Protein AF-A0A1Q6K0R3-F1 (afdb_monomer_lite)

Structure (mmCIF, N/CA/C/O backbone):
data_AF-A0A1Q6K0R3-F1
#
_entry.id   AF-A0A1Q6K0R3-F1
#
loop_
_atom_site.group_PDB
_atom_site.id
_atom_site.type_symbol
_atom_site.label_atom_id
_atom_site.label_alt_id
_atom_site.label_comp_id
_atom_site.label_asym_id
_atom_site.label_entity_id
_atom_site.label_seq_id
_atom_site.pdbx_PDB_ins_code
_atom_site.Cartn_x
_atom_site.Cartn_y
_atom_site.Cartn_z
_atom_site.occupancy
_atom_site.B_iso_or_equiv
_atom_site.auth_seq_id
_atom_site.auth_comp_id
_atom_site.auth_asym_id
_atom_site.auth_atom_id
_atom_site.pdbx_PDB_model_num
ATOM 1 N N . MET A 1 1 ? 1.990 11.234 32.866 1.00 41.97 1 MET A N 1
ATOM 2 C CA . MET A 1 1 ? 3.158 11.879 32.205 1.00 41.97 1 MET A CA 1
ATOM 3 C C . MET A 1 1 ? 3.909 11.003 31.186 1.00 41.97 1 MET A C 1
ATOM 5 O O . MET A 1 1 ? 4.374 11.566 30.202 1.00 41.97 1 MET A O 1
ATOM 9 N N . LYS A 1 2 ? 4.035 9.670 31.342 1.00 43.56 2 LYS A N 1
ATOM 10 C CA . LYS A 1 2 ? 4.745 8.811 30.357 1.00 43.56 2 LYS A CA 1
ATOM 11 C C . LYS A 1 2 ? 4.083 8.760 28.965 1.00 43.56 2 LYS A C 1
ATOM 13 O O . LYS A 1 2 ? 4.790 8.842 27.966 1.00 43.56 2 LYS A O 1
ATOM 18 N N . ILE A 1 3 ? 2.747 8.722 28.898 1.00 48.16 3 ILE A N 1
ATOM 19 C CA . ILE A 1 3 ? 1.986 8.654 27.632 1.00 48.16 3 ILE A CA 1
ATOM 20 C C . ILE A 1 3 ? 2.198 9.923 26.784 1.00 48.16 3 ILE A C 1
ATOM 22 O O . ILE A 1 3 ? 2.601 9.838 25.626 1.00 48.16 3 ILE A O 1
ATOM 26 N N . SER A 1 4 ? 2.067 11.115 27.380 1.00 49.16 4 SER A N 1
ATOM 27 C CA . SER A 1 4 ? 2.320 12.393 26.690 1.00 49.16 4 SER A CA 1
ATOM 28 C C . SER A 1 4 ? 3.784 12.579 26.256 1.00 49.16 4 SER A C 1
ATOM 30 O O . SER A 1 4 ? 4.051 13.291 25.291 1.00 49.16 4 SER A O 1
ATOM 32 N N . ALA A 1 5 ? 4.746 11.945 26.940 1.00 49.38 5 ALA A N 1
ATOM 33 C CA . ALA A 1 5 ? 6.156 11.968 26.546 1.00 49.38 5 ALA A CA 1
ATOM 34 C C . ALA A 1 5 ? 6.450 11.016 25.368 1.00 49.38 5 ALA A C 1
ATOM 36 O O . ALA A 1 5 ? 7.167 11.403 24.445 1.00 49.38 5 ALA A O 1
ATOM 37 N N . GLY A 1 6 ? 5.855 9.816 25.348 1.00 50.59 6 GLY A N 1
ATOM 38 C CA . GLY A 1 6 ? 5.935 8.884 24.212 1.00 50.59 6 GLY A CA 1
ATOM 39 C C . GLY A 1 6 ? 5.241 9.414 22.948 1.00 50.59 6 GLY A C 1
ATOM 40 O O . GLY A 1 6 ? 5.729 9.230 21.827 1.00 50.59 6 GLY A O 1
ATOM 41 N N . ALA A 1 7 ? 4.164 10.187 23.117 1.00 50.28 7 ALA A N 1
ATOM 42 C CA . ALA A 1 7 ? 3.449 10.850 22.027 1.00 50.28 7 ALA A CA 1
ATOM 43 C C . ALA A 1 7 ? 4.293 11.904 21.274 1.00 50.28 7 ALA A C 1
ATOM 45 O O . ALA A 1 7 ? 4.069 12.107 20.084 1.00 50.28 7 ALA A O 1
ATOM 46 N N . LYS A 1 8 ? 5.334 12.495 21.884 1.00 51.75 8 LYS A N 1
ATOM 47 C CA . LYS A 1 8 ? 6.187 13.525 21.243 1.00 51.75 8 LYS A CA 1
ATOM 48 C C . LYS A 1 8 ? 7.246 13.001 20.259 1.00 51.75 8 LYS A C 1
ATOM 50 O O . LYS A 1 8 ? 7.861 13.792 19.552 1.00 51.75 8 LYS A O 1
ATOM 55 N N . TYR A 1 9 ? 7.503 11.695 20.206 1.00 56.56 9 TYR A N 1
ATOM 56 C CA . TYR A 1 9 ? 8.487 11.119 19.276 1.00 56.56 9 TYR A CA 1
ATOM 57 C C . TYR A 1 9 ? 7.992 11.178 17.816 1.00 56.56 9 TYR A C 1
ATOM 59 O O . TYR A 1 9 ? 6.925 10.665 17.527 1.00 56.56 9 TYR A O 1
ATOM 67 N N . PHE A 1 10 ? 8.714 11.763 16.863 1.00 54.78 10 PHE A N 1
ATOM 68 C CA . PHE A 1 10 ? 8.286 11.729 15.454 1.00 54.78 10 PHE A CA 1
ATOM 69 C C . PHE A 1 10 ? 8.821 10.453 14.784 1.00 54.78 10 PHE A C 1
ATOM 71 O O . PHE A 1 10 ? 10.030 10.338 14.565 1.00 54.78 10 PHE A O 1
ATOM 78 N N . LYS A 1 11 ? 7.952 9.475 14.486 1.00 62.53 11 LYS A N 1
ATOM 79 C CA . LYS A 1 11 ? 8.348 8.259 13.753 1.00 62.53 11 LYS A CA 1
ATOM 80 C C . LYS A 1 11 ? 8.445 8.600 12.269 1.00 62.53 11 LYS A C 1
ATOM 82 O O . LYS A 1 11 ? 7.537 9.198 11.704 1.00 62.53 11 LYS A O 1
ATOM 87 N N . LYS A 1 12 ? 9.566 8.248 11.637 1.00 60.62 12 LYS A N 1
ATOM 88 C CA . LYS A 1 12 ? 9.705 8.419 10.188 1.00 60.62 12 LYS A CA 1
ATOM 89 C C . LYS A 1 12 ? 8.846 7.376 9.465 1.00 60.62 12 LYS A C 1
ATOM 91 O O . LYS A 1 12 ? 8.892 6.216 9.872 1.00 60.62 12 LYS A O 1
ATOM 96 N N . PRO A 1 13 ? 8.160 7.759 8.378 1.00 60.19 13 PRO A N 1
ATOM 97 C CA . PRO A 1 13 ? 7.490 6.817 7.491 1.00 60.19 13 PRO A CA 1
ATOM 98 C C . PRO A 1 13 ? 8.431 5.705 7.040 1.00 60.19 13 PRO A C 1
ATOM 100 O O . PRO A 1 13 ? 9.534 5.991 6.553 1.00 60.19 13 PRO A O 1
ATOM 103 N N . VAL A 1 14 ? 8.004 4.454 7.187 1.00 66.75 14 VAL A N 1
ATOM 104 C CA . VAL A 1 14 ? 8.717 3.295 6.647 1.00 66.75 14 VAL A CA 1
ATOM 105 C C . VAL A 1 14 ? 8.071 2.961 5.307 1.00 66.75 14 VAL A C 1
ATOM 107 O O . VAL A 1 14 ? 6.952 2.475 5.266 1.00 66.75 14 VAL A O 1
ATOM 110 N N . SER A 1 15 ? 8.763 3.275 4.211 1.00 81.81 15 SER A N 1
ATOM 111 C CA . SER A 1 15 ? 8.317 2.983 2.844 1.00 81.81 15 SER A CA 1
ATOM 112 C C . SER A 1 15 ? 9.410 2.229 2.105 1.00 81.81 15 SER A C 1
ATOM 114 O O . SER A 1 15 ? 10.545 2.713 1.992 1.00 81.81 15 SER A O 1
ATOM 116 N N . VAL A 1 16 ? 9.076 1.042 1.600 1.00 82.31 16 VAL A N 1
ATOM 117 C CA . VAL A 1 16 ? 10.013 0.198 0.851 1.00 82.31 16 VAL A CA 1
ATOM 118 C C . VAL A 1 16 ? 10.289 0.835 -0.506 1.00 82.31 16 VAL A C 1
ATOM 120 O O . VAL A 1 16 ? 11.451 0.910 -0.919 1.00 82.31 16 VAL A O 1
ATOM 123 N N . ILE A 1 17 ? 9.261 1.378 -1.163 1.00 86.44 17 ILE A N 1
ATOM 124 C CA . ILE A 1 17 ? 9.377 2.084 -2.445 1.00 86.44 17 ILE A CA 1
ATOM 125 C C . ILE A 1 17 ? 10.292 3.300 -2.300 1.00 86.44 17 ILE A C 1
ATOM 127 O O . ILE A 1 17 ? 11.295 3.398 -3.008 1.00 86.44 17 ILE A O 1
ATOM 131 N N . LYS A 1 18 ? 10.032 4.197 -1.343 1.00 85.62 18 LYS A N 1
ATOM 132 C CA . LYS A 1 18 ? 10.858 5.395 -1.120 1.00 85.62 18 LYS A CA 1
ATOM 133 C C . LYS A 1 18 ? 12.319 5.042 -0.857 1.00 85.62 18 LYS A C 1
ATOM 135 O O . LYS A 1 18 ? 13.225 5.682 -1.394 1.00 85.62 18 LYS A O 1
ATOM 140 N N . ASN A 1 19 ? 12.563 4.024 -0.034 1.00 86.25 19 ASN A N 1
ATOM 141 C CA . ASN A 1 19 ? 13.916 3.568 0.276 1.00 86.25 19 ASN A CA 1
ATOM 142 C C . ASN A 1 19 ? 14.610 2.973 -0.956 1.00 86.25 19 ASN A C 1
ATOM 144 O O . ASN A 1 19 ? 15.781 3.271 -1.201 1.00 86.25 19 ASN A O 1
ATOM 148 N N . SER A 1 20 ? 13.881 2.203 -1.763 1.00 87.00 20 SER A N 1
ATOM 149 C CA . SER A 1 20 ? 14.371 1.630 -3.019 1.00 87.00 20 SER A CA 1
ATOM 150 C C . SER A 1 20 ? 14.729 2.712 -4.039 1.00 87.00 20 SER A C 1
ATOM 152 O O . SER A 1 20 ? 15.822 2.688 -4.604 1.00 87.00 20 SER A O 1
ATOM 154 N N . LEU A 1 21 ? 13.866 3.715 -4.220 1.00 86.88 21 LEU A N 1
ATOM 155 C CA . LEU A 1 21 ? 14.120 4.850 -5.112 1.00 86.88 21 LEU A CA 1
ATOM 156 C C . LEU A 1 21 ? 15.336 5.661 -4.663 1.00 86.88 21 LEU A C 1
ATOM 158 O O . LEU A 1 21 ? 16.223 5.940 -5.467 1.00 86.88 21 LEU A O 1
ATOM 162 N N . ASN A 1 22 ? 15.442 5.964 -3.368 1.00 87.69 22 ASN A N 1
ATOM 163 C CA . ASN A 1 22 ? 16.612 6.649 -2.816 1.00 87.69 22 ASN A CA 1
ATOM 164 C C . ASN A 1 22 ? 17.902 5.841 -3.012 1.00 87.69 22 ASN A C 1
ATOM 166 O O . ASN A 1 22 ? 18.959 6.425 -3.256 1.00 87.69 22 ASN A O 1
ATOM 170 N N . LYS A 1 23 ? 17.833 4.505 -2.921 1.00 88.50 23 LYS A N 1
ATOM 171 C CA . LYS A 1 23 ? 18.965 3.609 -3.202 1.00 88.50 23 LYS A CA 1
ATOM 172 C C . LYS A 1 23 ? 19.375 3.706 -4.673 1.00 88.50 23 LYS A C 1
ATOM 174 O O . LYS A 1 23 ? 20.560 3.896 -4.929 1.00 88.50 23 LYS A O 1
ATOM 179 N N . ILE A 1 24 ? 18.427 3.660 -5.613 1.00 88.81 24 ILE A N 1
ATOM 180 C CA . ILE A 1 24 ? 18.700 3.833 -7.051 1.00 88.81 24 ILE A CA 1
ATOM 181 C C . ILE A 1 24 ? 19.346 5.196 -7.315 1.00 88.81 24 ILE A C 1
ATOM 183 O O . ILE A 1 24 ? 20.438 5.248 -7.877 1.00 88.81 24 ILE A O 1
ATOM 187 N N . VAL A 1 25 ? 18.711 6.288 -6.874 1.00 88.69 25 VAL A N 1
ATOM 188 C CA . VAL A 1 25 ? 19.194 7.658 -7.107 1.00 88.69 25 VAL A CA 1
ATOM 189 C C . VAL A 1 25 ? 20.604 7.826 -6.553 1.00 88.69 25 VAL A C 1
ATOM 191 O O . VAL A 1 25 ? 21.493 8.263 -7.275 1.00 88.69 25 VAL A O 1
ATOM 194 N N . LYS A 1 26 ? 20.850 7.402 -5.307 1.00 90.31 26 LYS A N 1
ATOM 195 C CA . LYS A 1 26 ? 22.172 7.517 -4.683 1.00 90.31 26 LYS A CA 1
ATOM 196 C C . LYS A 1 26 ? 23.242 6.716 -5.424 1.00 90.31 26 LYS A C 1
ATOM 198 O O . LYS A 1 26 ? 24.346 7.223 -5.606 1.00 90.31 26 LYS A O 1
ATOM 203 N N . THR A 1 27 ? 22.938 5.484 -5.832 1.00 90.06 27 THR A N 1
ATOM 204 C CA . THR A 1 27 ? 23.879 4.658 -6.600 1.00 90.06 27 THR A CA 1
ATOM 205 C C . THR A 1 27 ? 24.181 5.302 -7.951 1.00 90.06 27 THR A C 1
ATOM 207 O O . THR A 1 27 ? 25.349 5.453 -8.297 1.00 90.06 27 THR A O 1
ATOM 210 N N . MET A 1 28 ? 23.158 5.751 -8.683 1.00 90.31 28 MET A N 1
ATOM 211 C CA . MET A 1 28 ? 23.340 6.408 -9.980 1.00 90.31 28 MET A CA 1
ATOM 212 C C . MET A 1 28 ? 24.130 7.712 -9.858 1.00 90.31 28 MET A C 1
ATOM 214 O O . MET A 1 28 ? 25.046 7.925 -10.643 1.00 90.31 28 MET A O 1
ATOM 218 N N . SER A 1 29 ? 23.878 8.545 -8.844 1.00 90.00 29 SER A N 1
ATOM 219 C CA . SER A 1 29 ? 24.657 9.772 -8.624 1.00 90.00 29 SER A CA 1
ATOM 220 C C . SER A 1 29 ? 26.152 9.504 -8.425 1.00 90.00 29 SER A C 1
ATOM 222 O O . SER A 1 29 ? 26.973 10.292 -8.884 1.00 90.00 29 SER A O 1
ATOM 224 N N . VAL A 1 30 ? 26.518 8.394 -7.773 1.00 93.25 30 VAL A N 1
ATOM 225 C CA . VAL A 1 30 ? 27.928 8.004 -7.590 1.00 93.25 30 VAL A CA 1
ATOM 226 C C . VAL A 1 30 ? 28.545 7.478 -8.890 1.00 93.25 30 VAL A C 1
ATOM 228 O O . VAL A 1 30 ? 29.727 7.706 -9.121 1.00 93.25 30 VAL A O 1
ATOM 231 N N . VAL A 1 31 ? 27.770 6.801 -9.743 1.00 93.12 31 VAL A N 1
ATOM 232 C CA . VAL A 1 31 ? 28.251 6.217 -11.010 1.00 93.12 31 VAL A CA 1
ATOM 233 C C . VAL A 1 31 ? 28.355 7.255 -12.134 1.00 93.12 31 VAL A C 1
ATOM 235 O O . VAL A 1 31 ? 29.321 7.235 -12.893 1.00 93.12 31 VAL A O 1
ATOM 238 N N . ILE A 1 32 ? 27.395 8.179 -12.234 1.00 94.06 32 ILE A N 1
ATOM 239 C CA . ILE A 1 32 ? 27.291 9.167 -13.324 1.00 94.06 32 ILE A CA 1
ATOM 240 C C . ILE A 1 32 ? 28.520 10.082 -13.386 1.00 94.06 32 ILE A C 1
ATOM 242 O O . ILE A 1 32 ? 29.015 10.354 -14.473 1.00 94.06 32 ILE A O 1
ATOM 246 N N . VAL A 1 33 ? 29.037 10.540 -12.241 1.00 93.75 33 VAL A N 1
ATOM 247 C CA . VAL A 1 33 ? 30.168 11.487 -12.196 1.00 93.75 33 VAL A CA 1
ATOM 248 C C . VAL A 1 33 ? 31.455 10.908 -12.810 1.00 93.75 33 VAL A C 1
ATOM 250 O O . VAL A 1 33 ? 31.951 11.494 -13.773 1.00 93.75 33 VAL A O 1
ATOM 253 N N . PRO A 1 34 ? 32.012 9.779 -12.323 1.00 95.25 34 PRO A N 1
ATOM 254 C CA . PRO A 1 34 ? 33.226 9.213 -12.908 1.00 95.25 34 PRO A CA 1
ATOM 255 C C . PRO A 1 34 ? 33.005 8.747 -14.348 1.00 95.25 34 PRO A C 1
ATOM 257 O O . PRO A 1 34 ? 33.889 8.932 -15.181 1.00 95.25 34 PRO A O 1
ATOM 260 N N . LEU A 1 35 ? 31.829 8.194 -14.666 1.00 94.94 35 LEU A N 1
ATOM 261 C CA . LEU A 1 35 ? 31.530 7.733 -16.019 1.00 94.94 35 LEU A CA 1
ATOM 262 C C . LEU A 1 35 ? 31.442 8.895 -17.015 1.00 94.94 35 LEU A C 1
ATOM 264 O O . LEU A 1 35 ? 31.953 8.775 -18.122 1.00 94.94 35 LEU A O 1
ATOM 268 N N . GLY A 1 36 ? 30.859 10.027 -16.618 1.00 94.56 36 GLY A N 1
ATOM 269 C CA . GLY A 1 36 ? 30.808 11.237 -17.437 1.00 94.56 36 GLY A CA 1
ATOM 270 C C . GLY A 1 36 ? 32.188 11.827 -17.707 1.00 94.56 36 GLY A C 1
ATOM 271 O O . GLY A 1 36 ? 32.494 12.145 -18.853 1.00 94.56 36 GLY A O 1
ATOM 272 N N . ILE A 1 37 ? 33.047 11.904 -16.682 1.00 95.00 37 ILE A N 1
ATOM 273 C CA . ILE A 1 37 ? 34.440 12.356 -16.841 1.00 95.00 37 ILE A CA 1
ATOM 274 C C . ILE A 1 37 ? 35.194 11.423 -17.791 1.00 95.00 37 ILE A C 1
ATOM 276 O O . ILE A 1 37 ? 35.885 11.897 -18.691 1.00 95.00 37 ILE A O 1
ATOM 280 N N . ALA A 1 38 ? 35.040 10.109 -17.617 1.00 95.19 38 ALA A N 1
ATOM 281 C CA . ALA A 1 38 ? 35.707 9.112 -18.443 1.00 95.19 38 ALA A CA 1
ATOM 282 C C . ALA A 1 38 ? 35.228 9.182 -19.901 1.00 95.19 38 ALA A C 1
ATOM 284 O O . ALA A 1 38 ? 36.054 9.243 -20.808 1.00 95.19 38 ALA A O 1
ATOM 285 N N . LEU A 1 39 ? 33.913 9.251 -20.130 1.00 93.56 39 LEU A N 1
ATOM 286 C CA . LEU A 1 39 ? 33.341 9.373 -21.469 1.00 93.56 39 LEU A CA 1
ATOM 287 C C . LEU A 1 39 ? 33.809 10.632 -22.182 1.00 93.56 39 LEU A C 1
ATOM 289 O O . LEU A 1 39 ? 34.305 10.542 -23.302 1.00 93.56 39 LEU A O 1
ATOM 293 N N . PHE A 1 40 ? 33.693 11.784 -21.526 1.00 94.25 40 PHE A N 1
ATOM 294 C CA . PHE A 1 40 ? 34.140 13.047 -22.094 1.00 94.25 40 PHE A CA 1
ATOM 295 C C . PHE A 1 40 ? 35.633 12.996 -22.438 1.00 94.25 40 PHE A C 1
ATOM 297 O O . PHE A 1 40 ? 36.028 13.354 -23.544 1.00 94.25 40 PHE A O 1
ATOM 304 N N . SER A 1 41 ? 36.453 12.473 -21.521 1.00 93.94 41 SER A N 1
ATOM 305 C CA . SER A 1 41 ? 37.900 12.366 -21.725 1.00 93.94 41 SER A CA 1
ATOM 306 C C . SER A 1 41 ? 38.253 11.482 -22.919 1.00 93.94 41 SER A C 1
ATOM 308 O O . SER A 1 41 ? 39.072 11.870 -23.746 1.00 93.94 41 SER A O 1
ATOM 310 N N . VAL A 1 42 ? 37.617 10.314 -23.040 1.00 93.19 42 VAL A N 1
ATOM 311 C CA . VAL A 1 42 ? 37.849 9.391 -24.160 1.00 93.19 42 VAL A CA 1
ATOM 312 C C . VAL A 1 42 ? 37.386 10.011 -25.480 1.00 93.19 42 VAL A C 1
ATOM 314 O O . VAL A 1 42 ? 38.110 9.962 -26.472 1.00 93.19 42 VAL A O 1
ATOM 317 N N . LYS A 1 43 ? 36.197 10.618 -25.514 1.00 91.06 43 LYS A N 1
ATOM 318 C CA . LYS A 1 43 ? 35.630 11.170 -26.751 1.00 91.06 43 LYS A CA 1
ATOM 319 C C . LYS A 1 43 ? 36.373 12.412 -27.241 1.00 91.06 43 LYS A C 1
ATOM 321 O O . LYS A 1 43 ? 36.624 12.519 -28.436 1.00 91.06 43 LYS A O 1
ATOM 326 N N . TYR A 1 44 ? 36.773 13.300 -26.337 1.00 93.06 44 TYR A N 1
ATOM 327 C CA . TYR A 1 44 ? 37.480 14.523 -26.701 1.00 93.06 44 TYR A CA 1
ATOM 328 C C . TYR A 1 44 ? 38.983 14.287 -26.909 1.00 93.06 44 TYR A C 1
ATOM 330 O O . TYR A 1 44 ? 39.500 14.531 -27.994 1.00 93.06 44 TYR A O 1
ATOM 338 N N . TYR A 1 45 ? 39.694 13.765 -25.901 1.00 92.00 45 TYR A N 1
ATOM 339 C CA . TYR A 1 45 ? 41.161 13.692 -25.948 1.00 92.00 45 TYR A CA 1
ATOM 340 C C . TYR A 1 45 ? 41.705 12.506 -26.749 1.00 92.00 45 TYR A C 1
ATOM 342 O O . TYR A 1 45 ? 42.785 12.624 -27.317 1.00 92.00 45 TYR A O 1
ATOM 350 N N . ILE A 1 46 ? 41.003 11.366 -26.781 1.00 89.12 46 ILE A N 1
ATOM 351 C CA . ILE A 1 46 ? 41.498 10.159 -27.472 1.00 89.12 46 ILE A CA 1
ATOM 352 C C . ILE A 1 46 ? 40.947 10.079 -28.895 1.00 89.12 46 ILE A C 1
ATOM 354 O O . ILE A 1 46 ? 41.692 9.784 -29.823 1.00 89.12 46 ILE A O 1
ATOM 358 N N . GLN A 1 47 ? 39.647 10.327 -29.073 1.00 86.75 47 GLN A N 1
ATOM 359 C CA . GLN A 1 47 ? 38.989 10.207 -30.381 1.00 86.75 47 GLN A CA 1
ATOM 360 C C . GLN A 1 47 ? 39.034 11.507 -31.199 1.00 86.75 47 GLN A C 1
ATOM 362 O O . GLN A 1 47 ? 38.750 11.466 -32.391 1.00 86.75 47 GLN A O 1
ATOM 367 N N . GLY A 1 48 ? 39.423 12.637 -30.594 1.00 84.00 48 GLY A N 1
ATOM 368 C CA . GLY A 1 48 ? 39.587 13.912 -31.298 1.00 84.00 48 GLY A CA 1
ATOM 369 C C . GLY A 1 48 ? 38.276 14.531 -31.787 1.00 84.00 48 GLY A C 1
ATOM 370 O O . GLY A 1 48 ? 38.289 15.303 -32.743 1.00 84.00 48 GLY A O 1
ATOM 371 N N . ASN A 1 49 ? 37.143 14.181 -31.169 1.00 85.62 49 ASN A N 1
ATOM 372 C CA . ASN A 1 49 ? 35.840 14.721 -31.553 1.00 85.62 49 ASN A CA 1
ATOM 373 C C . ASN A 1 49 ? 35.726 16.213 -31.203 1.00 85.62 49 ASN A C 1
ATOM 375 O O . ASN A 1 49 ? 36.319 16.686 -30.232 1.00 85.62 49 ASN A O 1
ATOM 379 N N . ASP A 1 50 ? 34.888 16.940 -31.947 1.00 88.94 50 ASP A N 1
ATOM 380 C CA . ASP A 1 50 ? 34.597 18.346 -31.662 1.00 88.94 50 ASP A CA 1
ATOM 381 C C . ASP A 1 50 ? 34.038 18.536 -30.238 1.00 88.94 50 ASP A C 1
ATOM 383 O O . ASP A 1 50 ? 33.242 17.724 -29.745 1.00 88.94 50 ASP A O 1
ATOM 387 N N . MET A 1 51 ? 34.431 19.636 -29.590 1.00 90.44 51 MET A N 1
ATOM 388 C CA . MET A 1 51 ? 34.048 19.951 -28.214 1.00 90.44 51 MET A CA 1
ATOM 389 C C . MET A 1 51 ? 32.526 20.039 -28.055 1.00 90.44 51 MET A C 1
ATOM 391 O O . MET A 1 51 ? 31.970 19.428 -27.141 1.00 90.44 51 MET A O 1
ATOM 395 N N . ASN A 1 52 ? 31.834 20.752 -28.949 1.00 88.06 52 ASN A N 1
ATOM 396 C CA . ASN A 1 52 ? 30.392 20.970 -28.829 1.00 88.06 52 ASN A CA 1
ATOM 397 C C . ASN A 1 52 ? 29.628 19.656 -28.995 1.00 88.06 52 ASN A C 1
ATOM 399 O O . ASN A 1 52 ? 28.770 19.329 -28.171 1.00 88.06 52 ASN A O 1
ATOM 403 N N . SER A 1 53 ? 29.985 18.867 -30.012 1.00 83.06 53 SER A N 1
ATOM 404 C CA . SER A 1 53 ? 29.371 17.552 -30.247 1.00 83.06 53 SER A CA 1
ATOM 405 C C . SER A 1 53 ? 29.607 16.582 -29.080 1.00 83.06 53 SER A C 1
ATOM 407 O O . SER A 1 53 ? 28.693 15.869 -28.651 1.00 83.06 53 SER A O 1
ATOM 409 N N . THR A 1 54 ? 30.809 16.602 -28.496 1.00 88.44 54 THR A N 1
ATOM 410 C CA . THR A 1 54 ? 31.181 15.739 -27.370 1.00 88.44 54 THR A CA 1
ATOM 411 C C . THR A 1 54 ? 30.437 16.126 -26.099 1.00 88.44 54 THR A C 1
ATOM 413 O O . THR A 1 54 ? 29.913 15.249 -25.407 1.00 88.44 54 THR A O 1
ATOM 416 N N . VAL A 1 55 ? 30.336 17.423 -25.793 1.00 90.88 55 VAL A N 1
ATOM 417 C CA . VAL A 1 55 ? 29.552 17.918 -24.653 1.00 90.88 55 VAL A CA 1
ATOM 418 C C . VAL A 1 55 ? 28.086 17.515 -24.809 1.00 90.88 55 VAL A C 1
ATOM 420 O O . VAL A 1 55 ? 27.510 16.930 -23.890 1.00 90.88 55 VAL A O 1
ATOM 423 N N . LEU A 1 56 ? 27.489 17.770 -25.975 1.00 88.81 56 LEU A N 1
ATOM 424 C CA . LEU A 1 56 ? 26.063 17.552 -26.212 1.00 88.81 56 LEU A CA 1
ATOM 425 C C . LEU A 1 56 ? 25.674 16.069 -26.109 1.00 88.81 56 LEU A C 1
ATOM 427 O O . LEU A 1 56 ? 24.707 15.721 -25.426 1.00 88.81 56 LEU A O 1
ATOM 431 N N . THR A 1 57 ? 26.463 15.180 -26.709 1.00 85.19 57 THR A N 1
ATOM 432 C CA . THR A 1 57 ? 26.211 13.731 -26.673 1.00 85.19 57 THR A CA 1
ATOM 433 C C . THR A 1 57 ? 26.556 13.088 -25.324 1.00 85.19 57 THR A C 1
ATOM 435 O O . THR A 1 57 ? 25.853 12.176 -24.867 1.00 85.19 57 THR A O 1
ATOM 438 N N . THR A 1 58 ? 27.576 13.595 -24.620 1.00 91.19 58 THR A N 1
ATOM 439 C CA . THR A 1 58 ? 27.877 13.171 -23.241 1.00 91.19 58 THR A CA 1
ATOM 440 C C . THR A 1 58 ? 26.729 13.554 -22.309 1.00 91.19 58 THR A C 1
ATOM 442 O O . THR A 1 58 ? 26.256 12.709 -21.548 1.00 91.19 58 THR A O 1
ATOM 445 N N . ILE A 1 59 ? 26.206 14.783 -22.408 1.00 90.44 59 ILE A N 1
ATOM 446 C CA . ILE A 1 59 ? 25.020 15.214 -21.651 1.00 90.44 59 ILE A CA 1
ATOM 447 C C . ILE A 1 59 ? 23.823 14.315 -21.971 1.00 90.44 59 ILE A C 1
ATOM 449 O O . ILE A 1 59 ? 23.141 13.885 -21.042 1.00 90.44 59 ILE A O 1
ATOM 453 N N . GLY A 1 60 ? 23.594 13.978 -23.246 1.00 86.62 60 GLY A N 1
ATOM 454 C CA . GLY A 1 60 ? 22.545 13.035 -23.650 1.00 86.62 60 GLY A CA 1
ATOM 455 C C . GLY A 1 60 ? 22.642 11.713 -22.886 1.00 86.62 60 GLY A C 1
ATOM 456 O O . GLY A 1 60 ? 21.699 11.314 -22.198 1.00 86.62 60 GLY A O 1
ATOM 457 N N . SER A 1 61 ? 23.819 11.089 -22.909 1.00 87.69 61 SER A N 1
ATOM 458 C CA . SER A 1 61 ? 24.068 9.817 -22.217 1.00 87.69 61 SER A CA 1
ATOM 459 C C . SER A 1 61 ? 23.854 9.923 -20.700 1.00 87.69 61 SER A C 1
ATOM 461 O O . SER A 1 61 ? 23.177 9.078 -20.112 1.00 87.69 61 SER A O 1
ATOM 463 N N . LEU A 1 62 ? 24.355 10.986 -20.059 1.00 90.75 62 LEU A N 1
ATOM 464 C CA . LEU A 1 62 ? 24.240 11.180 -18.606 1.00 90.75 62 LEU A CA 1
ATOM 465 C C . LEU A 1 62 ? 22.803 11.481 -18.161 1.00 90.75 62 LEU A C 1
ATOM 467 O O . LEU A 1 62 ? 22.324 10.893 -17.190 1.00 90.75 62 LEU A O 1
ATOM 471 N N . VAL A 1 63 ? 22.086 12.352 -18.877 1.00 89.06 63 VAL A N 1
ATOM 472 C CA . VAL A 1 63 ? 20.669 12.657 -18.605 1.00 89.06 63 VAL A CA 1
ATOM 473 C C . VAL A 1 63 ? 19.811 11.405 -18.789 1.00 89.06 63 VAL A C 1
ATOM 475 O O . VAL A 1 63 ? 18.867 11.180 -18.028 1.00 89.06 63 VAL A O 1
ATOM 478 N N . GLY A 1 64 ? 20.167 10.546 -19.748 1.00 87.81 64 GLY A N 1
ATOM 479 C CA . GLY A 1 64 ? 19.539 9.247 -19.962 1.00 87.81 64 GLY A CA 1
ATOM 480 C C . GLY A 1 64 ? 19.607 8.306 -18.754 1.00 87.81 64 GLY A C 1
ATOM 481 O O . GLY A 1 64 ? 18.688 7.516 -18.543 1.00 87.81 64 GLY A O 1
ATOM 482 N N . MET A 1 65 ? 20.648 8.410 -17.925 1.00 90.81 65 MET A N 1
ATOM 483 C CA . MET A 1 65 ? 20.847 7.550 -16.752 1.00 90.81 65 MET A CA 1
ATOM 484 C C . MET A 1 65 ? 20.002 7.969 -15.541 1.00 90.81 65 MET A C 1
ATOM 486 O O . MET A 1 65 ? 19.773 7.160 -14.642 1.00 90.81 65 MET A O 1
ATOM 490 N N . ILE A 1 66 ? 19.514 9.211 -15.491 1.00 89.69 66 ILE A N 1
ATOM 491 C CA . ILE A 1 66 ? 18.778 9.732 -14.333 1.00 89.69 66 ILE A CA 1
ATOM 492 C C . ILE A 1 66 ? 17.308 9.275 -14.400 1.00 89.69 66 ILE A C 1
ATOM 494 O O . ILE A 1 66 ? 16.590 9.667 -15.323 1.00 89.69 66 ILE A O 1
ATOM 498 N N . PRO A 1 67 ? 16.797 8.513 -13.410 1.00 85.19 67 PRO A N 1
ATOM 499 C CA . PRO A 1 67 ? 15.407 8.052 -13.389 1.00 85.19 67 PRO A CA 1
ATOM 500 C C . PRO A 1 67 ? 14.453 9.154 -12.884 1.00 85.19 67 PRO A C 1
ATOM 502 O O . PRO A 1 67 ? 13.702 8.957 -11.929 1.00 85.19 67 PRO A O 1
ATOM 505 N N . SER A 1 68 ? 14.489 10.344 -13.489 1.00 82.62 68 SER A N 1
ATOM 506 C CA . SER A 1 68 ? 13.729 11.519 -13.029 1.00 82.62 68 SER A CA 1
ATOM 507 C C . SER A 1 68 ? 12.215 11.293 -13.068 1.00 82.62 68 SER A C 1
ATOM 509 O O . SER A 1 68 ? 11.513 11.579 -12.097 1.00 82.62 68 SER A O 1
ATOM 511 N N . GLY A 1 69 ? 11.716 10.706 -14.159 1.00 85.50 69 GLY A N 1
ATOM 512 C CA . GLY A 1 69 ? 10.288 10.439 -14.322 1.00 85.50 69 GLY A CA 1
ATOM 513 C C . GLY A 1 69 ? 9.743 9.393 -13.347 1.00 85.50 69 GLY A C 1
ATOM 514 O O . GLY A 1 69 ? 8.582 9.480 -12.970 1.00 85.50 69 GLY A O 1
ATOM 515 N N . LEU A 1 70 ? 10.579 8.480 -12.840 1.00 87.19 70 LEU A N 1
ATOM 516 C CA . LEU A 1 70 ? 10.169 7.500 -11.831 1.00 87.19 70 LEU A CA 1
ATOM 517 C C . LEU A 1 70 ? 9.805 8.168 -10.496 1.00 87.19 70 LEU A C 1
ATOM 519 O O . LEU A 1 70 ? 8.786 7.837 -9.887 1.00 87.19 70 LEU A O 1
ATOM 523 N N . VAL A 1 71 ? 10.617 9.128 -10.042 1.00 87.44 71 VAL A N 1
ATOM 524 C CA . VAL A 1 71 ? 10.365 9.862 -8.788 1.00 87.44 71 VAL A CA 1
ATOM 525 C C . VAL A 1 71 ? 9.114 10.734 -8.914 1.00 87.44 71 VAL A C 1
ATOM 527 O O . VAL A 1 71 ? 8.282 10.760 -8.003 1.00 87.44 71 VAL A O 1
ATOM 530 N N . ALA A 1 72 ? 8.953 11.409 -10.055 1.00 88.75 72 ALA A N 1
ATOM 531 C CA . ALA A 1 72 ? 7.768 12.212 -10.340 1.00 88.75 72 ALA A CA 1
ATOM 532 C C . ALA A 1 72 ? 6.500 11.344 -10.393 1.00 88.75 72 ALA A C 1
ATOM 534 O O . ALA A 1 72 ? 5.524 11.643 -9.705 1.00 88.75 72 ALA A O 1
ATOM 535 N N . LEU A 1 73 ? 6.543 10.227 -11.128 1.00 88.19 73 LEU A N 1
ATOM 536 C CA . LEU A 1 73 ? 5.420 9.301 -11.254 1.00 88.19 73 LEU A CA 1
ATOM 537 C C . LEU A 1 73 ? 4.997 8.740 -9.895 1.00 88.19 73 LEU A C 1
ATOM 539 O O . LEU A 1 73 ? 3.809 8.700 -9.599 1.00 88.19 73 LEU A O 1
ATOM 543 N N . THR A 1 74 ? 5.956 8.356 -9.052 1.00 89.12 74 THR A N 1
ATOM 544 C CA . THR A 1 74 ? 5.668 7.824 -7.711 1.00 89.12 74 THR A CA 1
ATOM 545 C C . THR A 1 74 ? 4.866 8.818 -6.871 1.00 89.12 74 THR A C 1
ATOM 547 O O . THR A 1 74 ? 3.865 8.447 -6.260 1.00 89.12 74 THR A O 1
ATOM 550 N N . SER A 1 75 ? 5.267 10.092 -6.882 1.00 88.75 75 SER A N 1
ATOM 551 C CA . SER A 1 75 ? 4.551 11.156 -6.169 1.00 88.75 75 SER A CA 1
ATOM 552 C C . SER A 1 75 ? 3.133 11.359 -6.710 1.00 88.75 75 SER A C 1
ATOM 554 O O . SER A 1 75 ? 2.195 11.495 -5.927 1.00 88.75 75 SER A O 1
ATOM 556 N N . VAL A 1 76 ? 2.961 11.342 -8.037 1.00 89.56 76 VAL A N 1
ATOM 557 C CA . VAL A 1 76 ? 1.645 11.484 -8.684 1.00 89.56 76 VAL A CA 1
ATOM 558 C C . VAL A 1 76 ? 0.734 10.310 -8.335 1.00 89.56 76 VAL A C 1
ATOM 560 O O . VAL A 1 76 ? -0.408 10.532 -7.942 1.00 89.56 76 VAL A O 1
ATOM 563 N N . VAL A 1 77 ? 1.239 9.076 -8.426 1.00 88.75 77 VAL A N 1
ATOM 564 C CA . VAL A 1 77 ? 0.476 7.865 -8.098 1.00 88.75 77 VAL A CA 1
ATOM 565 C C . VAL A 1 77 ? -0.021 7.932 -6.663 1.00 88.75 77 VAL A C 1
ATOM 567 O O . VAL A 1 77 ? -1.227 7.861 -6.463 1.00 88.75 77 VAL A O 1
ATOM 570 N N . PHE A 1 78 ? 0.860 8.158 -5.684 1.00 89.00 78 PHE A N 1
ATOM 571 C CA . PHE A 1 78 ? 0.437 8.216 -4.283 1.00 89.00 78 PHE A CA 1
ATOM 572 C C . PHE A 1 78 ? -0.510 9.380 -3.985 1.00 89.00 78 PHE A C 1
ATOM 574 O O . PHE A 1 78 ? -1.444 9.212 -3.205 1.00 89.00 78 PHE A O 1
ATOM 581 N N . CYS A 1 79 ? -0.315 10.542 -4.614 1.00 90.06 79 CYS A N 1
ATOM 582 C CA . CYS A 1 79 ? -1.245 11.662 -4.482 1.00 90.06 79 CYS A CA 1
ATOM 583 C C . CYS A 1 79 ? -2.653 11.271 -4.962 1.00 90.06 79 CYS A C 1
ATOM 585 O O . CYS A 1 79 ? -3.637 11.481 -4.253 1.00 90.06 79 CYS A O 1
ATOM 587 N N . LEU A 1 80 ? -2.749 10.622 -6.125 1.00 89.81 80 LEU A N 1
ATOM 588 C CA . LEU A 1 80 ? -4.020 10.133 -6.660 1.00 89.81 80 LEU A CA 1
ATOM 589 C C . LEU A 1 80 ? -4.637 9.036 -5.788 1.00 89.81 80 LEU A C 1
ATOM 591 O O . LEU A 1 80 ? -5.856 9.031 -5.612 1.00 89.81 80 LEU A O 1
ATOM 595 N N . SER A 1 81 ? -3.824 8.152 -5.202 1.00 90.19 81 SER A N 1
ATOM 596 C CA . SER A 1 81 ? -4.294 7.166 -4.224 1.00 90.19 81 SER A CA 1
ATOM 597 C C . SER A 1 81 ? -4.939 7.861 -3.029 1.00 90.19 81 SER A C 1
ATOM 599 O O . SER A 1 81 ? -6.066 7.540 -2.675 1.00 90.19 81 SER A O 1
ATOM 601 N N . VAL A 1 82 ? -4.271 8.862 -2.444 1.00 91.19 82 VAL A N 1
ATOM 602 C CA . VAL A 1 82 ? -4.801 9.627 -1.303 1.00 91.19 82 VAL A CA 1
ATOM 603 C C . VAL A 1 82 ? -6.106 10.344 -1.662 1.00 91.19 82 VAL A C 1
ATOM 605 O O . VAL A 1 82 ? -7.049 10.302 -0.876 1.00 91.19 82 VAL A O 1
ATOM 608 N N . ILE A 1 83 ? -6.207 10.938 -2.855 1.00 91.25 83 ILE A N 1
ATOM 609 C CA . ILE A 1 83 ? -7.448 11.576 -3.332 1.00 91.25 83 ILE A CA 1
ATOM 610 C C . ILE A 1 83 ? -8.591 10.553 -3.439 1.00 91.25 83 ILE A C 1
ATOM 612 O O . ILE A 1 83 ? -9.712 10.827 -3.013 1.00 91.25 83 ILE A O 1
ATOM 616 N N . ARG A 1 84 ? -8.322 9.351 -3.962 1.00 90.06 84 ARG A N 1
ATOM 617 C CA . ARG A 1 84 ? -9.326 8.276 -4.050 1.00 90.06 84 ARG A CA 1
ATOM 618 C C . ARG A 1 84 ? -9.738 7.750 -2.677 1.00 90.06 84 ARG A C 1
ATOM 620 O O . ARG A 1 84 ? -10.918 7.484 -2.468 1.00 90.06 84 ARG A O 1
ATOM 627 N N . LEU A 1 85 ? -8.798 7.644 -1.736 1.00 91.50 85 LEU A N 1
ATOM 628 C CA . LEU A 1 85 ? -9.096 7.287 -0.347 1.00 91.50 85 LEU A CA 1
ATOM 629 C C . LEU A 1 85 ? -9.985 8.331 0.333 1.00 91.50 85 LEU A C 1
ATOM 631 O O . LEU A 1 85 ? -10.933 7.961 1.024 1.00 91.50 85 LEU A O 1
ATOM 635 N N . ALA A 1 86 ? -9.744 9.620 0.080 1.00 91.94 86 ALA A N 1
ATOM 636 C CA . ALA A 1 86 ? -10.592 10.691 0.595 1.00 91.94 86 ALA A CA 1
ATOM 637 C C . ALA A 1 86 ? -12.042 10.567 0.087 1.00 91.94 86 ALA A C 1
ATOM 639 O O . ALA A 1 86 ? -12.978 10.769 0.858 1.00 91.94 86 ALA A O 1
ATOM 640 N N . GLY A 1 87 ? -12.235 10.136 -1.168 1.00 89.75 87 GLY A N 1
ATOM 641 C CA . GLY A 1 87 ? -13.554 9.797 -1.727 1.00 89.75 87 GLY A CA 1
ATOM 642 C C . GLY A 1 87 ? -14.245 8.597 -1.058 1.00 89.75 87 GLY A C 1
ATOM 643 O O . GLY A 1 87 ? -15.449 8.413 -1.213 1.00 89.75 87 GLY A O 1
ATOM 644 N N . HIS A 1 88 ? -13.510 7.800 -0.283 1.00 88.75 88 HIS A N 1
ATOM 645 C CA . HIS A 1 88 ? -14.022 6.724 0.568 1.00 88.75 88 HIS A CA 1
ATOM 646 C C . HIS A 1 88 ? -13.960 7.086 2.058 1.00 88.75 88 HIS A C 1
ATOM 648 O O . HIS A 1 88 ? -13.742 6.215 2.896 1.00 88.75 88 HIS A O 1
ATOM 654 N N . HIS A 1 89 ? -14.103 8.375 2.388 1.00 92.06 89 HIS A N 1
ATOM 655 C CA . HIS A 1 89 ? -14.099 8.876 3.766 1.00 92.06 89 HIS A CA 1
ATOM 656 C C . HIS A 1 89 ? -12.877 8.418 4.580 1.00 92.06 89 HIS A C 1
ATOM 658 O O . HIS A 1 89 ? -12.955 8.236 5.789 1.00 92.06 89 HIS A O 1
ATOM 664 N N . THR A 1 90 ? -11.727 8.241 3.928 1.00 92.94 90 THR A N 1
ATOM 665 C CA . THR A 1 90 ? -10.476 7.844 4.578 1.00 92.94 90 THR A CA 1
ATOM 666 C C . THR A 1 90 ? -9.428 8.934 4.389 1.00 92.94 90 THR A C 1
ATOM 668 O O . THR A 1 90 ? -9.019 9.236 3.269 1.00 92.94 90 THR A O 1
ATOM 671 N N . LEU A 1 91 ? -8.961 9.518 5.491 1.00 93.00 91 LEU A N 1
ATOM 672 C CA . LEU A 1 91 ? -7.915 10.534 5.491 1.00 93.00 91 LEU A CA 1
ATOM 673 C C . LEU A 1 91 ? -6.544 9.883 5.693 1.00 93.00 91 LEU A C 1
ATOM 675 O O . LEU A 1 91 ? -6.254 9.358 6.767 1.00 93.00 91 LEU A O 1
ATOM 679 N N . ALA A 1 92 ? -5.675 9.976 4.688 1.00 91.69 92 ALA A N 1
ATOM 680 C CA . ALA A 1 92 ? -4.270 9.606 4.824 1.00 91.69 92 ALA A CA 1
ATOM 681 C C . ALA A 1 92 ? -3.437 10.792 5.316 1.00 91.69 92 ALA A C 1
ATOM 683 O O . ALA A 1 92 ? -3.363 11.825 4.651 1.00 91.69 92 ALA A O 1
ATOM 684 N N . GLN A 1 93 ? -2.788 10.635 6.470 1.00 87.94 93 GLN A N 1
ATOM 685 C CA . GLN A 1 93 ? -1.883 11.647 7.030 1.00 87.94 93 GLN A CA 1
ATOM 686 C C . GLN A 1 93 ? -0.480 11.581 6.419 1.00 87.94 93 GLN A C 1
ATOM 688 O O . GLN A 1 93 ? 0.282 12.544 6.479 1.00 87.94 93 GLN A O 1
ATOM 693 N N . ASP A 1 94 ? -0.152 10.449 5.802 1.00 83.94 94 ASP A N 1
ATOM 694 C CA . ASP A 1 94 ? 1.085 10.232 5.069 1.00 83.94 94 ASP A CA 1
ATOM 695 C C . ASP A 1 94 ? 0.792 9.490 3.763 1.00 83.94 94 ASP A C 1
ATOM 697 O O . ASP A 1 94 ? 0.173 8.431 3.766 1.00 83.94 94 ASP A O 1
ATOM 701 N N . MET A 1 95 ? 1.278 10.009 2.637 1.00 82.31 95 MET A N 1
ATOM 702 C CA . MET A 1 95 ? 1.104 9.394 1.316 1.00 82.31 95 MET A CA 1
ATOM 703 C C . MET A 1 95 ? 1.649 7.961 1.261 1.00 82.31 95 MET A C 1
ATOM 705 O O . MET A 1 95 ? 1.097 7.109 0.567 1.00 82.31 95 MET A O 1
ATOM 709 N N . TYR A 1 96 ? 2.713 7.678 2.014 1.00 83.88 96 TYR A N 1
ATOM 710 C CA . TYR A 1 96 ? 3.365 6.373 1.995 1.00 83.88 96 TYR A CA 1
ATOM 711 C C . TYR A 1 96 ? 2.637 5.306 2.827 1.00 83.88 96 TYR A C 1
ATOM 713 O O . TYR A 1 96 ? 2.935 4.123 2.671 1.00 83.88 96 TYR A O 1
ATOM 721 N N . CYS A 1 97 ? 1.656 5.671 3.663 1.00 85.56 97 CYS A N 1
ATOM 722 C CA . CYS A 1 97 ? 0.905 4.690 4.458 1.00 85.56 97 CYS A CA 1
ATOM 723 C C . CYS A 1 97 ? 0.093 3.717 3.589 1.00 85.56 97 CYS A C 1
ATOM 725 O O . CYS A 1 97 ? -0.112 2.562 3.961 1.00 85.56 97 CYS A O 1
ATOM 727 N N . VAL A 1 98 ? -0.297 4.182 2.399 1.00 86.19 98 VAL A N 1
ATOM 728 C CA . VAL A 1 98 ? -0.991 3.417 1.363 1.00 86.19 98 VAL A CA 1
ATOM 729 C C . VAL A 1 98 ? -0.156 2.214 0.923 1.00 86.19 98 VAL A C 1
ATOM 731 O O . VAL A 1 98 ? -0.696 1.134 0.679 1.00 86.19 98 VAL A O 1
ATOM 734 N N . GLU A 1 99 ? 1.169 2.379 0.868 1.00 87.25 99 GLU A N 1
ATOM 735 C CA . GLU A 1 99 ? 2.082 1.287 0.551 1.00 87.25 99 GLU A CA 1
ATOM 736 C C . GLU A 1 99 ? 2.112 0.250 1.675 1.00 87.25 99 GLU A C 1
ATOM 738 O O . GLU A 1 99 ? 1.978 -0.949 1.431 1.00 87.25 99 GLU A O 1
ATOM 743 N N . THR A 1 100 ? 2.300 0.715 2.909 1.00 86.88 100 THR A N 1
ATOM 744 C CA . THR A 1 100 ? 2.426 -0.169 4.066 1.00 86.88 100 THR A CA 1
ATOM 745 C C . THR A 1 100 ? 1.175 -1.009 4.245 1.00 86.88 100 THR A C 1
ATOM 747 O O . THR A 1 100 ? 1.280 -2.218 4.423 1.00 86.88 100 THR A O 1
ATOM 750 N N . LEU A 1 101 ? -0.005 -0.401 4.102 1.00 85.00 101 LEU A N 1
ATOM 751 C CA . LEU A 1 101 ? -1.274 -1.102 4.248 1.00 85.00 101 LEU A CA 1
ATOM 752 C C . LEU A 1 101 ? -1.449 -2.235 3.226 1.00 85.00 101 LEU A C 1
ATOM 754 O O . LEU A 1 101 ? -1.963 -3.301 3.553 1.00 85.00 101 LEU A O 1
ATOM 758 N N . ALA A 1 102 ? -0.987 -2.036 1.993 1.00 84.81 102 ALA A N 1
ATOM 759 C CA . ALA A 1 102 ? -1.072 -3.054 0.950 1.00 84.81 102 ALA A CA 1
ATOM 760 C C . ALA A 1 102 ? -0.222 -4.304 1.241 1.00 84.81 102 ALA A C 1
ATOM 762 O O . ALA A 1 102 ? -0.486 -5.359 0.655 1.00 84.81 102 ALA A O 1
ATOM 763 N N . ARG A 1 103 ? 0.782 -4.173 2.119 1.00 84.94 103 ARG A N 1
ATOM 764 C CA . ARG A 1 103 ? 1.714 -5.230 2.540 1.00 84.94 103 ARG A CA 1
ATOM 765 C C . ARG A 1 103 ? 1.365 -5.846 3.898 1.00 84.94 103 ARG A C 1
ATOM 767 O O . ARG A 1 103 ? 2.073 -6.747 4.328 1.00 84.94 103 ARG A O 1
ATOM 774 N N . VAL A 1 104 ? 0.312 -5.369 4.562 1.00 87.31 104 VAL A N 1
ATOM 775 C CA . VAL A 1 104 ? -0.116 -5.884 5.869 1.00 87.31 104 VAL A CA 1
ATOM 776 C C . VAL A 1 104 ? -0.491 -7.354 5.763 1.00 87.31 104 VAL A C 1
ATOM 778 O O . VAL A 1 104 ? -1.314 -7.733 4.927 1.00 87.31 104 VAL A O 1
ATOM 781 N N . ASP A 1 105 ? 0.087 -8.152 6.651 1.00 89.69 105 ASP A N 1
ATOM 782 C CA . ASP A 1 105 ? -0.197 -9.575 6.831 1.00 89.69 105 ASP A CA 1
ATOM 783 C C . ASP A 1 105 ? -0.770 -9.883 8.224 1.00 89.69 105 ASP A C 1
ATOM 785 O O . ASP A 1 105 ? -1.415 -10.917 8.398 1.00 89.69 105 ASP A O 1
ATOM 789 N N . VAL A 1 106 ? -0.617 -8.971 9.192 1.00 93.12 106 VAL A N 1
ATOM 790 C CA . VAL A 1 106 ? -1.241 -9.057 10.518 1.00 93.12 106 VAL A CA 1
ATOM 791 C C . VAL A 1 106 ? -1.994 -7.771 10.842 1.00 93.12 106 VAL A C 1
ATOM 793 O O . VAL A 1 106 ? -1.432 -6.674 10.839 1.00 93.12 106 VAL A O 1
ATOM 796 N N . LEU A 1 107 ? -3.274 -7.914 11.164 1.00 94.00 107 LEU A N 1
ATOM 797 C CA . LEU A 1 107 ? -4.172 -6.828 11.527 1.00 94.00 107 LEU A CA 1
ATOM 798 C C . LEU A 1 107 ? -4.598 -6.978 12.989 1.00 94.00 107 LEU A C 1
ATOM 800 O O . LEU A 1 107 ? -5.381 -7.860 13.337 1.00 94.00 107 LEU A O 1
ATOM 804 N N . CYS A 1 108 ? -4.093 -6.092 13.838 1.00 94.94 108 CYS A N 1
ATOM 805 C CA . CYS A 1 108 ? -4.474 -5.986 15.239 1.00 94.94 108 CYS A CA 1
ATOM 806 C C . CYS A 1 108 ? -5.682 -5.054 15.377 1.00 94.94 108 CYS A C 1
ATOM 808 O O . CYS A 1 108 ? -5.588 -3.864 15.077 1.00 94.94 108 CYS A O 1
ATOM 810 N N . LEU A 1 109 ? -6.805 -5.583 15.847 1.00 93.06 109 LEU A N 1
ATOM 811 C CA . LEU A 1 109 ? -8.034 -4.830 16.066 1.00 93.06 109 LEU A CA 1
ATOM 812 C C . LEU A 1 109 ? -8.263 -4.598 17.555 1.00 93.06 109 LEU A C 1
ATOM 814 O O . LEU A 1 109 ? -8.184 -5.540 18.349 1.00 93.06 109 LEU A O 1
ATOM 818 N N . ASP A 1 110 ? -8.610 -3.367 17.926 1.00 90.94 110 ASP A N 1
ATOM 819 C CA . ASP A 1 110 ? -9.327 -3.162 19.186 1.00 90.94 110 ASP A CA 1
ATOM 820 C C . ASP A 1 110 ? -10.769 -3.674 19.044 1.00 90.94 110 ASP A C 1
ATOM 822 O O . ASP A 1 110 ? -11.343 -3.689 17.956 1.00 90.94 110 ASP A O 1
ATOM 826 N N . LYS A 1 111 ? -11.368 -4.126 20.142 1.00 88.69 111 LYS A N 1
ATOM 827 C CA . LYS A 1 111 ? -12.765 -4.568 20.169 1.00 88.69 111 LYS A CA 1
ATOM 828 C C . LYS A 1 111 ? -13.701 -3.360 20.130 1.00 88.69 111 LYS A C 1
ATOM 830 O O . LYS A 1 111 ? -14.541 -3.259 19.234 1.00 88.69 111 LYS A O 1
ATOM 835 N N . THR A 1 112 ? -13.552 -2.468 21.110 1.00 79.44 112 THR A N 1
ATOM 836 C CA . THR A 1 112 ? -14.452 -1.326 21.318 1.00 79.44 112 THR A CA 1
ATOM 837 C C . THR A 1 112 ? -14.235 -0.289 20.221 1.00 79.44 112 THR A C 1
ATOM 839 O O . THR A 1 112 ? -13.100 -0.035 19.825 1.00 79.44 112 THR A O 1
ATOM 842 N N . GLY A 1 113 ? -15.320 0.250 19.662 1.00 75.69 113 GLY A N 1
ATOM 843 C CA . GLY A 1 113 ? -15.271 1.315 18.652 1.00 75.69 113 GLY A CA 1
ATOM 844 C C . GLY A 1 113 ? -14.807 0.872 17.257 1.00 75.69 113 GLY A C 1
ATOM 845 O O . GLY A 1 113 ? -15.080 1.573 16.279 1.00 75.69 113 GLY A O 1
ATOM 846 N N . THR A 1 114 ? -14.174 -0.301 17.127 1.00 83.81 114 THR A N 1
ATOM 847 C CA . THR A 1 114 ? -13.769 -0.883 15.838 1.00 83.81 114 THR A CA 1
ATOM 848 C C . THR A 1 114 ? -14.733 -1.972 15.374 1.00 83.81 114 THR A C 1
ATOM 850 O O . THR A 1 114 ? -15.406 -1.779 14.365 1.00 83.81 114 THR A O 1
ATOM 853 N N . ILE A 1 115 ? -14.811 -3.104 16.083 1.00 87.12 115 ILE A N 1
ATOM 854 C CA . ILE A 1 115 ? -15.733 -4.207 15.745 1.00 87.12 115 ILE A CA 1
ATOM 855 C C . ILE A 1 115 ? -17.154 -3.839 16.176 1.00 87.12 115 ILE A C 1
ATOM 857 O O . ILE A 1 115 ? -18.133 -4.138 15.489 1.00 87.12 115 ILE A O 1
ATOM 861 N N . THR A 1 116 ? -17.248 -3.160 17.315 1.00 87.88 116 THR A N 1
ATOM 862 C CA . THR A 1 116 ? -18.500 -2.684 17.884 1.00 87.88 116 THR A CA 1
ATOM 863 C C . THR A 1 116 ? -18.714 -1.199 17.602 1.00 87.88 116 THR A C 1
ATOM 865 O O . THR A 1 116 ? -17.776 -0.461 17.278 1.00 87.88 116 THR A O 1
ATOM 868 N N . GLU A 1 117 ? -19.965 -0.756 17.683 1.00 84.00 117 GLU A N 1
ATOM 869 C CA . GLU A 1 117 ? -20.350 0.647 17.501 1.00 84.00 117 GLU A CA 1
ATOM 870 C C . GLU A 1 117 ? -19.982 1.518 18.718 1.00 84.00 117 GLU A C 1
ATOM 872 O O . GLU A 1 117 ? -19.953 2.742 18.600 1.00 84.00 117 GLU A O 1
ATOM 877 N N . GLY A 1 118 ? -19.686 0.909 19.875 1.00 80.06 118 GLY A N 1
ATOM 878 C CA . GLY A 1 118 ? -19.499 1.613 21.149 1.00 80.06 118 GLY A CA 1
ATOM 879 C C . GLY A 1 118 ? -20.818 1.995 21.836 1.00 80.06 118 GLY A C 1
ATOM 880 O O . GLY A 1 118 ? -20.802 2.664 22.869 1.00 80.06 118 GLY A O 1
ATOM 881 N N . SER A 1 119 ? -21.952 1.568 21.273 1.00 84.38 119 SER A N 1
ATOM 882 C CA . SER A 1 119 ? -23.289 1.652 21.859 1.00 84.38 119 SER A CA 1
ATOM 883 C C . SER A 1 119 ? -23.697 0.287 22.420 1.00 84.38 119 SER A C 1
ATOM 885 O O . SER A 1 119 ? -23.292 -0.756 21.909 1.00 84.38 119 SER A O 1
ATOM 887 N N . MET A 1 120 ? -24.494 0.285 23.488 1.00 89.69 120 MET A N 1
ATOM 888 C CA . MET A 1 120 ? -25.001 -0.952 24.084 1.00 89.69 120 MET A CA 1
ATOM 889 C C . MET A 1 120 ? -26.403 -1.268 23.546 1.00 89.69 120 MET A C 1
ATOM 891 O O . MET A 1 120 ? -27.172 -0.365 23.218 1.00 89.69 120 MET A O 1
ATOM 895 N N . GLU A 1 121 ? -26.749 -2.549 23.492 1.00 90.62 121 GLU A N 1
ATOM 896 C CA . GLU A 1 121 ? -28.082 -3.056 23.160 1.00 90.62 121 GLU A CA 1
ATOM 897 C C . GLU A 1 121 ? -28.545 -4.055 24.226 1.00 90.62 121 GLU A C 1
ATOM 899 O O . GLU A 1 121 ? -27.733 -4.809 24.772 1.00 90.62 121 GLU A O 1
ATOM 904 N N . ILE A 1 122 ? -29.844 -4.062 24.535 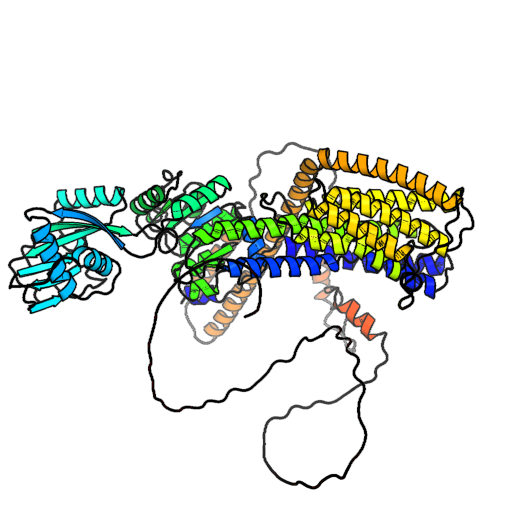1.00 92.19 122 ILE A N 1
ATOM 905 C CA . ILE A 1 122 ? -30.445 -5.104 25.376 1.00 92.19 122 ILE A CA 1
ATOM 906 C C . ILE A 1 122 ? -30.728 -6.315 24.492 1.00 92.19 122 ILE A C 1
ATOM 908 O O . ILE A 1 122 ? -31.465 -6.223 23.514 1.00 92.19 122 ILE A O 1
ATOM 912 N N . HIS A 1 123 ? -30.129 -7.446 24.848 1.00 90.12 123 HIS A N 1
ATOM 913 C CA . HIS A 1 123 ? -30.292 -8.717 24.147 1.00 90.12 123 HIS A CA 1
ATOM 914 C C . HIS A 1 123 ? -31.424 -9.563 24.746 1.00 90.12 123 HIS A C 1
ATOM 916 O O . HIS A 1 123 ? -31.975 -10.437 24.082 1.00 90.12 123 HIS A O 1
ATOM 922 N N . GLY A 1 124 ? -31.760 -9.328 26.012 1.00 90.62 124 GLY A N 1
ATOM 923 C CA . GLY A 1 124 ? -32.866 -9.998 26.679 1.00 90.62 124 GLY A CA 1
ATOM 924 C C . GLY A 1 124 ? -32.961 -9.621 28.148 1.00 90.62 124 GLY A C 1
ATOM 925 O O . GLY A 1 124 ? -32.042 -9.025 28.715 1.00 90.62 124 GLY A O 1
ATOM 926 N N . ILE A 1 125 ? -34.074 -10.006 28.756 1.00 92.75 125 ILE A N 1
ATOM 927 C CA . ILE A 1 125 ? -34.325 -9.881 30.188 1.00 92.75 125 ILE A CA 1
ATOM 928 C C . ILE A 1 125 ? -34.694 -11.250 30.757 1.00 92.75 125 ILE A C 1
ATOM 930 O O . ILE A 1 125 ? -35.138 -12.140 30.034 1.00 92.75 125 ILE A O 1
ATOM 934 N N . LYS A 1 126 ? -34.468 -11.435 32.053 1.00 91.62 126 LYS A N 1
ATOM 935 C CA . LYS A 1 126 ? -34.922 -12.607 32.801 1.00 91.62 126 LYS A CA 1
ATOM 936 C C . LYS A 1 126 ? -35.512 -12.129 34.116 1.00 91.62 126 LYS A C 1
ATOM 938 O O . LYS A 1 126 ? -34.756 -11.734 35.002 1.00 91.62 126 LYS A O 1
ATOM 943 N N . THR A 1 127 ? -36.832 -12.146 34.232 1.00 92.00 127 THR A N 1
ATOM 944 C CA . THR A 1 127 ? -37.524 -11.788 35.474 1.00 92.00 127 THR A CA 1
ATOM 945 C C . THR A 1 127 ? -37.458 -12.936 36.485 1.00 92.00 127 THR A C 1
ATOM 947 O O . THR A 1 127 ? -37.189 -14.085 36.117 1.00 92.00 127 THR A O 1
ATOM 950 N N . VAL A 1 128 ? -37.617 -12.615 37.771 1.00 87.25 128 VAL A N 1
ATOM 951 C CA . VAL A 1 128 ? -37.681 -13.608 38.856 1.00 87.25 128 VAL A CA 1
ATOM 952 C C . VAL A 1 128 ? -39.140 -13.880 39.220 1.00 87.25 128 VAL A C 1
ATOM 954 O O . VAL A 1 128 ? -39.665 -14.925 38.850 1.00 87.25 128 VAL A O 1
ATOM 957 N N . ASP A 1 129 ? -39.797 -12.913 39.868 1.00 85.69 129 ASP A N 1
ATOM 958 C CA . ASP A 1 129 ? -41.170 -13.048 40.386 1.00 85.69 129 ASP A CA 1
ATOM 959 C C . ASP A 1 129 ? -42.182 -12.117 39.687 1.00 85.69 129 ASP A C 1
ATOM 961 O O . ASP A 1 129 ? -43.374 -12.156 39.985 1.00 85.69 129 ASP A O 1
ATOM 965 N N . LEU A 1 130 ? -41.717 -11.267 38.764 1.00 86.94 130 LEU A N 1
ATOM 966 C CA . LEU A 1 130 ? -42.533 -10.265 38.070 1.00 86.94 130 LEU A CA 1
ATOM 967 C C . LEU A 1 130 ? -42.854 -10.668 36.630 1.00 86.94 130 LEU A C 1
ATOM 969 O O . LEU A 1 130 ? -42.072 -11.359 35.964 1.00 86.94 130 LEU A O 1
ATOM 973 N N . SER A 1 131 ? -43.973 -10.147 36.122 1.00 89.81 131 SER A N 1
ATOM 974 C CA . SER A 1 131 ? -44.232 -10.127 34.681 1.00 89.81 131 SER A CA 1
ATOM 975 C C . SER A 1 131 ? -43.232 -9.211 33.959 1.00 89.81 131 SER A C 1
ATOM 977 O O . SER A 1 131 ? -42.714 -8.253 34.540 1.00 89.81 131 SER A O 1
ATOM 979 N N . GLU A 1 132 ? -42.954 -9.485 32.681 1.00 87.44 132 GLU A N 1
ATOM 980 C CA . GLU A 1 132 ? -42.043 -8.646 31.885 1.00 87.44 132 GLU A CA 1
ATOM 981 C C . GLU A 1 132 ? -42.524 -7.185 31.806 1.00 87.44 132 GLU A C 1
ATOM 983 O O . GLU A 1 132 ? -41.716 -6.268 31.948 1.00 87.44 132 GLU A O 1
ATOM 988 N N . ASP A 1 133 ? -43.836 -6.957 31.686 1.00 88.88 133 ASP A N 1
ATOM 989 C CA . ASP A 1 133 ? -44.425 -5.612 31.631 1.00 88.88 133 ASP A CA 1
ATOM 990 C C . ASP A 1 133 ? -44.262 -4.832 32.946 1.00 88.88 133 ASP A C 1
ATOM 992 O O . ASP A 1 133 ? -44.022 -3.621 32.939 1.00 88.88 133 ASP A O 1
ATOM 996 N N . GLU A 1 134 ? -44.404 -5.489 34.099 1.00 89.12 134 GLU A N 1
ATOM 997 C CA . GLU A 1 134 ? -44.154 -4.862 35.406 1.00 89.12 134 GLU A CA 1
ATOM 998 C C . GLU A 1 134 ? -42.676 -4.528 35.583 1.00 89.12 134 GLU A C 1
ATOM 1000 O O . GLU A 1 134 ? -42.336 -3.395 35.929 1.00 89.12 134 GLU A O 1
ATOM 1005 N N . PHE A 1 135 ? -41.796 -5.473 35.249 1.00 92.19 135 PHE A N 1
ATOM 1006 C CA . PHE A 1 135 ? -40.353 -5.269 35.296 1.00 92.19 135 PHE A CA 1
ATOM 1007 C C . PHE A 1 135 ? -39.914 -4.087 34.419 1.00 92.19 135 PHE A C 1
ATOM 1009 O O . PHE A 1 135 ? -39.156 -3.218 34.857 1.00 92.19 135 PHE A O 1
ATOM 1016 N N . CYS A 1 136 ? -40.419 -4.007 33.185 1.00 92.00 136 CYS A N 1
ATOM 1017 C CA . CYS A 1 136 ? -40.107 -2.910 32.276 1.00 92.00 136 CYS A CA 1
ATOM 1018 C C . CYS A 1 136 ? -40.645 -1.558 32.764 1.00 92.00 136 CYS A C 1
ATOM 1020 O O . CYS A 1 136 ? -39.962 -0.548 32.576 1.00 92.00 136 CYS A O 1
ATOM 1022 N N . ARG A 1 137 ? -41.806 -1.516 33.433 1.00 90.12 137 ARG A N 1
ATOM 1023 C CA . ARG A 1 137 ? -42.325 -0.289 34.067 1.00 90.12 137 ARG A CA 1
ATOM 1024 C C . ARG A 1 137 ? -41.454 0.172 35.236 1.00 90.12 137 ARG A C 1
ATOM 1026 O O . ARG A 1 137 ? -41.125 1.356 35.309 1.00 90.12 137 ARG A O 1
ATOM 1033 N N . HIS A 1 138 ? -41.010 -0.739 36.103 1.00 90.88 138 HIS A N 1
ATOM 1034 C CA . HIS A 1 138 ? -40.075 -0.400 37.185 1.00 90.88 138 HIS A CA 1
ATOM 1035 C C . HIS A 1 138 ? -38.745 0.122 36.628 1.00 90.88 138 HIS A C 1
ATOM 1037 O O . HIS A 1 138 ? -38.238 1.160 37.059 1.00 90.88 138 HIS A O 1
ATOM 1043 N N . LEU A 1 139 ? -38.218 -0.546 35.600 1.00 91.62 139 LEU A N 1
ATOM 1044 C CA . LEU A 1 139 ? -36.991 -0.137 34.924 1.00 91.62 139 LEU A CA 1
ATOM 1045 C C . LEU A 1 139 ? -37.135 1.231 34.232 1.00 91.62 139 LEU A C 1
ATOM 1047 O O . LEU A 1 139 ? -36.197 2.029 34.259 1.00 91.62 139 LEU A O 1
ATOM 1051 N N . LYS A 1 140 ? -38.307 1.530 33.655 1.00 92.00 140 LYS A N 1
ATOM 1052 C CA . LYS A 1 140 ? -38.651 2.837 33.075 1.00 92.00 140 LYS A CA 1
ATOM 1053 C C . LYS A 1 140 ? -38.677 3.943 34.125 1.00 92.00 140 LYS A C 1
ATOM 1055 O O . LYS A 1 140 ? -38.013 4.960 33.921 1.00 92.00 140 LYS A O 1
ATOM 1060 N N . ASN A 1 141 ? -39.371 3.728 35.244 1.00 90.88 141 ASN A N 1
ATOM 1061 C CA . ASN A 1 141 ? -39.419 4.688 36.350 1.00 90.88 141 ASN A CA 1
ATOM 1062 C C . ASN A 1 141 ? -38.005 5.006 36.859 1.00 90.88 141 ASN A C 1
ATOM 1064 O O . ASN A 1 141 ? -37.636 6.173 36.998 1.00 90.88 141 ASN A O 1
ATOM 1068 N N . LEU A 1 142 ? -37.178 3.975 37.059 1.00 90.50 142 LEU A N 1
ATOM 1069 C CA . LEU A 1 142 ? -35.801 4.151 37.510 1.00 90.50 142 LEU A CA 1
ATOM 1070 C C . LEU A 1 142 ? -34.934 4.878 36.468 1.00 90.50 142 LEU A C 1
ATOM 1072 O O . LEU A 1 142 ? -34.205 5.811 36.806 1.00 90.50 142 LEU A O 1
ATOM 1076 N N . SER A 1 143 ? -35.018 4.484 35.194 1.00 90.62 143 SER A N 1
ATOM 1077 C CA . SER A 1 143 ? -34.224 5.090 34.119 1.00 90.62 143 SER A CA 1
ATOM 1078 C C . SER A 1 143 ? -34.537 6.577 33.918 1.00 90.62 143 SER A C 1
ATOM 1080 O O . SER A 1 143 ? -33.624 7.350 33.617 1.00 90.62 143 SER A O 1
ATOM 1082 N N . ASP A 1 144 ? -35.799 6.985 34.062 1.00 88.19 144 ASP A N 1
ATOM 1083 C CA . ASP A 1 144 ? -36.207 8.389 33.937 1.00 88.19 144 ASP A CA 1
ATOM 1084 C C . ASP A 1 144 ? -35.823 9.224 35.165 1.00 88.19 144 ASP A C 1
ATOM 1086 O O . ASP A 1 144 ? -35.505 10.409 35.021 1.00 88.19 144 ASP A O 1
ATOM 1090 N N . ALA A 1 145 ? -35.811 8.609 36.352 1.00 87.81 145 ALA A N 1
ATOM 1091 C CA . ALA A 1 145 ? -35.417 9.252 37.601 1.00 87.81 145 ALA A CA 1
ATOM 1092 C C . ALA A 1 145 ? -33.916 9.584 37.638 1.00 87.81 145 ALA A C 1
ATOM 1094 O O . ALA A 1 145 ? -33.533 10.712 37.950 1.00 87.81 145 ALA A O 1
ATOM 1095 N N . VAL A 1 146 ? -33.062 8.612 37.296 1.00 84.88 146 VAL A N 1
ATOM 1096 C CA . VAL A 1 146 ? -31.601 8.704 37.470 1.00 84.88 146 VAL A CA 1
ATOM 1097 C C . VAL A 1 146 ? -30.928 9.594 36.408 1.00 84.88 146 VAL A C 1
ATOM 1099 O O . VAL A 1 146 ? -29.907 10.216 36.692 1.00 84.88 146 VAL A O 1
ATOM 1102 N N . LYS A 1 147 ? -31.517 9.725 35.207 1.00 81.44 147 LYS A N 1
ATOM 1103 C CA . LYS A 1 147 ? -31.045 10.592 34.096 1.00 81.44 147 LYS A CA 1
ATOM 1104 C C . LYS A 1 147 ? -29.557 10.437 33.727 1.00 81.44 147 LYS A C 1
ATOM 1106 O O . LYS A 1 147 ? -28.911 11.400 33.322 1.00 81.44 147 LYS A O 1
ATOM 1111 N N . ASP A 1 148 ? -29.022 9.222 33.818 1.00 83.88 148 ASP A N 1
ATOM 1112 C CA . ASP A 1 148 ? -27.651 8.924 33.394 1.00 83.88 148 ASP A CA 1
ATOM 1113 C C . ASP A 1 148 ? -27.487 9.013 31.860 1.00 83.88 148 ASP A C 1
ATOM 1115 O O . ASP A 1 148 ? -28.341 8.560 31.099 1.00 83.88 148 ASP A O 1
ATOM 1119 N N . GLU A 1 149 ? -26.340 9.522 31.394 1.00 82.00 149 GLU A N 1
ATOM 1120 C CA . GLU A 1 149 ? -26.020 9.672 29.957 1.00 82.00 149 GLU A CA 1
ATOM 1121 C C . GLU A 1 149 ? -25.083 8.579 29.404 1.00 82.00 149 GLU A C 1
ATOM 1123 O O . GLU A 1 149 ? -24.620 8.647 28.265 1.00 82.00 149 GLU A O 1
ATOM 1128 N N . ASN A 1 150 ? -24.754 7.558 30.200 1.00 85.62 150 ASN A N 1
ATOM 1129 C CA . ASN A 1 150 ? -23.829 6.508 29.769 1.00 85.62 150 ASN A CA 1
ATOM 1130 C C . ASN A 1 150 ? -24.477 5.524 28.766 1.00 85.62 150 ASN A C 1
ATOM 1132 O O . ASN A 1 150 ? -25.698 5.400 28.679 1.00 85.62 150 ASN A O 1
ATOM 1136 N N . ALA A 1 151 ? -23.649 4.785 28.013 1.00 85.38 151 ALA A N 1
ATOM 1137 C CA . ALA A 1 151 ? -24.119 3.877 26.957 1.00 85.38 151 ALA A CA 1
ATOM 1138 C C . ALA A 1 151 ? -25.089 2.792 27.463 1.00 85.38 151 ALA A C 1
ATOM 1140 O O . ALA A 1 151 ? -26.005 2.398 26.744 1.00 85.38 151 ALA A O 1
ATOM 1141 N N . THR A 1 152 ? -24.910 2.332 28.703 1.00 88.75 152 THR A N 1
ATOM 1142 C CA . THR A 1 152 ? -25.797 1.362 29.350 1.00 88.75 152 THR A CA 1
ATOM 1143 C C . THR A 1 152 ? -27.169 1.969 29.644 1.00 88.75 152 THR A C 1
ATOM 1145 O O . THR A 1 152 ? -28.186 1.373 29.299 1.00 88.75 152 THR A O 1
ATOM 1148 N N . ALA A 1 153 ? -27.207 3.168 30.227 1.00 87.50 153 ALA A N 1
ATOM 1149 C CA . ALA A 1 153 ? -28.440 3.893 30.515 1.00 87.50 153 ALA A CA 1
ATOM 1150 C C . ALA A 1 153 ? -29.203 4.239 29.230 1.00 87.50 153 ALA A C 1
ATOM 1152 O O . ALA A 1 153 ? -30.417 4.066 29.168 1.00 87.50 153 ALA A O 1
ATOM 1153 N N . ALA A 1 154 ? -28.492 4.635 28.170 1.00 89.00 154 ALA A N 1
ATOM 1154 C CA . ALA A 1 154 ? -29.090 4.867 26.858 1.00 89.00 154 ALA A CA 1
ATOM 1155 C C . ALA A 1 154 ? -29.732 3.593 26.275 1.00 89.00 154 ALA A C 1
ATOM 1157 O O . ALA A 1 154 ? -30.837 3.656 25.740 1.00 89.00 154 ALA A O 1
ATOM 1158 N N . ALA A 1 155 ? -29.077 2.433 26.409 1.00 90.69 155 ALA A N 1
ATOM 1159 C CA . ALA A 1 155 ? -29.627 1.154 25.956 1.00 90.69 155 ALA A CA 1
ATOM 1160 C C . ALA A 1 155 ? -30.901 0.774 26.716 1.00 90.69 155 ALA A C 1
ATOM 1162 O O . ALA A 1 155 ? -31.893 0.398 26.092 1.00 90.69 155 ALA A O 1
ATOM 1163 N N . VAL A 1 156 ? -30.885 0.932 28.044 1.00 91.25 156 VAL A N 1
ATOM 1164 C CA . VAL A 1 156 ? -32.062 0.725 28.896 1.00 91.25 156 VAL A CA 1
ATOM 1165 C C . VAL A 1 156 ? -33.191 1.649 28.459 1.00 91.25 156 VAL A C 1
ATOM 1167 O O . VAL A 1 156 ? -34.254 1.158 28.091 1.00 91.25 156 VAL A O 1
ATOM 1170 N N . LYS A 1 157 ? -32.942 2.961 28.390 1.00 90.62 157 LYS A N 1
ATOM 1171 C CA . LYS A 1 157 ? -33.933 3.975 28.010 1.00 90.62 157 LYS A CA 1
ATOM 1172 C C . LYS A 1 157 ? -34.564 3.718 26.641 1.00 90.62 157 LYS A C 1
ATOM 1174 O O . LYS A 1 157 ? -35.771 3.883 26.492 1.00 90.62 157 LYS A O 1
ATOM 1179 N N . ASN A 1 158 ? -33.768 3.299 25.657 1.00 90.00 158 ASN A N 1
ATOM 1180 C CA . ASN A 1 158 ? -34.266 2.961 24.323 1.00 90.00 158 ASN A CA 1
ATOM 1181 C C . ASN A 1 158 ? -35.171 1.723 24.341 1.00 90.00 158 ASN A C 1
ATOM 1183 O O . ASN A 1 158 ? -36.167 1.694 23.626 1.00 90.00 158 ASN A O 1
ATOM 1187 N N . TYR A 1 159 ? -34.846 0.718 25.158 1.00 91.12 159 TYR A N 1
ATOM 1188 C CA . TYR A 1 159 ? -35.630 -0.513 25.267 1.00 91.12 159 TYR A CA 1
ATOM 1189 C C . TYR A 1 159 ? -36.968 -0.292 25.981 1.00 91.12 159 TYR A C 1
ATOM 1191 O O . TYR A 1 159 ? -37.994 -0.804 25.547 1.00 91.12 159 TYR A O 1
ATOM 1199 N N . VAL A 1 160 ? -36.978 0.513 27.048 1.00 91.56 160 VAL A N 1
ATOM 1200 C CA . VAL A 1 160 ? -38.196 0.794 27.828 1.00 91.56 160 VAL A CA 1
ATOM 1201 C C . VAL A 1 160 ? -38.971 2.026 27.347 1.00 91.56 160 VAL A C 1
ATOM 1203 O O . VAL A 1 160 ? -39.944 2.425 27.980 1.00 91.56 160 VAL A O 1
ATOM 1206 N N . GLY A 1 161 ? -38.574 2.643 26.230 1.00 86.88 161 GLY A N 1
ATOM 1207 C CA . GLY A 1 161 ? -39.161 3.896 25.738 1.00 86.88 161 GLY A CA 1
ATOM 1208 C C . GLY A 1 161 ? -40.652 3.819 25.387 1.00 86.88 161 GLY A C 1
ATOM 1209 O O . GLY A 1 161 ? -41.309 4.852 25.330 1.00 86.88 161 GLY A O 1
ATOM 1210 N N . GLN A 1 162 ? -41.181 2.610 25.185 1.00 87.75 162 GLN A N 1
ATOM 1211 C CA . GLN A 1 162 ? -42.600 2.349 24.925 1.00 87.75 162 GLN A CA 1
ATOM 1212 C C . GLN A 1 162 ? -43.480 2.336 26.187 1.00 87.75 162 GLN A C 1
ATOM 1214 O O . GLN A 1 162 ? -44.701 2.354 26.069 1.00 87.75 162 GLN A O 1
ATOM 1219 N N . TYR A 1 163 ? -42.882 2.284 27.380 1.00 88.19 163 TYR A N 1
ATOM 1220 C CA . TYR A 1 163 ? -43.605 2.274 28.651 1.00 88.19 163 TYR A CA 1
ATOM 1221 C C . TYR A 1 163 ? -43.710 3.695 29.217 1.00 88.19 163 TYR A C 1
ATOM 1223 O O . TYR A 1 163 ? -42.788 4.502 29.077 1.00 88.19 163 TYR A O 1
ATOM 1231 N N . GLU A 1 164 ? -44.817 3.998 29.894 1.00 82.00 164 GLU A N 1
ATOM 1232 C CA . GLU A 1 164 ? -45.000 5.272 30.594 1.00 82.00 164 GLU A CA 1
ATOM 1233 C C . GLU A 1 164 ? -44.491 5.184 32.036 1.00 82.00 164 GLU A C 1
ATOM 1235 O O . GLU A 1 164 ? -44.708 4.186 32.727 1.00 82.00 164 GLU A O 1
ATOM 1240 N N . ALA A 1 165 ? -43.795 6.234 32.480 1.00 75.62 165 ALA A N 1
ATOM 1241 C CA . ALA A 1 165 ? -43.393 6.376 33.873 1.00 75.62 165 ALA A CA 1
ATOM 1242 C C . ALA A 1 165 ? -44.568 6.941 34.685 1.00 75.62 165 ALA A C 1
ATOM 1244 O O . ALA A 1 165 ? -45.176 7.927 34.270 1.00 75.62 165 ALA A O 1
ATOM 1245 N N . ALA A 1 166 ? -44.877 6.329 35.828 1.00 70.56 166 ALA A N 1
ATOM 1246 C CA . ALA A 1 166 ? -46.062 6.672 36.625 1.00 70.56 166 ALA A CA 1
ATOM 1247 C C . ALA A 1 166 ? -45.794 6.841 38.132 1.00 70.56 166 ALA A C 1
ATOM 1249 O O . ALA A 1 166 ? -46.702 7.249 38.850 1.00 70.56 166 ALA A O 1
ATOM 1250 N N . GLY A 1 167 ? -44.584 6.530 38.610 1.00 76.94 167 GLY A N 1
ATOM 1251 C CA . GLY A 1 167 ? -44.261 6.570 40.041 1.00 76.94 167 GLY A CA 1
ATOM 1252 C C . GLY A 1 167 ? -43.727 7.923 40.518 1.00 76.94 167 GLY A C 1
ATOM 1253 O O . GLY A 1 167 ? -43.032 8.626 39.775 1.00 76.94 167 GLY A O 1
ATOM 1254 N N . GLU A 1 168 ? -44.017 8.278 41.769 1.00 82.00 168 GLU A N 1
ATOM 1255 C CA . GLU A 1 168 ? -43.500 9.482 42.420 1.00 82.00 168 GLU A CA 1
ATOM 1256 C C . GLU A 1 168 ? -42.076 9.235 42.941 1.00 82.00 168 GLU A C 1
ATOM 1258 O O . GLU A 1 168 ? -41.827 8.325 43.733 1.00 82.00 168 GLU A O 1
ATOM 1263 N N . VAL A 1 169 ? -41.120 10.043 42.475 1.00 87.12 169 VAL A N 1
ATOM 1264 C CA . VAL A 1 169 ? -39.694 9.903 42.807 1.00 87.12 169 VAL A CA 1
ATOM 1265 C C . VAL A 1 169 ? -39.340 10.823 43.971 1.00 87.12 169 VAL A C 1
ATOM 1267 O O . VAL A 1 169 ? -39.453 12.042 43.842 1.00 87.12 169 VAL A O 1
ATOM 1270 N N . SER A 1 170 ? -38.835 10.266 45.073 1.00 86.81 170 SER A N 1
ATOM 1271 C CA . SER A 1 170 ? -38.430 11.048 46.254 1.00 86.81 170 SER A CA 1
ATOM 1272 C C . SER A 1 170 ? -36.912 11.211 46.387 1.00 86.81 170 SER A C 1
ATOM 1274 O O . SER A 1 170 ? -36.428 12.297 46.712 1.00 86.81 170 SER A O 1
ATOM 1276 N N . VAL A 1 171 ? -36.137 10.161 46.100 1.00 88.81 171 VAL A N 1
ATOM 1277 C CA . VAL A 1 171 ? -34.669 10.147 46.235 1.00 88.81 171 VAL A CA 1
ATOM 1278 C C . VAL A 1 171 ? -34.039 9.581 44.971 1.00 88.81 171 VAL A C 1
ATOM 1280 O O . VAL A 1 171 ? -34.517 8.589 44.430 1.00 88.81 171 VAL A O 1
ATOM 1283 N N . VAL A 1 172 ? -32.936 10.180 44.516 1.00 90.94 172 VAL A N 1
ATOM 1284 C CA . VAL A 1 172 ? -32.172 9.713 43.351 1.00 90.94 172 VAL A CA 1
ATOM 1285 C C . VAL A 1 172 ? -30.696 9.605 43.706 1.00 90.94 172 VAL A C 1
ATOM 1287 O O . VAL A 1 172 ? -30.084 10.554 44.197 1.00 90.94 172 VAL A O 1
ATOM 1290 N N . VAL A 1 173 ? -30.107 8.453 43.399 1.00 90.56 173 VAL A N 1
ATOM 1291 C CA . VAL A 1 173 ? -28.673 8.195 43.489 1.00 90.56 173 VAL A CA 1
ATOM 1292 C C . VAL A 1 173 ? -28.134 7.949 42.075 1.00 90.56 173 VAL A C 1
ATOM 1294 O O . VAL A 1 173 ? -28.355 6.869 41.518 1.00 90.56 173 VAL A O 1
ATOM 1297 N N . PRO A 1 174 ? -27.412 8.920 41.482 1.00 89.31 174 PRO A N 1
ATOM 1298 C CA . PRO A 1 174 ? -26.848 8.773 40.144 1.00 89.31 174 PRO A CA 1
ATOM 1299 C C . PRO A 1 174 ? -25.779 7.683 40.099 1.00 89.31 174 PRO A C 1
ATOM 1301 O O . PRO A 1 174 ? -25.169 7.336 41.125 1.00 89.31 174 PRO A O 1
ATOM 1304 N N . PHE A 1 175 ? -25.510 7.167 38.900 1.00 89.88 175 PHE A N 1
ATOM 1305 C CA . PHE A 1 175 ? -24.451 6.184 38.722 1.00 89.88 175 PHE A CA 1
ATOM 1306 C C . PHE A 1 175 ? -23.085 6.777 39.089 1.00 89.88 175 PHE A C 1
ATOM 1308 O O . PHE A 1 175 ? -22.737 7.897 38.719 1.00 89.88 175 PHE A O 1
ATOM 1315 N N . SER A 1 176 ? -22.274 5.991 39.796 1.00 86.75 176 SER A N 1
ATOM 1316 C CA . SER A 1 176 ? -20.864 6.299 40.043 1.00 86.75 176 SER A CA 1
ATOM 1317 C C . SER A 1 176 ? -20.000 5.114 39.645 1.00 86.75 176 SER A C 1
ATOM 1319 O O . SER A 1 176 ? -20.297 3.983 40.024 1.00 86.75 176 SER A O 1
ATOM 1321 N N . SER A 1 177 ? -18.892 5.372 38.945 1.00 81.88 177 SER A N 1
ATOM 1322 C CA . SER A 1 177 ? -17.904 4.350 38.571 1.00 81.88 177 SER A CA 1
ATOM 1323 C C . SER A 1 177 ? -17.286 3.630 39.773 1.00 81.88 177 SER A C 1
ATOM 1325 O O . SER A 1 177 ? -16.865 2.483 39.630 1.00 81.88 177 SER A O 1
ATOM 1327 N N . ASP A 1 178 ? -17.256 4.276 40.944 1.00 80.19 178 ASP A N 1
ATOM 1328 C CA . ASP A 1 178 ? -16.739 3.681 42.180 1.00 80.19 178 ASP A CA 1
ATOM 1329 C C . ASP A 1 178 ? -17.735 2.675 42.774 1.00 80.19 178 ASP A C 1
ATOM 1331 O O . ASP A 1 178 ? -17.337 1.620 43.264 1.00 80.19 178 ASP A O 1
ATOM 1335 N N . ARG A 1 179 ? -19.039 2.981 42.691 1.00 87.31 179 ARG A N 1
ATOM 1336 C CA . ARG A 1 179 ? -20.126 2.142 43.229 1.00 87.31 179 ARG A CA 1
ATOM 1337 C C . ARG A 1 179 ? -20.622 1.083 42.244 1.00 87.31 179 ARG A C 1
ATOM 1339 O O . ARG A 1 179 ? -21.020 0.004 42.661 1.00 87.31 179 ARG A O 1
ATOM 1346 N N . LYS A 1 180 ? -20.606 1.392 40.944 1.00 89.06 180 LYS A N 1
ATOM 1347 C CA . LYS A 1 180 ? -21.115 0.568 39.830 1.00 89.06 180 LYS A CA 1
ATOM 1348 C C . LYS A 1 180 ? -22.602 0.199 39.915 1.00 89.06 180 LYS A C 1
ATOM 1350 O O . LYS A 1 180 ? -23.034 -0.793 39.325 1.00 89.06 180 LYS A O 1
ATOM 1355 N N . TRP A 1 181 ? -23.379 1.034 40.595 1.00 91.44 181 TRP A N 1
ATOM 1356 C CA . TRP A 1 181 ? -24.836 0.984 40.628 1.00 91.44 181 TRP A CA 1
ATOM 1357 C C . TRP A 1 181 ? -25.420 2.402 40.694 1.00 91.44 181 TRP A C 1
ATOM 1359 O O . TRP A 1 181 ? -24.734 3.352 41.095 1.00 91.44 181 TRP A O 1
ATOM 1369 N N . SER A 1 182 ? -26.675 2.528 40.282 1.00 92.38 182 SER A N 1
ATOM 1370 C CA . SER A 1 182 ? -27.541 3.694 40.468 1.00 92.38 182 SER A CA 1
ATOM 1371 C C . SER A 1 182 ? -28.877 3.257 41.059 1.00 92.38 182 SER A C 1
ATOM 1373 O O . SER A 1 182 ? -29.205 2.070 41.052 1.00 92.38 182 SER A O 1
ATOM 1375 N N . GLY A 1 183 ? -29.630 4.186 41.637 1.00 92.94 183 GLY A N 1
ATOM 1376 C CA . GLY A 1 183 ? -30.875 3.842 42.314 1.00 92.94 183 GLY A CA 1
ATOM 1377 C C . GLY A 1 183 ? -31.798 5.031 42.518 1.00 92.94 183 GLY A C 1
ATOM 1378 O O . GLY A 1 183 ? -31.370 6.181 42.424 1.00 92.94 183 GLY A O 1
ATOM 1379 N N . ALA A 1 184 ? -33.060 4.752 42.807 1.00 92.38 184 ALA A N 1
ATOM 1380 C CA . ALA A 1 184 ? -34.048 5.757 43.165 1.00 92.38 184 ALA A CA 1
ATOM 1381 C C . ALA A 1 184 ? -35.091 5.174 44.120 1.00 92.38 184 ALA A C 1
ATOM 1383 O O . ALA A 1 184 ? -35.350 3.971 44.097 1.00 92.38 184 ALA A O 1
ATOM 1384 N N . VAL A 1 185 ? -35.694 6.033 44.938 1.00 91.75 185 VAL A N 1
ATOM 1385 C CA . VAL A 1 185 ? -36.881 5.695 45.728 1.00 91.75 185 VAL A CA 1
ATOM 1386 C C . VAL A 1 185 ? -38.108 6.158 44.950 1.00 91.75 185 VAL A C 1
ATOM 1388 O O . VAL A 1 185 ? -38.220 7.342 44.623 1.00 91.75 185 VAL A O 1
ATOM 1391 N N . ILE A 1 186 ? -38.982 5.210 44.619 1.00 89.56 186 ILE A N 1
ATOM 1392 C CA . ILE A 1 186 ? -40.195 5.396 43.820 1.00 89.56 186 ILE A CA 1
ATOM 1393 C C . ILE A 1 186 ? -41.364 4.817 44.617 1.00 89.56 186 ILE A C 1
ATOM 1395 O O . ILE A 1 186 ? -41.314 3.650 45.007 1.00 89.56 186 ILE A O 1
ATOM 1399 N N . ASP A 1 187 ? -42.388 5.628 44.882 1.00 87.19 187 ASP A N 1
ATOM 1400 C CA . ASP A 1 187 ? -43.583 5.239 45.652 1.00 87.19 187 ASP A CA 1
ATOM 1401 C C . ASP A 1 187 ? -43.248 4.590 47.017 1.00 87.19 187 ASP A C 1
ATOM 1403 O O . ASP A 1 187 ? -43.869 3.617 47.445 1.00 87.19 187 ASP A O 1
ATOM 1407 N N . GLY A 1 188 ? -42.211 5.101 47.695 1.00 82.69 188 GLY A N 1
ATOM 1408 C CA . GLY A 1 188 ? -41.746 4.598 48.997 1.00 82.69 188 GLY A CA 1
ATOM 1409 C C . GLY A 1 188 ? -40.932 3.297 48.950 1.00 82.69 188 GLY A C 1
ATOM 1410 O O . GLY A 1 188 ? -40.558 2.781 50.000 1.00 82.69 188 GLY A O 1
ATOM 1411 N N . ARG A 1 189 ? -40.622 2.765 47.758 1.00 89.81 189 ARG A N 1
ATOM 1412 C CA . ARG A 1 189 ? -39.743 1.599 47.562 1.00 89.81 189 ARG A CA 1
ATOM 1413 C C . ARG A 1 189 ? -38.436 1.975 46.889 1.00 89.81 189 ARG A C 1
ATOM 1415 O O . ARG A 1 189 ? -38.405 2.786 45.967 1.00 89.81 189 ARG A O 1
ATOM 1422 N N . SER A 1 190 ? -37.354 1.336 47.306 1.00 92.19 190 SER A N 1
ATOM 1423 C CA . SER A 1 190 ? -36.031 1.542 46.723 1.00 92.19 190 SER A CA 1
ATOM 1424 C C . SER A 1 190 ? -35.795 0.614 45.549 1.00 92.19 190 SER A C 1
ATOM 1426 O O . SER A 1 190 ? -35.901 -0.597 45.707 1.00 92.19 190 SER A O 1
ATOM 1428 N N . TYR A 1 191 ? -35.376 1.165 44.415 1.00 93.12 191 TYR A N 1
ATOM 1429 C CA . TYR A 1 191 ? -34.937 0.418 43.241 1.00 93.12 191 TYR A CA 1
ATOM 1430 C C . TYR A 1 191 ? -33.467 0.704 42.954 1.00 93.12 191 TYR A C 1
ATOM 1432 O O . TYR A 1 191 ? -33.033 1.856 42.961 1.00 93.12 191 TYR A O 1
ATOM 1440 N N . VAL A 1 192 ? -32.699 -0.348 42.683 1.00 93.06 192 VAL A N 1
ATOM 1441 C CA . VAL A 1 192 ? -31.263 -0.292 42.396 1.00 93.06 192 VAL A CA 1
ATOM 1442 C C . VAL A 1 192 ? -30.976 -1.038 41.098 1.00 93.06 192 VAL A C 1
ATOM 1444 O O . VAL A 1 192 ? -31.366 -2.192 40.939 1.00 93.06 192 VAL A O 1
ATOM 1447 N N . LEU A 1 193 ? -30.249 -0.394 40.187 1.00 93.81 193 LEU A N 1
ATOM 1448 C CA . LEU A 1 193 ? -29.742 -0.978 38.950 1.00 93.81 193 LEU A CA 1
ATOM 1449 C C . LEU A 1 193 ? -28.214 -0.984 38.978 1.00 93.81 193 LEU A C 1
ATOM 1451 O O . LEU A 1 193 ? -27.571 0.056 39.126 1.00 93.81 193 LEU A O 1
ATOM 1455 N N . GLY A 1 194 ? -27.607 -2.152 38.795 1.00 91.88 194 GLY A N 1
ATOM 1456 C CA . GLY A 1 194 ? -26.151 -2.257 38.806 1.00 91.88 194 GLY A CA 1
ATOM 1457 C C . GLY A 1 194 ? -25.623 -3.618 38.389 1.00 91.88 194 GLY A C 1
ATOM 1458 O O . GLY A 1 194 ? -26.373 -4.516 38.005 1.00 91.88 194 GLY A O 1
ATOM 1459 N N . ALA A 1 195 ? -24.302 -3.764 38.455 1.00 89.25 195 ALA A N 1
ATOM 1460 C CA . ALA A 1 195 ? -23.653 -5.050 38.236 1.00 89.25 195 ALA A CA 1
ATOM 1461 C C . ALA A 1 195 ? -23.938 -6.008 39.420 1.00 89.25 195 ALA A C 1
ATOM 1463 O O . ALA A 1 195 ? -23.810 -5.583 40.574 1.00 89.25 195 ALA A O 1
ATOM 1464 N N . PRO A 1 196 ? -24.298 -7.284 39.172 1.00 88.62 196 PRO A N 1
ATOM 1465 C CA . PRO A 1 196 ? -24.730 -8.218 40.214 1.00 88.62 196 PRO A CA 1
ATOM 1466 C C . PRO A 1 196 ? -23.753 -8.360 41.382 1.00 88.62 196 PRO A C 1
ATOM 1468 O O . PRO A 1 196 ? -24.181 -8.382 42.531 1.00 88.62 196 PRO A O 1
ATOM 1471 N N . GLU A 1 197 ? -22.448 -8.398 41.113 1.00 85.31 197 GLU A N 1
ATOM 1472 C CA . GLU A 1 197 ? -21.416 -8.525 42.147 1.00 85.31 197 GLU A CA 1
ATOM 1473 C C . GLU A 1 197 ? -21.260 -7.284 43.046 1.00 85.31 197 GLU A C 1
ATOM 1475 O O . GLU A 1 197 ? -20.688 -7.388 44.128 1.00 85.31 197 GLU A O 1
ATOM 1480 N N . PHE A 1 198 ? -21.765 -6.121 42.617 1.00 87.50 198 PHE A N 1
ATOM 1481 C CA . PHE A 1 198 ? -21.743 -4.882 43.404 1.00 87.50 198 PHE A CA 1
ATOM 1482 C C . PHE A 1 198 ? -23.053 -4.652 44.157 1.00 87.50 198 PHE A C 1
ATOM 1484 O O . PHE A 1 198 ? -23.021 -4.096 45.248 1.00 87.50 198 PHE A O 1
ATOM 1491 N N . VAL A 1 199 ? -24.186 -5.085 43.595 1.00 87.12 199 VAL A N 1
ATOM 1492 C CA . VAL A 1 199 ? -25.503 -4.988 44.249 1.00 87.12 199 VAL A CA 1
ATOM 1493 C C . VAL A 1 199 ? -25.678 -6.086 45.304 1.00 87.12 199 VAL A C 1
ATOM 1495 O O . VAL A 1 199 ? -26.264 -5.837 46.352 1.00 87.12 199 VAL A O 1
ATOM 1498 N N . PHE A 1 200 ? -25.116 -7.277 45.066 1.00 86.38 200 PHE A N 1
ATOM 1499 C CA . PHE A 1 200 ? -25.160 -8.421 45.982 1.00 86.38 200 PHE A CA 1
ATOM 1500 C C . PHE A 1 200 ? -23.733 -8.909 46.314 1.00 86.38 200 PHE A C 1
ATOM 1502 O O . PHE A 1 200 ? -23.237 -9.847 45.675 1.00 86.38 200 PHE A O 1
ATOM 1509 N N . PRO A 1 201 ? -23.055 -8.299 47.311 1.00 72.12 201 PRO A N 1
ATOM 1510 C CA . PRO A 1 201 ? -21.696 -8.679 47.714 1.00 72.12 201 PRO A CA 1
ATOM 1511 C C . PRO A 1 201 ? -21.605 -10.151 48.145 1.00 72.12 201 PRO A C 1
ATOM 1513 O O . PRO A 1 201 ? -20.725 -10.884 47.690 1.00 72.12 201 PRO A O 1
ATOM 1516 N N . ASP A 1 202 ? -22.595 -10.616 48.914 1.00 69.25 202 ASP A N 1
ATOM 1517 C CA . ASP A 1 202 ? -22.781 -12.020 49.299 1.00 69.25 202 ASP A CA 1
ATOM 1518 C C . ASP A 1 202 ? -23.635 -12.750 48.257 1.00 69.25 202 ASP A C 1
ATOM 1520 O O . ASP A 1 202 ? -24.725 -13.262 48.513 1.00 69.25 202 ASP A O 1
ATOM 1524 N N . THR A 1 203 ? -23.160 -12.733 47.013 1.00 63.91 203 THR A N 1
ATOM 1525 C CA . THR A 1 203 ? -23.907 -13.243 45.860 1.00 63.91 203 THR A CA 1
ATOM 1526 C C . THR A 1 203 ? -24.191 -14.738 46.021 1.00 63.91 203 THR A C 1
ATOM 1528 O O . THR A 1 203 ? -23.248 -15.543 46.058 1.00 63.91 203 THR A O 1
ATOM 1531 N N . ALA A 1 204 ? -25.477 -15.107 46.027 1.00 66.69 204 ALA A N 1
ATOM 1532 C CA . ALA A 1 204 ? -25.929 -16.492 45.941 1.00 66.69 204 ALA A CA 1
ATOM 1533 C C . ALA A 1 204 ? -25.354 -17.176 44.688 1.00 66.69 204 ALA A C 1
ATOM 1535 O O . ALA A 1 204 ? -25.240 -16.568 43.617 1.00 66.69 204 ALA A O 1
ATOM 1536 N N . GLU A 1 205 ? -25.003 -18.455 44.809 1.00 74.19 205 GLU A N 1
ATOM 1537 C CA . GLU A 1 205 ? -24.306 -19.217 43.763 1.00 74.19 205 GLU A CA 1
ATOM 1538 C C . GLU A 1 205 ? -25.095 -19.273 42.440 1.00 74.19 205 GLU A C 1
ATOM 1540 O O . GLU A 1 205 ? -24.507 -19.224 41.359 1.00 74.19 205 GLU A O 1
ATOM 1545 N N . GLY A 1 206 ? -26.431 -19.218 42.513 1.00 75.06 206 GLY A N 1
ATOM 1546 C CA . GLY A 1 206 ? -27.314 -19.128 41.347 1.00 75.06 206 GLY A CA 1
ATOM 1547 C C . GLY A 1 206 ? -27.157 -17.844 40.518 1.00 75.06 206 GLY A C 1
ATOM 1548 O O . GLY A 1 206 ? -27.171 -17.909 39.291 1.00 75.06 206 GLY A O 1
ATOM 1549 N N . ILE A 1 207 ? -26.934 -16.681 41.145 1.00 79.06 207 ILE A N 1
ATOM 1550 C CA . ILE A 1 207 ? -26.729 -15.409 40.420 1.00 79.06 207 ILE A CA 1
ATOM 1551 C C . ILE A 1 207 ? -25.363 -15.414 39.727 1.00 79.06 207 ILE A C 1
ATOM 1553 O O . ILE A 1 207 ? -25.242 -15.017 38.568 1.00 79.06 207 ILE A O 1
ATOM 1557 N N . LYS A 1 208 ? -24.333 -15.936 40.406 1.00 80.50 208 LYS A N 1
ATOM 1558 C CA . LYS A 1 208 ? -22.993 -16.111 39.824 1.00 80.50 208 LYS A CA 1
ATOM 1559 C C . LYS A 1 208 ? -23.012 -17.051 38.617 1.00 80.50 208 LYS A C 1
ATOM 1561 O O . LYS A 1 208 ? -22.316 -16.779 37.638 1.00 80.50 208 LYS A O 1
ATOM 1566 N N . ALA A 1 209 ? -23.811 -18.118 38.665 1.00 82.25 209 ALA A N 1
ATOM 1567 C CA . ALA A 1 209 ? -23.982 -19.038 37.544 1.00 82.25 209 ALA A CA 1
ATOM 1568 C C . ALA A 1 209 ? -24.577 -18.335 36.311 1.00 82.25 209 ALA A C 1
ATOM 1570 O O . ALA A 1 209 ? -24.007 -18.450 35.228 1.00 82.25 209 ALA A O 1
ATOM 1571 N N . ILE A 1 210 ? -25.633 -17.527 36.489 1.00 83.19 210 ILE A N 1
ATOM 1572 C CA . ILE A 1 210 ? -26.247 -16.739 35.402 1.00 83.19 210 ILE A CA 1
ATOM 1573 C C . ILE A 1 210 ? -25.230 -15.767 34.793 1.00 83.19 210 ILE A C 1
ATOM 1575 O O . ILE A 1 210 ? -25.092 -15.698 33.571 1.00 83.19 210 ILE A O 1
ATOM 1579 N N . THR A 1 211 ? -24.480 -15.038 35.625 1.00 82.81 211 THR A N 1
ATOM 1580 C CA . THR A 1 211 ? -23.456 -14.101 35.137 1.00 82.81 211 THR A CA 1
ATOM 1581 C C . THR A 1 211 ? -22.363 -14.813 34.345 1.00 82.81 211 THR A C 1
ATOM 1583 O O . THR A 1 211 ? -21.908 -14.289 33.329 1.00 82.81 211 THR A O 1
ATOM 1586 N N . ARG A 1 212 ? -21.952 -16.016 34.765 1.00 83.19 212 ARG A N 1
ATOM 1587 C CA . ARG A 1 212 ? -20.943 -16.814 34.057 1.00 83.19 212 ARG A CA 1
ATOM 1588 C C . ARG A 1 212 ? -21.453 -17.329 32.712 1.00 83.19 212 ARG A C 1
ATOM 1590 O O . ARG A 1 212 ? -20.766 -17.143 31.713 1.00 83.19 212 ARG A O 1
ATOM 1597 N N . GLU A 1 213 ? -22.642 -17.925 32.688 1.00 87.50 213 GLU A N 1
ATOM 1598 C CA . GLU A 1 213 ? -23.293 -18.423 31.468 1.00 87.50 213 GLU A CA 1
ATOM 1599 C C . GLU A 1 213 ? -23.430 -17.299 30.432 1.00 87.50 213 GLU A C 1
ATOM 1601 O O . GLU A 1 213 ? -22.984 -17.412 29.292 1.00 87.50 213 GLU A O 1
ATOM 1606 N N . LYS A 1 214 ? -23.954 -16.146 30.854 1.00 88.62 214 LYS A N 1
ATOM 1607 C CA . LYS A 1 214 ? -24.186 -15.014 29.953 1.00 88.62 214 LYS A CA 1
ATOM 1608 C C . LYS A 1 214 ? -22.894 -14.318 29.528 1.00 88.62 214 LYS A C 1
ATOM 1610 O O . LYS A 1 214 ? -22.801 -13.850 28.394 1.00 88.62 214 LYS A O 1
ATOM 1615 N N . ALA A 1 215 ? -21.855 -14.334 30.363 1.00 82.56 215 ALA A N 1
ATOM 1616 C CA . ALA A 1 215 ? -20.528 -13.880 29.957 1.00 82.56 215 ALA A CA 1
ATOM 1617 C C . ALA A 1 215 ? -19.916 -14.755 28.846 1.00 82.56 215 ALA A C 1
ATOM 1619 O O . ALA A 1 215 ? -19.204 -14.218 27.992 1.00 82.56 215 ALA A O 1
ATOM 1620 N N . GLU A 1 216 ? -20.202 -16.064 28.818 1.00 84.25 216 GLU A N 1
ATOM 1621 C CA . GLU A 1 216 ? -19.782 -16.979 27.741 1.00 84.25 216 GLU A CA 1
ATOM 1622 C C . GLU A 1 216 ? -20.498 -16.695 26.410 1.00 84.25 216 GLU A C 1
ATOM 1624 O O . GLU A 1 216 ? -19.905 -16.891 25.347 1.00 84.25 216 GLU A O 1
ATOM 1629 N N . GLU A 1 217 ? -21.708 -16.133 26.459 1.00 84.50 217 GLU A N 1
ATOM 1630 C CA . GLU A 1 217 ? -22.434 -15.576 25.304 1.00 84.50 217 GLU A CA 1
ATOM 1631 C C . GLU A 1 217 ? -21.949 -14.162 24.909 1.00 84.50 217 GLU A C 1
ATOM 1633 O O . GLU A 1 217 ? -22.354 -13.609 23.882 1.00 84.50 217 GLU A O 1
ATOM 1638 N N . GLY A 1 218 ? -21.046 -13.564 25.694 1.00 82.69 218 GLY A N 1
ATOM 1639 C CA . GLY A 1 218 ? -20.536 -12.208 25.475 1.00 82.69 218 GLY A CA 1
ATOM 1640 C C . GLY A 1 218 ? -21.472 -11.107 25.965 1.00 82.69 218 GLY A C 1
ATOM 1641 O O . GLY A 1 218 ? -21.310 -9.948 25.577 1.00 82.69 218 GLY A O 1
ATOM 1642 N N . LEU A 1 219 ? -22.444 -11.463 26.801 1.00 88.38 219 LEU A N 1
ATOM 1643 C CA . LEU A 1 219 ? -23.408 -10.555 27.400 1.00 88.38 219 LEU A CA 1
ATOM 1644 C C . LEU A 1 219 ? -22.897 -10.101 28.772 1.00 88.38 219 LEU A C 1
ATOM 1646 O O . LEU A 1 219 ? -22.334 -10.875 29.549 1.00 88.38 219 LEU A O 1
ATOM 1650 N N . ARG A 1 220 ? -23.092 -8.822 29.079 1.00 88.50 220 ARG A N 1
ATOM 1651 C CA . ARG A 1 220 ? -22.928 -8.271 30.424 1.00 88.50 220 ARG A CA 1
ATOM 1652 C C . ARG A 1 220 ? -24.273 -8.365 31.133 1.00 88.50 220 ARG A C 1
ATOM 1654 O O . ARG A 1 220 ? -25.312 -8.128 30.521 1.00 88.50 220 ARG A O 1
ATOM 1661 N N . VAL A 1 221 ? -24.242 -8.701 32.415 1.00 90.31 221 VAL A N 1
ATOM 1662 C CA . VAL A 1 221 ? -25.450 -8.836 33.231 1.00 90.31 221 VAL A CA 1
ATOM 1663 C C . VAL A 1 221 ? -25.587 -7.608 34.118 1.00 90.31 221 VAL A C 1
ATOM 1665 O O . VAL A 1 221 ? -24.632 -7.217 34.787 1.00 90.31 221 VAL A O 1
ATOM 1668 N N . LEU A 1 222 ? -26.772 -7.014 34.118 1.00 92.38 222 LEU A N 1
ATOM 1669 C CA . LEU A 1 222 ? -27.225 -6.087 35.146 1.00 92.38 222 LEU A CA 1
ATOM 1670 C C . LEU A 1 222 ? -28.337 -6.745 35.946 1.00 92.38 222 LEU A C 1
ATOM 1672 O O . LEU A 1 222 ? -29.041 -7.616 35.434 1.00 92.38 222 LEU A O 1
ATOM 1676 N N . VAL A 1 223 ? -28.516 -6.295 37.177 1.00 92.94 223 VAL A N 1
ATOM 1677 C CA . VAL A 1 223 ? -29.648 -6.678 38.013 1.00 92.94 223 VAL A CA 1
ATOM 1678 C C . VAL A 1 223 ? -30.441 -5.434 38.379 1.00 92.94 223 VAL A C 1
ATOM 1680 O O . VAL A 1 223 ? -29.852 -4.416 38.749 1.00 92.94 223 VAL A O 1
ATOM 1683 N N . LEU A 1 224 ? -31.763 -5.529 38.249 1.00 94.12 224 LEU A N 1
ATOM 1684 C CA . LEU A 1 224 ? -32.692 -4.622 38.906 1.00 94.12 224 LEU A CA 1
ATOM 1685 C C . LEU A 1 224 ? -33.103 -5.286 40.218 1.00 94.12 224 LEU A C 1
ATOM 1687 O O . LEU A 1 224 ? -33.571 -6.428 40.226 1.00 94.12 224 LEU A O 1
ATOM 1691 N N . ALA A 1 225 ? -32.876 -4.589 41.320 1.00 93.00 225 ALA A N 1
ATOM 1692 C CA . ALA A 1 225 ? -33.207 -5.053 42.653 1.00 93.00 225 ALA A CA 1
ATOM 1693 C C . ALA A 1 225 ? -34.098 -4.037 43.358 1.00 93.00 225 ALA A C 1
ATOM 1695 O O . ALA A 1 225 ? -33.929 -2.832 43.162 1.00 93.00 225 ALA A O 1
ATOM 1696 N N . SER A 1 226 ? -35.011 -4.523 44.191 1.00 92.75 226 SER A N 1
ATOM 1697 C CA . SER A 1 226 ? -35.884 -3.687 45.006 1.00 92.75 226 SER A CA 1
ATOM 1698 C C . SER A 1 226 ? -35.742 -3.981 46.494 1.00 92.75 226 SER A C 1
ATOM 1700 O O . SER A 1 226 ? -35.332 -5.071 46.898 1.00 92.75 226 SER A O 1
ATOM 1702 N N . SER A 1 227 ? -36.040 -2.981 47.319 1.00 92.00 227 SER A N 1
ATOM 1703 C CA . SER A 1 227 ? -36.142 -3.107 48.772 1.00 92.00 227 SER A CA 1
ATOM 1704 C C . SER A 1 227 ? -37.293 -2.248 49.295 1.00 92.00 227 SER A C 1
ATOM 1706 O O . SER A 1 227 ? -37.541 -1.151 48.792 1.00 92.00 227 SER A O 1
ATOM 1708 N N . ASP A 1 228 ? -37.972 -2.744 50.330 1.00 88.06 228 ASP A N 1
ATOM 1709 C CA . ASP A 1 228 ? -38.979 -1.990 51.087 1.00 88.06 228 ASP A CA 1
ATOM 1710 C C . ASP A 1 228 ? -38.335 -0.972 52.060 1.00 88.06 228 ASP A C 1
ATOM 1712 O O . ASP A 1 228 ? -39.039 -0.219 52.727 1.00 88.06 228 ASP A O 1
ATOM 1716 N N . VAL A 1 229 ? -36.999 -0.938 52.155 1.00 87.44 229 VAL A N 1
ATOM 1717 C CA . VAL A 1 229 ? -36.234 0.046 52.937 1.00 87.44 229 VAL A CA 1
ATOM 1718 C C . VAL A 1 229 ? -35.766 1.174 52.022 1.00 87.44 229 VAL A C 1
ATOM 1720 O O . VAL A 1 229 ? -35.165 0.912 50.980 1.00 87.44 229 VAL A O 1
ATOM 1723 N N . GLU A 1 230 ? -35.994 2.430 52.412 1.00 85.94 230 GLU A N 1
ATOM 1724 C CA . GLU A 1 230 ? -35.556 3.609 51.650 1.00 85.94 230 GLU A CA 1
ATOM 1725 C C . GLU A 1 230 ? -34.022 3.727 51.558 1.00 85.94 230 GLU A C 1
ATOM 1727 O O . GLU A 1 230 ? -33.286 3.408 52.496 1.00 85.94 230 GLU A O 1
ATOM 1732 N N . ILE A 1 231 ? -33.520 4.223 50.422 1.00 84.38 231 ILE A N 1
ATOM 1733 C CA . ILE A 1 231 ? -32.092 4.499 50.230 1.00 84.38 231 ILE A 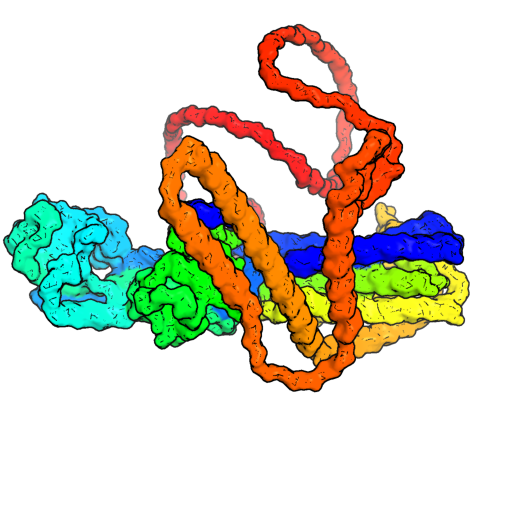CA 1
ATOM 1734 C C . ILE A 1 231 ? -31.690 5.710 51.075 1.00 84.38 231 ILE A C 1
ATOM 1736 O O . ILE A 1 231 ? -32.128 6.834 50.829 1.00 84.38 231 ILE A O 1
ATOM 1740 N N . ILE A 1 232 ? -30.772 5.498 52.018 1.00 79.38 232 ILE A N 1
ATOM 1741 C CA . ILE A 1 232 ? -30.200 6.566 52.841 1.00 79.38 232 ILE A CA 1
ATOM 1742 C C . ILE A 1 232 ? -28.825 6.950 52.281 1.00 79.38 232 ILE A C 1
ATOM 1744 O O . ILE A 1 232 ? -27.863 6.182 52.327 1.00 79.38 232 ILE A O 1
ATOM 1748 N N . GLY A 1 233 ? -28.713 8.170 51.751 1.00 80.50 233 GLY A N 1
ATOM 1749 C CA . GLY A 1 233 ? -27.452 8.719 51.248 1.00 80.50 233 GLY A CA 1
ATOM 1750 C C . GLY A 1 233 ? -26.923 7.999 50.001 1.00 80.50 233 GLY A C 1
ATOM 1751 O O . GLY A 1 233 ? -27.451 8.168 48.903 1.00 80.50 233 GLY A O 1
ATOM 1752 N N . HIS A 1 234 ? -25.822 7.256 50.148 1.00 81.56 234 HIS A N 1
ATOM 1753 C CA . HIS A 1 234 ? -25.108 6.598 49.039 1.00 81.56 234 HIS A CA 1
ATOM 1754 C C . HIS A 1 234 ? -24.773 5.120 49.305 1.00 81.56 234 HIS A C 1
ATOM 1756 O O . HIS A 1 234 ? -23.953 4.541 48.587 1.00 81.56 234 HIS A O 1
ATOM 1762 N N . SER A 1 235 ? -25.369 4.520 50.335 1.00 83.25 235 SER A N 1
ATOM 1763 C CA . SER A 1 235 ? -25.244 3.094 50.651 1.00 83.25 235 SER A CA 1
ATOM 1764 C C . SER A 1 235 ? -26.381 2.282 50.034 1.00 83.25 235 SER A C 1
ATOM 1766 O O . SER A 1 235 ? -27.454 2.813 49.752 1.00 83.25 235 SER A O 1
ATOM 1768 N N . LEU A 1 236 ? -26.132 0.988 49.819 1.00 85.56 236 LEU A N 1
ATOM 1769 C CA . LEU A 1 236 ? -27.173 0.048 49.409 1.00 85.56 236 LEU A CA 1
ATOM 1770 C C . LEU A 1 236 ? -28.188 -0.131 50.555 1.00 85.56 236 LEU A C 1
ATOM 1772 O O . LEU A 1 236 ? -27.762 -0.194 51.709 1.00 85.56 236 LEU A O 1
ATOM 1776 N N . PRO A 1 237 ? -29.496 -0.198 50.259 1.00 83.50 237 PRO A N 1
ATOM 1777 C CA . PRO A 1 237 ? -30.520 -0.479 51.259 1.00 83.50 237 PRO A CA 1
ATOM 1778 C C . PRO A 1 237 ? -30.474 -1.952 51.692 1.00 83.50 237 PRO A C 1
ATOM 1780 O O . PRO A 1 237 ? -30.145 -2.837 50.898 1.00 83.50 237 PRO A O 1
ATOM 1783 N N . ASP A 1 238 ? -30.828 -2.222 52.948 1.00 82.38 238 ASP A N 1
ATOM 1784 C CA . ASP A 1 238 ? -30.901 -3.587 53.473 1.00 82.38 238 ASP A CA 1
ATOM 1785 C C . ASP A 1 238 ? -32.071 -4.361 52.843 1.00 82.38 238 ASP A C 1
ATOM 1787 O O . ASP A 1 238 ? -33.073 -3.782 52.423 1.00 82.38 238 ASP A O 1
ATOM 1791 N N . GLY A 1 239 ? -31.959 -5.691 52.770 1.00 83.00 239 GLY A N 1
ATOM 1792 C CA . GLY A 1 239 ? -33.055 -6.557 52.312 1.00 83.00 239 GLY A CA 1
ATOM 1793 C C . GLY A 1 239 ? -33.344 -6.528 50.805 1.00 83.00 239 GLY A C 1
ATOM 1794 O O . GLY A 1 239 ? -34.453 -6.876 50.405 1.00 83.00 239 GLY A O 1
ATOM 1795 N N . LEU A 1 240 ? -32.371 -6.136 49.973 1.00 88.00 240 LEU A N 1
ATOM 1796 C CA . LEU A 1 240 ? -32.491 -6.148 48.510 1.00 88.00 240 LEU A CA 1
ATOM 1797 C C . LEU A 1 240 ? -32.917 -7.523 47.970 1.00 88.00 240 LEU A C 1
ATOM 1799 O O . LEU A 1 240 ? -32.305 -8.549 48.278 1.00 88.00 240 LEU A O 1
ATOM 1803 N N . LYS A 1 241 ? -33.927 -7.529 47.100 1.00 89.12 241 LYS A N 1
ATOM 1804 C CA . LYS A 1 241 ? -34.395 -8.695 46.342 1.00 89.12 241 LYS A CA 1
ATOM 1805 C C . LYS A 1 241 ? -34.185 -8.449 44.854 1.00 89.12 241 LYS A C 1
ATOM 1807 O O . LYS A 1 241 ? -34.438 -7.354 44.366 1.00 89.12 241 LYS A O 1
ATOM 1812 N N . ALA A 1 242 ? -33.703 -9.455 44.128 1.00 90.06 242 ALA A N 1
ATOM 1813 C CA . ALA A 1 242 ? -33.533 -9.352 42.682 1.00 90.06 242 ALA A CA 1
ATOM 1814 C C . ALA A 1 242 ? -34.895 -9.482 41.985 1.00 90.06 242 ALA A C 1
ATOM 1816 O O . ALA A 1 242 ? -35.533 -10.525 42.080 1.00 90.06 242 ALA A O 1
ATOM 1817 N N . GLU A 1 243 ? -35.318 -8.447 41.262 1.00 91.00 243 GLU A N 1
ATOM 1818 C CA . GLU A 1 243 ? -36.554 -8.469 40.468 1.00 91.00 243 GLU A CA 1
ATOM 1819 C C . GLU A 1 243 ? -36.335 -9.130 39.103 1.00 91.00 243 GLU A C 1
ATOM 1821 O O . GLU A 1 243 ? -37.219 -9.787 38.548 1.00 91.00 243 GLU A O 1
ATOM 1826 N N . GLY A 1 244 ? -35.125 -8.982 38.563 1.00 92.00 244 GLY A N 1
ATOM 1827 C CA . GLY A 1 244 ? -34.748 -9.555 37.282 1.00 92.00 244 GLY A CA 1
ATOM 1828 C C . GLY A 1 244 ? -33.373 -9.113 36.805 1.00 92.00 244 GLY A C 1
ATOM 1829 O O . GLY A 1 244 ? -32.741 -8.202 37.347 1.00 92.00 244 GLY A O 1
ATOM 1830 N N . PHE A 1 245 ? -32.913 -9.787 35.761 1.00 93.00 245 PHE A N 1
ATOM 1831 C CA . PHE A 1 245 ? -31.626 -9.578 35.121 1.00 93.00 245 PHE A CA 1
ATOM 1832 C C . PHE A 1 245 ? -31.817 -8.995 33.729 1.00 93.00 245 PHE A C 1
ATOM 1834 O O . PHE A 1 245 ? -32.709 -9.406 32.990 1.00 93.00 245 PHE A O 1
ATOM 1841 N N . ILE A 1 246 ? -30.943 -8.067 33.357 1.00 94.31 246 ILE A N 1
ATOM 1842 C CA . ILE A 1 246 ? -30.918 -7.448 32.034 1.00 94.31 246 ILE A CA 1
ATOM 1843 C C . ILE A 1 246 ? -29.603 -7.844 31.381 1.00 94.31 246 ILE A C 1
ATOM 1845 O O . ILE A 1 246 ? -28.523 -7.604 31.928 1.00 94.31 246 ILE A O 1
ATOM 1849 N N . PHE A 1 247 ? -29.692 -8.455 30.207 1.00 93.19 247 PHE A N 1
ATOM 1850 C CA . PHE A 1 247 ? -28.536 -8.870 29.432 1.00 93.19 247 PHE A CA 1
ATOM 1851 C C . PHE A 1 247 ? -28.251 -7.822 28.371 1.00 93.19 247 PHE A C 1
ATOM 1853 O O . PHE A 1 247 ? -29.042 -7.620 27.449 1.00 93.19 247 PHE A O 1
ATOM 1860 N N . ILE A 1 248 ? -27.109 -7.157 28.501 1.00 91.31 248 ILE A N 1
ATOM 1861 C CA . ILE A 1 248 ? -26.677 -6.114 27.575 1.00 91.31 248 ILE A CA 1
ATOM 1862 C C . ILE A 1 248 ? -25.430 -6.557 26.820 1.00 91.31 248 ILE A C 1
ATOM 1864 O O . ILE A 1 248 ? -24.533 -7.187 27.381 1.00 91.31 248 ILE A O 1
ATOM 1868 N N . ALA A 1 249 ? -25.331 -6.188 25.554 1.00 89.06 249 ALA A N 1
ATOM 1869 C CA . ALA A 1 249 ? -24.145 -6.406 24.739 1.00 89.06 249 ALA A CA 1
ATOM 1870 C C . ALA A 1 249 ? -23.710 -5.112 24.063 1.00 89.06 249 ALA A C 1
ATOM 1872 O O . ALA A 1 249 ? -24.489 -4.182 23.901 1.00 89.06 249 ALA A O 1
ATOM 1873 N N . ASP A 1 250 ? -22.441 -5.071 23.679 1.00 87.75 250 ASP A N 1
ATOM 1874 C CA . ASP A 1 250 ? -21.930 -4.036 22.791 1.00 87.75 250 ASP A CA 1
ATOM 1875 C C . ASP A 1 250 ? -22.425 -4.346 21.374 1.00 87.75 250 ASP A C 1
ATOM 1877 O O . ASP A 1 250 ? -22.268 -5.478 20.894 1.00 87.75 250 ASP A O 1
ATOM 1881 N N . LYS A 1 251 ? -23.059 -3.371 20.726 1.00 88.62 251 LYS A N 1
ATOM 1882 C CA . LYS A 1 251 ? -23.690 -3.567 19.425 1.00 88.62 251 LYS A CA 1
ATOM 1883 C C . LYS A 1 251 ? -22.620 -3.780 18.358 1.00 88.62 251 LYS A C 1
ATOM 1885 O O . LYS A 1 251 ? -21.743 -2.939 18.148 1.00 88.62 251 LYS A O 1
ATOM 1890 N N . ILE A 1 252 ? -22.682 -4.922 17.680 1.00 89.12 252 ILE A N 1
ATOM 1891 C CA . ILE A 1 252 ? -21.733 -5.280 16.619 1.00 89.12 252 ILE A CA 1
ATOM 1892 C C . ILE A 1 252 ? -22.121 -4.543 15.336 1.00 89.12 252 ILE A C 1
ATOM 1894 O O . ILE A 1 252 ? -23.298 -4.485 14.975 1.00 89.12 252 ILE A O 1
ATOM 1898 N N . ARG A 1 253 ? -21.130 -3.998 14.624 1.00 88.81 253 ARG A N 1
ATOM 1899 C CA . ARG A 1 253 ? -21.363 -3.355 13.324 1.00 88.81 253 ARG A CA 1
ATOM 1900 C C . ARG A 1 253 ? -21.872 -4.379 12.316 1.00 88.81 253 ARG A C 1
ATOM 1902 O O . ARG A 1 253 ? -21.303 -5.465 12.200 1.00 88.81 253 ARG A O 1
ATOM 1909 N N . LYS A 1 254 ? -22.892 -4.014 11.538 1.00 90.56 254 LYS A N 1
ATOM 1910 C CA . LYS A 1 254 ? -23.521 -4.911 10.551 1.00 90.56 254 LYS A CA 1
ATOM 1911 C C . LYS A 1 254 ? -22.526 -5.424 9.507 1.00 90.56 254 LYS A C 1
ATOM 1913 O O . LYS A 1 254 ? -22.652 -6.543 9.032 1.00 90.56 254 LYS A O 1
ATOM 1918 N N . GLU A 1 255 ? -21.519 -4.619 9.196 1.00 90.88 255 GLU A N 1
ATOM 1919 C CA . GLU A 1 255 ? -20.507 -4.848 8.166 1.00 90.88 255 GLU A CA 1
ATOM 1920 C C . GLU A 1 255 ? -19.260 -5.575 8.703 1.00 90.88 255 GLU A C 1
ATOM 1922 O O . GLU A 1 255 ? -18.362 -5.923 7.929 1.00 90.88 255 GLU A O 1
ATOM 1927 N N . ALA A 1 256 ? -19.157 -5.787 10.023 1.00 91.44 256 ALA A N 1
ATOM 1928 C CA . ALA A 1 256 ? -18.001 -6.448 10.632 1.00 91.44 256 ALA A CA 1
ATOM 1929 C C . ALA A 1 256 ? -17.766 -7.876 10.092 1.00 91.44 256 ALA A C 1
ATOM 1931 O O . ALA A 1 256 ? -16.611 -8.161 9.756 1.00 91.44 256 ALA A O 1
ATOM 1932 N N . PRO A 1 257 ? -18.794 -8.737 9.916 1.00 90.94 257 PRO A N 1
ATOM 1933 C CA . PRO A 1 257 ? -18.607 -10.084 9.372 1.00 90.94 257 PRO A CA 1
ATOM 1934 C C . PRO A 1 257 ? -18.002 -10.091 7.972 1.00 90.94 257 PRO A C 1
ATOM 1936 O O . PRO A 1 257 ? -16.982 -10.744 7.749 1.00 90.94 257 PRO A O 1
ATOM 1939 N N . ASP A 1 258 ? -18.557 -9.296 7.057 1.00 92.25 258 ASP A N 1
ATOM 1940 C CA . ASP A 1 258 ? -18.066 -9.197 5.678 1.00 92.25 258 ASP A CA 1
ATOM 1941 C C . ASP A 1 258 ? -16.630 -8.667 5.630 1.00 92.25 258 ASP A C 1
ATOM 1943 O O . ASP A 1 258 ? -15.793 -9.131 4.850 1.00 92.25 258 ASP A O 1
ATOM 1947 N N . THR A 1 259 ? -16.313 -7.709 6.503 1.00 92.19 259 THR A N 1
ATOM 1948 C CA . THR A 1 259 ? -14.978 -7.112 6.561 1.00 92.19 259 THR A CA 1
ATOM 1949 C C . THR A 1 259 ? -13.942 -8.104 7.096 1.00 92.19 259 THR A C 1
ATOM 1951 O O . THR A 1 259 ? -12.851 -8.221 6.533 1.00 92.19 259 THR A O 1
ATOM 1954 N N . LEU A 1 260 ? -14.267 -8.851 8.155 1.00 92.50 260 LEU A N 1
ATOM 1955 C CA . LEU A 1 260 ? -13.390 -9.891 8.702 1.00 92.50 260 LEU A CA 1
ATOM 1956 C C . LEU A 1 260 ? -13.207 -11.052 7.717 1.00 92.50 260 LEU A C 1
ATOM 1958 O O . LEU A 1 260 ? -12.088 -11.549 7.564 1.00 92.50 260 LEU A O 1
ATOM 1962 N N . GLN A 1 261 ? -14.270 -11.434 7.005 1.00 90.94 261 GLN A N 1
ATOM 1963 C CA . GLN A 1 261 ? -14.203 -12.432 5.941 1.00 90.94 261 GLN A CA 1
ATOM 1964 C C . GLN A 1 261 ? -13.276 -11.973 4.810 1.00 90.94 261 GLN A C 1
ATOM 1966 O O . GLN A 1 261 ? -12.393 -12.728 4.411 1.00 90.94 261 GLN A O 1
ATOM 1971 N N . TYR A 1 262 ? -13.382 -10.714 4.366 1.00 90.25 262 TYR A N 1
ATOM 1972 C CA . TYR A 1 262 ? -12.467 -10.154 3.369 1.00 90.25 262 TYR A CA 1
ATOM 1973 C C . TYR A 1 262 ? -11.003 -10.300 3.797 1.00 90.25 262 TYR A C 1
ATOM 1975 O O . TYR A 1 262 ? -10.181 -10.765 3.010 1.00 90.25 262 TYR A O 1
ATOM 1983 N N . PHE A 1 263 ? -10.649 -9.932 5.033 1.00 89.94 263 PHE A N 1
ATOM 1984 C CA . PHE A 1 263 ? -9.261 -10.037 5.497 1.00 89.94 263 PHE A CA 1
ATOM 1985 C C . PHE A 1 263 ? -8.765 -11.486 5.565 1.00 89.94 263 PHE A C 1
ATOM 1987 O O . PHE A 1 263 ? -7.625 -11.746 5.169 1.00 89.94 263 PHE A O 1
ATOM 1994 N N . ARG A 1 264 ? -9.630 -12.432 5.950 1.00 88.19 264 ARG A N 1
ATOM 1995 C CA . ARG A 1 264 ? -9.334 -13.871 5.891 1.00 88.19 264 ARG A CA 1
ATOM 1996 C C . ARG A 1 264 ? -9.073 -14.334 4.460 1.00 88.19 264 ARG A C 1
ATOM 1998 O O . ARG A 1 264 ? -8.035 -14.936 4.197 1.00 88.19 264 ARG A O 1
ATOM 2005 N N . ASP A 1 265 ? -9.949 -13.985 3.521 1.00 87.88 265 ASP A N 1
ATOM 2006 C CA . ASP A 1 265 ? -9.786 -14.303 2.095 1.00 87.88 265 ASP A CA 1
ATOM 2007 C C . ASP A 1 265 ? -8.537 -13.629 1.508 1.00 87.88 265 ASP A C 1
ATOM 2009 O O . ASP A 1 265 ? -7.930 -14.107 0.546 1.00 87.88 265 ASP A O 1
ATOM 2013 N N . GLN A 1 266 ? -8.113 -12.513 2.110 1.00 83.75 266 GLN A N 1
ATOM 2014 C CA . GLN A 1 266 ? -6.863 -11.821 1.819 1.00 83.75 266 GLN A CA 1
ATOM 2015 C C . GLN A 1 266 ? -5.638 -12.377 2.560 1.00 83.75 266 GLN A C 1
ATOM 2017 O O . GLN A 1 266 ? -4.546 -11.840 2.367 1.00 83.75 266 GLN A O 1
ATOM 2022 N N . GLY A 1 267 ? -5.769 -13.486 3.295 1.00 85.94 267 GLY A N 1
ATOM 2023 C CA . GLY A 1 267 ? -4.671 -14.144 4.006 1.00 85.94 267 GLY A CA 1
ATOM 2024 C C . GLY A 1 267 ? -4.036 -13.263 5.080 1.00 85.94 267 GLY A C 1
ATOM 2025 O O . GLY A 1 267 ? -2.859 -13.433 5.381 1.00 85.94 267 GLY A O 1
ATOM 2026 N N . VAL A 1 268 ? -4.788 -12.291 5.600 1.00 89.56 268 VAL A N 1
ATOM 2027 C CA . VAL A 1 268 ? -4.356 -11.405 6.679 1.00 89.56 268 VAL A CA 1
ATOM 2028 C C . VAL A 1 268 ? -4.796 -12.021 7.997 1.00 89.56 268 VAL A C 1
ATOM 2030 O O . VAL A 1 268 ? -5.982 -12.275 8.213 1.00 89.56 268 VAL A O 1
ATOM 2033 N N . THR A 1 269 ? -3.840 -12.241 8.892 1.00 91.94 269 THR A N 1
ATOM 2034 C CA . THR A 1 269 ? -4.112 -12.751 10.236 1.00 91.94 269 THR A CA 1
ATOM 2035 C C . THR A 1 269 ? -4.733 -11.639 11.068 1.00 91.94 269 THR A C 1
ATOM 2037 O O . THR A 1 269 ? -4.086 -10.628 11.340 1.00 91.94 269 THR A O 1
ATOM 2040 N N . VAL A 1 270 ? -5.981 -11.814 11.489 1.00 93.75 270 VAL A N 1
ATOM 2041 C CA . VAL A 1 270 ? -6.656 -10.857 12.373 1.00 93.75 270 VAL A CA 1
ATOM 2042 C C . VAL A 1 270 ? -6.414 -11.258 13.823 1.00 93.75 270 VAL A C 1
ATOM 2044 O O . VAL A 1 270 ? -6.675 -12.398 14.189 1.00 93.75 270 VAL A O 1
ATOM 2047 N N . LYS A 1 271 ? -5.944 -10.327 14.655 1.00 94.69 271 LYS A N 1
ATOM 2048 C CA . LYS A 1 271 ? -5.767 -10.506 16.105 1.00 94.69 271 LYS A CA 1
ATOM 2049 C C . LYS A 1 271 ? -6.607 -9.473 16.848 1.00 94.69 271 LYS A C 1
ATOM 2051 O O . LYS A 1 271 ? -6.569 -8.299 16.494 1.00 94.69 271 LYS A O 1
ATOM 2056 N N . ILE A 1 272 ? -7.347 -9.884 17.875 1.00 94.31 272 ILE A N 1
ATOM 2057 C CA . ILE A 1 272 ? -8.200 -8.985 18.668 1.00 94.31 272 ILE A CA 1
ATOM 2058 C C . ILE A 1 272 ? -7.535 -8.723 20.012 1.00 94.31 272 ILE A C 1
ATOM 2060 O O . ILE A 1 272 ? -7.250 -9.659 20.759 1.00 94.31 272 ILE A O 1
ATOM 2064 N N . ILE A 1 273 ? -7.304 -7.450 20.327 1.00 93.75 273 ILE A N 1
ATOM 2065 C CA . ILE A 1 273 ? -6.568 -7.020 21.516 1.00 93.75 273 ILE A CA 1
ATOM 2066 C C . ILE A 1 273 ? -7.439 -6.064 22.329 1.00 93.75 273 ILE A C 1
ATOM 2068 O O . ILE A 1 273 ? -7.627 -4.913 21.942 1.00 93.75 273 ILE A O 1
ATOM 2072 N N . SER A 1 274 ? -7.945 -6.513 23.480 1.00 91.50 274 SER A N 1
ATOM 2073 C CA . SER A 1 274 ? -8.892 -5.737 24.288 1.00 91.50 274 SER A CA 1
ATOM 2074 C C . SER A 1 274 ? -8.574 -5.748 25.786 1.00 91.50 274 SER A C 1
ATOM 2076 O O . SER A 1 274 ? -7.997 -6.691 26.324 1.00 91.50 274 SER A O 1
ATOM 2078 N N . GLY A 1 275 ? -8.989 -4.687 26.482 1.00 88.44 275 GLY A N 1
ATOM 2079 C CA . GLY A 1 275 ? -8.957 -4.616 27.946 1.00 88.44 275 GLY A CA 1
ATOM 2080 C C . GLY A 1 275 ? -10.065 -5.427 28.634 1.00 88.44 275 GLY A C 1
ATOM 2081 O O . GLY A 1 275 ? -10.010 -5.617 29.847 1.00 88.44 275 GLY A O 1
ATOM 2082 N N . ASP A 1 276 ? -11.051 -5.921 27.880 1.00 87.25 276 ASP A N 1
ATOM 2083 C CA . ASP A 1 276 ? -12.187 -6.681 28.411 1.00 87.25 276 ASP A CA 1
ATOM 2084 C C . ASP A 1 276 ? -11.805 -8.125 28.780 1.00 87.25 276 ASP A C 1
ATOM 2086 O O . ASP A 1 276 ? -10.743 -8.632 28.413 1.00 87.25 276 ASP A O 1
ATOM 2090 N N . ASN A 1 277 ? -12.688 -8.810 29.516 1.00 86.81 277 ASN A N 1
ATOM 2091 C CA . ASN A 1 277 ? -12.507 -10.220 29.858 1.00 86.81 277 ASN A CA 1
ATOM 2092 C C . ASN A 1 277 ? -12.324 -11.063 28.576 1.00 86.81 277 ASN A C 1
ATOM 2094 O O . ASN A 1 277 ? -13.165 -10.961 27.678 1.00 86.81 277 ASN A O 1
ATOM 2098 N N . PRO A 1 278 ? -11.288 -11.921 28.493 1.00 90.38 278 PRO A N 1
ATOM 2099 C CA . PRO A 1 278 ? -11.031 -12.743 27.313 1.00 90.38 278 PRO A CA 1
ATOM 2100 C C . PRO A 1 278 ? -12.266 -13.502 26.816 1.00 90.38 278 PRO A C 1
ATOM 2102 O O . PRO A 1 278 ? -12.511 -13.553 25.611 1.00 90.38 278 PRO A O 1
ATOM 2105 N N . VAL A 1 279 ? -13.050 -14.092 27.725 1.00 88.12 279 VAL A N 1
ATOM 2106 C CA . VAL A 1 279 ? -14.225 -14.913 27.386 1.00 88.12 279 VAL A CA 1
ATOM 2107 C C . VAL A 1 279 ? -15.265 -14.083 26.634 1.00 88.12 279 VAL A C 1
ATOM 2109 O O . VAL A 1 279 ? -15.762 -14.505 25.592 1.00 88.12 279 VAL A O 1
ATOM 2112 N N . THR A 1 280 ? -15.515 -12.860 27.104 1.00 85.94 280 THR A N 1
ATOM 2113 C CA . THR A 1 280 ? -16.418 -11.903 26.458 1.00 85.94 280 THR A CA 1
ATOM 2114 C C . THR A 1 280 ? -15.877 -11.459 25.100 1.00 85.94 280 THR A C 1
ATOM 2116 O O . THR A 1 280 ? -16.628 -11.401 24.129 1.00 85.94 280 THR A O 1
ATOM 2119 N N . VAL A 1 281 ? -14.570 -11.189 24.999 1.00 89.75 281 VAL A N 1
ATOM 2120 C CA . VAL A 1 281 ? -13.932 -10.806 23.727 1.00 89.75 281 VAL A CA 1
ATOM 2121 C C . VAL A 1 281 ? -14.071 -11.930 22.699 1.00 89.75 281 VAL A C 1
ATOM 2123 O O . VAL A 1 281 ? -14.416 -11.659 21.551 1.00 89.75 281 VAL A O 1
ATOM 2126 N N . ARG A 1 282 ? -13.878 -13.189 23.108 1.00 91.50 282 ARG A N 1
ATOM 2127 C CA . ARG A 1 282 ? -14.082 -14.366 22.253 1.00 91.50 282 ARG A CA 1
ATOM 2128 C C . ARG A 1 282 ? -15.513 -14.473 21.750 1.00 91.50 282 ARG A C 1
ATOM 2130 O O . ARG A 1 282 ? -15.720 -14.715 20.565 1.00 91.50 282 ARG A O 1
ATOM 2137 N N . ALA A 1 283 ? -16.494 -14.283 22.623 1.00 87.94 283 ALA A N 1
ATOM 2138 C CA . ALA A 1 283 ? -17.895 -14.335 22.230 1.00 87.94 283 ALA A CA 1
ATOM 2139 C C . ALA A 1 283 ? -18.257 -13.228 21.222 1.00 87.94 283 ALA A C 1
ATOM 2141 O O . ALA A 1 283 ? -18.885 -13.510 20.201 1.00 87.94 283 ALA A O 1
ATOM 2142 N N . VAL A 1 284 ? -17.787 -11.994 21.447 1.00 89.31 284 VAL A N 1
ATOM 2143 C CA . VAL A 1 284 ? -17.964 -10.876 20.500 1.00 89.31 284 VAL A CA 1
ATOM 2144 C C . VAL A 1 284 ? -17.269 -11.168 19.168 1.00 89.31 284 VAL A C 1
ATOM 2146 O O . VAL A 1 284 ? -17.871 -10.979 18.116 1.00 89.31 284 VAL A O 1
ATOM 2149 N N . ALA A 1 285 ? -16.038 -11.681 19.196 1.00 90.50 285 ALA A N 1
ATOM 2150 C CA . ALA A 1 285 ? -15.289 -12.056 17.999 1.00 90.50 285 ALA A CA 1
ATOM 2151 C C . ALA A 1 285 ? -16.014 -13.125 17.167 1.00 90.50 285 ALA A C 1
ATOM 2153 O O . ALA A 1 285 ? -16.132 -12.994 15.948 1.00 90.50 285 ALA A O 1
ATOM 2154 N N . LYS A 1 286 ? -16.550 -14.152 17.838 1.00 90.12 286 LYS A N 1
ATOM 2155 C CA . LYS A 1 286 ? -17.309 -15.235 17.208 1.00 90.12 286 LYS A CA 1
ATOM 2156 C C . LYS A 1 286 ? -18.596 -14.714 16.569 1.00 90.12 286 LYS A C 1
ATOM 2158 O O . LYS A 1 286 ? -18.867 -15.026 15.414 1.00 90.12 286 LYS A O 1
ATOM 2163 N N . ARG A 1 287 ? -19.351 -13.868 17.280 1.00 87.25 287 ARG A N 1
ATOM 2164 C CA . ARG A 1 287 ? -20.559 -13.205 16.751 1.00 87.25 287 ARG A CA 1
ATOM 2165 C C . ARG A 1 287 ? -20.252 -12.275 15.577 1.00 87.25 287 ARG A C 1
ATOM 2167 O O . ARG A 1 287 ? -21.052 -12.180 14.656 1.00 87.25 287 ARG A O 1
ATOM 2174 N N . ALA A 1 288 ? -19.094 -11.620 15.593 1.00 89.06 288 ALA A N 1
ATOM 2175 C CA . ALA A 1 288 ? -18.634 -10.774 14.499 1.00 89.06 288 ALA A CA 1
ATOM 2176 C C . ALA A 1 288 ? -18.137 -11.569 13.277 1.00 89.06 288 ALA A C 1
ATOM 2178 O O . ALA A 1 288 ? -17.830 -10.947 12.271 1.00 89.06 288 ALA A O 1
ATOM 2179 N N . GLY A 1 289 ? -18.056 -12.907 13.325 1.00 87.56 289 GLY A N 1
ATOM 2180 C CA . GLY A 1 289 ? -17.683 -13.750 12.177 1.00 87.56 289 GLY A CA 1
ATOM 2181 C C . GLY A 1 289 ? -16.211 -14.186 12.120 1.00 87.56 289 GLY A C 1
ATOM 2182 O O . GLY A 1 289 ? -15.741 -14.672 11.083 1.00 87.56 289 GLY A O 1
ATOM 2183 N N . LEU A 1 290 ? -15.449 -14.043 13.211 1.00 88.56 290 LEU A N 1
ATOM 2184 C CA . LEU A 1 290 ? -14.080 -14.561 13.286 1.00 88.56 290 LEU A CA 1
ATOM 2185 C C . LEU A 1 290 ? -14.083 -16.097 13.458 1.00 88.56 290 LEU A C 1
ATOM 2187 O O . LEU A 1 290 ? -14.731 -16.622 14.357 1.00 88.56 290 LEU A O 1
ATOM 2191 N N . SER A 1 291 ? -13.349 -16.822 12.607 1.00 76.50 291 SER A N 1
ATOM 2192 C CA . SER A 1 291 ? -13.262 -18.292 12.612 1.00 76.50 291 SER A CA 1
ATOM 2193 C C . SER A 1 291 ? -12.339 -18.816 13.707 1.00 76.50 291 SER A C 1
ATOM 2195 O O . SER A 1 291 ? -12.684 -19.765 14.402 1.00 76.50 291 SER A O 1
ATOM 2197 N N . ASP A 1 292 ? -11.190 -18.164 13.900 1.00 79.12 292 ASP A N 1
ATOM 2198 C CA . ASP A 1 292 ? -10.084 -18.680 14.715 1.00 79.12 292 ASP A CA 1
ATOM 2199 C C . ASP A 1 292 ? -10.191 -18.173 16.160 1.00 79.12 292 ASP A C 1
ATOM 2201 O O . ASP A 1 292 ? -9.305 -17.494 16.686 1.00 79.12 292 ASP A O 1
ATOM 2205 N N . CYS A 1 293 ? -11.330 -18.459 16.793 1.00 81.44 293 CYS A N 1
ATOM 2206 C CA . CYS A 1 293 ? -11.671 -17.948 18.123 1.00 81.44 293 CYS A CA 1
ATOM 2207 C C . CYS A 1 293 ? -11.184 -18.825 19.290 1.00 81.44 293 CYS A C 1
ATOM 2209 O O . CYS A 1 293 ? -11.307 -18.412 20.445 1.00 81.44 293 CYS A O 1
ATOM 2211 N N . ASP A 1 294 ? -10.644 -20.013 19.018 1.00 81.12 294 ASP A N 1
ATOM 2212 C CA . ASP A 1 294 ? -10.276 -20.977 20.067 1.00 81.12 294 ASP A CA 1
ATOM 2213 C C . ASP A 1 294 ? -8.952 -20.620 20.763 1.00 81.12 294 ASP A C 1
ATOM 2215 O O . ASP A 1 294 ? -8.739 -20.941 21.933 1.00 81.12 294 ASP A O 1
ATOM 2219 N N . SER A 1 295 ? -8.081 -19.880 20.075 1.00 88.62 295 SER A N 1
ATOM 2220 C CA . SER A 1 295 ? -6.794 -19.425 20.601 1.00 88.62 295 SER A CA 1
ATOM 2221 C C . SER A 1 295 ? -6.948 -18.126 21.398 1.00 88.62 295 SER A C 1
ATOM 2223 O O . SER A 1 295 ? -6.730 -17.021 20.888 1.00 88.62 295 SER A O 1
ATOM 2225 N N . ILE A 1 296 ? -7.296 -18.277 22.674 1.00 93.31 296 ILE A N 1
ATOM 2226 C CA . ILE A 1 296 ? -7.584 -17.203 23.632 1.00 93.31 296 ILE A CA 1
ATOM 2227 C C . ILE A 1 296 ? -6.578 -17.169 24.793 1.00 93.31 296 ILE A C 1
ATOM 2229 O O . ILE A 1 296 ? -6.164 -18.218 25.287 1.00 93.31 296 ILE A O 1
ATOM 2233 N N . ILE A 1 297 ? -6.229 -15.971 25.273 1.00 94.00 297 ILE A N 1
ATOM 2234 C CA . ILE A 1 297 ? -5.399 -15.792 26.471 1.00 94.00 297 ILE A CA 1
ATOM 2235 C C . ILE A 1 297 ? -5.868 -14.635 27.368 1.00 94.00 297 ILE A C 1
ATOM 2237 O O . ILE A 1 297 ? -6.304 -13.583 26.890 1.00 94.00 297 ILE A O 1
ATOM 2241 N N . ASP A 1 298 ? -5.758 -14.836 28.686 1.00 93.94 298 ASP A N 1
ATOM 2242 C CA . ASP A 1 298 ? -5.855 -13.772 29.691 1.00 93.94 298 ASP A CA 1
ATOM 2243 C C . ASP A 1 298 ? -4.469 -13.156 29.918 1.00 93.94 298 ASP A C 1
ATOM 2245 O O . ASP A 1 298 ? -3.569 -13.801 30.450 1.00 93.94 298 ASP A O 1
ATOM 2249 N N . MET A 1 299 ? -4.279 -11.893 29.535 1.00 92.56 299 MET A N 1
ATOM 2250 C CA . MET A 1 299 ? -2.975 -11.231 29.651 1.00 92.56 299 MET A CA 1
ATOM 2251 C C . MET A 1 299 ? -2.561 -10.928 31.095 1.00 92.56 299 MET A C 1
ATOM 2253 O O . MET A 1 299 ? -1.390 -10.632 31.336 1.00 92.56 299 MET A O 1
ATOM 2257 N N . SER A 1 300 ? -3.481 -11.021 32.061 1.00 90.31 300 SER A N 1
ATOM 2258 C CA . SER A 1 300 ? -3.167 -10.853 33.486 1.00 90.31 300 SER A CA 1
ATOM 2259 C C . SER A 1 300 ? -2.406 -12.044 34.076 1.00 90.31 300 SER A C 1
ATOM 2261 O O . SER A 1 300 ? -1.756 -11.899 35.113 1.00 90.31 300 SER A O 1
ATOM 2263 N N . THR A 1 301 ? -2.436 -13.210 33.418 1.00 90.50 301 THR A N 1
ATOM 2264 C CA . THR A 1 301 ? -1.662 -14.379 33.860 1.00 90.50 301 THR A CA 1
ATOM 2265 C C . THR A 1 301 ? -0.193 -14.284 33.462 1.00 90.50 301 THR A C 1
ATOM 2267 O O . THR A 1 301 ? 0.635 -14.960 34.069 1.00 90.50 301 THR A O 1
ATOM 2270 N N . LEU A 1 302 ? 0.128 -13.455 32.463 1.00 90.38 302 LEU A N 1
ATOM 2271 C CA . LEU A 1 302 ? 1.485 -13.278 31.957 1.00 90.38 302 LEU A CA 1
ATOM 2272 C C . LEU A 1 302 ? 2.233 -12.239 32.790 1.00 90.38 302 LEU A C 1
ATOM 2274 O O . LEU A 1 302 ? 1.778 -11.102 32.939 1.00 90.38 302 LEU A O 1
ATOM 2278 N N . LYS A 1 303 ? 3.385 -12.628 33.339 1.00 85.50 303 LYS A N 1
ATOM 2279 C CA . LYS A 1 303 ? 4.162 -11.788 34.269 1.00 85.50 303 LYS A CA 1
ATOM 2280 C C . LYS A 1 303 ? 5.460 -11.260 33.671 1.00 85.50 303 LYS A C 1
ATOM 2282 O O . LYS A 1 303 ? 6.010 -10.302 34.213 1.00 85.50 303 LYS A O 1
ATOM 2287 N N . THR A 1 304 ? 5.953 -11.873 32.597 1.00 88.69 304 THR A N 1
ATOM 2288 C CA . THR A 1 304 ? 7.221 -11.508 31.950 1.00 88.69 304 THR A CA 1
ATOM 2289 C C . THR A 1 304 ? 7.004 -10.981 30.532 1.00 88.69 304 THR A C 1
ATOM 2291 O O . THR A 1 304 ? 6.025 -11.326 29.868 1.00 88.69 304 THR A O 1
ATOM 2294 N N . ASP A 1 305 ? 7.916 -10.129 30.056 1.00 88.62 305 ASP A N 1
ATOM 2295 C CA . ASP A 1 305 ? 7.859 -9.594 28.689 1.00 88.62 305 ASP A CA 1
ATOM 2296 C C . ASP A 1 305 ? 8.061 -10.721 27.658 1.00 88.62 305 ASP A C 1
ATOM 2298 O O . ASP A 1 305 ? 7.463 -10.696 26.583 1.00 88.62 305 ASP A O 1
ATOM 2302 N N . GLU A 1 306 ? 8.865 -11.734 27.992 1.00 88.25 306 GLU A N 1
ATOM 2303 C CA . GLU A 1 306 ? 9.122 -12.911 27.161 1.00 88.25 306 GLU A CA 1
ATOM 2304 C C . GLU A 1 306 ? 7.851 -13.735 26.914 1.00 88.25 306 GLU A C 1
ATOM 2306 O O . GLU A 1 306 ? 7.558 -14.078 25.768 1.00 88.25 306 GLU A O 1
ATOM 2311 N N . GLU A 1 307 ? 7.046 -13.976 27.953 1.00 89.62 307 GLU A N 1
ATOM 2312 C CA . GLU A 1 307 ? 5.751 -14.658 27.824 1.00 89.62 307 GLU A CA 1
ATOM 2313 C C . GLU A 1 307 ? 4.794 -13.898 26.893 1.00 89.62 307 GLU A C 1
ATOM 2315 O O . GLU A 1 307 ? 4.084 -14.504 26.088 1.00 89.62 307 GLU A O 1
ATOM 2320 N N . VAL A 1 308 ? 4.784 -12.562 26.970 1.00 88.25 308 VAL A N 1
ATOM 2321 C CA . VAL A 1 308 ? 3.965 -11.709 26.091 1.00 88.25 308 VAL A CA 1
ATOM 2322 C C . VAL A 1 308 ? 4.429 -11.818 24.636 1.00 88.25 308 VAL A C 1
ATOM 2324 O O . VAL A 1 308 ? 3.599 -11.856 23.725 1.00 88.25 308 VAL A O 1
ATOM 2327 N N . ILE A 1 309 ? 5.742 -11.890 24.404 1.00 89.00 309 ILE A N 1
ATOM 2328 C CA . ILE A 1 309 ? 6.323 -12.043 23.064 1.00 89.00 309 ILE A CA 1
ATOM 2329 C C . ILE A 1 309 ? 5.939 -13.396 22.454 1.00 89.00 309 ILE A C 1
ATOM 2331 O O . ILE A 1 309 ? 5.542 -13.440 21.290 1.00 89.00 309 ILE A O 1
ATOM 2335 N N . GLU A 1 310 ? 6.010 -14.484 23.221 1.00 89.69 310 GLU A N 1
ATOM 2336 C CA . GLU A 1 310 ? 5.595 -15.816 22.757 1.00 89.69 310 GLU A CA 1
ATOM 2337 C C . GLU A 1 310 ? 4.083 -15.899 22.511 1.00 89.69 310 GLU A C 1
ATOM 2339 O O . GLU A 1 310 ? 3.630 -16.482 21.519 1.00 89.69 310 GLU A O 1
ATOM 2344 N N . ALA A 1 311 ? 3.286 -15.265 23.375 1.00 91.00 311 ALA A N 1
ATOM 2345 C CA . ALA A 1 311 ? 1.838 -15.224 23.226 1.00 91.00 311 ALA A CA 1
ATOM 2346 C C . ALA A 1 311 ? 1.398 -14.513 21.935 1.00 91.00 311 ALA A C 1
ATOM 2348 O O . ALA A 1 311 ? 0.371 -14.882 21.358 1.00 91.00 311 ALA A O 1
ATOM 2349 N N . ALA A 1 312 ? 2.174 -13.533 21.461 1.00 91.31 312 ALA A N 1
ATOM 2350 C CA . ALA A 1 312 ? 1.841 -12.732 20.287 1.00 91.31 312 ALA A CA 1
ATOM 2351 C C . ALA A 1 312 ? 1.651 -13.574 19.013 1.00 91.31 312 ALA A C 1
ATOM 2353 O O . ALA A 1 312 ? 0.735 -13.296 18.239 1.00 91.31 312 ALA A O 1
ATOM 2354 N N . GLU A 1 313 ? 2.466 -14.610 18.793 1.00 88.88 313 GLU A N 1
ATOM 2355 C CA . GLU A 1 313 ? 2.317 -15.511 17.638 1.00 88.88 313 GLU A CA 1
ATOM 2356 C C . GLU A 1 313 ? 1.209 -16.542 17.864 1.00 88.88 313 GLU A C 1
ATOM 2358 O O . GLU A 1 313 ? 0.375 -16.748 16.982 1.00 88.88 313 GLU A O 1
ATOM 2363 N N . LYS A 1 314 ? 1.175 -17.145 19.058 1.00 90.19 314 LYS A N 1
ATOM 2364 C CA . LYS A 1 314 ? 0.344 -18.316 19.364 1.00 90.19 314 LYS A CA 1
ATOM 2365 C C . LYS A 1 314 ? -1.151 -18.012 19.462 1.00 90.19 314 LYS A C 1
ATOM 2367 O O . LYS A 1 314 ? -1.962 -18.848 19.069 1.00 90.19 314 LYS A O 1
ATOM 2372 N N . TYR A 1 315 ? -1.518 -16.858 20.018 1.00 93.44 315 TYR A N 1
ATOM 2373 C CA . TYR A 1 315 ? -2.914 -16.534 20.318 1.00 93.44 315 TYR A CA 1
ATOM 2374 C C . TYR A 1 315 ? -3.505 -15.516 19.340 1.00 93.44 315 TYR A C 1
ATOM 2376 O O . TYR A 1 315 ? -2.802 -14.700 18.735 1.00 93.44 315 TYR A O 1
ATOM 2384 N N . THR A 1 316 ? -4.824 -15.574 19.186 1.00 93.00 316 THR A N 1
ATOM 2385 C CA . THR A 1 316 ? -5.602 -14.688 18.311 1.00 93.00 316 THR A CA 1
ATOM 2386 C C . THR A 1 316 ? -6.354 -13.648 19.130 1.00 93.00 316 THR A C 1
ATOM 2388 O O . THR A 1 316 ? -6.453 -12.490 18.723 1.00 93.00 316 THR A O 1
ATOM 2391 N N . ILE A 1 317 ? -6.866 -14.053 20.295 1.00 94.75 317 ILE A N 1
ATOM 2392 C CA . ILE A 1 317 ? -7.711 -13.227 21.156 1.00 94.75 317 ILE A CA 1
ATOM 2393 C C . ILE A 1 317 ? -7.000 -12.959 22.477 1.00 94.75 317 ILE A C 1
ATOM 2395 O O . ILE A 1 317 ? -6.708 -13.881 23.240 1.00 94.75 317 ILE A O 1
ATOM 2399 N N . PHE A 1 318 ? -6.773 -11.680 22.757 1.00 94.94 318 PHE A N 1
ATOM 2400 C CA . PHE A 1 318 ? -6.099 -11.201 23.955 1.00 94.94 318 PHE A CA 1
ATOM 2401 C C . PHE A 1 318 ? -7.080 -10.357 24.775 1.00 94.94 318 PHE A C 1
ATOM 2403 O O . PHE A 1 318 ? -7.540 -9.310 24.309 1.00 94.94 318 PHE A O 1
ATOM 2410 N N . GLY A 1 319 ? -7.410 -10.812 25.985 1.00 92.69 319 GLY A N 1
ATOM 2411 C CA . GLY A 1 319 ? -8.234 -10.056 26.934 1.00 92.69 319 GLY A CA 1
ATOM 2412 C C . GLY A 1 319 ? -7.427 -9.524 28.119 1.00 92.69 319 GLY A C 1
ATOM 2413 O O . GLY A 1 319 ? -6.321 -9.995 28.387 1.00 92.69 319 GLY A O 1
ATOM 2414 N N . ARG A 1 320 ? -7.992 -8.542 28.832 1.00 91.19 320 ARG A N 1
ATOM 2415 C CA . ARG A 1 320 ? -7.368 -7.811 29.954 1.00 91.19 320 ARG A CA 1
ATOM 2416 C C . ARG A 1 320 ? -5.991 -7.232 29.614 1.00 91.19 320 ARG A C 1
ATOM 2418 O O . ARG A 1 320 ? -5.097 -7.193 30.456 1.00 91.19 320 ARG A O 1
ATOM 2425 N N . VAL A 1 321 ? -5.813 -6.776 28.375 1.00 92.44 321 VAL A N 1
ATOM 2426 C CA . VAL A 1 321 ? -4.518 -6.279 27.897 1.00 92.44 321 VAL A CA 1
ATOM 2427 C C . VAL A 1 321 ? -4.236 -4.876 28.435 1.00 92.44 321 VAL A C 1
ATOM 2429 O O . VAL A 1 321 ? -5.013 -3.944 28.219 1.00 92.44 321 VAL A O 1
ATOM 2432 N N . LEU A 1 322 ? -3.084 -4.704 29.083 1.00 90.38 322 LEU A N 1
ATOM 2433 C CA . LEU A 1 322 ? -2.589 -3.396 29.518 1.00 90.38 322 LEU A CA 1
ATOM 2434 C C . LEU A 1 322 ? -1.982 -2.598 28.343 1.00 90.38 322 LEU A C 1
ATOM 2436 O O . LEU A 1 322 ? -1.451 -3.196 27.406 1.00 90.38 322 LEU A O 1
ATOM 2440 N N . PRO A 1 323 ? -1.955 -1.250 28.391 1.00 88.00 323 PRO A N 1
ATOM 2441 C CA . PRO A 1 323 ? -1.380 -0.429 27.316 1.00 88.00 323 PRO A CA 1
ATOM 2442 C C . PRO A 1 323 ? 0.074 -0.786 26.953 1.00 88.00 323 PRO A C 1
ATOM 2444 O O . PRO A 1 323 ? 0.428 -0.859 25.776 1.00 88.00 323 PRO A O 1
ATOM 2447 N N . ASP A 1 324 ? 0.914 -1.066 27.955 1.00 87.81 324 ASP A N 1
ATOM 2448 C CA . ASP A 1 324 ? 2.313 -1.460 27.735 1.00 87.81 324 ASP A CA 1
ATOM 2449 C C . ASP A 1 324 ? 2.420 -2.865 27.104 1.00 87.81 324 ASP A C 1
ATOM 2451 O O . ASP A 1 324 ? 3.275 -3.095 26.246 1.00 87.81 324 ASP A O 1
ATOM 2455 N N . GLN A 1 325 ? 1.501 -3.779 27.439 1.00 92.00 325 GLN A N 1
ATOM 2456 C CA . GLN A 1 325 ? 1.409 -5.100 26.807 1.00 92.00 325 GLN A CA 1
ATOM 2457 C C . GLN A 1 325 ? 0.939 -4.995 25.349 1.00 92.00 325 GLN A C 1
ATOM 2459 O O . GLN A 1 325 ? 1.498 -5.678 24.494 1.00 92.00 325 GLN A O 1
ATOM 2464 N N . LYS A 1 326 ? -0.011 -4.098 25.022 1.00 92.12 326 LYS A N 1
ATOM 2465 C CA . LYS A 1 326 ? -0.414 -3.829 23.623 1.00 92.12 326 LYS A CA 1
ATOM 2466 C C . LYS A 1 326 ? 0.800 -3.438 22.771 1.00 92.12 326 LYS A C 1
ATOM 2468 O O . LYS A 1 326 ? 0.992 -3.963 21.676 1.00 92.12 326 LYS A O 1
ATOM 2473 N N . LEU A 1 327 ? 1.654 -2.553 23.292 1.00 91.94 327 LEU A N 1
ATOM 2474 C CA . LEU A 1 327 ? 2.896 -2.154 22.626 1.00 91.94 327 LEU A CA 1
ATOM 2475 C C . LEU A 1 327 ? 3.859 -3.339 22.431 1.00 91.94 327 LEU A C 1
ATOM 2477 O O . LEU A 1 327 ? 4.450 -3.470 21.358 1.00 91.94 327 LEU A O 1
ATOM 2481 N N . LEU A 1 328 ? 4.031 -4.187 23.449 1.00 92.25 328 LEU A N 1
ATOM 2482 C CA . LEU A 1 328 ? 4.893 -5.372 23.374 1.00 92.25 328 LEU A CA 1
ATOM 2483 C C . LEU A 1 328 ? 4.403 -6.379 22.328 1.00 92.25 328 LEU A C 1
ATOM 2485 O O . LEU A 1 328 ? 5.221 -6.851 21.541 1.00 92.25 328 LEU A O 1
ATOM 2489 N N . LEU A 1 329 ? 3.094 -6.637 22.250 1.00 94.25 329 LEU A N 1
ATOM 2490 C CA . LEU A 1 329 ? 2.498 -7.516 21.235 1.00 94.25 329 LEU A CA 1
ATOM 2491 C C . LEU A 1 329 ? 2.827 -7.034 19.816 1.00 94.25 329 LEU A C 1
ATOM 2493 O O . LEU A 1 329 ? 3.310 -7.807 18.989 1.00 94.25 329 LEU A O 1
ATOM 2497 N N . VAL A 1 330 ? 2.645 -5.737 19.543 1.00 94.06 330 VAL A N 1
ATOM 2498 C CA . VAL A 1 330 ? 2.978 -5.152 18.233 1.00 94.06 330 VAL A CA 1
ATOM 2499 C C . VAL A 1 330 ? 4.474 -5.286 17.933 1.00 94.06 330 VAL A C 1
ATOM 2501 O O . VAL A 1 330 ? 4.848 -5.663 16.823 1.00 94.06 330 VAL A O 1
ATOM 2504 N N . LYS A 1 331 ? 5.353 -5.029 18.911 1.00 92.50 331 LYS A N 1
ATOM 2505 C CA . LYS A 1 331 ? 6.807 -5.196 18.730 1.00 92.50 331 LYS A CA 1
ATOM 2506 C C . LYS A 1 331 ? 7.206 -6.641 18.467 1.00 92.50 331 LYS A C 1
ATOM 2508 O O . LYS A 1 331 ? 8.082 -6.864 17.636 1.00 92.50 331 LYS A O 1
ATOM 2513 N N . ALA A 1 332 ? 6.590 -7.590 19.165 1.00 93.44 332 ALA A N 1
ATOM 2514 C CA . ALA A 1 332 ? 6.854 -9.014 19.013 1.00 93.44 332 ALA A CA 1
ATOM 2515 C C . ALA A 1 332 ? 6.526 -9.481 17.591 1.00 93.44 332 ALA A C 1
ATOM 2517 O O . ALA A 1 332 ? 7.389 -10.041 16.918 1.00 93.44 332 ALA A O 1
ATOM 2518 N N . LEU A 1 333 ? 5.330 -9.148 17.096 1.00 93.94 333 LEU A N 1
ATOM 2519 C CA . LEU A 1 333 ? 4.894 -9.479 15.736 1.00 93.94 333 LEU A CA 1
ATOM 2520 C C . LEU A 1 333 ? 5.845 -8.902 14.678 1.00 93.94 333 LEU A C 1
ATOM 2522 O O . LEU A 1 333 ? 6.289 -9.608 13.775 1.00 93.94 333 LEU A O 1
ATOM 2526 N N . LYS A 1 334 ? 6.243 -7.637 14.835 1.00 90.31 334 LYS A N 1
ATOM 2527 C CA . LYS A 1 334 ? 7.198 -6.991 13.925 1.00 90.31 334 LYS A CA 1
ATOM 2528 C C . LYS A 1 334 ? 8.595 -7.599 13.984 1.00 90.31 334 LYS A C 1
ATOM 2530 O O . LYS A 1 334 ? 9.245 -7.751 12.955 1.00 90.31 334 LYS A O 1
ATOM 2535 N N . ALA A 1 335 ? 9.075 -7.951 15.177 1.00 87.88 335 ALA A N 1
ATOM 2536 C CA . ALA A 1 335 ? 10.374 -8.599 15.350 1.00 87.88 335 ALA A CA 1
ATOM 2537 C C . ALA A 1 335 ? 10.439 -9.967 14.652 1.00 87.88 335 ALA A C 1
ATOM 2539 O O . ALA A 1 335 ? 11.528 -10.429 14.316 1.00 87.88 335 ALA A O 1
ATOM 2540 N N . LYS A 1 336 ? 9.279 -10.581 14.404 1.00 86.75 336 LYS A N 1
ATOM 2541 C CA . LYS A 1 336 ? 9.112 -11.832 13.661 1.00 86.75 336 LYS A CA 1
ATOM 2542 C C . LYS A 1 336 ? 8.924 -11.641 12.152 1.00 86.75 336 LYS A C 1
ATOM 2544 O O . LYS A 1 336 ? 8.803 -12.621 11.429 1.00 86.75 336 LYS A O 1
ATOM 2549 N N . GLY A 1 337 ? 8.985 -10.400 11.665 1.00 84.62 337 GLY A N 1
ATOM 2550 C CA . GLY A 1 337 ? 8.948 -10.071 10.239 1.00 84.62 337 GLY A CA 1
ATOM 2551 C C . GLY A 1 337 ? 7.558 -9.756 9.686 1.00 84.62 337 GLY A C 1
ATOM 2552 O O . GLY A 1 337 ? 7.448 -9.493 8.490 1.00 84.62 337 GLY A O 1
ATOM 2553 N N . HIS A 1 338 ? 6.519 -9.735 10.526 1.00 89.06 338 HIS A N 1
ATOM 2554 C CA . HIS A 1 338 ? 5.178 -9.331 10.104 1.00 89.06 338 HIS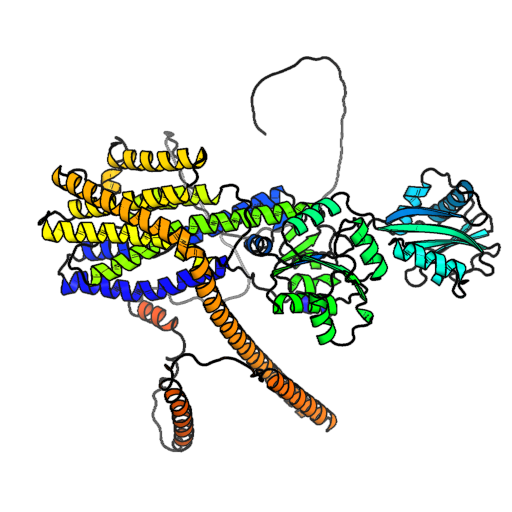 A CA 1
ATOM 2555 C C . HIS A 1 338 ? 5.088 -7.822 9.860 1.00 89.06 338 HIS A C 1
ATOM 2557 O O . HIS A 1 338 ? 5.668 -7.021 10.600 1.00 89.06 338 HIS A O 1
ATOM 2563 N N . THR A 1 339 ? 4.311 -7.433 8.850 1.00 88.94 339 THR A N 1
ATOM 2564 C CA . THR A 1 339 ? 3.900 -6.044 8.614 1.00 88.94 339 THR A CA 1
ATOM 2565 C C . THR A 1 339 ? 2.585 -5.806 9.344 1.00 88.94 339 THR A C 1
ATOM 2567 O O . THR A 1 339 ? 1.517 -6.239 8.903 1.00 88.94 339 THR A O 1
ATOM 2570 N N . VAL A 1 340 ? 2.661 -5.104 10.473 1.00 92.88 340 VAL A N 1
ATOM 2571 C CA . VAL A 1 340 ? 1.546 -5.030 11.424 1.00 92.88 340 VAL A CA 1
ATOM 2572 C C . VAL A 1 340 ? 0.745 -3.749 11.226 1.00 92.88 340 VAL A C 1
ATOM 2574 O O . VAL A 1 340 ? 1.275 -2.644 11.395 1.00 92.88 340 VAL A O 1
ATOM 2577 N N . ALA A 1 341 ? -0.549 -3.891 10.938 1.00 93.25 341 ALA A N 1
ATOM 2578 C CA . ALA A 1 341 ? -1.515 -2.807 11.082 1.00 93.25 341 ALA A CA 1
ATOM 2579 C C . ALA A 1 341 ? -2.211 -2.877 12.438 1.00 93.25 341 ALA A C 1
ATOM 2581 O O . ALA A 1 341 ? -2.499 -3.964 12.933 1.00 93.25 341 ALA A O 1
ATOM 2582 N N . MET A 1 342 ? -2.519 -1.721 13.018 1.00 93.69 342 MET A N 1
ATOM 2583 C CA . MET A 1 342 ? -3.298 -1.646 14.250 1.00 93.69 342 MET A CA 1
ATOM 2584 C C . MET A 1 342 ? -4.407 -0.605 14.139 1.00 93.69 342 MET A C 1
ATOM 2586 O O . MET A 1 342 ? -4.147 0.523 13.713 1.00 93.69 342 MET A O 1
ATOM 2590 N N . THR A 1 343 ? -5.616 -0.968 14.569 1.00 93.19 343 THR A N 1
ATOM 2591 C CA . THR A 1 343 ? -6.707 -0.016 14.808 1.00 93.19 343 THR A CA 1
ATOM 2592 C C . THR A 1 343 ? -6.780 0.360 16.285 1.00 93.19 343 THR A C 1
ATOM 2594 O O . THR A 1 343 ? -6.469 -0.448 17.160 1.00 93.19 343 THR A O 1
ATOM 2597 N N . GLY A 1 344 ? -7.181 1.595 16.570 1.00 89.25 344 GLY A N 1
ATOM 2598 C CA . GLY A 1 344 ? -7.396 2.053 17.938 1.00 89.25 344 GLY A CA 1
ATOM 2599 C C . GLY A 1 344 ? -8.070 3.417 17.986 1.00 89.25 344 GLY A C 1
ATOM 2600 O O . GLY A 1 344 ? -7.864 4.265 17.117 1.00 89.25 344 GLY A O 1
ATOM 2601 N N . ASP A 1 345 ? -8.880 3.631 19.009 1.00 85.12 345 ASP A N 1
ATOM 2602 C CA . ASP A 1 345 ? -9.637 4.859 19.249 1.00 85.12 345 ASP A CA 1
ATOM 2603 C C . ASP A 1 345 ? -9.225 5.536 20.573 1.00 85.12 345 ASP A C 1
ATOM 2605 O O . ASP A 1 345 ? -9.314 6.763 20.713 1.00 85.12 345 ASP A O 1
ATOM 2609 N N . GLY A 1 346 ? -8.688 4.773 21.525 1.00 82.31 346 GLY A N 1
ATOM 2610 C CA . GLY A 1 346 ? -8.334 5.235 22.858 1.00 82.31 346 GLY A CA 1
ATOM 2611 C C . GLY A 1 346 ? -6.957 5.893 22.986 1.00 82.31 346 GLY A C 1
ATOM 2612 O O . GLY A 1 346 ? -6.009 5.646 22.241 1.00 82.31 346 GLY A O 1
ATOM 2613 N N . VAL A 1 347 ? -6.802 6.693 24.048 1.00 81.75 347 VAL A N 1
ATOM 2614 C CA . VAL A 1 347 ? -5.496 7.244 24.473 1.00 81.75 347 VAL A CA 1
ATOM 2615 C C . VAL A 1 347 ? -4.521 6.124 24.875 1.00 81.75 347 VAL A C 1
ATOM 2617 O O . VAL A 1 347 ? -3.302 6.284 24.794 1.00 81.75 347 VAL A O 1
ATOM 2620 N N . ASN A 1 348 ? -5.065 4.973 25.270 1.00 84.06 348 ASN A N 1
ATOM 2621 C CA . ASN A 1 348 ? -4.322 3.775 25.647 1.00 84.06 348 ASN A CA 1
ATOM 2622 C C . ASN A 1 348 ? -3.603 3.126 24.454 1.00 84.06 348 ASN A C 1
ATOM 2624 O O . ASN A 1 348 ? -2.550 2.518 24.635 1.00 84.06 348 ASN A O 1
ATOM 2628 N N . ASP A 1 349 ? -4.118 3.310 23.238 1.00 89.69 349 ASP A N 1
ATOM 2629 C CA . ASP A 1 349 ? -3.591 2.668 22.029 1.00 89.69 349 ASP A CA 1
ATOM 2630 C C . ASP A 1 349 ? -2.490 3.479 21.362 1.00 89.69 349 ASP A C 1
ATOM 2632 O O . ASP A 1 349 ? -1.746 2.955 20.540 1.00 89.69 349 ASP A O 1
ATOM 2636 N N . VAL A 1 350 ? -2.324 4.745 21.747 1.00 89.06 350 VAL A N 1
ATOM 2637 C CA . VAL A 1 350 ? -1.406 5.705 21.115 1.00 89.06 350 VAL A CA 1
ATOM 2638 C C . VAL A 1 350 ? 0.013 5.153 20.968 1.00 89.06 350 VAL A C 1
ATOM 2640 O O . VAL A 1 350 ? 0.648 5.364 19.935 1.00 89.06 350 VAL A O 1
ATOM 2643 N N . LEU A 1 351 ? 0.535 4.448 21.977 1.00 89.06 351 LEU A N 1
ATOM 2644 C CA . LEU A 1 351 ? 1.885 3.878 21.911 1.00 89.06 351 LEU A CA 1
ATOM 2645 C C . LEU A 1 351 ? 1.970 2.714 20.918 1.00 89.06 351 LEU A C 1
ATOM 2647 O O . LEU A 1 351 ? 2.918 2.653 20.136 1.00 89.06 351 LEU A O 1
ATOM 2651 N N . ALA A 1 352 ? 0.983 1.821 20.936 1.00 91.19 352 ALA A N 1
ATOM 2652 C CA . ALA A 1 352 ? 0.939 0.644 20.078 1.00 91.19 352 ALA A CA 1
ATOM 2653 C C . ALA A 1 352 ? 0.626 1.020 18.616 1.00 91.19 352 ALA A C 1
ATOM 2655 O O . ALA A 1 352 ? 1.339 0.581 17.713 1.00 91.19 352 ALA A O 1
ATOM 2656 N N . LEU A 1 353 ? -0.318 1.945 18.391 1.00 91.06 353 LEU A N 1
ATOM 2657 C CA . LEU A 1 353 ? -0.578 2.586 17.098 1.00 91.06 353 LEU A CA 1
ATOM 2658 C C . LEU A 1 353 ? 0.719 3.155 16.529 1.00 91.06 353 LEU A C 1
ATOM 2660 O O . LEU A 1 353 ? 1.137 2.823 15.426 1.00 91.06 353 LEU A O 1
ATOM 2664 N N . LYS A 1 354 ? 1.427 3.965 17.305 1.00 87.94 354 LYS A N 1
ATOM 2665 C CA . LYS A 1 354 ? 2.665 4.586 16.840 1.00 87.94 354 LYS A CA 1
ATOM 2666 C C . LYS A 1 354 ? 3.773 3.584 16.510 1.00 87.94 354 LYS A C 1
ATOM 2668 O O . LYS A 1 354 ? 4.597 3.847 15.632 1.00 87.94 354 LYS A O 1
ATOM 2673 N N . GLU A 1 355 ? 3.822 2.454 17.206 1.00 89.81 355 GLU A N 1
ATOM 2674 C CA . GLU A 1 355 ? 4.790 1.392 16.932 1.00 89.81 355 GLU A CA 1
ATOM 2675 C C . GLU A 1 355 ? 4.428 0.568 15.691 1.00 89.81 355 GLU A C 1
ATOM 2677 O O . GLU A 1 355 ? 5.337 0.205 14.937 1.00 89.81 355 GLU A O 1
ATOM 2682 N N . SER A 1 356 ? 3.138 0.346 15.425 1.00 91.44 356 SER A N 1
ATOM 2683 C CA . SER A 1 356 ? 2.650 -0.384 14.245 1.00 91.44 356 SER A CA 1
ATOM 2684 C C . SER A 1 356 ? 3.186 0.198 12.932 1.00 91.44 356 SER A C 1
ATOM 2686 O O . SER A 1 356 ? 3.594 1.365 12.861 1.00 91.44 356 SER A O 1
ATOM 2688 N N . ASP A 1 357 ? 3.265 -0.623 11.889 1.00 89.94 357 ASP A N 1
ATOM 2689 C CA . ASP A 1 357 ? 3.729 -0.169 10.575 1.00 89.94 357 ASP A CA 1
ATOM 2690 C C . ASP A 1 357 ? 2.666 0.687 9.888 1.00 89.94 357 ASP A C 1
ATOM 2692 O O . ASP A 1 357 ? 3.003 1.688 9.251 1.00 89.94 357 ASP A O 1
ATOM 2696 N N . CYS A 1 358 ? 1.392 0.349 10.095 1.00 90.50 358 CYS A N 1
ATOM 2697 C CA . CYS A 1 358 ? 0.256 1.158 9.678 1.00 90.50 358 CYS A CA 1
ATOM 2698 C C . CYS A 1 358 ? -0.737 1.341 10.834 1.00 90.50 358 CYS A C 1
ATOM 2700 O O . CYS A 1 358 ? -1.404 0.398 11.256 1.00 90.50 358 CYS A O 1
ATOM 2702 N N . SER A 1 359 ? -0.851 2.571 11.328 1.00 92.25 359 SER A N 1
ATOM 2703 C CA . SER A 1 359 ? -1.795 2.935 12.384 1.00 92.25 359 SER A CA 1
ATOM 2704 C C . SER A 1 359 ? -3.082 3.514 11.820 1.00 92.25 359 SER A C 1
ATOM 2706 O O . SER A 1 359 ? -3.044 4.434 10.999 1.00 92.25 359 SER A O 1
ATOM 2708 N N . ILE A 1 360 ? -4.214 3.016 12.304 1.00 93.31 360 ILE A N 1
ATOM 2709 C CA . ILE A 1 360 ? -5.552 3.397 11.854 1.00 93.31 360 ILE A CA 1
ATOM 2710 C C . ILE A 1 360 ? -6.339 3.906 13.063 1.00 93.31 360 ILE A C 1
ATOM 2712 O O . ILE A 1 360 ? -6.472 3.199 14.060 1.00 93.31 360 ILE A O 1
ATOM 2716 N N . ALA A 1 361 ? -6.867 5.123 12.976 1.00 92.81 361 ALA A N 1
ATOM 2717 C CA . ALA A 1 361 ? -7.762 5.680 13.984 1.00 92.81 361 ALA A CA 1
ATOM 2718 C C . ALA A 1 361 ? -9.173 5.884 13.431 1.00 92.81 361 ALA A C 1
ATOM 2720 O O . ALA A 1 361 ? -9.367 6.120 12.237 1.00 92.81 361 ALA A O 1
ATOM 2721 N N . MET A 1 362 ? -10.156 5.844 14.325 1.00 91.00 362 MET A N 1
ATOM 2722 C CA . MET A 1 362 ? -11.528 6.254 14.028 1.00 91.00 362 MET A CA 1
ATOM 2723 C C . MET A 1 362 ? -11.690 7.761 14.239 1.00 91.00 362 MET A C 1
ATOM 2725 O O . MET A 1 362 ? -11.045 8.335 15.120 1.00 91.00 362 MET A O 1
ATOM 2729 N N . ALA A 1 363 ? -12.576 8.414 13.484 1.00 90.19 363 ALA A N 1
ATOM 2730 C CA . ALA A 1 363 ? -12.903 9.821 13.726 1.00 90.19 363 ALA A CA 1
ATOM 2731 C C . ALA A 1 363 ? -13.565 10.057 15.096 1.00 90.19 363 ALA A C 1
ATOM 2733 O O . ALA A 1 363 ? -13.306 11.092 15.715 1.00 90.19 363 ALA A O 1
ATOM 2734 N N . SER A 1 364 ? -14.330 9.077 15.592 1.00 84.94 364 SER A N 1
ATOM 2735 C CA . SER A 1 364 ? -14.854 9.026 16.965 1.00 84.94 364 SER A CA 1
ATOM 2736 C C . SER A 1 364 ? -13.772 8.845 18.038 1.00 84.94 364 SER A C 1
ATOM 2738 O O . SER A 1 364 ? -14.037 9.057 19.219 1.00 84.94 364 SER A O 1
ATOM 2740 N N . GLY A 1 365 ? -12.554 8.464 17.645 1.00 85.62 365 GLY A N 1
ATOM 2741 C CA . GLY A 1 365 ? -11.436 8.259 18.553 1.00 85.62 365 GLY A CA 1
ATOM 2742 C C . GLY A 1 365 ? -10.852 9.557 19.111 1.00 85.62 365 GLY A C 1
ATOM 2743 O O . GLY A 1 365 ? -11.066 10.664 18.604 1.00 85.62 365 GLY A O 1
ATOM 2744 N N . SER A 1 366 ? -10.052 9.403 20.164 1.00 87.94 366 SER A N 1
ATOM 2745 C CA . SER A 1 366 ? -9.355 10.500 20.834 1.00 87.94 366 SER A CA 1
ATOM 2746 C C . SER A 1 366 ? -8.452 11.283 19.874 1.00 87.94 366 SER A C 1
ATOM 2748 O O . SER A 1 366 ? -7.824 10.725 18.970 1.00 87.94 366 SER A O 1
ATOM 2750 N N . ASP A 1 367 ? -8.303 12.589 20.105 1.00 88.69 367 ASP A N 1
ATOM 2751 C CA . ASP A 1 367 ? -7.403 13.428 19.300 1.00 88.69 367 ASP A CA 1
ATOM 2752 C C . ASP A 1 367 ? -5.948 12.950 19.368 1.00 88.69 367 ASP A C 1
ATOM 2754 O O . ASP A 1 367 ? -5.185 13.106 18.415 1.00 88.69 367 ASP A O 1
ATOM 2758 N N . ALA A 1 368 ? -5.558 12.322 20.479 1.00 87.38 368 ALA A N 1
ATOM 2759 C CA . ALA A 1 368 ? -4.249 11.703 20.609 1.00 87.38 368 ALA A CA 1
ATOM 2760 C C . ALA A 1 368 ? -4.071 10.533 19.627 1.00 87.38 368 ALA A C 1
ATOM 2762 O O . ALA A 1 368 ? -3.028 10.466 18.980 1.00 87.38 368 ALA A O 1
ATOM 2763 N N . ALA A 1 369 ? -5.074 9.656 19.483 1.00 89.06 369 ALA A N 1
ATOM 2764 C CA . ALA A 1 369 ? -5.049 8.540 18.536 1.00 89.06 369 ALA A CA 1
ATOM 2765 C C . ALA A 1 369 ? -5.038 9.039 17.082 1.00 89.06 369 ALA A C 1
ATOM 2767 O O . ALA A 1 369 ? -4.165 8.642 16.308 1.00 89.06 369 ALA A O 1
ATOM 2768 N N . LYS A 1 370 ? -5.917 9.992 16.740 1.00 91.06 370 LYS A N 1
ATOM 2769 C CA . LYS A 1 370 ? -5.993 10.584 15.392 1.00 91.06 370 LYS A CA 1
ATOM 2770 C C . LYS A 1 370 ? -4.696 11.277 14.971 1.00 91.06 370 LYS A C 1
ATOM 2772 O O . LYS A 1 370 ? -4.325 11.205 13.811 1.00 91.06 370 LYS A O 1
ATOM 2777 N N . ASN A 1 371 ? -3.979 11.937 15.879 1.00 88.25 371 ASN A N 1
ATOM 2778 C CA . ASN A 1 371 ? -2.732 12.637 15.534 1.00 88.25 371 ASN A CA 1
ATOM 2779 C C . ASN A 1 371 ? -1.515 11.713 15.356 1.00 88.25 371 ASN A C 1
ATOM 2781 O O . ASN A 1 371 ? -0.502 12.143 14.805 1.00 88.25 371 ASN A O 1
ATOM 2785 N N . VAL A 1 372 ? -1.559 10.479 15.871 1.00 87.25 372 VAL A N 1
ATOM 2786 C CA . VAL A 1 372 ? -0.466 9.500 15.698 1.00 87.25 372 VAL A CA 1
ATOM 2787 C C . VAL A 1 372 ? -0.760 8.457 14.621 1.00 87.25 372 VAL A C 1
ATOM 2789 O O . VAL A 1 372 ? 0.129 7.677 14.266 1.00 87.25 372 VAL A O 1
ATOM 2792 N N . SER A 1 373 ? -1.999 8.402 14.136 1.00 90.31 373 SER A N 1
ATOM 2793 C CA . SER A 1 373 ? -2.434 7.444 13.130 1.00 90.31 373 SER A CA 1
ATOM 2794 C C . SER A 1 373 ? -1.974 7.832 11.730 1.00 90.31 373 SER A C 1
ATOM 2796 O O . SER A 1 373 ? -2.046 8.987 11.341 1.00 90.31 373 SER A O 1
ATOM 2798 N N . SER A 1 374 ? -1.573 6.850 10.937 1.00 90.69 374 SER A N 1
ATOM 2799 C CA . SER A 1 374 ? -1.240 7.043 9.524 1.00 90.69 374 SER A CA 1
ATOM 2800 C C . SER A 1 374 ? -2.497 7.282 8.678 1.00 90.69 374 SER A C 1
ATOM 2802 O O . SER A 1 374 ? -2.455 8.002 7.678 1.00 90.69 374 SER A O 1
ATOM 2804 N N . LEU A 1 375 ? -3.613 6.685 9.103 1.00 91.81 375 LEU A N 1
ATOM 2805 C CA . LEU A 1 375 ? -4.927 6.743 8.474 1.00 91.81 375 LEU A CA 1
ATOM 2806 C C . LEU A 1 375 ? -5.998 7.088 9.513 1.00 91.81 375 LEU A C 1
ATOM 2808 O O . LEU A 1 375 ? -5.989 6.538 10.613 1.00 91.81 375 LEU A O 1
ATOM 2812 N N . VAL A 1 376 ? -6.953 7.940 9.141 1.00 93.88 376 VAL A N 1
ATOM 2813 C CA . VAL A 1 376 ? -8.158 8.219 9.935 1.00 93.88 376 VAL A CA 1
ATOM 2814 C C . VAL A 1 376 ? -9.396 7.875 9.111 1.00 93.88 376 VAL A C 1
ATOM 2816 O O . VAL A 1 376 ? -9.593 8.432 8.030 1.00 93.88 376 VAL A O 1
ATOM 2819 N N . LEU A 1 377 ? -10.236 6.977 9.622 1.00 93.62 377 LEU A N 1
ATOM 2820 C CA . LEU A 1 377 ? -11.527 6.627 9.025 1.00 93.62 377 LEU A CA 1
ATOM 2821 C C . LEU A 1 377 ? -12.570 7.661 9.470 1.00 93.62 377 LEU A C 1
ATOM 2823 O O . LEU A 1 377 ? -12.964 7.700 10.639 1.00 93.62 377 LEU A O 1
ATOM 2827 N N . LEU A 1 378 ? -12.964 8.545 8.552 1.00 93.12 378 LEU A N 1
ATOM 2828 C CA . LEU A 1 378 ? -13.831 9.700 8.819 1.00 93.12 378 LEU A CA 1
ATOM 2829 C C . LEU A 1 378 ? -15.285 9.296 9.083 1.00 93.12 378 LEU A C 1
ATOM 2831 O O . LEU A 1 378 ? -15.986 9.977 9.824 1.00 93.12 378 LEU A O 1
ATOM 2835 N N . ASP A 1 379 ? -15.713 8.170 8.521 1.00 89.38 379 ASP A N 1
ATOM 2836 C CA . ASP A 1 379 ? -17.012 7.536 8.765 1.00 89.38 379 ASP A CA 1
ATOM 2837 C C . ASP A 1 379 ? -17.054 6.732 10.080 1.00 89.38 379 ASP A C 1
ATOM 2839 O O . ASP A 1 379 ? -18.099 6.198 10.447 1.00 89.38 379 ASP A O 1
ATOM 2843 N N . SER A 1 380 ? -15.925 6.640 10.798 1.00 86.94 380 SER A N 1
ATOM 2844 C CA . SER A 1 380 ? -15.745 5.776 11.973 1.00 86.94 380 SER A CA 1
ATOM 2845 C C . SER A 1 380 ? -16.200 4.333 11.725 1.00 86.94 380 SER A C 1
ATOM 2847 O O . SER A 1 380 ? -16.720 3.688 12.638 1.00 86.94 380 SER A O 1
ATOM 2849 N N . ASN A 1 381 ? -16.030 3.828 10.496 1.00 85.12 381 ASN A N 1
ATOM 2850 C CA . ASN A 1 381 ? -16.422 2.477 10.116 1.00 85.12 381 ASN A CA 1
ATOM 2851 C C . ASN A 1 381 ? -15.239 1.697 9.530 1.00 85.12 381 ASN A C 1
ATOM 2853 O O . ASN A 1 381 ? -14.661 2.047 8.502 1.00 85.12 381 ASN A O 1
ATOM 2857 N N . PHE A 1 382 ? -14.919 0.567 10.160 1.00 87.56 382 PHE A N 1
ATOM 2858 C CA . PHE A 1 382 ? -13.849 -0.319 9.714 1.00 87.56 382 PHE A CA 1
ATOM 2859 C C . PHE A 1 382 ? -14.124 -0.954 8.332 1.00 87.56 382 PHE A C 1
ATOM 2861 O O . PHE A 1 382 ? -13.182 -1.344 7.643 1.00 87.56 382 PHE A O 1
ATOM 2868 N N . ALA A 1 383 ? -15.376 -0.973 7.862 1.00 88.56 383 ALA A N 1
ATOM 2869 C CA . ALA A 1 383 ? -15.767 -1.472 6.538 1.00 88.56 383 ALA A CA 1
ATOM 2870 C C . ALA A 1 383 ? -15.141 -0.709 5.355 1.00 88.56 383 ALA A C 1
ATOM 2872 O O . ALA A 1 383 ? -15.156 -1.188 4.218 1.00 88.56 383 ALA A O 1
ATOM 2873 N N . SER A 1 384 ? -14.556 0.466 5.596 1.00 89.00 384 SER A N 1
ATOM 2874 C CA . SER A 1 384 ? -13.795 1.198 4.580 1.00 89.00 384 SER A CA 1
ATOM 2875 C C . SER A 1 384 ? -12.434 0.547 4.286 1.00 89.00 384 SER A C 1
ATOM 2877 O O . SER A 1 384 ? -11.924 0.653 3.169 1.00 89.00 384 SER A O 1
ATOM 2879 N N . MET A 1 385 ? -11.877 -0.228 5.221 1.00 89.62 385 MET A N 1
ATOM 2880 C CA . MET A 1 385 ? -10.527 -0.797 5.132 1.00 89.62 385 MET A CA 1
ATOM 2881 C C . MET A 1 385 ? -10.259 -1.719 3.933 1.00 89.62 385 MET A C 1
ATOM 2883 O O . MET A 1 385 ? -9.193 -1.576 3.327 1.00 89.62 385 MET A O 1
ATOM 2887 N N . PRO A 1 386 ? -11.178 -2.607 3.506 1.00 89.81 386 PRO A N 1
ATOM 2888 C CA . PRO A 1 386 ? -11.013 -3.368 2.270 1.00 89.81 386 PRO A CA 1
ATOM 2889 C C . PRO A 1 386 ? -10.724 -2.491 1.046 1.00 89.81 386 PRO A C 1
ATOM 2891 O O . PRO A 1 386 ? -9.837 -2.810 0.251 1.00 89.81 386 PRO A O 1
ATOM 2894 N N . LYS A 1 387 ? -11.414 -1.348 0.921 1.00 88.56 387 LYS A N 1
ATOM 2895 C CA . LYS A 1 387 ? -11.202 -0.388 -0.175 1.00 88.56 387 LYS A CA 1
ATOM 2896 C C . LYS A 1 387 ? -9.832 0.276 -0.066 1.00 88.56 387 LYS A C 1
ATOM 2898 O O . LYS A 1 387 ? -9.151 0.425 -1.079 1.00 88.56 387 LYS A O 1
ATOM 2903 N N . VAL A 1 388 ? -9.399 0.606 1.154 1.00 88.62 388 VAL A N 1
ATOM 2904 C CA . VAL A 1 388 ? -8.076 1.202 1.394 1.00 88.62 388 VAL A CA 1
ATOM 2905 C C . VAL A 1 388 ? -6.955 0.237 0.997 1.00 88.62 388 VAL A C 1
ATOM 2907 O O . VAL A 1 388 ? -6.034 0.617 0.273 1.00 88.62 388 VAL A O 1
ATOM 2910 N N . VAL A 1 389 ? -7.061 -1.034 1.398 1.00 88.56 389 VAL A N 1
ATOM 2911 C CA . VAL A 1 389 ? -6.104 -2.089 1.019 1.00 88.56 389 VAL A CA 1
ATOM 2912 C C . VAL A 1 389 ? -6.082 -2.281 -0.499 1.00 88.56 389 VAL A C 1
ATOM 2914 O O . VAL A 1 389 ? -5.006 -2.390 -1.092 1.00 88.56 389 VAL A O 1
ATOM 2917 N N . ALA A 1 390 ? -7.253 -2.303 -1.142 1.00 85.94 390 ALA A N 1
ATOM 2918 C CA . ALA A 1 390 ? -7.360 -2.458 -2.590 1.00 85.94 390 ALA A CA 1
ATOM 2919 C C . ALA A 1 390 ? -6.686 -1.303 -3.350 1.00 85.94 390 ALA A C 1
ATOM 2921 O O . ALA A 1 390 ? -5.935 -1.556 -4.294 1.00 85.94 390 ALA A O 1
ATOM 2922 N N . GLU A 1 391 ? -6.889 -0.054 -2.923 1.00 88.75 391 GLU A N 1
ATOM 2923 C CA . GLU A 1 391 ? -6.238 1.104 -3.550 1.00 88.75 391 GLU A CA 1
ATOM 2924 C C . GLU A 1 391 ? -4.719 1.093 -3.323 1.00 88.75 391 GLU A C 1
ATOM 2926 O O . GLU A 1 391 ? -3.951 1.425 -4.232 1.00 88.75 391 GLU A O 1
ATOM 2931 N N . GLY A 1 392 ? -4.258 0.636 -2.156 1.00 88.94 392 GLY A N 1
ATOM 2932 C CA . GLY A 1 392 ? -2.831 0.456 -1.904 1.00 88.94 392 GLY A CA 1
ATOM 2933 C C . GLY A 1 392 ? -2.186 -0.566 -2.834 1.00 88.94 392 GLY A C 1
ATOM 2934 O O . GLY A 1 392 ? -1.163 -0.285 -3.464 1.00 88.94 392 GLY A O 1
ATOM 2935 N N . ARG A 1 393 ? -2.822 -1.728 -3.001 1.00 86.75 393 ARG A N 1
ATOM 2936 C CA . ARG A 1 393 ? -2.345 -2.779 -3.913 1.00 86.75 393 ARG A CA 1
ATOM 2937 C C . ARG A 1 393 ? -2.340 -2.324 -5.366 1.00 86.75 393 ARG A C 1
ATOM 2939 O O . ARG A 1 393 ? -1.352 -2.553 -6.063 1.00 86.75 393 ARG A O 1
ATOM 2946 N N . ARG A 1 394 ? -3.389 -1.614 -5.796 1.00 87.94 394 ARG A N 1
ATOM 2947 C CA . ARG A 1 394 ? -3.451 -0.970 -7.115 1.00 87.94 394 ARG A CA 1
ATOM 2948 C C . ARG A 1 394 ? -2.237 -0.084 -7.348 1.00 87.94 394 ARG A C 1
ATOM 2950 O O . ARG A 1 394 ? -1.530 -0.239 -8.339 1.00 87.94 394 ARG A O 1
ATOM 2957 N N . SER A 1 395 ? -1.984 0.809 -6.401 1.00 88.50 395 SER A N 1
ATOM 2958 C CA . SER A 1 395 ? -0.925 1.809 -6.492 1.00 88.50 395 SER A CA 1
ATOM 2959 C C . SER A 1 395 ? 0.455 1.160 -6.585 1.00 88.50 395 SER A C 1
ATOM 2961 O O . SER A 1 395 ? 1.233 1.518 -7.467 1.00 88.50 395 SER A O 1
ATOM 2963 N N . ILE A 1 396 ? 0.750 0.164 -5.739 1.00 87.25 396 ILE A N 1
ATOM 2964 C CA . ILE A 1 396 ? 2.048 -0.526 -5.763 1.00 87.25 396 ILE A CA 1
ATOM 2965 C C . ILE A 1 396 ? 2.235 -1.335 -7.046 1.00 87.25 396 ILE A C 1
ATOM 2967 O O . ILE A 1 396 ? 3.259 -1.173 -7.706 1.00 87.25 396 ILE A O 1
ATOM 2971 N N . ASN A 1 397 ? 1.284 -2.200 -7.410 1.00 85.38 397 ASN A N 1
ATOM 2972 C CA . ASN A 1 397 ? 1.457 -3.094 -8.560 1.00 85.38 397 ASN A CA 1
ATOM 2973 C C . ASN A 1 397 ? 1.633 -2.309 -9.862 1.00 85.38 397 ASN A C 1
ATOM 2975 O O . ASN A 1 397 ? 2.458 -2.659 -10.710 1.00 85.38 397 ASN A O 1
ATOM 2979 N N . ASN A 1 398 ? 0.885 -1.218 -10.008 1.00 86.06 398 ASN A N 1
ATOM 2980 C CA . ASN A 1 398 ? 1.011 -0.355 -11.169 1.00 86.06 398 ASN A CA 1
ATOM 2981 C C . ASN A 1 398 ? 2.320 0.427 -11.153 1.00 86.06 398 ASN A C 1
ATOM 2983 O O . ASN A 1 398 ? 2.960 0.566 -12.194 1.00 86.06 398 ASN A O 1
ATOM 2987 N N . LEU A 1 399 ? 2.752 0.900 -9.979 1.00 88.88 399 LEU A N 1
ATOM 2988 C CA . LEU A 1 399 ? 4.049 1.546 -9.847 1.00 88.88 399 LEU A CA 1
ATOM 2989 C C . LEU A 1 399 ? 5.184 0.579 -10.195 1.00 88.88 399 LEU A C 1
ATOM 2991 O O . LEU A 1 399 ? 6.112 0.986 -10.877 1.00 88.88 399 LEU A O 1
ATOM 2995 N N . GLU A 1 400 ? 5.120 -0.691 -9.792 1.00 86.25 400 GLU A N 1
ATOM 2996 C CA . GLU A 1 400 ? 6.114 -1.709 -10.161 1.00 86.25 400 GLU A CA 1
ATOM 2997 C C . GLU A 1 400 ? 6.186 -1.916 -11.678 1.00 86.25 400 GLU A C 1
ATOM 2999 O O . GLU A 1 400 ? 7.281 -1.926 -12.255 1.00 86.25 400 GLU A O 1
ATOM 3004 N N . ARG A 1 401 ? 5.027 -2.029 -12.342 1.00 82.81 401 ARG A N 1
ATOM 3005 C CA . ARG A 1 401 ? 4.945 -2.133 -13.807 1.00 82.81 401 ARG A CA 1
ATOM 3006 C C . ARG A 1 401 ? 5.546 -0.892 -14.469 1.00 82.81 401 ARG A C 1
ATOM 3008 O O . ARG A 1 401 ? 6.466 -1.017 -15.277 1.00 82.81 401 ARG A O 1
ATOM 3015 N N . SER A 1 402 ? 5.104 0.300 -14.082 1.00 88.38 402 SER A N 1
ATOM 3016 C CA . SER A 1 402 ? 5.564 1.560 -14.672 1.00 88.38 402 SER A CA 1
ATOM 3017 C C . SER A 1 402 ? 7.021 1.898 -14.342 1.00 88.38 402 SER A C 1
ATOM 3019 O O . SER A 1 402 ? 7.725 2.474 -15.169 1.00 88.38 402 SER A O 1
ATOM 3021 N N . ALA A 1 403 ? 7.521 1.507 -13.171 1.00 90.00 403 ALA A N 1
ATOM 3022 C CA . ALA A 1 403 ? 8.908 1.730 -12.780 1.00 90.00 403 ALA A CA 1
ATOM 3023 C C . ALA A 1 403 ? 9.892 0.928 -13.631 1.00 90.00 403 ALA A C 1
ATOM 3025 O O . ALA A 1 403 ? 11.002 1.402 -13.887 1.00 90.00 403 ALA A O 1
ATOM 3026 N N . SER A 1 404 ? 9.479 -0.251 -14.108 1.00 89.44 404 SER A N 1
ATOM 3027 C CA . SER A 1 404 ? 10.325 -1.075 -14.971 1.00 89.44 404 SER A CA 1
ATOM 3028 C C . SER A 1 404 ? 10.650 -0.354 -16.284 1.00 89.44 404 SER A C 1
ATOM 3030 O O . SER A 1 404 ? 11.805 -0.362 -16.700 1.00 89.44 404 SER A O 1
ATOM 3032 N N . LEU A 1 405 ? 9.692 0.392 -16.857 1.00 89.31 405 LEU A N 1
ATOM 3033 C CA . LEU A 1 405 ? 9.891 1.221 -18.056 1.00 89.31 405 LEU A CA 1
ATOM 3034 C C . LEU A 1 405 ? 10.970 2.295 -17.848 1.00 89.31 405 LEU A C 1
ATOM 3036 O O . LEU A 1 405 ? 11.840 2.482 -18.697 1.00 89.31 405 LEU A O 1
ATOM 3040 N N . PHE A 1 406 ? 10.963 2.977 -16.699 1.00 91.50 406 PHE A N 1
ATOM 3041 C CA . PHE A 1 406 ? 11.999 3.965 -16.380 1.00 91.50 406 PHE A CA 1
ATOM 3042 C C . PHE A 1 406 ? 13.368 3.322 -16.143 1.00 91.50 406 PHE A C 1
ATOM 3044 O O . PHE A 1 406 ? 14.381 3.874 -16.579 1.00 91.50 406 PHE A O 1
ATOM 3051 N N . LEU A 1 407 ? 13.414 2.154 -15.491 1.00 91.94 407 LEU A N 1
ATOM 3052 C CA . LEU A 1 407 ? 14.673 1.435 -15.284 1.00 91.94 407 LEU A CA 1
ATOM 3053 C C . LEU A 1 407 ? 15.263 0.879 -16.580 1.00 91.94 407 LEU A C 1
ATOM 3055 O O . LEU A 1 407 ? 16.488 0.815 -16.667 1.00 91.94 407 LEU A O 1
ATOM 3059 N N . VAL A 1 408 ? 14.452 0.546 -17.593 1.00 92.12 408 VAL A N 1
ATOM 3060 C CA . VAL A 1 408 ? 14.966 0.193 -18.928 1.00 92.12 408 VAL A CA 1
ATOM 3061 C C . VAL A 1 408 ? 15.834 1.328 -19.464 1.00 92.12 408 VAL A C 1
ATOM 3063 O O . VAL A 1 408 ? 16.989 1.088 -19.813 1.00 92.12 408 VAL A O 1
ATOM 3066 N N . LYS A 1 409 ? 15.330 2.571 -19.431 1.00 91.81 409 LYS A N 1
ATOM 3067 C CA . LYS A 1 409 ? 16.081 3.761 -19.862 1.00 91.81 409 LYS A CA 1
ATOM 3068 C C . LYS A 1 409 ? 17.358 3.990 -19.082 1.00 91.81 409 LYS A C 1
ATOM 3070 O O . LYS A 1 409 ? 18.409 4.202 -19.687 1.00 91.81 409 LYS A O 1
ATOM 3075 N N . THR A 1 410 ? 17.287 3.941 -17.760 1.00 92.69 410 THR A N 1
ATOM 3076 C CA . THR A 1 410 ? 18.482 4.102 -16.927 1.00 92.69 410 THR A CA 1
ATOM 3077 C C . THR A 1 410 ? 19.512 3.008 -17.220 1.00 92.69 410 THR A C 1
ATOM 3079 O O . THR A 1 410 ? 20.697 3.302 -17.368 1.00 92.69 410 THR A O 1
ATOM 3082 N N . GLY A 1 411 ? 19.061 1.758 -17.341 1.00 93.75 411 GLY A N 1
ATOM 3083 C CA . GLY A 1 411 ? 19.914 0.595 -17.549 1.00 93.75 411 GLY A CA 1
ATOM 3084 C C . GLY A 1 411 ? 20.610 0.591 -18.905 1.00 93.75 411 GLY A C 1
ATOM 3085 O O . GLY A 1 411 ? 21.831 0.450 -18.949 1.00 93.75 411 GLY A O 1
ATOM 3086 N N . TYR A 1 412 ? 19.879 0.790 -20.009 1.00 93.75 412 TYR A N 1
ATOM 3087 C CA . TYR A 1 412 ? 20.521 0.792 -21.325 1.00 93.75 412 TYR A CA 1
ATOM 3088 C C . TYR A 1 412 ? 21.443 2.005 -21.502 1.00 93.75 412 TYR A C 1
ATOM 3090 O O . TYR A 1 412 ? 22.508 1.844 -22.080 1.00 93.75 412 TYR A O 1
ATOM 3098 N N . ASN A 1 413 ? 21.119 3.196 -20.973 1.00 93.81 413 ASN A N 1
ATOM 3099 C CA . ASN A 1 413 ? 22.021 4.355 -21.095 1.00 93.81 413 ASN A CA 1
ATOM 3100 C C . ASN A 1 413 ? 23.322 4.156 -20.309 1.00 93.81 413 ASN A C 1
ATOM 3102 O O . ASN A 1 413 ? 24.385 4.542 -20.788 1.00 93.81 413 ASN A O 1
ATOM 3106 N N . LEU A 1 414 ? 23.261 3.499 -19.144 1.00 95.12 414 LEU A N 1
ATOM 3107 C CA . LEU A 1 414 ? 24.459 3.085 -18.410 1.00 95.12 414 LEU A CA 1
ATOM 3108 C C . LEU A 1 414 ? 25.322 2.126 -19.247 1.00 95.12 414 LEU A C 1
ATOM 3110 O O . LEU A 1 414 ? 26.537 2.292 -19.314 1.00 95.12 414 LEU A O 1
ATOM 3114 N N . LEU A 1 415 ? 24.710 1.129 -19.890 1.00 95.44 415 LEU A N 1
ATOM 3115 C CA . LEU A 1 415 ? 25.444 0.153 -20.700 1.00 95.44 415 LEU A CA 1
ATOM 3116 C C . LEU A 1 415 ? 25.973 0.743 -22.014 1.00 95.44 415 LEU A C 1
ATOM 3118 O O . LEU A 1 415 ? 27.083 0.404 -22.410 1.00 95.44 415 LEU A O 1
ATOM 3122 N N . ILE A 1 416 ? 25.238 1.656 -22.653 1.00 94.44 416 ILE A N 1
ATOM 3123 C CA . ILE A 1 416 ? 25.714 2.432 -23.807 1.00 94.44 416 ILE A CA 1
ATOM 3124 C C . ILE A 1 416 ? 26.937 3.252 -23.399 1.00 94.44 416 ILE A C 1
ATOM 3126 O O . ILE A 1 416 ? 27.970 3.175 -24.055 1.00 94.44 416 ILE A O 1
ATOM 3130 N N . ALA A 1 417 ? 26.865 3.976 -22.283 1.00 93.81 417 ALA A N 1
ATOM 3131 C CA . ALA A 1 417 ? 27.997 4.736 -21.769 1.00 93.81 417 ALA A CA 1
ATOM 3132 C C . ALA A 1 417 ? 29.242 3.852 -21.553 1.00 93.81 417 ALA A C 1
ATOM 3134 O O . ALA A 1 417 ? 30.344 4.227 -21.940 1.00 93.81 417 ALA A O 1
ATOM 3135 N N . LEU A 1 418 ? 29.078 2.647 -21.002 1.00 95.06 418 LEU A N 1
ATOM 3136 C CA . LEU A 1 418 ? 30.187 1.701 -20.831 1.00 95.06 418 LEU A CA 1
ATOM 3137 C C . LEU A 1 418 ? 30.710 1.144 -22.165 1.00 95.06 418 LEU A C 1
ATOM 3139 O O . LEU A 1 418 ? 31.920 1.047 -22.352 1.00 95.06 418 LEU A O 1
ATOM 3143 N N . LEU A 1 419 ? 29.820 0.805 -23.100 1.00 94.06 419 LEU A N 1
ATOM 3144 C CA . LEU A 1 419 ? 30.184 0.279 -24.417 1.00 94.06 419 LEU A CA 1
ATOM 3145 C C . LEU A 1 419 ? 31.002 1.301 -25.219 1.00 94.06 419 LEU A C 1
ATOM 3147 O O . LEU A 1 419 ? 32.066 0.975 -25.742 1.00 94.06 419 LEU A O 1
ATOM 3151 N N . PHE A 1 420 ? 30.543 2.550 -25.281 1.00 92.56 420 PHE A N 1
ATOM 3152 C CA . PHE A 1 420 ? 31.172 3.612 -26.075 1.00 92.56 420 PHE A CA 1
ATOM 3153 C C . PHE A 1 420 ? 32.418 4.225 -25.428 1.00 92.56 420 PHE A C 1
ATOM 3155 O O . PHE A 1 420 ? 33.105 5.019 -26.076 1.00 92.56 420 PHE A O 1
ATOM 3162 N N . LEU A 1 421 ? 32.743 3.832 -24.192 1.00 92.50 421 LEU A N 1
ATOM 3163 C CA . LEU A 1 421 ? 34.070 4.043 -23.617 1.00 92.50 421 LEU A CA 1
ATOM 3164 C C . LEU A 1 421 ? 35.135 3.225 -24.369 1.00 92.50 421 LEU A C 1
ATOM 3166 O O . LEU A 1 421 ? 36.269 3.666 -24.511 1.00 92.50 421 LEU A O 1
ATOM 3170 N N . ILE A 1 422 ? 34.759 2.034 -24.843 1.00 91.50 422 ILE A N 1
ATOM 3171 C CA . ILE A 1 422 ? 35.657 1.078 -25.501 1.00 91.50 422 ILE A CA 1
ATOM 3172 C C . ILE A 1 422 ? 35.542 1.204 -27.022 1.00 91.50 422 ILE A C 1
ATOM 3174 O O . ILE A 1 422 ? 36.540 1.139 -27.733 1.00 91.50 422 ILE A O 1
ATOM 3178 N N . VAL A 1 423 ? 34.324 1.404 -27.528 1.00 90.31 423 VAL A N 1
ATOM 3179 C CA . VAL A 1 423 ? 34.055 1.477 -28.965 1.00 90.31 423 VAL A CA 1
ATOM 3180 C C . VAL A 1 423 ? 34.310 2.899 -29.499 1.00 90.31 423 VAL A C 1
ATOM 3182 O O . VAL A 1 423 ? 33.667 3.859 -29.044 1.00 90.31 423 VAL A O 1
ATOM 3185 N N . PRO A 1 424 ? 35.194 3.065 -30.503 1.00 85.81 424 PRO A N 1
ATOM 3186 C CA . PRO A 1 424 ? 35.427 4.339 -31.175 1.00 85.81 424 PRO A CA 1
ATOM 3187 C C . PRO A 1 424 ? 34.335 4.611 -32.218 1.00 85.81 424 PRO A C 1
ATOM 3189 O O . PRO A 1 424 ? 34.532 4.473 -33.418 1.00 85.81 424 PRO A O 1
ATOM 3192 N N . SER A 1 425 ? 33.139 4.948 -31.742 1.00 86.81 425 SER A N 1
ATOM 3193 C CA . SER A 1 425 ? 32.001 5.367 -32.568 1.00 86.81 425 SER A CA 1
ATOM 3194 C C . SER A 1 425 ? 31.291 6.559 -31.917 1.00 86.81 425 SER A C 1
ATOM 3196 O O . SER A 1 425 ? 31.517 6.849 -30.733 1.00 86.81 425 SER A O 1
ATOM 3198 N N . ILE A 1 426 ? 30.461 7.273 -32.679 1.00 86.88 426 ILE A N 1
ATOM 3199 C CA . ILE A 1 426 ? 29.683 8.405 -32.167 1.00 86.88 426 ILE A CA 1
ATOM 3200 C C . ILE A 1 426 ? 28.693 7.928 -31.106 1.00 86.88 426 ILE A C 1
ATOM 3202 O O . ILE A 1 426 ? 28.158 6.824 -31.189 1.00 86.88 426 ILE A O 1
ATOM 3206 N N . LEU A 1 427 ? 28.442 8.752 -30.093 1.00 89.44 427 LEU A N 1
ATOM 3207 C CA . LEU A 1 427 ? 27.453 8.408 -29.078 1.00 89.44 427 LEU A CA 1
ATOM 3208 C C . LEU A 1 427 ? 26.040 8.372 -29.698 1.00 89.44 427 LEU A C 1
ATOM 3210 O O . LEU A 1 427 ? 25.716 9.263 -30.475 1.00 89.44 427 LEU A O 1
ATOM 3214 N N . PRO A 1 428 ? 25.181 7.393 -29.350 1.00 88.75 428 PRO A N 1
ATOM 3215 C CA . PRO A 1 428 ? 23.940 7.156 -30.093 1.00 88.75 428 PRO A CA 1
ATOM 3216 C C . PRO A 1 428 ? 22.892 8.268 -30.052 1.00 88.75 428 PRO A C 1
ATOM 3218 O O . PRO A 1 428 ? 22.068 8.346 -30.961 1.00 88.75 428 PRO A O 1
ATOM 3221 N N . PHE A 1 429 ? 22.856 9.065 -28.978 1.00 90.69 429 PHE A N 1
ATOM 3222 C CA . PHE A 1 429 ? 21.730 9.957 -28.711 1.00 90.69 429 PHE A CA 1
ATOM 3223 C C . PHE A 1 429 ? 22.145 11.348 -28.265 1.00 90.69 429 PHE A C 1
ATOM 3225 O O . PHE A 1 429 ? 22.962 11.530 -27.357 1.00 90.69 429 PHE A O 1
ATOM 3232 N N . GLU A 1 430 ? 21.426 12.322 -28.805 1.00 89.31 430 GLU A N 1
ATOM 3233 C CA . GLU A 1 430 ? 21.378 13.681 -28.297 1.00 89.31 430 GLU A CA 1
ATOM 3234 C C . GLU A 1 430 ? 20.207 13.855 -27.306 1.00 89.31 430 GLU A C 1
ATOM 3236 O O . GLU A 1 430 ? 19.232 13.091 -27.336 1.00 89.31 430 GLU A O 1
ATOM 3241 N N . PRO A 1 431 ? 20.231 14.887 -26.439 1.00 88.75 431 PRO A N 1
ATOM 3242 C CA . PRO A 1 431 ? 19.136 15.154 -25.501 1.00 88.75 431 PRO A CA 1
ATOM 3243 C C . PRO A 1 431 ? 17.751 15.276 -26.165 1.00 88.75 431 PRO A C 1
ATOM 3245 O O . PRO A 1 431 ? 16.745 14.830 -25.601 1.00 88.75 431 PRO A O 1
ATOM 3248 N N . ARG A 1 432 ? 17.690 15.826 -27.387 1.00 89.12 432 ARG A N 1
ATOM 3249 C CA . ARG A 1 432 ? 16.446 15.957 -28.163 1.00 89.12 432 ARG A CA 1
ATOM 3250 C C . ARG A 1 432 ? 15.850 14.601 -28.565 1.00 89.12 432 ARG A C 1
ATOM 3252 O O . ARG A 1 432 ? 14.653 14.391 -28.372 1.00 89.12 432 ARG A O 1
ATOM 3259 N N . HIS A 1 433 ? 16.673 13.635 -28.985 1.00 90.19 433 HIS A N 1
ATOM 3260 C CA . HIS A 1 433 ? 16.219 12.276 -29.320 1.00 90.19 433 HIS A CA 1
ATOM 3261 C C . HIS A 1 433 ? 15.670 11.542 -28.096 1.00 90.19 433 HIS A C 1
ATOM 3263 O O . HIS A 1 433 ? 14.612 10.914 -28.160 1.00 90.19 433 HIS A O 1
ATOM 3269 N N . LEU A 1 434 ? 16.352 11.664 -26.952 1.00 89.75 434 LEU A N 1
ATOM 3270 C CA . LEU A 1 434 ? 15.927 11.038 -25.695 1.00 89.75 434 LEU A CA 1
ATOM 3271 C C . LEU A 1 434 ? 14.615 11.600 -25.150 1.00 89.75 434 LEU A C 1
ATOM 3273 O O . LEU A 1 434 ? 13.917 10.897 -24.414 1.00 89.75 434 LEU A O 1
ATOM 3277 N N . THR A 1 435 ? 14.287 12.847 -25.484 1.00 89.75 435 THR A N 1
ATOM 3278 C CA . THR A 1 435 ? 13.026 13.482 -25.086 1.00 89.75 435 THR A CA 1
ATOM 3279 C C . THR A 1 435 ? 11.855 12.823 -25.807 1.00 89.75 435 THR A C 1
ATOM 3281 O O . THR A 1 435 ? 10.924 12.357 -25.149 1.00 89.75 435 THR A O 1
ATOM 3284 N N . LEU A 1 436 ? 11.936 12.691 -27.136 1.00 90.75 436 LEU A N 1
ATOM 3285 C CA . LEU A 1 436 ? 10.898 12.028 -27.927 1.00 90.75 436 LEU A CA 1
ATOM 3286 C C . LEU A 1 436 ? 10.802 10.537 -27.589 1.00 90.75 436 LEU A C 1
ATOM 3288 O O . LEU A 1 436 ? 9.724 10.063 -27.230 1.00 90.75 436 LEU A O 1
ATOM 3292 N N . LEU A 1 437 ? 11.935 9.821 -27.615 1.00 90.56 437 LEU A N 1
ATOM 3293 C CA . LEU A 1 437 ? 12.008 8.401 -27.258 1.00 90.56 437 LEU A CA 1
ATOM 3294 C C . LEU A 1 437 ? 11.413 8.161 -25.866 1.00 90.56 437 LEU A C 1
ATOM 3296 O O . LEU A 1 437 ? 10.552 7.298 -25.695 1.00 90.56 437 LEU A O 1
ATOM 3300 N N . GLY A 1 438 ? 11.842 8.951 -24.879 1.00 90.19 438 GLY A N 1
ATOM 3301 C CA . GLY A 1 438 ? 11.357 8.867 -23.509 1.00 90.19 438 GLY A CA 1
ATOM 3302 C C . GLY A 1 438 ? 9.866 9.165 -23.392 1.00 90.19 438 GLY A C 1
ATOM 3303 O O . GLY A 1 438 ? 9.198 8.505 -22.608 1.00 90.19 438 GLY A O 1
ATOM 3304 N N . GLY A 1 439 ? 9.323 10.095 -24.177 1.00 90.81 439 GLY A N 1
ATOM 3305 C CA . GLY A 1 439 ? 7.891 10.394 -24.201 1.00 90.81 439 GLY A CA 1
ATOM 3306 C C . GLY A 1 439 ? 7.047 9.222 -24.707 1.00 90.81 439 GLY A C 1
ATOM 3307 O O . GLY A 1 439 ? 6.146 8.772 -23.996 1.00 90.81 439 GLY A O 1
ATOM 3308 N N . VAL A 1 440 ? 7.361 8.701 -25.900 1.00 92.12 440 VAL A N 1
ATOM 3309 C CA . VAL A 1 440 ? 6.519 7.698 -26.583 1.00 92.12 440 VAL A CA 1
ATOM 3310 C C . VAL A 1 440 ? 6.703 6.270 -26.069 1.00 92.12 440 VAL A C 1
ATOM 3312 O O . VAL A 1 440 ? 5.751 5.496 -26.082 1.00 92.12 440 VAL A O 1
ATOM 3315 N N . THR A 1 441 ? 7.896 5.909 -25.586 1.00 91.31 441 THR A N 1
ATOM 3316 C CA . THR A 1 441 ? 8.169 4.535 -25.119 1.00 91.31 441 THR A CA 1
ATOM 3317 C C . THR A 1 441 ? 8.030 4.369 -23.607 1.00 91.31 441 THR A C 1
ATOM 3319 O O . THR A 1 441 ? 7.842 3.252 -23.134 1.00 91.31 441 THR A O 1
ATOM 3322 N N . ILE A 1 442 ? 8.112 5.457 -22.829 1.00 91.38 442 ILE A N 1
ATOM 3323 C CA . ILE A 1 442 ? 8.161 5.388 -21.359 1.00 91.38 442 ILE A CA 1
ATOM 3324 C C . ILE A 1 442 ? 7.130 6.314 -20.723 1.00 91.38 442 ILE A C 1
ATOM 3326 O O . ILE A 1 442 ? 6.259 5.833 -20.014 1.00 91.38 442 ILE A O 1
ATOM 3330 N N . GLY A 1 443 ? 7.194 7.623 -20.957 1.00 90.44 443 GLY A N 1
ATOM 3331 C CA . GLY A 1 443 ? 6.406 8.638 -20.258 1.00 90.44 443 GLY A CA 1
ATOM 3332 C C . GLY A 1 443 ? 4.901 8.433 -20.403 1.00 90.44 443 GLY A C 1
ATOM 3333 O O . GLY A 1 443 ? 4.222 8.211 -19.402 1.00 90.44 443 GLY A O 1
ATOM 3334 N N . ILE A 1 444 ? 4.392 8.441 -21.638 1.00 91.94 444 ILE A N 1
ATOM 3335 C CA . ILE A 1 444 ? 2.958 8.269 -21.913 1.00 91.94 444 ILE A CA 1
ATOM 3336 C C . ILE A 1 444 ? 2.468 6.878 -21.459 1.00 91.94 444 ILE A C 1
ATOM 3338 O O . ILE A 1 444 ? 1.516 6.830 -20.672 1.00 91.94 444 ILE A O 1
ATOM 3342 N N . PRO A 1 445 ? 3.117 5.752 -21.841 1.00 91.56 445 PRO A N 1
ATOM 3343 C CA . PRO A 1 445 ? 2.698 4.433 -21.370 1.00 91.56 445 PRO A CA 1
ATOM 3344 C C . PRO A 1 445 ? 2.735 4.289 -19.849 1.00 91.56 445 PRO A C 1
ATOM 3346 O O . PRO A 1 445 ? 1.768 3.821 -19.257 1.00 91.56 445 PRO A O 1
ATOM 3349 N N . SER A 1 446 ? 3.817 4.720 -19.195 1.00 90.06 446 SER A N 1
ATOM 3350 C CA . SER A 1 446 ? 3.970 4.587 -17.741 1.00 90.06 446 SER A CA 1
ATOM 3351 C C . SER A 1 446 ? 2.929 5.393 -16.971 1.00 90.06 446 SER A C 1
ATOM 3353 O O . SER A 1 446 ? 2.438 4.899 -15.958 1.00 90.06 446 SER A O 1
ATOM 3355 N N . GLY A 1 447 ? 2.560 6.586 -17.450 1.00 88.38 447 GLY A N 1
ATOM 3356 C CA . GLY A 1 447 ? 1.510 7.407 -16.851 1.00 88.38 447 GLY A CA 1
ATOM 3357 C C . GLY A 1 447 ? 0.135 6.749 -16.940 1.00 88.38 447 GLY A C 1
ATOM 3358 O O . GLY A 1 447 ? -0.574 6.690 -15.942 1.00 88.38 447 GLY A O 1
ATOM 3359 N N . ILE A 1 448 ? -0.225 6.193 -18.100 1.00 89.81 448 ILE A N 1
ATOM 3360 C CA . ILE A 1 448 ? -1.521 5.522 -18.292 1.00 89.81 448 ILE A CA 1
ATOM 3361 C C . ILE A 1 448 ? -1.578 4.199 -17.515 1.00 89.81 448 ILE A C 1
ATOM 3363 O O . ILE A 1 448 ? -2.524 3.971 -16.759 1.00 89.81 448 ILE A O 1
ATOM 3367 N N . LEU A 1 449 ? -0.542 3.361 -17.626 1.00 87.44 449 LEU A N 1
ATOM 3368 C CA . LEU A 1 449 ? -0.453 2.077 -16.918 1.00 87.44 449 LEU A CA 1
ATOM 3369 C C . LEU A 1 449 ? -0.396 2.256 -15.395 1.00 87.44 449 LEU A C 1
ATOM 3371 O O . LEU A 1 449 ? -0.913 1.421 -14.656 1.00 87.44 449 LEU A O 1
ATOM 3375 N N . ALA A 1 450 ? 0.169 3.366 -14.906 1.00 85.38 450 ALA A N 1
ATOM 3376 C CA . ALA A 1 450 ? 0.193 3.675 -13.479 1.00 85.38 450 ALA A CA 1
ATOM 3377 C C . ALA A 1 450 ? -1.220 3.850 -12.886 1.00 85.38 450 ALA A C 1
ATOM 3379 O O . ALA A 1 450 ? -1.439 3.604 -11.697 1.00 85.38 450 ALA A O 1
ATOM 3380 N N . LEU A 1 451 ? -2.189 4.261 -13.708 1.00 81.69 451 LEU A N 1
ATOM 3381 C CA . LEU A 1 451 ? -3.554 4.580 -13.289 1.00 81.69 451 LEU A CA 1
ATOM 3382 C C . LEU A 1 451 ? -4.545 3.429 -13.482 1.00 81.69 451 LEU A C 1
ATOM 3384 O O . LEU A 1 451 ? -5.698 3.560 -13.063 1.00 81.69 451 LEU A O 1
ATOM 3388 N N . GLU A 1 452 ? -4.123 2.306 -14.062 1.00 84.81 452 GLU A N 1
ATOM 3389 C CA . GLU A 1 452 ? -4.973 1.142 -14.334 1.00 84.81 452 GLU A CA 1
ATOM 3390 C C . GLU A 1 452 ? -5.598 0.565 -13.039 1.00 84.81 452 GLU A C 1
ATOM 3392 O O . GLU A 1 452 ? -5.027 0.673 -11.955 1.00 84.81 452 GLU A O 1
ATOM 3397 N N . PRO A 1 453 ? -6.807 -0.008 -13.046 1.00 80.19 453 PRO A N 1
ATOM 3398 C CA . PRO A 1 453 ? -7.300 -0.778 -11.904 1.00 80.19 453 PRO A CA 1
ATOM 3399 C C . PRO A 1 453 ? -6.509 -2.083 -11.721 1.00 80.19 453 PRO A C 1
ATOM 3401 O O . PRO A 1 453 ? -6.376 -2.862 -12.656 1.00 80.19 453 PRO A O 1
ATOM 3404 N N . ASN A 1 454 ? -6.028 -2.365 -10.507 1.00 79.75 454 ASN A N 1
ATOM 3405 C CA . ASN A 1 454 ? -5.317 -3.608 -10.200 1.00 79.75 454 ASN A CA 1
ATOM 3406 C C . ASN A 1 454 ? -5.597 -4.041 -8.754 1.00 79.75 454 ASN A C 1
ATOM 3408 O O . ASN A 1 454 ? -5.431 -3.250 -7.832 1.00 79.75 454 ASN A O 1
ATOM 3412 N N . LYS A 1 455 ? -6.050 -5.284 -8.555 1.00 71.69 455 LYS A N 1
ATOM 3413 C CA . LYS A 1 455 ? -6.425 -5.829 -7.234 1.00 71.69 455 LYS A CA 1
ATOM 3414 C C . LYS A 1 455 ? -5.515 -6.966 -6.760 1.00 71.69 455 LYS A C 1
ATOM 3416 O O . LYS A 1 455 ? -5.749 -7.524 -5.689 1.00 71.69 455 LYS A O 1
ATOM 3421 N N . ASN A 1 456 ? -4.498 -7.317 -7.544 1.00 76.62 456 ASN A N 1
ATOM 3422 C CA . ASN A 1 456 ? -3.624 -8.441 -7.234 1.00 76.62 456 ASN A CA 1
ATOM 3423 C C . ASN A 1 456 ? -2.850 -8.175 -5.939 1.00 76.62 456 ASN A C 1
ATOM 3425 O O . ASN A 1 456 ? -2.569 -7.026 -5.587 1.00 76.62 456 ASN A O 1
ATOM 3429 N N . ARG A 1 457 ? -2.495 -9.232 -5.207 1.00 72.50 457 ARG A N 1
ATOM 3430 C CA . ARG A 1 457 ? -1.647 -9.074 -4.025 1.00 72.50 457 ARG A CA 1
ATOM 3431 C C . ARG A 1 457 ? -0.255 -8.607 -4.438 1.00 72.50 457 ARG A C 1
ATOM 3433 O O . ARG A 1 457 ? 0.237 -8.928 -5.517 1.00 72.50 457 ARG A O 1
ATOM 3440 N N . VAL A 1 458 ? 0.353 -7.812 -3.569 1.00 78.06 458 VAL A N 1
ATOM 3441 C CA . VAL A 1 458 ? 1.704 -7.304 -3.781 1.00 78.06 458 VAL A CA 1
ATOM 3442 C C . VAL A 1 458 ? 2.672 -8.400 -3.365 1.00 78.06 458 VAL A C 1
ATOM 3444 O O . VAL A 1 458 ? 2.800 -8.709 -2.184 1.00 78.06 458 VAL A O 1
ATOM 3447 N N . GLU A 1 459 ? 3.334 -8.995 -4.348 1.00 69.19 459 GLU A N 1
ATOM 3448 C CA . GLU A 1 459 ? 4.287 -10.083 -4.136 1.00 69.19 459 GLU A CA 1
ATOM 3449 C C . GLU A 1 459 ? 5.730 -9.604 -4.281 1.00 69.19 459 GLU A C 1
ATOM 3451 O O . GLU A 1 459 ? 6.070 -8.881 -5.228 1.00 69.19 459 GLU A O 1
ATOM 3456 N N . GLY A 1 460 ? 6.577 -10.076 -3.365 1.00 72.19 460 GLY A N 1
ATOM 3457 C CA . GLY A 1 460 ? 8.015 -9.847 -3.377 1.00 72.19 460 GLY A CA 1
ATOM 3458 C C . GLY A 1 460 ? 8.434 -8.420 -3.012 1.00 72.19 460 GLY A C 1
ATOM 3459 O O . GLY A 1 460 ? 7.655 -7.573 -2.555 1.00 72.19 460 GLY A O 1
ATOM 3460 N N . ARG A 1 461 ? 9.730 -8.162 -3.200 1.00 79.81 461 ARG A N 1
ATOM 3461 C CA . ARG A 1 461 ? 10.346 -6.851 -2.977 1.00 79.81 461 ARG A CA 1
ATOM 3462 C C . ARG A 1 461 ? 10.280 -6.006 -4.242 1.00 79.81 461 ARG A C 1
ATOM 3464 O O . ARG A 1 461 ? 10.561 -6.491 -5.336 1.00 79.81 461 ARG A O 1
ATOM 3471 N N . PHE A 1 462 ? 10.019 -4.715 -4.054 1.00 85.56 462 PHE A N 1
ATOM 3472 C CA . PHE A 1 462 ? 9.906 -3.743 -5.139 1.00 85.56 462 PHE A CA 1
ATOM 3473 C C . PHE A 1 462 ? 11.161 -3.716 -6.031 1.00 85.56 462 PHE A C 1
ATOM 3475 O O . PHE A 1 462 ? 11.076 -3.939 -7.234 1.00 85.56 462 PHE A O 1
ATOM 3482 N N . LEU A 1 463 ? 12.348 -3.481 -5.458 1.00 86.00 463 LEU A N 1
ATOM 3483 C CA . LEU A 1 463 ? 13.558 -3.227 -6.249 1.00 86.00 463 LEU A CA 1
ATOM 3484 C C . LEU A 1 463 ? 14.008 -4.426 -7.113 1.00 86.00 463 LEU A C 1
ATOM 3486 O O . LEU A 1 463 ? 14.198 -4.222 -8.315 1.00 86.00 463 LEU A O 1
ATOM 3490 N N . PRO A 1 464 ? 14.148 -5.660 -6.583 1.00 84.88 464 PRO A N 1
ATOM 3491 C CA . PRO A 1 464 ? 14.538 -6.815 -7.398 1.00 84.88 464 PRO A CA 1
ATOM 3492 C C . PRO A 1 464 ? 13.544 -7.106 -8.525 1.00 84.88 464 PRO A C 1
ATOM 3494 O O . PRO A 1 464 ? 13.952 -7.396 -9.649 1.00 84.88 464 PRO A O 1
ATOM 3497 N N . LYS A 1 465 ? 12.244 -6.974 -8.241 1.00 85.12 465 LYS A N 1
ATOM 3498 C CA . LYS A 1 465 ? 11.167 -7.208 -9.206 1.00 85.12 465 LYS A CA 1
ATOM 3499 C C . LYS A 1 465 ? 11.206 -6.203 -10.354 1.00 85.12 465 LYS A C 1
ATOM 3501 O O . LYS A 1 465 ? 11.174 -6.597 -11.516 1.00 85.12 465 LYS A O 1
ATOM 3506 N N . VAL A 1 466 ? 11.345 -4.914 -10.044 1.00 88.56 466 VAL A N 1
ATOM 3507 C CA . VAL A 1 466 ? 11.417 -3.854 -11.063 1.00 88.56 466 VAL A CA 1
ATOM 3508 C C . VAL A 1 466 ? 12.682 -3.992 -11.918 1.00 88.56 466 VAL A C 1
ATOM 3510 O O . VAL A 1 466 ? 12.601 -3.843 -13.137 1.00 88.56 466 VAL A O 1
ATOM 3513 N N . ILE A 1 467 ? 13.832 -4.323 -11.314 1.00 88.81 467 ILE A N 1
ATOM 3514 C CA . ILE A 1 467 ? 15.078 -4.574 -12.056 1.00 88.81 467 ILE A CA 1
ATOM 3515 C C . ILE A 1 467 ? 14.902 -5.759 -13.006 1.00 88.81 467 ILE A C 1
ATOM 3517 O O . ILE A 1 467 ? 15.198 -5.621 -14.190 1.00 88.81 467 ILE A O 1
ATOM 3521 N N . MET A 1 468 ? 14.390 -6.895 -12.523 1.00 86.25 468 MET A N 1
ATOM 3522 C CA . MET A 1 468 ? 14.215 -8.088 -13.357 1.00 86.25 468 MET A CA 1
ATOM 3523 C C . MET A 1 468 ? 13.262 -7.827 -14.524 1.00 86.25 468 MET A C 1
ATOM 3525 O O . MET A 1 468 ? 13.578 -8.146 -15.669 1.00 86.25 468 MET A O 1
ATOM 3529 N N . ASN A 1 469 ? 12.149 -7.143 -14.260 1.00 87.25 469 ASN A N 1
ATOM 3530 C CA . ASN A 1 469 ? 11.192 -6.779 -15.299 1.00 87.25 469 ASN A CA 1
ATOM 3531 C C . ASN A 1 469 ? 11.806 -5.865 -16.375 1.00 87.25 469 ASN A C 1
ATOM 3533 O O . ASN A 1 469 ? 11.378 -5.932 -17.527 1.00 87.25 469 ASN A O 1
ATOM 3537 N N . ALA A 1 470 ? 12.813 -5.052 -16.029 1.00 91.56 470 ALA A N 1
ATOM 3538 C CA . ALA A 1 470 ? 13.519 -4.169 -16.959 1.00 91.56 470 ALA A CA 1
ATOM 3539 C C . ALA A 1 470 ? 14.606 -4.878 -17.795 1.00 91.56 470 ALA A C 1
ATOM 3541 O O . ALA A 1 470 ? 14.909 -4.429 -18.901 1.00 91.56 470 ALA A O 1
ATOM 3542 N N . VAL A 1 471 ? 15.183 -5.990 -17.320 1.00 92.06 471 VAL A N 1
ATOM 3543 C CA . VAL A 1 471 ? 16.302 -6.683 -17.996 1.00 92.06 471 VAL A CA 1
ATOM 3544 C C . VAL A 1 471 ? 16.002 -7.032 -19.465 1.00 92.06 471 VAL A C 1
ATOM 3546 O O . VAL A 1 471 ? 16.839 -6.708 -20.309 1.00 92.06 471 VAL A O 1
ATOM 3549 N N . PRO A 1 472 ? 14.837 -7.609 -19.831 1.00 91.81 472 PRO A N 1
ATOM 3550 C CA . PRO A 1 472 ? 14.525 -7.902 -21.232 1.00 91.81 472 PRO A CA 1
ATOM 3551 C C . PRO A 1 472 ? 14.577 -6.670 -22.141 1.00 91.81 472 PRO A C 1
ATOM 3553 O O . PRO A 1 472 ? 15.114 -6.747 -23.245 1.00 91.81 472 PRO A O 1
ATOM 3556 N N . GLY A 1 473 ? 14.077 -5.523 -21.670 1.00 93.00 473 GLY A N 1
ATOM 3557 C CA . GLY A 1 473 ? 14.132 -4.266 -22.418 1.00 93.00 473 GLY A CA 1
ATOM 3558 C C . GLY A 1 473 ? 15.566 -3.759 -22.585 1.00 93.00 473 GLY A C 1
ATOM 3559 O O . GLY A 1 473 ? 15.963 -3.400 -23.691 1.00 93.00 473 GLY A O 1
ATOM 3560 N N . ILE A 1 474 ? 16.368 -3.808 -21.515 1.00 95.62 474 ILE A N 1
ATOM 3561 C CA . ILE A 1 474 ? 17.779 -3.387 -21.533 1.00 95.62 474 ILE A CA 1
ATOM 3562 C C . ILE A 1 474 ? 18.582 -4.218 -22.541 1.00 95.62 474 ILE A C 1
ATOM 3564 O O . ILE A 1 474 ? 19.270 -3.657 -23.390 1.00 95.62 474 ILE A O 1
ATOM 3568 N N . VAL A 1 475 ? 18.476 -5.549 -22.474 1.00 95.75 475 VAL A N 1
ATOM 3569 C CA . VAL A 1 475 ? 19.217 -6.462 -23.360 1.00 95.75 475 VAL A CA 1
ATOM 3570 C C . VAL A 1 475 ? 18.805 -6.272 -24.819 1.00 95.75 475 VAL A C 1
ATOM 3572 O O . VAL A 1 475 ? 19.665 -6.246 -25.694 1.00 95.75 475 VAL A O 1
ATOM 3575 N N . THR A 1 476 ? 17.511 -6.079 -25.080 1.00 95.81 476 THR A N 1
ATOM 3576 C CA . THR A 1 476 ? 16.995 -5.867 -26.441 1.00 95.81 476 THR A CA 1
ATOM 3577 C C . THR A 1 476 ? 17.529 -4.566 -27.039 1.00 95.81 476 THR A C 1
ATOM 3579 O O . THR A 1 476 ? 18.044 -4.577 -28.153 1.00 95.81 476 THR A O 1
ATOM 3582 N N . VAL A 1 477 ? 17.504 -3.455 -26.292 1.00 96.12 477 VAL A N 1
ATOM 3583 C CA . VAL A 1 477 ? 18.097 -2.189 -26.761 1.00 96.12 477 VAL A CA 1
ATOM 3584 C C . VAL A 1 477 ? 19.597 -2.354 -27.012 1.00 96.12 477 VAL A C 1
ATOM 3586 O O . VAL A 1 477 ? 20.082 -1.956 -28.069 1.00 96.12 477 VAL A O 1
ATOM 3589 N N . MET A 1 478 ? 20.329 -2.993 -26.095 1.00 96.69 478 MET A N 1
ATOM 3590 C CA . MET A 1 478 ? 21.769 -3.212 -26.263 1.00 96.69 478 MET A CA 1
ATOM 3591 C C . MET A 1 478 ? 22.102 -4.072 -27.483 1.00 96.69 478 MET A C 1
ATOM 3593 O O . MET A 1 478 ? 23.039 -3.741 -28.205 1.00 96.69 478 MET A O 1
ATOM 3597 N N . ALA A 1 479 ? 21.330 -5.126 -27.754 1.00 96.56 479 ALA A N 1
ATOM 3598 C CA . ALA A 1 479 ? 21.494 -5.934 -28.960 1.00 96.56 479 ALA A CA 1
ATOM 3599 C C . ALA A 1 479 ? 21.304 -5.091 -30.231 1.00 96.56 479 ALA A C 1
ATOM 3601 O O . ALA A 1 479 ? 22.083 -5.223 -31.172 1.00 96.56 479 ALA A O 1
ATOM 3602 N N . GLY A 1 480 ? 20.329 -4.177 -30.232 1.00 95.88 480 GLY A N 1
ATOM 3603 C CA . GLY A 1 480 ? 20.094 -3.246 -31.337 1.00 95.88 480 GLY A CA 1
ATOM 3604 C C . GLY A 1 480 ? 21.251 -2.274 -31.540 1.00 95.88 480 GLY A C 1
ATOM 3605 O O . GLY A 1 480 ? 21.750 -2.145 -32.653 1.00 95.88 480 GLY A O 1
ATOM 3606 N N . ILE A 1 481 ? 21.727 -1.640 -30.465 1.00 95.69 481 ILE A N 1
ATOM 3607 C CA . ILE A 1 481 ? 22.870 -0.719 -30.526 1.00 95.69 481 ILE A CA 1
ATOM 3608 C C . ILE A 1 481 ? 24.127 -1.438 -31.025 1.00 95.69 481 ILE A C 1
ATOM 3610 O O . ILE A 1 481 ? 24.796 -0.931 -31.920 1.00 95.69 481 ILE A O 1
ATOM 3614 N N . ILE A 1 482 ? 24.426 -2.630 -30.502 1.00 95.50 482 ILE A N 1
ATOM 3615 C CA . ILE A 1 482 ? 25.580 -3.431 -30.933 1.00 95.50 482 ILE A CA 1
ATOM 3616 C C . ILE A 1 482 ? 25.441 -3.831 -32.408 1.00 95.50 482 ILE A C 1
ATOM 3618 O O . ILE A 1 482 ? 26.405 -3.708 -33.159 1.00 95.50 482 ILE A O 1
ATOM 3622 N N . ALA A 1 483 ? 24.254 -4.257 -32.849 1.00 94.75 483 ALA A N 1
ATOM 3623 C CA . ALA A 1 483 ? 24.015 -4.609 -34.246 1.00 94.75 483 ALA A CA 1
ATOM 3624 C C . ALA A 1 483 ? 24.218 -3.411 -35.187 1.00 94.75 483 ALA A C 1
ATOM 3626 O O . ALA A 1 483 ? 24.838 -3.566 -36.241 1.00 94.75 483 ALA A O 1
ATOM 3627 N N . ILE A 1 484 ? 23.757 -2.216 -34.799 1.00 94.50 484 ILE A N 1
ATOM 3628 C CA . ILE A 1 484 ? 24.003 -0.992 -35.570 1.00 94.50 484 ILE A CA 1
ATOM 3629 C C . ILE A 1 484 ? 25.496 -0.659 -35.593 1.00 94.50 484 ILE A C 1
ATOM 3631 O O . ILE A 1 484 ? 26.018 -0.458 -36.682 1.00 94.50 484 ILE A O 1
ATOM 3635 N N . VAL A 1 485 ? 26.200 -0.690 -34.455 1.00 93.25 485 VAL A N 1
ATOM 3636 C CA . VAL A 1 485 ? 27.660 -0.460 -34.397 1.00 93.25 485 VAL A CA 1
ATOM 3637 C C . VAL A 1 485 ? 28.412 -1.403 -35.338 1.00 93.25 485 VAL A C 1
ATOM 3639 O O . VAL A 1 485 ? 29.243 -0.957 -36.124 1.00 93.25 485 VAL A O 1
ATOM 3642 N N . ILE A 1 486 ? 28.109 -2.705 -35.297 1.00 92.62 486 ILE A N 1
ATOM 3643 C CA . ILE A 1 486 ? 28.750 -3.692 -36.177 1.00 92.62 486 ILE A CA 1
ATOM 3644 C C . ILE A 1 486 ? 28.453 -3.356 -37.639 1.00 92.62 486 ILE A C 1
ATOM 3646 O O . ILE A 1 486 ? 29.355 -3.360 -38.474 1.00 92.62 486 ILE A O 1
ATOM 3650 N N . THR A 1 487 ? 27.201 -3.031 -37.956 1.00 89.94 487 THR A N 1
ATOM 3651 C CA . THR A 1 487 ? 26.775 -2.775 -39.335 1.00 89.94 487 THR A CA 1
ATOM 3652 C C . THR A 1 487 ? 27.396 -1.504 -39.908 1.00 89.94 487 THR A C 1
ATOM 3654 O O . THR A 1 487 ? 27.826 -1.515 -41.060 1.00 89.94 487 THR A O 1
ATOM 3657 N N . THR A 1 488 ? 27.490 -0.425 -39.130 1.00 87.81 488 THR A N 1
ATOM 3658 C CA . THR A 1 488 ? 28.104 0.838 -39.576 1.00 87.81 488 THR A CA 1
ATOM 3659 C C . THR A 1 488 ? 29.624 0.740 -39.696 1.00 87.81 488 THR A C 1
ATOM 3661 O O . THR A 1 488 ? 30.222 1.455 -40.495 1.00 87.81 488 THR A O 1
ATOM 3664 N N . GLN A 1 489 ? 30.260 -0.173 -38.957 1.00 85.69 489 GLN A N 1
ATOM 3665 C CA . GLN A 1 489 ? 31.699 -0.428 -39.066 1.00 85.69 489 GLN A CA 1
ATOM 3666 C C . GLN A 1 489 ? 32.075 -1.403 -40.191 1.00 85.69 489 GLN A C 1
ATOM 3668 O O . GLN A 1 489 ? 33.213 -1.365 -40.649 1.00 85.69 489 GLN A O 1
ATOM 3673 N N . THR A 1 490 ? 31.159 -2.273 -40.637 1.00 86.62 490 THR A N 1
ATOM 3674 C CA . THR A 1 490 ? 31.484 -3.363 -41.582 1.00 86.62 490 THR A CA 1
ATOM 3675 C C . THR A 1 490 ? 30.760 -3.288 -42.925 1.00 86.62 490 THR A C 1
ATOM 3677 O O . THR A 1 490 ? 31.380 -3.542 -43.952 1.00 86.62 490 THR A O 1
ATOM 3680 N N . ILE A 1 491 ? 29.464 -2.958 -42.942 1.00 83.88 491 ILE A N 1
ATOM 3681 C CA . ILE A 1 491 ? 28.608 -3.038 -44.141 1.00 83.88 491 ILE A CA 1
ATOM 3682 C C . ILE A 1 491 ? 28.316 -1.641 -44.697 1.00 83.88 491 ILE A C 1
ATOM 3684 O O . ILE A 1 491 ? 28.495 -1.396 -45.885 1.00 83.88 491 ILE A O 1
ATOM 3688 N N . LEU A 1 492 ? 27.848 -0.725 -43.845 1.00 84.62 492 LEU A N 1
ATOM 3689 C CA . LEU A 1 492 ? 27.502 0.655 -44.202 1.00 84.62 492 LEU A CA 1
ATOM 3690 C C . LEU A 1 492 ? 28.578 1.616 -43.684 1.00 84.62 492 LEU A C 1
ATOM 3692 O O . LEU A 1 492 ? 28.329 2.423 -42.789 1.00 84.62 492 LEU A O 1
ATOM 3696 N N . THR A 1 493 ? 29.792 1.500 -44.221 1.00 82.00 493 THR A N 1
ATOM 3697 C CA . THR A 1 493 ? 30.915 2.369 -43.846 1.00 82.00 493 THR A CA 1
ATOM 3698 C C . THR A 1 493 ? 30.752 3.771 -44.435 1.00 82.00 493 THR A C 1
ATOM 3700 O O . THR A 1 493 ? 30.378 3.906 -45.598 1.00 82.00 493 THR A O 1
ATOM 3703 N N . GLY A 1 494 ? 31.092 4.811 -43.668 1.00 82.00 494 GLY A N 1
ATOM 3704 C CA . GLY A 1 494 ? 31.108 6.201 -44.152 1.00 82.00 494 GLY A CA 1
ATOM 3705 C C . GLY A 1 494 ? 29.795 6.975 -43.997 1.00 82.00 494 GLY A C 1
ATOM 3706 O O . GLY A 1 494 ? 29.663 8.047 -44.577 1.00 82.00 494 GLY A O 1
ATOM 3707 N N . LEU A 1 495 ? 28.839 6.464 -43.213 1.00 87.12 495 LEU A N 1
ATOM 3708 C CA . LEU A 1 495 ? 27.614 7.198 -42.882 1.00 87.12 495 LEU A CA 1
ATOM 3709 C C . LEU A 1 495 ? 27.913 8.487 -42.112 1.00 87.12 495 LEU A C 1
ATOM 3711 O O . LEU A 1 495 ? 28.730 8.498 -41.182 1.00 87.12 495 LEU A O 1
ATOM 3715 N N . SER A 1 496 ? 27.173 9.540 -42.444 1.00 88.38 496 SER A N 1
ATOM 3716 C CA . SER A 1 496 ? 27.168 10.802 -41.707 1.00 88.38 496 SER A CA 1
ATOM 3717 C C . SER A 1 496 ? 26.682 10.618 -40.256 1.00 88.38 496 SER A C 1
ATOM 3719 O O . SER A 1 496 ? 25.957 9.661 -39.954 1.00 88.38 496 SER A O 1
ATOM 3721 N N . PRO A 1 497 ? 27.041 11.531 -39.331 1.00 86.38 497 PRO A N 1
ATOM 3722 C CA . PRO A 1 497 ? 26.565 11.469 -37.949 1.00 86.38 497 PRO A CA 1
ATOM 3723 C C . PRO A 1 497 ? 25.035 11.437 -37.829 1.00 86.38 497 PRO A C 1
ATOM 3725 O O . PRO A 1 497 ? 24.497 10.680 -37.023 1.00 86.38 497 PRO A O 1
ATOM 3728 N N . ASP A 1 498 ? 24.328 12.190 -38.676 1.00 87.50 498 ASP A N 1
ATOM 3729 C CA . ASP A 1 498 ? 22.862 12.255 -38.667 1.00 87.50 498 ASP A CA 1
ATOM 3730 C C . ASP A 1 498 ? 22.209 10.942 -39.124 1.00 87.50 498 ASP A C 1
ATOM 3732 O O . ASP A 1 498 ? 21.226 10.494 -38.527 1.00 87.50 498 ASP A O 1
ATOM 3736 N N . GLU A 1 499 ? 22.780 10.270 -40.130 1.00 90.56 499 GLU A N 1
ATOM 3737 C CA . GLU A 1 499 ? 22.326 8.944 -40.571 1.00 90.56 499 GLU A CA 1
ATOM 3738 C C . GLU A 1 499 ? 22.524 7.889 -39.476 1.00 90.56 499 GLU A C 1
ATOM 3740 O O . GLU A 1 499 ? 21.643 7.058 -39.237 1.00 90.56 499 GLU A O 1
ATOM 3745 N N . GLN A 1 500 ? 23.660 7.932 -38.774 1.00 90.00 500 GLN A N 1
ATOM 3746 C CA . GLN A 1 500 ? 23.945 7.017 -37.667 1.00 90.00 500 GLN A CA 1
ATOM 3747 C C . GLN A 1 500 ? 23.006 7.256 -36.475 1.00 90.00 500 GLN A C 1
ATOM 3749 O O . GLN A 1 500 ? 22.423 6.297 -35.960 1.00 90.00 500 GLN A O 1
ATOM 3754 N N . HIS A 1 501 ? 22.786 8.514 -36.070 1.00 90.81 501 HIS A N 1
ATOM 3755 C CA . HIS A 1 501 ? 21.805 8.860 -35.034 1.00 90.81 501 HIS A CA 1
ATOM 3756 C C . HIS A 1 501 ? 20.393 8.369 -35.396 1.00 90.81 501 HIS A C 1
ATOM 3758 O O . HIS A 1 501 ? 19.685 7.843 -34.534 1.00 90.81 501 HIS A O 1
ATOM 3764 N N . ALA A 1 502 ? 19.990 8.461 -36.668 1.00 91.75 502 ALA A N 1
ATOM 3765 C CA . ALA A 1 502 ? 18.692 7.972 -37.132 1.00 91.75 502 ALA A CA 1
ATOM 3766 C C . ALA A 1 502 ? 18.545 6.449 -37.008 1.00 91.75 502 ALA A C 1
ATOM 3768 O O . ALA A 1 502 ? 17.505 5.964 -36.551 1.00 91.75 502 ALA A O 1
ATOM 3769 N N . LEU A 1 503 ? 19.588 5.691 -37.361 1.00 93.81 503 LEU A N 1
ATOM 3770 C CA . LEU A 1 503 ? 19.607 4.236 -37.201 1.00 93.81 503 LEU A CA 1
ATOM 3771 C C . LEU A 1 503 ? 19.500 3.828 -35.726 1.00 93.81 503 LEU A C 1
ATOM 3773 O O . LEU A 1 503 ? 18.674 2.977 -35.384 1.00 93.81 503 LEU A O 1
ATOM 3777 N N . TYR A 1 504 ? 20.282 4.460 -34.844 1.00 94.25 504 TYR A N 1
ATOM 3778 C CA . TYR A 1 504 ? 20.204 4.210 -33.403 1.00 94.25 504 TYR A CA 1
ATOM 3779 C C . TYR A 1 504 ? 18.827 4.556 -32.832 1.00 94.25 504 TYR A C 1
ATOM 3781 O O . TYR A 1 504 ? 18.268 3.779 -32.051 1.00 94.25 504 TYR A O 1
ATOM 3789 N N . PHE A 1 505 ? 18.262 5.696 -33.235 1.00 93.69 505 PHE A N 1
ATOM 3790 C CA . PHE A 1 505 ? 16.940 6.141 -32.809 1.00 93.69 505 PHE A CA 1
ATOM 3791 C C . PHE A 1 505 ? 15.853 5.137 -33.209 1.00 93.69 505 PHE A C 1
ATOM 3793 O O . PHE A 1 505 ? 15.128 4.654 -32.339 1.00 93.69 505 PHE A O 1
ATOM 3800 N N . LEU A 1 506 ? 15.772 4.752 -34.487 1.00 93.62 506 LEU A N 1
ATOM 3801 C CA . LEU A 1 506 ? 14.742 3.830 -34.982 1.00 93.62 506 LEU A CA 1
ATOM 3802 C C . LEU A 1 506 ? 14.876 2.413 -34.413 1.00 93.62 506 LEU A C 1
ATOM 3804 O O . LEU A 1 506 ? 13.866 1.793 -34.071 1.00 93.62 506 LEU A O 1
ATOM 3808 N N . ALA A 1 507 ? 16.100 1.900 -34.259 1.00 95.38 507 ALA A N 1
ATOM 3809 C CA . ALA A 1 507 ? 16.327 0.606 -33.614 1.00 95.38 507 ALA A CA 1
ATOM 3810 C C . ALA A 1 507 ? 15.854 0.617 -32.148 1.00 95.38 507 ALA A C 1
ATOM 3812 O O . ALA A 1 507 ? 15.199 -0.320 -31.687 1.00 95.38 507 ALA A O 1
ATOM 3813 N N . THR A 1 508 ? 16.129 1.705 -31.426 1.00 95.44 508 THR A N 1
ATOM 3814 C CA . THR A 1 508 ? 15.791 1.835 -30.001 1.00 95.44 508 THR A CA 1
ATOM 3815 C C . THR A 1 508 ? 14.305 2.076 -29.777 1.00 95.44 508 THR A C 1
ATOM 3817 O O . THR A 1 508 ? 13.723 1.499 -28.861 1.00 95.44 508 THR A O 1
ATOM 3820 N N . VAL A 1 509 ? 13.667 2.877 -30.630 1.00 94.62 509 VAL A N 1
ATOM 3821 C CA . VAL A 1 509 ? 12.212 3.059 -30.644 1.00 94.62 509 VAL A CA 1
ATOM 3822 C C . VAL A 1 509 ? 11.503 1.720 -30.845 1.00 94.62 509 VAL A C 1
ATOM 3824 O O . VAL A 1 509 ? 10.591 1.394 -30.088 1.00 94.62 509 VAL A O 1
ATOM 3827 N N . PHE A 1 510 ? 11.942 0.922 -31.823 1.00 95.44 510 PHE A N 1
ATOM 3828 C CA . PHE A 1 510 ? 11.348 -0.386 -32.092 1.00 95.44 510 PHE A CA 1
ATOM 3829 C C . PHE A 1 510 ? 11.504 -1.338 -30.898 1.00 95.44 510 PHE A C 1
ATOM 3831 O O . PHE A 1 510 ? 10.523 -1.933 -30.449 1.00 95.44 510 PHE A O 1
ATOM 3838 N N . ALA A 1 511 ? 12.705 -1.415 -30.311 1.00 95.56 511 ALA A N 1
ATOM 3839 C CA . ALA A 1 511 ? 12.939 -2.165 -29.074 1.00 95.56 511 ALA A CA 1
ATOM 3840 C C . ALA A 1 511 ? 12.047 -1.673 -27.915 1.00 95.56 511 ALA A C 1
ATOM 3842 O O . ALA A 1 511 ? 11.492 -2.479 -27.164 1.00 95.56 511 ALA A O 1
ATOM 3843 N N . GLY A 1 512 ? 11.868 -0.355 -27.792 1.00 93.81 512 GLY A N 1
ATOM 3844 C CA . GLY A 1 512 ? 10.960 0.264 -26.833 1.00 93.81 512 GLY A CA 1
ATOM 3845 C C . GLY A 1 512 ? 9.512 -0.180 -27.036 1.00 93.81 512 GLY A C 1
ATOM 3846 O O . GLY A 1 512 ? 8.856 -0.552 -26.066 1.00 93.81 512 GLY A O 1
ATOM 3847 N N . TYR A 1 513 ? 9.023 -0.237 -28.278 1.00 94.19 513 TYR A N 1
ATOM 3848 C CA . TYR A 1 513 ? 7.670 -0.716 -28.572 1.00 94.19 513 TYR A CA 1
ATOM 3849 C C . TYR A 1 513 ? 7.467 -2.199 -28.267 1.00 94.19 513 TYR A C 1
ATOM 3851 O O . TYR A 1 513 ? 6.413 -2.545 -27.735 1.00 94.19 513 TYR A O 1
ATOM 3859 N N . LEU A 1 514 ? 8.457 -3.066 -28.508 1.00 94.50 514 LEU A N 1
ATOM 3860 C CA . LEU A 1 514 ? 8.387 -4.467 -28.063 1.00 94.50 514 LEU A CA 1
ATOM 3861 C C . LEU A 1 514 ? 8.196 -4.550 -26.540 1.00 94.50 514 LEU A C 1
ATOM 3863 O O . LEU A 1 514 ? 7.393 -5.336 -26.032 1.00 94.50 514 LEU A O 1
ATOM 3867 N N . PHE A 1 515 ? 8.881 -3.684 -25.793 1.00 91.56 515 PHE A N 1
ATOM 3868 C CA . PHE A 1 515 ? 8.746 -3.636 -24.343 1.00 91.56 515 PHE A CA 1
ATOM 3869 C C . PHE A 1 515 ? 7.407 -3.031 -23.876 1.00 91.56 515 PHE A C 1
ATOM 3871 O O . PHE A 1 515 ? 6.795 -3.549 -22.935 1.00 91.56 515 PHE A O 1
ATOM 3878 N N . VAL A 1 516 ? 6.897 -1.992 -24.549 1.00 91.88 516 VAL A N 1
ATOM 3879 C CA . VAL A 1 516 ? 5.541 -1.459 -24.306 1.00 91.88 516 VAL A CA 1
ATOM 3880 C C . VAL A 1 516 ? 4.488 -2.532 -24.593 1.00 91.88 516 VAL A C 1
ATOM 3882 O O . VAL A 1 516 ? 3.577 -2.706 -23.786 1.00 91.88 516 VAL A O 1
ATOM 3885 N N . PHE A 1 517 ? 4.646 -3.308 -25.670 1.00 92.62 517 PHE A N 1
ATOM 3886 C CA . PHE A 1 517 ? 3.771 -4.433 -26.007 1.00 92.62 517 PHE A CA 1
ATOM 3887 C C . PHE A 1 517 ? 3.714 -5.462 -24.870 1.00 92.62 517 PHE A C 1
ATOM 3889 O O . PHE A 1 517 ? 2.626 -5.808 -24.413 1.00 92.62 517 PHE A O 1
ATOM 3896 N N . LYS A 1 518 ? 4.870 -5.887 -24.337 1.00 89.69 518 LYS A N 1
ATOM 3897 C CA . LYS A 1 518 ? 4.927 -6.777 -23.159 1.00 89.69 518 LYS A CA 1
ATOM 3898 C C . LYS A 1 518 ? 4.237 -6.162 -21.942 1.00 89.69 518 LYS A C 1
ATOM 3900 O O . LYS A 1 518 ? 3.555 -6.869 -21.206 1.00 89.69 518 LYS A O 1
ATOM 3905 N N . SER A 1 519 ? 4.414 -4.862 -21.720 1.00 87.12 519 SER A N 1
ATOM 3906 C CA . SER A 1 519 ? 3.840 -4.156 -20.565 1.00 87.12 519 SER A CA 1
ATOM 3907 C C . SER A 1 519 ? 2.313 -4.041 -20.646 1.00 87.12 519 SER A C 1
ATOM 3909 O O . SER A 1 519 ? 1.646 -4.032 -19.614 1.00 87.12 519 SER A O 1
ATOM 3911 N N . CYS A 1 520 ? 1.780 -3.996 -21.868 1.00 88.88 520 CYS A N 1
ATOM 3912 C CA . CYS A 1 520 ? 0.356 -3.946 -22.191 1.00 88.88 520 CYS A CA 1
ATOM 3913 C C . CYS A 1 520 ? -0.292 -5.336 -22.323 1.00 88.88 520 CYS A C 1
ATOM 3915 O O . CYS A 1 520 ? -1.485 -5.428 -22.604 1.00 88.88 520 CYS A O 1
ATOM 3917 N N . TRP A 1 521 ? 0.462 -6.427 -22.156 1.00 85.75 521 TRP A N 1
ATOM 3918 C CA . TRP A 1 521 ? -0.075 -7.780 -22.274 1.00 85.75 521 TRP A CA 1
ATOM 3919 C C . TRP A 1 521 ? -0.730 -8.250 -20.958 1.00 85.75 521 TRP A C 1
ATOM 3921 O O . TRP A 1 521 ? -0.087 -8.163 -19.904 1.00 85.75 521 TRP A O 1
ATOM 3931 N N . PRO A 1 522 ? -1.954 -8.823 -20.980 1.00 87.94 522 PRO A N 1
ATOM 3932 C CA . PRO A 1 522 ? -2.853 -9.012 -22.128 1.00 87.94 522 PRO A CA 1
ATOM 3933 C C . PRO A 1 522 ? -3.574 -7.719 -22.554 1.00 87.94 522 PRO A C 1
ATOM 3935 O O . PRO A 1 522 ? -3.887 -6.859 -21.727 1.00 87.94 522 PRO A O 1
ATOM 3938 N N . PHE A 1 523 ? -3.871 -7.595 -23.851 1.00 87.38 523 PHE A N 1
ATOM 3939 C CA . PHE A 1 523 ? -4.494 -6.393 -24.408 1.00 87.38 523 PHE A CA 1
ATOM 3940 C C . PHE A 1 523 ? -5.970 -6.264 -24.010 1.00 87.38 523 PHE A C 1
ATOM 3942 O O . PHE A 1 523 ? -6.776 -7.162 -24.235 1.00 87.38 523 PHE A O 1
ATOM 3949 N N . ASN A 1 524 ? -6.318 -5.099 -23.468 1.00 89.81 524 ASN A N 1
ATOM 3950 C CA . ASN A 1 524 ? -7.682 -4.594 -23.331 1.00 89.81 524 ASN A CA 1
ATOM 3951 C C . ASN A 1 524 ? -7.852 -3.341 -24.221 1.00 89.81 524 ASN A C 1
ATOM 3953 O O . ASN A 1 524 ? -6.905 -2.917 -24.888 1.00 89.81 524 ASN A O 1
ATOM 3957 N N . LEU A 1 525 ? -9.042 -2.728 -24.236 1.00 90.94 525 LEU A N 1
ATOM 3958 C CA . LEU A 1 525 ? -9.295 -1.532 -25.053 1.00 90.94 525 LEU A CA 1
ATOM 3959 C C . LEU A 1 525 ? -8.332 -0.380 -24.715 1.00 90.94 525 LEU A C 1
ATOM 3961 O O . LEU A 1 525 ? -7.804 0.258 -25.621 1.00 90.94 525 LEU A O 1
ATOM 3965 N N . LEU A 1 526 ? -8.051 -0.150 -23.426 1.00 90.75 526 LEU A N 1
ATOM 3966 C CA . LEU A 1 526 ? -7.116 0.887 -22.980 1.00 90.75 526 LEU A CA 1
ATOM 3967 C C . LEU A 1 526 ? -5.694 0.619 -23.495 1.00 90.75 526 LEU A C 1
ATOM 3969 O O . LEU A 1 526 ? -5.049 1.526 -24.010 1.00 90.75 526 LEU A O 1
ATOM 3973 N N . HIS A 1 527 ? -5.223 -0.623 -23.396 1.00 92.50 527 HIS A N 1
ATOM 3974 C CA . HIS A 1 527 ? -3.919 -1.063 -23.889 1.00 92.50 527 HIS A CA 1
ATOM 3975 C C . HIS A 1 527 ? -3.805 -0.931 -25.407 1.00 92.50 527 HIS A C 1
ATOM 3977 O O . HIS A 1 527 ? -2.775 -0.478 -25.899 1.00 92.50 527 HIS A O 1
ATOM 3983 N N . ALA A 1 528 ? -4.858 -1.282 -26.149 1.00 92.38 528 ALA A N 1
ATOM 3984 C CA . ALA A 1 528 ? -4.884 -1.147 -27.601 1.00 92.38 528 ALA A CA 1
ATOM 3985 C C . ALA A 1 528 ? -4.832 0.328 -28.024 1.00 92.38 528 ALA A C 1
ATOM 3987 O O . ALA A 1 528 ? -3.995 0.696 -28.846 1.00 92.38 528 ALA A O 1
ATOM 3988 N N . VAL A 1 529 ? -5.661 1.183 -27.411 1.00 94.19 529 VAL A N 1
ATOM 3989 C CA . VAL A 1 529 ? -5.670 2.633 -27.670 1.00 94.19 529 VAL A CA 1
ATOM 3990 C C . VAL A 1 529 ? -4.329 3.264 -27.304 1.00 94.19 529 VAL A C 1
ATOM 3992 O O . VAL A 1 529 ? -3.795 4.045 -28.085 1.00 94.19 529 VAL A O 1
ATOM 3995 N N . LEU A 1 530 ? -3.752 2.898 -26.156 1.00 93.06 530 LEU A N 1
ATOM 3996 C CA . LEU A 1 530 ? -2.429 3.362 -25.745 1.00 93.06 530 LEU A CA 1
ATOM 3997 C C . LEU A 1 530 ? -1.363 2.958 -26.767 1.00 93.06 530 LEU A C 1
ATOM 3999 O O . LEU A 1 530 ? -0.633 3.820 -27.248 1.00 93.06 530 LEU A O 1
ATOM 4003 N N . PHE A 1 531 ? -1.273 1.667 -27.097 1.00 94.12 531 PHE A N 1
ATOM 4004 C CA . PHE A 1 531 ? -0.231 1.120 -27.965 1.00 94.12 531 PHE A CA 1
ATOM 4005 C C . PHE A 1 531 ? -0.301 1.700 -29.381 1.00 94.12 531 PHE A C 1
ATOM 4007 O O . PHE A 1 531 ? 0.704 2.183 -29.903 1.00 94.12 531 PHE A O 1
ATOM 4014 N N . VAL A 1 532 ? -1.495 1.727 -29.978 1.00 94.19 532 VAL A N 1
ATOM 4015 C CA . VAL A 1 532 ? -1.710 2.330 -31.301 1.00 94.19 532 VAL A CA 1
ATOM 4016 C C . VAL A 1 532 ? -1.487 3.841 -31.245 1.00 94.19 532 VAL A C 1
ATOM 4018 O O . VAL A 1 532 ? -0.849 4.393 -32.137 1.00 94.19 532 VAL A O 1
ATOM 4021 N N . GLY A 1 533 ? -1.937 4.509 -30.180 1.00 94.44 533 GLY A N 1
ATOM 4022 C CA . GLY A 1 533 ? -1.786 5.950 -29.995 1.00 94.44 533 GLY A CA 1
ATOM 4023 C C . GLY A 1 533 ? -0.327 6.404 -29.928 1.00 94.44 533 GLY A C 1
ATOM 4024 O O . GLY A 1 533 ? 0.034 7.379 -30.584 1.00 94.44 533 GLY A O 1
ATOM 4025 N N . VAL A 1 534 ? 0.542 5.689 -29.202 1.00 93.81 534 VAL A N 1
ATOM 4026 C CA . VAL A 1 534 ? 1.974 6.045 -29.131 1.00 93.81 534 VAL A CA 1
ATOM 4027 C C . VAL A 1 534 ? 2.730 5.759 -30.430 1.00 93.81 534 VAL A C 1
ATOM 4029 O O . VAL A 1 534 ? 3.704 6.453 -30.723 1.00 93.81 534 VAL A O 1
ATOM 4032 N N . ILE A 1 535 ? 2.296 4.771 -31.221 1.00 92.69 535 ILE A N 1
ATOM 4033 C CA . ILE A 1 535 ? 2.837 4.518 -32.566 1.00 92.69 535 ILE A CA 1
ATOM 4034 C C . ILE A 1 535 ? 2.380 5.623 -33.520 1.00 92.69 535 ILE A C 1
ATOM 4036 O O . ILE A 1 535 ? 3.209 6.220 -34.204 1.00 92.69 535 ILE A O 1
ATOM 4040 N N . ALA A 1 536 ? 1.085 5.947 -33.522 1.00 92.38 536 ALA A N 1
ATOM 4041 C CA . ALA A 1 536 ? 0.521 7.014 -34.342 1.00 92.38 536 ALA A CA 1
ATOM 4042 C C . ALA A 1 536 ? 1.172 8.371 -34.036 1.00 92.38 536 ALA A C 1
ATOM 4044 O O . ALA A 1 536 ? 1.502 9.108 -34.960 1.00 92.38 536 ALA A O 1
ATOM 4045 N N . LEU A 1 537 ? 1.431 8.672 -32.759 1.00 91.00 537 LEU A N 1
ATOM 4046 C CA . LEU A 1 537 ? 2.125 9.891 -32.342 1.00 91.00 537 LEU A CA 1
ATOM 4047 C C . LEU A 1 537 ? 3.552 9.964 -32.898 1.00 91.00 537 LEU A C 1
ATOM 4049 O O . LEU A 1 537 ? 3.967 11.013 -33.382 1.00 91.00 537 LEU A O 1
ATOM 4053 N N . LEU A 1 538 ? 4.305 8.863 -32.873 1.00 89.50 538 LEU A N 1
ATOM 4054 C CA . LEU A 1 538 ? 5.644 8.846 -33.459 1.00 89.50 538 LEU A CA 1
ATOM 4055 C C . LEU A 1 538 ? 5.599 8.999 -34.984 1.00 89.50 538 LEU A C 1
ATOM 4057 O O . LEU A 1 538 ? 6.390 9.760 -35.539 1.00 89.50 538 LEU A O 1
ATOM 4061 N N . VAL A 1 539 ? 4.683 8.296 -35.656 1.00 88.38 539 VAL A N 1
ATOM 4062 C CA . VAL A 1 539 ? 4.478 8.414 -37.109 1.00 88.38 539 VAL A CA 1
ATOM 4063 C C . VAL A 1 539 ? 4.128 9.858 -37.471 1.00 88.38 539 VAL A C 1
ATOM 4065 O O . VAL A 1 539 ? 4.705 10.405 -38.409 1.00 88.38 539 VAL A O 1
ATOM 4068 N N . LEU A 1 540 ? 3.268 10.510 -36.684 1.00 87.50 540 LEU A N 1
ATOM 4069 C CA . LEU A 1 540 ? 2.952 11.930 -36.819 1.00 87.50 540 LEU A CA 1
ATOM 4070 C C . LEU A 1 540 ? 4.221 12.789 -36.701 1.00 87.50 540 LEU A C 1
ATOM 4072 O O . LEU A 1 540 ? 4.494 13.588 -37.591 1.00 87.50 540 LEU A O 1
ATOM 4076 N N . CYS A 1 541 ? 5.035 12.589 -35.659 1.00 85.81 541 CYS A N 1
ATOM 4077 C CA . CYS A 1 541 ? 6.281 13.339 -35.478 1.00 85.81 541 CYS A CA 1
ATOM 4078 C C . CYS A 1 541 ? 7.288 13.124 -36.621 1.00 85.81 541 CYS A C 1
ATOM 4080 O O . CYS A 1 541 ? 7.999 14.058 -36.988 1.00 85.81 541 CYS A O 1
ATOM 4082 N N . TYR A 1 542 ? 7.364 11.915 -37.184 1.00 83.31 542 TYR A N 1
ATOM 4083 C CA . TYR A 1 542 ? 8.351 11.571 -38.210 1.00 83.31 542 TYR A CA 1
ATOM 4084 C C . TYR A 1 542 ? 7.922 11.975 -39.631 1.00 83.31 542 TYR A C 1
ATOM 4086 O O . TYR A 1 542 ? 8.762 12.407 -40.422 1.00 83.31 542 TYR A O 1
ATOM 4094 N N . PHE A 1 543 ? 6.631 11.891 -39.965 1.00 81.50 543 PHE A N 1
ATOM 4095 C CA . PHE A 1 543 ? 6.143 12.092 -41.338 1.00 81.50 543 PHE A CA 1
ATOM 4096 C C . PHE A 1 543 ? 5.318 13.362 -41.546 1.00 81.50 543 PHE A C 1
ATOM 4098 O O . PHE A 1 543 ? 5.322 13.900 -42.653 1.00 81.50 543 PHE A O 1
ATOM 4105 N N . VAL A 1 544 ? 4.622 13.868 -40.526 1.00 78.06 544 VAL A N 1
ATOM 4106 C CA . VAL A 1 544 ? 3.713 15.007 -40.705 1.00 78.06 544 VAL A CA 1
ATOM 4107 C C . VAL A 1 544 ? 4.458 16.322 -40.516 1.00 78.06 544 VAL A C 1
ATOM 4109 O O . VAL A 1 544 ? 5.123 16.552 -39.507 1.00 78.06 544 VAL A O 1
ATOM 4112 N N . HIS A 1 545 ? 4.342 17.197 -41.515 1.00 72.88 545 HIS A N 1
ATOM 4113 C CA . HIS A 1 545 ? 4.830 18.566 -41.449 1.00 72.88 545 HIS A CA 1
ATOM 4114 C C . HIS A 1 545 ? 3.665 19.488 -41.088 1.00 72.88 545 HIS A C 1
ATOM 4116 O O . HIS A 1 545 ? 2.717 19.626 -41.859 1.00 72.88 545 HIS A O 1
ATOM 4122 N N . LEU A 1 546 ? 3.718 20.090 -39.902 1.00 73.62 546 LEU A N 1
ATOM 4123 C CA . LEU A 1 546 ? 2.757 21.107 -39.494 1.00 73.62 546 LEU A CA 1
ATOM 4124 C C . LEU A 1 546 ? 3.323 22.472 -39.876 1.00 73.62 546 LEU A C 1
ATOM 4126 O O . LEU A 1 546 ? 4.407 22.834 -39.430 1.00 73.62 546 LEU A O 1
ATOM 4130 N N . SER A 1 547 ? 2.581 23.245 -40.668 1.00 70.12 547 SER A N 1
ATOM 4131 C CA . SER A 1 547 ? 3.023 24.548 -41.194 1.00 70.12 547 SER A CA 1
ATOM 4132 C C . SER A 1 547 ? 3.399 25.571 -40.110 1.00 70.12 547 SER A C 1
ATOM 4134 O O . SER A 1 547 ? 4.061 26.558 -40.402 1.00 70.12 547 SER A O 1
ATOM 4136 N N . PHE A 1 548 ? 2.973 25.341 -38.865 1.00 74.25 548 PHE A N 1
ATOM 4137 C CA . PHE A 1 548 ? 3.185 26.213 -37.708 1.00 74.25 548 PHE A CA 1
ATOM 4138 C C . PHE A 1 548 ? 4.285 25.725 -36.744 1.00 74.25 548 PHE A C 1
ATOM 4140 O O . PHE A 1 548 ? 4.769 26.523 -35.947 1.00 74.25 548 PHE A O 1
ATOM 4147 N N . ILE A 1 549 ? 4.693 24.446 -36.790 1.00 75.88 549 ILE A N 1
ATOM 4148 C CA . ILE A 1 549 ? 5.750 23.881 -35.928 1.00 75.88 549 ILE A CA 1
ATOM 4149 C C . ILE A 1 549 ? 6.567 22.868 -36.732 1.00 75.88 549 ILE A C 1
ATOM 4151 O O . ILE A 1 549 ? 6.070 21.798 -37.095 1.00 75.88 549 ILE A O 1
ATOM 4155 N N . ASP A 1 550 ? 7.856 23.148 -36.921 1.00 79.19 550 ASP A N 1
ATOM 4156 C CA . ASP A 1 550 ? 8.791 22.161 -37.454 1.00 79.19 550 ASP A CA 1
ATOM 4157 C C . ASP A 1 550 ? 9.250 21.195 -36.349 1.00 79.19 550 ASP A C 1
ATOM 4159 O O . ASP A 1 550 ? 10.310 21.325 -35.735 1.00 79.19 550 ASP A O 1
ATOM 4163 N N . ILE A 1 551 ? 8.399 20.203 -36.081 1.00 80.94 551 ILE A N 1
ATOM 4164 C CA . ILE A 1 551 ? 8.630 19.145 -35.084 1.00 80.94 551 ILE A CA 1
ATOM 4165 C C . ILE A 1 551 ? 9.947 18.401 -35.358 1.00 80.94 551 ILE A C 1
ATOM 4167 O O . ILE A 1 551 ? 10.584 17.868 -34.448 1.00 80.94 551 ILE A O 1
ATOM 4171 N N . GLN A 1 552 ? 10.375 18.354 -36.612 1.00 81.12 552 GLN A N 1
ATOM 4172 C CA . GLN A 1 552 ? 11.448 17.473 -37.037 1.00 81.12 552 GLN A CA 1
ATOM 4173 C C . GLN A 1 552 ? 12.813 18.089 -36.847 1.00 81.12 552 GLN A C 1
ATOM 4175 O O . GLN A 1 552 ? 13.705 17.407 -36.344 1.00 81.12 552 GLN A O 1
ATOM 4180 N N . SER A 1 553 ? 12.967 19.375 -37.165 1.00 81.50 553 SER A N 1
ATOM 4181 C CA . SER A 1 553 ? 14.165 20.113 -36.769 1.00 81.50 553 SER A CA 1
ATOM 4182 C C . SER A 1 553 ? 14.264 20.217 -35.248 1.00 81.50 553 SER A C 1
ATOM 4184 O O . SER A 1 553 ? 15.351 20.019 -34.699 1.00 81.50 553 SER A O 1
ATOM 4186 N N . PHE A 1 554 ? 13.130 20.397 -34.556 1.00 84.50 554 PHE A N 1
ATOM 4187 C CA . PHE A 1 554 ? 13.078 20.427 -33.094 1.00 84.50 554 PHE A CA 1
ATOM 4188 C C . PHE A 1 554 ? 13.638 19.141 -32.462 1.00 84.50 554 PHE A C 1
ATOM 4190 O O . PHE A 1 554 ? 14.486 19.201 -31.570 1.00 84.50 554 PHE A O 1
ATOM 4197 N N . PHE A 1 555 ? 13.220 17.967 -32.950 1.00 85.38 555 PHE A N 1
ATOM 4198 C CA . PHE A 1 555 ? 13.713 16.679 -32.447 1.00 85.38 555 PHE A CA 1
ATOM 4199 C C . PHE A 1 555 ? 14.961 16.145 -33.159 1.00 85.38 555 PHE A C 1
ATOM 4201 O O . PHE A 1 555 ? 15.519 15.150 -32.702 1.00 85.38 555 PHE A O 1
ATOM 4208 N N . GLY A 1 556 ? 15.432 16.788 -34.229 1.00 83.44 556 GLY A N 1
ATOM 4209 C CA . GLY A 1 556 ? 16.590 16.326 -34.996 1.00 83.44 556 GLY A CA 1
ATOM 4210 C C . GLY A 1 556 ? 16.361 15.021 -35.743 1.00 83.44 556 GLY A C 1
ATOM 4211 O O . GLY A 1 556 ? 17.222 14.141 -35.699 1.00 83.44 556 GLY A O 1
ATOM 4212 N N . LEU A 1 557 ? 15.186 14.857 -36.350 1.00 86.12 557 LEU A N 1
ATOM 4213 C CA . LEU A 1 557 ? 14.809 13.635 -37.056 1.00 86.12 557 LEU A CA 1
ATOM 4214 C C . LEU A 1 557 ? 15.293 13.687 -38.508 1.00 86.12 557 LEU A C 1
ATOM 4216 O O . LEU A 1 557 ? 14.787 14.459 -39.319 1.00 86.12 557 LEU A O 1
ATOM 4220 N N . TYR A 1 558 ? 16.260 12.837 -38.844 1.00 86.00 558 TYR A N 1
ATOM 4221 C CA . TYR A 1 558 ? 16.772 12.712 -40.206 1.00 86.00 558 TYR A CA 1
ATOM 4222 C C . TYR A 1 558 ? 15.811 11.896 -41.090 1.00 86.00 558 TYR A C 1
ATOM 4224 O O . TYR A 1 558 ? 15.426 10.777 -40.734 1.00 86.00 558 TYR A O 1
ATOM 4232 N N . ARG A 1 559 ? 15.432 12.454 -42.251 1.00 77.19 559 ARG A N 1
ATOM 4233 C CA . ARG A 1 559 ? 14.488 11.857 -43.222 1.00 77.19 559 ARG A CA 1
ATOM 4234 C C . ARG A 1 559 ? 15.149 11.083 -44.365 1.00 77.19 559 ARG A C 1
ATOM 4236 O O . ARG A 1 559 ? 14.476 10.294 -45.021 1.00 77.19 559 ARG A O 1
ATOM 4243 N N . GLY A 1 560 ? 16.433 11.312 -44.633 1.00 81.25 560 GLY A N 1
ATOM 4244 C CA . GLY A 1 560 ? 17.138 10.783 -45.808 1.00 81.25 560 GLY A CA 1
ATOM 4245 C C . GLY A 1 560 ? 17.493 9.296 -45.726 1.00 81.25 560 GLY A C 1
ATOM 4246 O O . GLY A 1 560 ? 18.557 8.900 -46.186 1.00 81.25 560 GLY A O 1
ATOM 4247 N N . ILE A 1 561 ? 16.655 8.462 -45.102 1.00 86.56 561 ILE A N 1
ATOM 4248 C CA . ILE A 1 561 ? 16.965 7.044 -44.894 1.00 86.56 561 ILE A CA 1
ATOM 4249 C C . ILE A 1 561 ? 16.967 6.322 -46.239 1.00 86.56 561 ILE A C 1
ATOM 4251 O O . ILE A 1 561 ? 15.926 6.126 -46.869 1.00 86.56 561 ILE A O 1
ATOM 4255 N N . THR A 1 562 ? 18.154 5.900 -46.666 1.00 89.94 562 THR A N 1
ATOM 4256 C CA . THR A 1 562 ? 18.339 5.197 -47.935 1.00 89.94 562 THR A CA 1
ATOM 4257 C C . THR A 1 562 ? 17.695 3.802 -47.905 1.00 89.94 562 THR A C 1
ATOM 4259 O O . THR A 1 562 ? 17.549 3.193 -46.839 1.00 89.94 562 THR A O 1
ATOM 4262 N N . PRO A 1 563 ? 17.356 3.209 -49.065 1.00 90.12 563 PRO A N 1
ATOM 4263 C CA . PRO A 1 563 ? 16.853 1.834 -49.119 1.00 90.12 563 PRO A CA 1
ATOM 4264 C C . PRO A 1 563 ? 17.798 0.804 -48.477 1.00 90.12 563 PRO A C 1
ATOM 4266 O O . PRO A 1 563 ? 17.344 -0.209 -47.948 1.00 90.12 563 PRO A O 1
ATOM 4269 N N . ALA A 1 564 ? 19.113 1.054 -48.491 1.00 89.38 564 ALA A N 1
ATOM 4270 C CA . ALA A 1 564 ? 20.099 0.200 -47.830 1.00 89.38 564 ALA A CA 1
ATOM 4271 C C . ALA A 1 564 ? 19.977 0.259 -46.296 1.00 89.38 564 ALA A C 1
ATOM 4273 O O . ALA A 1 564 ? 19.989 -0.783 -45.640 1.00 89.38 564 ALA A O 1
ATOM 4274 N N . MET A 1 565 ? 19.772 1.453 -45.731 1.00 91.88 565 MET A N 1
ATOM 4275 C CA . MET A 1 565 ? 19.508 1.633 -44.299 1.00 91.88 565 MET A CA 1
ATOM 4276 C C . MET A 1 565 ? 18.209 0.939 -43.870 1.00 91.88 565 MET A C 1
ATOM 4278 O O . MET A 1 565 ? 18.187 0.283 -42.832 1.00 91.88 565 MET A O 1
ATOM 4282 N N . TRP A 1 566 ? 17.152 0.999 -44.688 1.00 92.38 566 TRP A N 1
ATOM 4283 C CA . TRP A 1 566 ? 15.906 0.263 -44.428 1.00 92.38 566 TRP A CA 1
ATOM 4284 C C . TRP A 1 566 ? 16.101 -1.256 -44.404 1.00 92.38 566 TRP A C 1
ATOM 4286 O O . TRP A 1 566 ? 15.553 -1.924 -43.527 1.00 92.38 566 TRP A O 1
ATOM 4296 N N . LYS A 1 567 ? 16.911 -1.812 -45.316 1.00 92.19 567 LYS A N 1
ATOM 4297 C CA . LYS A 1 567 ? 17.258 -3.246 -45.303 1.00 92.19 567 LYS A CA 1
ATOM 4298 C C . LYS A 1 567 ? 17.992 -3.631 -44.020 1.00 92.19 567 LYS A C 1
ATOM 4300 O O . LYS A 1 567 ? 17.647 -4.634 -43.401 1.00 92.19 567 LYS A O 1
ATOM 4305 N N . VAL A 1 568 ? 18.962 -2.818 -43.600 1.00 92.56 568 VAL A N 1
ATOM 4306 C CA . VAL A 1 568 ? 19.674 -3.022 -42.331 1.00 92.56 568 VAL A CA 1
ATOM 4307 C C . VAL A 1 568 ? 18.711 -2.971 -41.149 1.00 92.56 568 VAL A C 1
ATOM 4309 O O . VAL A 1 568 ? 18.720 -3.883 -40.326 1.00 92.56 568 VAL A O 1
ATOM 4312 N N . LEU A 1 569 ? 17.838 -1.964 -41.083 1.00 94.12 569 LEU A N 1
ATOM 4313 C CA . LEU A 1 569 ? 16.840 -1.853 -40.019 1.00 94.12 569 LEU A CA 1
ATOM 4314 C C . LEU A 1 569 ? 15.904 -3.063 -39.982 1.00 94.12 569 LEU A C 1
ATOM 4316 O O . LEU A 1 569 ? 15.644 -3.569 -38.899 1.00 94.12 569 LEU A O 1
ATOM 4320 N N . ALA A 1 570 ? 15.458 -3.580 -41.129 1.00 95.31 570 ALA A N 1
ATOM 4321 C CA . ALA A 1 570 ? 14.615 -4.776 -41.183 1.00 95.31 570 ALA A CA 1
ATOM 4322 C C . ALA A 1 570 ? 15.320 -6.019 -40.605 1.00 95.31 570 ALA A C 1
ATOM 4324 O O . ALA A 1 570 ? 14.713 -6.789 -39.852 1.00 95.31 570 ALA A O 1
ATOM 4325 N N . VAL A 1 571 ? 16.613 -6.196 -40.901 1.00 94.44 571 VAL A N 1
ATOM 4326 C CA . VAL A 1 571 ? 17.427 -7.279 -40.323 1.00 94.44 571 VAL A CA 1
ATOM 4327 C C . VAL A 1 571 ? 17.600 -7.077 -38.819 1.00 94.44 571 VAL A C 1
ATOM 4329 O O . VAL A 1 571 ? 17.349 -8.003 -38.046 1.00 94.44 571 VAL A O 1
ATOM 4332 N N . VAL A 1 572 ? 17.959 -5.866 -38.380 1.00 95.12 572 VAL A N 1
ATOM 4333 C CA . VAL A 1 572 ? 18.111 -5.553 -36.953 1.00 95.12 572 VAL A CA 1
ATOM 4334 C C . VAL A 1 572 ? 16.796 -5.769 -36.209 1.00 95.12 572 VAL A C 1
ATOM 4336 O O . VAL A 1 572 ? 16.793 -6.441 -35.186 1.00 95.12 572 VAL A O 1
ATOM 4339 N N . TRP A 1 573 ? 15.664 -5.294 -36.724 1.00 97.00 573 TRP A N 1
ATOM 4340 C CA . TRP A 1 573 ? 14.346 -5.513 -36.125 1.00 97.00 573 TRP A CA 1
ATOM 4341 C C . TRP A 1 573 ? 13.993 -6.996 -36.016 1.00 97.00 573 TRP A C 1
ATOM 4343 O O . TRP A 1 573 ? 13.481 -7.418 -34.981 1.00 97.00 573 TRP A O 1
ATOM 4353 N N . SER A 1 574 ? 14.339 -7.805 -37.019 1.00 96.19 574 SER A N 1
ATOM 4354 C CA . SER A 1 574 ? 14.152 -9.260 -36.962 1.00 96.19 574 SER A CA 1
ATOM 4355 C C . SER A 1 574 ? 14.969 -9.889 -35.827 1.00 96.19 574 SER A C 1
ATOM 4357 O O . SER A 1 574 ? 14.436 -10.673 -35.040 1.00 96.19 574 SER A O 1
ATOM 4359 N N . ILE A 1 575 ? 16.237 -9.488 -35.674 1.00 95.00 575 ILE A N 1
ATOM 4360 C CA . ILE A 1 575 ? 17.093 -9.917 -34.555 1.00 95.00 575 ILE A CA 1
ATOM 4361 C C . ILE A 1 575 ? 16.488 -9.473 -33.219 1.00 95.00 575 ILE A C 1
ATOM 4363 O O . ILE A 1 575 ? 16.411 -10.269 -32.284 1.00 95.00 575 ILE A O 1
ATOM 4367 N N . LEU A 1 576 ? 16.022 -8.226 -33.128 1.00 96.38 576 LEU A N 1
ATOM 4368 C CA . LEU A 1 576 ? 15.420 -7.678 -31.914 1.00 96.38 576 LEU A CA 1
ATOM 4369 C C . LEU A 1 576 ? 14.170 -8.449 -31.490 1.00 96.38 576 LEU A C 1
ATOM 4371 O O . LEU A 1 576 ? 14.021 -8.719 -30.302 1.00 96.38 576 LEU A O 1
ATOM 4375 N N . VAL A 1 577 ? 13.309 -8.854 -32.428 1.00 96.38 577 VAL A N 1
ATOM 4376 C CA . VAL A 1 577 ? 12.137 -9.694 -32.129 1.00 96.38 577 VAL A CA 1
ATOM 4377 C C . VAL A 1 577 ? 12.568 -11.036 -31.537 1.00 96.38 577 VAL A C 1
ATOM 4379 O O . VAL A 1 577 ? 12.015 -11.455 -30.520 1.00 96.38 577 VAL A O 1
ATOM 4382 N N . VAL A 1 578 ? 13.578 -11.691 -32.120 1.00 95.94 578 VAL A N 1
ATOM 4383 C CA . VAL A 1 578 ? 14.085 -12.986 -31.633 1.00 95.94 578 VAL A CA 1
ATOM 4384 C C . VAL A 1 578 ? 14.713 -12.851 -30.244 1.00 95.94 578 VAL A C 1
ATOM 4386 O O . VAL A 1 578 ? 14.372 -13.614 -29.338 1.00 95.94 578 VAL A O 1
ATOM 4389 N N . VAL A 1 579 ? 15.587 -11.859 -30.048 1.00 95.25 579 VAL A N 1
ATOM 4390 C CA . VAL A 1 579 ? 16.223 -11.576 -28.750 1.00 95.25 579 VAL A CA 1
ATOM 4391 C C . VAL A 1 579 ? 15.163 -11.262 -27.699 1.00 95.25 579 VAL A C 1
ATOM 4393 O O . VAL A 1 579 ? 15.201 -11.817 -26.600 1.00 95.25 579 VAL A O 1
ATOM 4396 N N . PHE A 1 580 ? 14.182 -10.425 -28.034 1.00 94.50 580 PHE A N 1
ATOM 4397 C CA . PHE A 1 580 ? 13.107 -10.063 -27.121 1.00 94.50 580 PHE A CA 1
ATOM 4398 C C . PHE A 1 580 ? 12.245 -11.270 -26.743 1.00 94.50 580 PHE A C 1
ATOM 4400 O O . PHE A 1 580 ? 11.976 -11.475 -25.561 1.00 94.50 580 PHE A O 1
ATOM 4407 N N . ALA A 1 581 ? 11.852 -12.099 -27.714 1.00 93.19 581 ALA A N 1
ATOM 4408 C CA . ALA A 1 581 ? 11.071 -13.310 -27.470 1.00 93.19 581 ALA A CA 1
ATOM 4409 C C . ALA A 1 581 ? 11.826 -14.301 -26.567 1.00 93.19 581 ALA A C 1
ATOM 4411 O O . ALA A 1 581 ? 11.250 -14.826 -25.611 1.00 93.19 581 ALA A O 1
ATOM 4412 N N . ALA A 1 582 ? 13.126 -14.498 -26.808 1.00 92.88 582 ALA A N 1
ATOM 4413 C CA . ALA A 1 582 ? 13.977 -15.332 -25.963 1.00 92.88 582 ALA A CA 1
ATOM 4414 C C . ALA A 1 582 ? 14.064 -14.781 -24.531 1.00 92.88 582 ALA A C 1
ATOM 4416 O O . ALA A 1 582 ? 13.832 -15.511 -23.565 1.00 92.88 582 ALA A O 1
ATOM 4417 N N . MET A 1 583 ? 14.321 -13.478 -24.378 1.00 91.56 583 MET A N 1
ATOM 4418 C CA . MET A 1 583 ? 14.388 -12.827 -23.068 1.00 91.56 583 MET A CA 1
ATOM 4419 C C . MET A 1 583 ? 13.044 -12.846 -22.335 1.00 91.56 583 MET A C 1
ATOM 4421 O O . MET A 1 583 ? 13.014 -13.006 -21.116 1.00 91.56 583 MET A O 1
ATOM 4425 N N . TRP A 1 584 ? 11.927 -12.723 -23.050 1.00 88.56 584 TRP A N 1
ATOM 4426 C CA . TRP A 1 584 ? 10.590 -12.806 -22.466 1.00 88.56 584 TRP A CA 1
ATOM 4427 C C . TRP A 1 584 ? 10.260 -14.228 -21.984 1.00 88.56 584 TRP A C 1
ATOM 4429 O O . TRP A 1 584 ? 9.707 -14.398 -20.894 1.00 88.56 584 TRP A O 1
ATOM 4439 N N . ALA A 1 585 ? 10.661 -15.260 -22.730 1.00 87.06 585 ALA A N 1
ATOM 4440 C CA . ALA A 1 585 ? 10.522 -16.649 -22.294 1.00 87.06 585 ALA A CA 1
ATOM 4441 C C . ALA A 1 585 ? 11.389 -16.958 -21.058 1.00 87.06 585 ALA A C 1
ATOM 4443 O O . ALA A 1 585 ? 10.929 -17.625 -20.125 1.00 87.06 585 ALA A O 1
ATOM 4444 N N . LEU A 1 586 ? 12.623 -16.442 -21.024 1.00 84.44 586 LEU A N 1
ATOM 4445 C CA . LEU A 1 586 ? 13.528 -16.578 -19.879 1.00 84.44 586 LEU A CA 1
ATOM 4446 C C . LEU A 1 586 ? 12.996 -15.865 -18.638 1.00 84.44 586 LEU A C 1
ATOM 4448 O O . LEU A 1 586 ? 13.051 -16.440 -17.552 1.00 84.44 586 LEU A O 1
ATOM 4452 N N . ASP A 1 587 ? 12.442 -14.664 -18.802 1.00 79.50 587 ASP A N 1
ATOM 4453 C CA . ASP A 1 587 ? 11.779 -13.931 -17.726 1.00 79.50 587 ASP A CA 1
ATOM 4454 C C . ASP A 1 587 ? 10.712 -14.823 -17.077 1.00 79.50 587 ASP A C 1
ATOM 4456 O O . ASP A 1 587 ? 10.827 -15.156 -15.903 1.00 79.50 587 ASP A O 1
ATOM 4460 N N . LYS A 1 588 ? 9.776 -15.390 -17.848 1.00 73.69 588 LYS A N 1
ATOM 4461 C CA . LYS A 1 588 ? 8.731 -16.279 -17.301 1.00 73.69 588 LYS A CA 1
ATOM 4462 C C . LYS A 1 588 ? 9.283 -17.500 -16.542 1.00 73.69 588 LYS A C 1
ATOM 4464 O O . LYS A 1 588 ? 8.660 -17.947 -15.582 1.00 73.69 588 LYS A O 1
ATOM 4469 N N . LYS A 1 589 ? 10.436 -18.040 -16.955 1.00 70.88 589 LYS A N 1
ATOM 4470 C CA . LYS A 1 589 ? 11.041 -19.256 -16.379 1.00 70.88 589 LYS A CA 1
ATOM 4471 C C . LYS A 1 589 ? 11.913 -18.993 -15.144 1.00 70.88 589 LYS A C 1
ATOM 4473 O O . LYS A 1 589 ? 11.954 -19.833 -14.249 1.00 70.88 589 LYS A O 1
ATOM 4478 N N . TYR A 1 590 ? 12.617 -17.861 -15.087 1.00 67.50 590 TYR A N 1
ATOM 4479 C CA . TYR A 1 590 ? 13.642 -17.590 -14.069 1.00 67.50 590 TYR A CA 1
ATOM 4480 C C . TYR A 1 590 ? 13.284 -16.463 -13.085 1.00 67.50 590 TYR A C 1
ATOM 4482 O O . TYR A 1 590 ? 13.990 -16.319 -12.082 1.00 67.50 590 TYR A O 1
ATOM 4490 N N . ASN A 1 591 ? 12.188 -15.717 -13.303 1.00 67.50 591 ASN A N 1
ATOM 4491 C CA . ASN A 1 591 ? 11.812 -14.577 -12.450 1.00 67.50 591 ASN A CA 1
ATOM 4492 C C . ASN A 1 591 ? 11.688 -14.980 -10.970 1.00 67.50 591 ASN A C 1
ATOM 4494 O O . ASN A 1 591 ? 12.277 -14.344 -10.101 1.00 67.50 591 ASN A O 1
ATOM 4498 N N . VAL A 1 592 ? 11.009 -16.097 -10.684 1.00 63.56 592 VAL A N 1
ATOM 4499 C CA . VAL A 1 592 ? 10.725 -16.533 -9.303 1.00 63.56 592 VAL A CA 1
ATOM 4500 C C . VAL A 1 592 ? 12.007 -16.857 -8.527 1.00 63.56 592 VAL A C 1
ATOM 4502 O O . VAL A 1 592 ? 12.191 -16.386 -7.409 1.00 63.56 592 VAL A O 1
ATOM 4505 N N . ARG A 1 593 ? 12.939 -17.614 -9.124 1.00 60.88 593 ARG A N 1
ATOM 4506 C CA . ARG A 1 593 ? 14.164 -18.075 -8.439 1.00 60.88 593 ARG A CA 1
ATOM 4507 C C . ARG A 1 593 ? 15.177 -16.954 -8.202 1.00 60.88 593 ARG A C 1
ATOM 4509 O O . ARG A 1 593 ? 15.933 -16.986 -7.232 1.00 60.88 593 ARG A O 1
ATOM 4516 N N . PHE A 1 594 ? 15.229 -15.970 -9.094 1.00 63.62 594 PHE A N 1
ATOM 4517 C CA . PHE A 1 594 ? 16.121 -14.829 -8.920 1.00 63.62 594 PHE A CA 1
ATOM 4518 C C . PHE A 1 594 ? 15.566 -13.830 -7.901 1.00 63.62 594 PHE A C 1
ATOM 4520 O O . PHE A 1 594 ? 16.327 -13.319 -7.079 1.00 63.62 594 PHE A O 1
ATOM 4527 N N . GLN A 1 595 ? 14.250 -13.582 -7.920 1.00 62.88 595 GLN A N 1
ATOM 4528 C CA . GLN A 1 595 ? 13.593 -12.709 -6.945 1.00 62.88 595 GLN A CA 1
ATOM 4529 C C . GLN A 1 595 ? 13.817 -13.188 -5.509 1.00 62.88 595 GLN A C 1
ATOM 4531 O O . GLN A 1 595 ? 14.148 -12.367 -4.655 1.00 62.88 595 GLN A O 1
ATOM 4536 N N . THR A 1 596 ? 13.712 -14.496 -5.257 1.00 61.47 596 THR A N 1
ATOM 4537 C CA . THR A 1 596 ? 14.001 -15.071 -3.935 1.00 61.47 596 THR A CA 1
ATOM 4538 C C . THR A 1 596 ? 15.472 -14.899 -3.559 1.00 61.47 596 THR A C 1
ATOM 4540 O O . THR A 1 596 ? 15.774 -14.317 -2.526 1.00 61.47 596 THR A O 1
ATOM 4543 N N . THR A 1 597 ? 16.397 -15.277 -4.446 1.00 65.12 597 THR A N 1
ATOM 4544 C CA . THR A 1 597 ? 17.845 -15.202 -4.169 1.00 65.12 597 THR A CA 1
ATOM 4545 C C . THR A 1 597 ? 18.329 -13.775 -3.875 1.00 65.12 597 THR A C 1
ATOM 4547 O O . THR A 1 597 ? 19.110 -13.555 -2.949 1.00 65.12 597 THR A O 1
ATOM 4550 N N . VAL A 1 598 ? 17.895 -12.783 -4.661 1.00 66.19 598 VAL A N 1
ATOM 4551 C CA . VAL A 1 598 ? 18.274 -11.378 -4.428 1.00 66.19 598 VAL A CA 1
ATOM 4552 C C . VAL A 1 598 ? 17.555 -10.810 -3.208 1.00 66.19 598 VAL A C 1
ATOM 4554 O O . VAL A 1 598 ? 18.167 -10.041 -2.465 1.00 66.19 598 VAL A O 1
ATOM 4557 N N . GLY A 1 599 ? 16.304 -11.216 -2.974 1.00 59.94 599 GLY A N 1
ATOM 4558 C CA . GLY A 1 599 ? 15.571 -10.900 -1.749 1.00 59.94 599 GLY A CA 1
ATOM 4559 C C . GLY A 1 599 ? 16.350 -11.312 -0.503 1.00 59.94 599 GLY A C 1
ATOM 4560 O O . GLY A 1 599 ? 16.638 -10.456 0.330 1.00 59.94 599 GLY A O 1
ATOM 4561 N N . ASP A 1 600 ? 16.822 -12.559 -0.457 1.00 65.62 600 ASP A N 1
ATOM 4562 C CA . ASP A 1 600 ? 17.601 -13.104 0.662 1.00 65.62 600 ASP A CA 1
ATOM 4563 C C . ASP A 1 600 ? 18.913 -12.337 0.912 1.00 65.62 600 ASP A C 1
ATOM 4565 O O . ASP A 1 600 ? 19.376 -12.192 2.049 1.00 65.62 600 ASP A O 1
ATOM 4569 N N . ILE A 1 601 ? 19.557 -11.847 -0.152 1.00 69.50 601 ILE A N 1
ATOM 4570 C CA . ILE A 1 601 ? 20.778 -11.036 -0.039 1.00 69.50 601 ILE A CA 1
ATOM 4571 C C . ILE A 1 601 ? 20.451 -9.662 0.545 1.00 69.50 601 ILE A C 1
ATOM 4573 O O . ILE A 1 601 ? 21.182 -9.180 1.416 1.00 69.50 601 ILE A O 1
ATOM 4577 N N . GLU A 1 602 ? 19.379 -9.019 0.079 1.00 65.00 602 GLU A N 1
ATOM 4578 C CA . GLU A 1 602 ? 18.941 -7.745 0.646 1.00 65.00 602 GLU A CA 1
ATOM 4579 C C . GLU A 1 602 ? 18.529 -7.898 2.112 1.00 65.00 602 GLU A C 1
ATOM 4581 O O . GLU A 1 602 ? 18.955 -7.079 2.923 1.00 65.00 602 GLU A O 1
ATOM 4586 N N . ASP A 1 603 ? 17.832 -8.978 2.475 1.00 64.81 603 ASP A N 1
ATOM 4587 C CA . ASP A 1 603 ? 17.508 -9.325 3.864 1.00 64.81 603 ASP A CA 1
ATOM 4588 C C . ASP A 1 603 ? 18.752 -9.363 4.750 1.00 64.81 603 ASP A C 1
ATOM 4590 O O . ASP A 1 603 ? 18.827 -8.691 5.781 1.00 64.81 603 ASP A O 1
ATOM 4594 N N . LYS A 1 604 ? 19.799 -10.065 4.309 1.00 69.00 604 LYS A N 1
ATOM 4595 C CA . LYS A 1 604 ? 21.072 -10.123 5.043 1.00 69.00 604 LYS A CA 1
ATOM 4596 C C . LYS A 1 604 ? 21.738 -8.752 5.179 1.00 69.00 604 LYS A C 1
ATOM 4598 O O . LYS A 1 604 ? 22.373 -8.474 6.201 1.00 69.00 604 LYS A O 1
ATOM 4603 N N . ILE A 1 605 ? 21.636 -7.897 4.162 1.00 72.44 605 ILE A N 1
ATOM 4604 C CA . ILE A 1 605 ? 22.207 -6.542 4.187 1.00 72.44 605 ILE A CA 1
ATOM 4605 C C . ILE A 1 605 ? 21.421 -5.638 5.143 1.00 72.44 605 ILE A C 1
ATOM 4607 O O . ILE A 1 605 ? 22.040 -4.886 5.905 1.00 72.44 605 ILE A O 1
ATOM 4611 N N . ASP A 1 606 ? 20.093 -5.704 5.108 1.00 68.44 606 ASP A N 1
ATOM 4612 C CA . ASP A 1 606 ? 19.203 -4.890 5.933 1.00 68.44 606 ASP A CA 1
ATOM 4613 C C . ASP A 1 606 ? 19.312 -5.294 7.406 1.00 68.44 606 ASP A C 1
ATOM 4615 O O . ASP A 1 606 ? 19.579 -4.428 8.243 1.00 68.44 606 ASP A O 1
ATOM 4619 N N . LEU A 1 607 ? 19.292 -6.596 7.714 1.00 69.44 607 LEU A N 1
ATOM 4620 C CA . LEU A 1 607 ? 19.551 -7.122 9.062 1.00 69.44 607 LEU A CA 1
ATOM 4621 C C . LEU A 1 607 ? 20.899 -6.634 9.606 1.00 69.44 607 LEU A C 1
ATOM 4623 O O . LEU A 1 607 ? 20.989 -6.099 10.713 1.00 69.44 607 LEU A O 1
ATOM 4627 N N . ARG A 1 608 ? 21.963 -6.718 8.798 1.00 70.19 608 ARG A N 1
ATOM 4628 C CA . ARG A 1 608 ? 23.292 -6.236 9.199 1.00 70.19 608 ARG A CA 1
ATOM 4629 C C . ARG A 1 608 ? 23.320 -4.715 9.399 1.00 70.19 608 ARG A C 1
ATOM 4631 O O . ARG A 1 608 ? 24.034 -4.223 10.276 1.00 70.19 608 ARG A O 1
ATOM 4638 N N . ARG A 1 609 ? 22.562 -3.937 8.618 1.00 70.62 609 ARG A N 1
ATOM 4639 C CA . ARG A 1 609 ? 22.419 -2.483 8.829 1.00 70.62 609 ARG A CA 1
ATOM 4640 C C . ARG A 1 609 ? 21.673 -2.167 10.114 1.00 70.62 609 ARG A C 1
ATOM 4642 O O . ARG A 1 609 ? 22.108 -1.265 10.835 1.00 70.62 609 ARG A O 1
ATOM 4649 N N . GLU A 1 610 ? 20.592 -2.879 10.400 1.00 68.06 610 GLU A N 1
ATOM 4650 C CA . GLU A 1 610 ? 19.837 -2.722 11.638 1.00 68.06 610 GLU A CA 1
ATOM 4651 C C . GLU A 1 610 ? 20.688 -3.055 12.856 1.00 68.06 610 GLU A C 1
ATOM 4653 O O . GLU A 1 610 ? 20.712 -2.274 13.805 1.00 68.06 610 GLU A O 1
ATOM 4658 N N . GLU A 1 611 ? 21.469 -4.134 12.819 1.00 69.69 611 GLU A N 1
ATOM 4659 C CA . GLU A 1 611 ? 22.429 -4.445 13.879 1.00 69.69 611 GLU A CA 1
ATOM 4660 C C . GLU A 1 611 ? 23.426 -3.302 14.099 1.00 69.69 611 GLU A C 1
ATOM 4662 O O . GLU A 1 611 ? 23.719 -2.924 15.236 1.00 69.69 611 GLU A O 1
ATOM 4667 N N . VAL A 1 612 ? 23.949 -2.715 13.020 1.00 74.56 612 VAL A N 1
ATOM 4668 C CA . VAL A 1 612 ? 24.876 -1.578 13.103 1.00 74.56 612 VAL A CA 1
ATOM 4669 C C . VAL A 1 612 ? 24.185 -0.337 13.675 1.00 74.56 612 VAL A C 1
ATOM 4671 O O . VAL A 1 612 ? 24.795 0.392 14.465 1.00 74.56 612 VAL A O 1
ATOM 4674 N N . LEU A 1 613 ? 22.927 -0.085 13.312 1.00 70.38 613 LEU A N 1
ATOM 4675 C CA . LEU A 1 613 ? 22.115 1.009 13.849 1.00 70.38 613 LEU A CA 1
ATOM 4676 C C . LEU A 1 613 ? 21.810 0.802 15.332 1.00 70.38 613 LEU A C 1
ATOM 4678 O O . LEU A 1 613 ? 22.136 1.688 16.121 1.00 70.38 613 LEU A O 1
ATOM 4682 N N . LYS A 1 614 ? 21.321 -0.377 15.731 1.00 71.44 614 LYS A N 1
ATOM 4683 C CA . LYS A 1 614 ? 21.099 -0.763 17.133 1.00 71.44 614 LYS A CA 1
ATOM 4684 C C . LYS A 1 614 ? 22.383 -0.615 17.948 1.00 71.44 614 LYS A C 1
ATOM 4686 O O . LYS A 1 614 ? 22.372 0.016 19.003 1.00 71.44 614 LYS A O 1
ATOM 4691 N N . LYS A 1 615 ? 23.532 -1.067 17.427 1.00 74.62 615 LYS A N 1
ATOM 4692 C CA . LYS A 1 615 ? 24.850 -0.857 18.062 1.00 74.62 615 LYS A CA 1
ATOM 4693 C C . LYS A 1 615 ? 25.198 0.629 18.198 1.00 74.62 615 LYS A C 1
ATOM 4695 O O . LYS A 1 615 ? 25.719 1.050 19.233 1.00 74.62 615 LYS A O 1
ATOM 4700 N N . ARG A 1 616 ? 24.917 1.454 17.184 1.00 74.38 616 ARG A N 1
ATOM 4701 C CA . ARG A 1 616 ? 25.143 2.912 17.232 1.00 74.38 616 ARG A CA 1
ATOM 4702 C C . ARG A 1 616 ? 24.225 3.605 18.235 1.00 74.38 616 ARG A C 1
ATOM 4704 O O . ARG A 1 616 ? 24.692 4.497 18.943 1.00 74.38 616 ARG A O 1
ATOM 4711 N N . GLU A 1 617 ? 22.960 3.219 18.304 1.00 73.00 617 GLU A N 1
ATOM 4712 C CA . GLU A 1 617 ? 21.979 3.771 19.238 1.00 73.00 617 GLU A CA 1
ATOM 4713 C C . GLU A 1 617 ? 22.273 3.360 20.672 1.00 73.00 617 GLU A C 1
ATOM 4715 O O . GLU A 1 617 ? 22.350 4.235 21.530 1.00 73.00 617 GLU A O 1
ATOM 4720 N N . ALA A 1 618 ? 22.589 2.088 20.920 1.00 70.88 618 ALA A N 1
ATOM 4721 C CA . ALA A 1 618 ? 23.074 1.620 22.215 1.00 70.88 618 ALA A CA 1
ATOM 4722 C C . ALA A 1 618 ? 24.322 2.404 22.653 1.00 70.88 618 ALA A C 1
ATOM 4724 O O . ALA A 1 618 ? 24.410 2.875 23.787 1.00 70.88 618 ALA A O 1
ATOM 4725 N N . LYS A 1 619 ? 25.262 2.657 21.730 1.00 75.75 619 LYS A N 1
ATOM 4726 C CA . LYS A 1 619 ? 26.456 3.475 22.002 1.00 75.75 619 LYS A CA 1
ATOM 4727 C C . LYS A 1 619 ? 26.111 4.945 22.283 1.00 75.75 619 LYS A C 1
ATOM 4729 O O . LYS A 1 619 ? 26.754 5.566 23.132 1.00 75.75 619 LYS A O 1
ATOM 4734 N N . LYS A 1 620 ? 25.105 5.518 21.611 1.00 74.25 620 LYS A N 1
ATOM 4735 C CA . LYS A 1 620 ? 24.589 6.873 21.892 1.00 74.25 620 LYS A CA 1
ATOM 4736 C C . LYS A 1 620 ? 23.879 6.940 23.247 1.00 74.25 620 LYS A C 1
ATOM 4738 O O . LYS A 1 620 ? 24.147 7.868 24.005 1.00 74.25 620 LYS A O 1
ATOM 4743 N N . ALA A 1 621 ? 23.033 5.965 23.569 1.00 69.31 621 ALA A N 1
ATOM 4744 C CA . ALA A 1 621 ? 22.332 5.859 24.844 1.00 69.31 621 ALA A CA 1
ATOM 4745 C C . ALA A 1 621 ? 23.326 5.709 26.003 1.00 69.31 621 ALA A C 1
ATOM 4747 O O . ALA A 1 621 ? 23.254 6.468 26.966 1.00 69.31 621 ALA A O 1
ATOM 4748 N N . ALA A 1 622 ? 24.335 4.846 25.856 1.00 71.50 622 ALA A N 1
ATOM 4749 C CA . ALA A 1 622 ? 25.418 4.696 26.826 1.00 71.50 622 ALA A CA 1
ATOM 4750 C C . ALA A 1 622 ? 26.208 6.001 27.024 1.00 71.50 622 ALA A C 1
ATOM 4752 O O . ALA A 1 622 ? 26.522 6.373 28.154 1.00 71.50 622 ALA A O 1
ATOM 4753 N N . ARG A 1 623 ? 26.494 6.749 25.946 1.00 73.56 623 ARG A N 1
ATOM 4754 C CA . ARG A 1 623 ? 27.122 8.082 26.044 1.00 73.56 623 ARG A CA 1
ATOM 4755 C C . ARG A 1 623 ? 26.230 9.090 26.771 1.00 73.56 623 ARG A C 1
ATOM 4757 O O . ARG A 1 623 ? 26.744 9.850 27.587 1.00 73.56 623 ARG A O 1
ATOM 4764 N N . LYS A 1 624 ? 24.920 9.092 26.504 1.00 72.56 624 LYS A N 1
ATOM 4765 C CA . LYS A 1 624 ? 23.951 9.988 27.154 1.00 72.56 624 LYS A CA 1
ATOM 4766 C C . LYS A 1 624 ? 23.811 9.671 28.645 1.00 72.56 624 LYS A C 1
ATOM 4768 O O . LYS A 1 624 ? 23.907 10.588 29.448 1.00 72.56 624 LYS A O 1
ATOM 4773 N N . ALA A 1 625 ? 23.704 8.390 29.002 1.00 69.88 625 ALA A N 1
ATOM 4774 C CA . ALA A 1 625 ? 23.681 7.920 30.387 1.00 69.88 625 ALA A CA 1
ATOM 4775 C C . ALA A 1 625 ? 24.979 8.268 31.136 1.00 69.88 625 ALA A C 1
ATOM 4777 O O . ALA A 1 625 ? 24.947 8.718 32.279 1.00 69.88 625 ALA A O 1
ATOM 4778 N N . LYS A 1 626 ? 26.137 8.124 30.475 1.00 75.00 626 LYS A N 1
ATOM 4779 C CA . LYS A 1 626 ? 27.428 8.537 31.041 1.00 75.00 626 LYS A CA 1
ATOM 4780 C C . LYS A 1 626 ? 27.467 10.050 31.281 1.00 75.00 626 LYS A C 1
ATOM 4782 O O . LYS A 1 626 ? 27.924 10.471 32.335 1.00 75.00 626 LYS A O 1
ATOM 4787 N N . LYS A 1 627 ? 26.952 10.859 30.348 1.00 73.69 627 LYS A N 1
ATOM 4788 C CA . LYS A 1 627 ? 26.882 12.322 30.485 1.00 73.69 627 LYS A CA 1
ATOM 4789 C C . LYS A 1 627 ? 25.971 12.753 31.644 1.00 73.69 627 LYS A C 1
ATOM 4791 O O . LYS A 1 627 ? 26.418 13.533 32.477 1.00 73.69 627 LYS A O 1
ATOM 4796 N N . SER A 1 628 ? 24.774 12.176 31.766 1.00 69.00 628 SER A N 1
ATOM 4797 C CA . SER A 1 628 ? 23.863 12.463 32.886 1.00 69.00 628 SER A CA 1
ATOM 4798 C C . SER A 1 628 ? 24.433 12.031 34.243 1.00 69.00 628 SER A C 1
ATOM 4800 O O . SER A 1 628 ? 24.213 12.702 35.243 1.00 69.00 628 SER A O 1
ATOM 4802 N N . LEU A 1 629 ? 25.220 10.948 34.289 1.00 62.91 629 LEU A N 1
ATOM 4803 C CA . LEU A 1 629 ? 25.950 10.527 35.494 1.00 62.91 629 LEU A CA 1
ATOM 4804 C C . LEU A 1 629 ? 27.077 11.499 35.882 1.00 62.91 629 LEU A C 1
ATOM 4806 O O . LEU A 1 629 ? 27.305 11.719 37.069 1.00 62.91 629 LEU A O 1
ATOM 4810 N N . TYR A 1 630 ? 27.784 12.080 34.907 1.00 68.38 630 TYR A N 1
ATOM 4811 C CA . TYR A 1 630 ? 28.780 13.129 35.164 1.00 68.38 630 TYR A CA 1
ATOM 4812 C C . TYR A 1 630 ? 28.126 14.422 35.669 1.00 68.38 630 TYR A C 1
ATOM 4814 O O . TYR A 1 630 ? 28.636 15.026 36.609 1.00 68.38 630 TYR A O 1
ATOM 4822 N N . GLU A 1 631 ? 26.985 14.812 35.097 1.00 67.06 631 GLU A N 1
ATOM 4823 C CA . GLU A 1 631 ? 26.202 15.977 35.536 1.00 67.06 631 GLU A CA 1
ATOM 4824 C C . GLU A 1 631 ? 25.642 15.780 36.957 1.00 67.06 631 GLU A C 1
ATOM 4826 O O . GLU A 1 631 ? 25.775 16.674 37.792 1.00 67.06 631 GLU A O 1
ATOM 4831 N N . ALA A 1 632 ? 25.136 14.583 37.280 1.00 55.56 632 ALA A N 1
ATOM 4832 C CA . ALA A 1 632 ? 24.702 14.226 38.634 1.00 55.56 632 ALA A CA 1
ATOM 4833 C C . ALA A 1 632 ? 25.866 14.213 39.642 1.00 55.56 632 ALA A C 1
ATOM 4835 O O . ALA A 1 632 ? 25.722 14.708 40.755 1.00 55.56 632 ALA A O 1
ATOM 4836 N N . ARG A 1 633 ? 27.053 13.721 39.248 1.00 52.56 633 ARG A N 1
ATOM 4837 C CA . ARG A 1 633 ? 28.264 13.798 40.088 1.00 52.56 633 ARG A CA 1
ATOM 4838 C C . ARG A 1 633 ? 28.710 15.239 40.346 1.00 52.56 633 ARG A C 1
ATOM 4840 O O . ARG A 1 633 ? 29.142 15.546 41.455 1.00 52.56 633 ARG A O 1
ATOM 4847 N N . GLY A 1 634 ? 28.581 16.112 39.347 1.00 49.53 634 GLY A N 1
ATOM 4848 C CA . GLY A 1 634 ? 28.878 17.541 39.463 1.00 49.53 634 GLY A CA 1
ATOM 4849 C C . GLY A 1 634 ? 27.907 18.309 40.367 1.00 49.53 634 GLY A C 1
ATOM 4850 O O . GLY A 1 634 ? 28.312 19.306 40.966 1.00 49.53 634 GLY A O 1
ATOM 4851 N N . SER A 1 635 ? 26.658 17.847 40.518 1.00 45.78 635 SER A N 1
ATOM 4852 C CA . SER A 1 635 ? 25.703 18.428 41.474 1.00 45.78 635 SER A CA 1
ATOM 4853 C C . SER A 1 635 ? 25.874 17.867 42.890 1.00 45.78 635 SER A C 1
ATOM 4855 O O . SER A 1 635 ? 25.786 18.626 43.850 1.00 45.78 635 SER A O 1
ATOM 4857 N N . THR A 1 636 ? 26.210 16.580 43.046 1.00 45.06 636 THR A N 1
ATOM 4858 C CA . THR A 1 636 ? 26.502 15.973 44.363 1.00 45.06 636 THR A CA 1
ATOM 4859 C C . THR A 1 636 ? 27.839 16.411 44.961 1.00 45.06 636 THR A C 1
ATOM 4861 O O . THR A 1 636 ? 28.009 16.361 46.170 1.00 45.06 636 THR A O 1
ATOM 4864 N N . ALA A 1 637 ? 28.790 16.899 44.158 1.00 43.38 637 ALA A N 1
ATOM 4865 C CA . ALA A 1 637 ? 29.998 17.540 44.691 1.00 43.38 637 ALA A CA 1
ATOM 4866 C C . ALA A 1 637 ? 29.702 18.893 45.375 1.00 43.38 637 ALA A C 1
ATOM 4868 O O . ALA A 1 637 ? 30.557 19.420 46.077 1.00 43.38 637 ALA A O 1
ATOM 4869 N N . ARG A 1 638 ? 28.496 19.452 45.180 1.00 40.47 638 ARG A N 1
ATOM 4870 C CA . ARG A 1 638 ? 28.050 20.719 45.778 1.00 40.47 638 ARG A CA 1
ATOM 4871 C C . ARG A 1 638 ? 27.185 20.547 47.033 1.00 40.47 638 ARG A C 1
ATOM 4873 O O . ARG A 1 638 ? 27.003 21.512 47.758 1.00 40.47 638 ARG A O 1
ATOM 4880 N N . TYR A 1 639 ? 26.698 19.336 47.306 1.00 39.12 639 TYR A N 1
ATOM 4881 C CA . TYR A 1 639 ? 25.957 18.989 48.520 1.00 39.12 639 TYR A CA 1
ATOM 4882 C C . TYR A 1 639 ? 26.359 17.577 48.941 1.00 39.12 639 TYR A C 1
ATOM 4884 O O . TYR A 1 639 ? 26.011 16.605 48.270 1.00 39.12 639 TYR A O 1
ATOM 4892 N N . GLY A 1 640 ? 27.133 17.469 50.023 1.00 44.28 640 GLY A N 1
ATOM 4893 C CA . GLY A 1 640 ? 27.622 16.194 50.539 1.00 44.28 640 GLY A CA 1
ATOM 4894 C C . GLY A 1 640 ? 26.472 15.232 50.838 1.00 44.28 640 GLY A C 1
ATOM 4895 O O . GLY A 1 640 ? 25.712 15.449 51.775 1.00 44.28 640 GLY A O 1
ATOM 4896 N N . ALA A 1 641 ? 26.346 14.165 50.046 1.00 34.44 641 ALA A N 1
ATOM 4897 C CA . ALA A 1 641 ? 25.366 13.110 50.278 1.00 34.44 641 ALA A CA 1
ATOM 4898 C C . ALA A 1 641 ? 25.921 11.715 49.920 1.00 34.44 641 ALA A C 1
ATOM 4900 O O . ALA A 1 641 ? 26.093 11.367 48.754 1.00 34.44 641 ALA A O 1
ATOM 4901 N N . SER A 1 642 ? 26.195 10.970 50.996 1.00 39.34 642 SER A N 1
ATOM 4902 C CA . SER A 1 642 ? 26.137 9.521 51.269 1.00 39.34 642 SER A CA 1
ATOM 4903 C C . SER A 1 642 ? 26.474 8.456 50.200 1.00 39.34 642 SER A C 1
ATOM 4905 O O . SER A 1 642 ? 25.952 8.428 49.082 1.00 39.34 642 SER A O 1
ATOM 4907 N N . LEU A 1 643 ? 27.263 7.464 50.646 1.00 38.28 643 LEU A N 1
ATOM 4908 C CA . LEU A 1 643 ? 27.676 6.213 49.981 1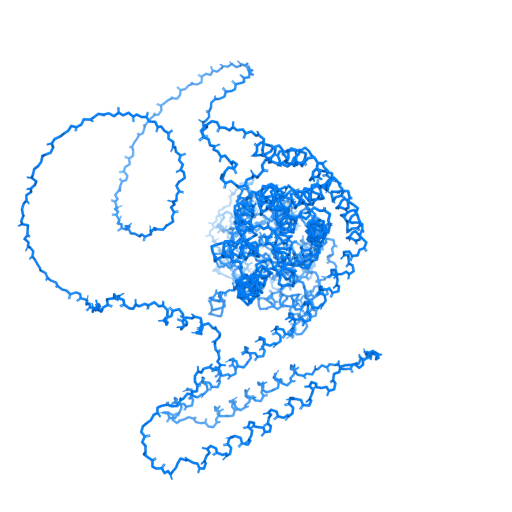.00 38.28 643 LEU A CA 1
ATOM 4909 C C . LEU A 1 643 ? 26.542 5.441 49.265 1.00 38.28 643 LEU A C 1
ATOM 4911 O O . LEU A 1 643 ? 26.803 4.672 48.337 1.00 38.28 643 LEU A O 1
ATOM 4915 N N . THR A 1 644 ? 25.284 5.647 49.650 1.00 39.03 644 THR A N 1
ATOM 4916 C CA . THR A 1 644 ? 24.118 4.912 49.139 1.00 39.03 644 THR A CA 1
ATOM 4917 C C . THR A 1 644 ? 23.854 5.158 47.645 1.00 39.03 644 THR A C 1
ATOM 4919 O O . THR A 1 644 ? 23.503 4.230 46.913 1.00 39.03 644 THR A O 1
ATOM 4922 N N . ILE A 1 645 ? 24.116 6.373 47.141 1.00 44.09 645 ILE A N 1
ATOM 4923 C CA . ILE A 1 645 ? 23.933 6.721 45.715 1.00 44.09 645 ILE A CA 1
ATOM 4924 C C . ILE A 1 645 ? 25.034 6.083 44.847 1.00 44.09 645 ILE A C 1
ATOM 4926 O O . ILE A 1 645 ? 24.792 5.679 43.704 1.00 44.09 645 ILE A O 1
ATOM 4930 N N . GLN A 1 646 ? 26.245 5.921 45.393 1.00 39.22 646 GLN A N 1
ATOM 4931 C CA . GLN A 1 646 ? 27.360 5.284 44.684 1.00 39.22 646 GLN A CA 1
ATOM 4932 C C . GLN A 1 646 ? 27.154 3.772 44.498 1.00 39.22 646 GLN A C 1
ATOM 4934 O O . GLN A 1 646 ? 27.515 3.240 43.443 1.00 39.22 646 GLN A O 1
ATOM 4939 N N . CYS A 1 647 ? 26.530 3.089 45.464 1.00 39.47 647 CYS A N 1
ATOM 4940 C CA . CYS A 1 647 ? 26.170 1.672 45.342 1.00 39.47 647 CYS A CA 1
ATOM 4941 C C . CYS A 1 647 ? 25.045 1.440 44.321 1.00 39.47 647 CYS A C 1
ATOM 4943 O O . CYS A 1 647 ? 25.176 0.560 43.467 1.00 39.47 647 CYS A O 1
ATOM 4945 N N . ALA A 1 648 ? 24.001 2.278 44.318 1.00 39.28 648 ALA A N 1
ATOM 4946 C CA . ALA A 1 648 ? 22.919 2.195 43.331 1.00 39.28 648 ALA A CA 1
ATOM 4947 C C . ALA A 1 648 ? 23.425 2.412 41.888 1.00 39.28 648 ALA A C 1
ATOM 4949 O O . ALA A 1 648 ? 23.062 1.677 40.966 1.00 39.28 648 ALA A O 1
ATOM 4950 N N . ALA A 1 649 ? 24.350 3.359 41.693 1.00 37.59 649 ALA A N 1
ATOM 4951 C CA . ALA A 1 649 ? 24.966 3.618 40.391 1.00 37.59 649 ALA A CA 1
ATOM 4952 C C . ALA A 1 649 ? 25.851 2.453 39.898 1.00 37.59 649 ALA A C 1
ATOM 4954 O O . ALA A 1 649 ? 25.868 2.153 38.701 1.00 37.59 649 ALA A O 1
ATOM 4955 N N . ARG A 1 650 ? 26.567 1.762 40.799 1.00 39.69 650 ARG A N 1
ATOM 4956 C CA . ARG A 1 650 ? 27.343 0.551 40.461 1.00 39.69 650 ARG A CA 1
ATOM 4957 C C . ARG A 1 650 ? 26.439 -0.630 40.093 1.00 39.69 650 ARG A C 1
ATOM 4959 O O . ARG A 1 650 ? 26.758 -1.339 39.138 1.00 39.69 650 ARG A O 1
ATOM 4966 N N . GLY A 1 651 ? 25.299 -0.788 40.769 1.00 37.59 651 GLY A N 1
ATOM 4967 C CA . GLY A 1 651 ? 24.273 -1.777 40.416 1.00 37.59 651 GLY A CA 1
ATOM 4968 C C . GLY A 1 651 ? 23.737 -1.579 38.994 1.00 37.59 651 GLY A C 1
ATOM 4969 O O . GLY A 1 651 ? 23.743 -2.515 38.193 1.00 37.59 651 GLY A O 1
ATOM 4970 N N . ALA A 1 652 ? 23.404 -0.336 38.629 1.00 36.97 652 ALA A N 1
ATOM 4971 C CA . ALA A 1 652 ? 22.933 0.013 37.286 1.00 36.97 652 ALA A CA 1
ATOM 4972 C C . ALA A 1 652 ? 23.993 -0.221 36.186 1.00 36.97 652 ALA A C 1
ATOM 4974 O O . ALA A 1 652 ? 23.661 -0.649 35.079 1.00 36.97 652 ALA A O 1
ATOM 4975 N N . ILE A 1 653 ? 25.283 -0.002 36.481 1.00 40.12 653 ILE A N 1
ATOM 4976 C CA . ILE A 1 653 ? 26.394 -0.306 35.558 1.00 40.12 653 ILE A CA 1
ATOM 4977 C C . ILE A 1 653 ? 26.535 -1.820 35.333 1.00 40.12 653 ILE A C 1
ATOM 4979 O O . ILE A 1 653 ? 26.785 -2.247 34.203 1.00 40.12 653 ILE A O 1
ATOM 4983 N N . CYS A 1 654 ? 26.356 -2.635 36.376 1.00 38.66 654 CYS A N 1
ATOM 4984 C CA . CYS A 1 654 ? 26.366 -4.096 36.258 1.00 38.66 654 CYS A CA 1
ATOM 4985 C C . CYS A 1 654 ? 25.181 -4.612 35.429 1.00 38.66 654 CYS A C 1
ATOM 4987 O O . CYS A 1 654 ? 25.364 -5.477 34.572 1.00 38.66 654 CYS A O 1
ATOM 4989 N N . GLN A 1 655 ? 23.991 -4.034 35.611 1.00 36.19 655 GLN A N 1
ATOM 4990 C CA . GLN A 1 655 ? 22.797 -4.378 34.833 1.00 36.19 655 GLN A CA 1
ATOM 4991 C C . GLN A 1 655 ? 22.934 -3.976 33.354 1.00 36.19 655 GLN A C 1
ATOM 4993 O O . GLN A 1 655 ? 22.658 -4.779 32.466 1.00 36.19 655 GLN A O 1
ATOM 4998 N N . ALA A 1 656 ? 23.467 -2.782 33.070 1.00 34.97 656 ALA A N 1
ATOM 4999 C CA . ALA A 1 656 ? 23.713 -2.319 31.702 1.00 34.97 656 ALA A CA 1
ATOM 5000 C C . ALA A 1 656 ? 24.795 -3.142 30.975 1.00 34.97 656 ALA A C 1
ATOM 5002 O O . ALA A 1 656 ? 24.679 -3.386 29.770 1.00 34.97 656 ALA A O 1
ATOM 5003 N N . LYS A 1 657 ? 25.829 -3.605 31.696 1.00 36.66 657 LYS A N 1
ATOM 5004 C CA . LYS A 1 657 ? 26.847 -4.532 31.168 1.00 36.66 657 LYS A CA 1
ATOM 5005 C C . LYS A 1 657 ? 26.286 -5.932 30.900 1.00 36.66 657 LYS A C 1
ATOM 5007 O O . LYS A 1 657 ? 26.650 -6.533 29.894 1.00 36.66 657 LYS A O 1
ATOM 5012 N N . ARG A 1 658 ? 25.370 -6.433 31.738 1.00 35.47 658 ARG A N 1
ATOM 5013 C CA . ARG A 1 658 ? 24.661 -7.703 31.486 1.00 35.47 658 ARG A CA 1
ATOM 5014 C C . ARG A 1 658 ? 23.746 -7.622 30.263 1.00 35.47 658 ARG A C 1
ATOM 5016 O O . ARG A 1 658 ? 23.786 -8.525 29.436 1.00 35.47 658 ARG A O 1
ATOM 5023 N N . LEU A 1 659 ? 23.027 -6.511 30.075 1.00 34.03 659 LEU A N 1
ATOM 5024 C CA . LEU A 1 659 ? 22.222 -6.283 28.866 1.00 34.03 659 LEU A CA 1
ATOM 5025 C C . LEU A 1 659 ? 23.072 -6.212 27.588 1.00 34.03 659 LEU A C 1
ATOM 5027 O O . LEU A 1 659 ? 22.645 -6.683 26.541 1.00 34.03 659 LEU A O 1
ATOM 5031 N N . THR A 1 660 ? 24.289 -5.662 27.653 1.00 36.50 660 THR A N 1
ATOM 5032 C CA . THR A 1 660 ? 25.196 -5.642 26.489 1.00 36.50 660 THR A CA 1
ATOM 5033 C C . THR A 1 660 ? 25.850 -6.996 26.210 1.00 36.50 660 THR A C 1
ATOM 5035 O O . THR A 1 660 ? 26.153 -7.275 25.053 1.00 36.50 660 THR A O 1
ATOM 5038 N N . ALA A 1 661 ? 26.032 -7.844 27.227 1.00 32.69 661 ALA A N 1
ATOM 5039 C CA . ALA A 1 661 ? 26.551 -9.204 27.072 1.00 32.69 661 ALA A CA 1
ATOM 5040 C C . ALA A 1 661 ? 25.490 -10.193 26.548 1.00 32.69 661 ALA A C 1
ATOM 5042 O O . ALA A 1 661 ? 25.809 -11.036 25.716 1.00 32.69 661 ALA A O 1
ATOM 5043 N N . SER A 1 662 ? 24.222 -10.049 26.954 1.00 31.48 662 SER A N 1
ATOM 5044 C CA . SER A 1 662 ? 23.113 -10.904 26.491 1.00 31.48 662 SER A CA 1
ATOM 5045 C C . SER A 1 662 ? 22.780 -10.732 25.003 1.00 31.48 662 SER A C 1
ATOM 5047 O O . SER A 1 662 ? 22.236 -11.637 24.387 1.00 31.48 662 SER A O 1
ATOM 5049 N N . ILE A 1 663 ? 23.123 -9.585 24.410 1.00 35.06 663 ILE A N 1
ATOM 5050 C CA . ILE A 1 663 ? 22.914 -9.292 22.980 1.00 35.06 663 ILE A CA 1
ATOM 5051 C C . ILE A 1 663 ? 24.040 -9.904 22.107 1.00 35.06 663 ILE A C 1
ATOM 5053 O O . ILE A 1 663 ? 23.985 -9.839 20.882 1.00 35.06 663 ILE A O 1
ATOM 5057 N N . ALA A 1 664 ? 25.079 -10.499 22.710 1.00 28.48 664 ALA A N 1
ATOM 5058 C CA . ALA A 1 664 ? 26.309 -10.897 22.021 1.00 28.48 664 ALA A CA 1
ATOM 5059 C C . ALA A 1 664 ? 26.506 -12.415 21.804 1.00 28.48 664 ALA A C 1
ATOM 5061 O O . ALA A 1 664 ? 27.588 -12.801 21.365 1.00 28.48 664 ALA A O 1
ATOM 5062 N N . ALA A 1 665 ? 25.514 -13.275 22.059 1.00 24.69 665 ALA A N 1
ATOM 5063 C CA . ALA A 1 665 ? 25.651 -14.724 21.861 1.00 24.69 665 ALA A CA 1
ATOM 5064 C C . ALA A 1 665 ? 24.786 -15.234 20.689 1.00 24.69 665 ALA A C 1
ATOM 5066 O O . ALA A 1 665 ? 23.563 -15.243 20.815 1.00 24.69 665 ALA A O 1
ATOM 5067 N N . PRO A 1 666 ? 25.369 -15.687 19.562 1.00 30.20 666 PRO A N 1
ATOM 5068 C CA . PRO A 1 666 ? 24.667 -16.541 18.615 1.00 30.20 666 PRO A CA 1
ATOM 5069 C C . PRO A 1 666 ? 24.764 -18.008 19.060 1.00 30.20 666 PRO A C 1
ATOM 5071 O O . PRO A 1 666 ? 25.852 -18.505 19.357 1.00 30.20 666 PRO A O 1
ATOM 5074 N N . SER A 1 667 ? 23.628 -18.705 19.076 1.00 27.02 667 SER A N 1
ATOM 5075 C CA . SER A 1 667 ? 23.543 -20.160 19.195 1.00 27.02 667 SER A CA 1
ATOM 5076 C C . SER A 1 667 ? 24.159 -20.818 17.955 1.00 27.02 667 SER A C 1
ATOM 5078 O O . SER A 1 667 ? 23.716 -20.614 16.827 1.00 27.02 667 SER A O 1
ATOM 5080 N N . ALA A 1 668 ? 25.221 -21.593 18.160 1.00 26.81 668 ALA A N 1
ATOM 5081 C CA . ALA A 1 668 ? 25.881 -22.361 17.117 1.00 26.81 668 ALA A CA 1
ATOM 5082 C C . ALA A 1 668 ? 25.429 -23.821 17.193 1.00 26.81 668 ALA A C 1
ATOM 5084 O O . ALA A 1 668 ? 25.932 -24.556 18.034 1.00 26.81 668 ALA A O 1
ATOM 5085 N N . THR A 1 669 ? 24.545 -24.254 16.293 1.00 25.77 669 THR A N 1
ATOM 5086 C CA . THR A 1 669 ? 24.399 -25.673 15.931 1.00 25.77 669 THR A CA 1
ATOM 5087 C C . THR A 1 669 ? 23.846 -25.828 14.504 1.00 25.77 669 THR A C 1
ATOM 5089 O O . THR A 1 669 ? 22.768 -25.349 14.174 1.00 25.77 669 THR A O 1
ATOM 5092 N N . SER A 1 670 ? 24.607 -26.561 13.679 1.00 25.41 670 SER A N 1
ATOM 5093 C CA . SER A 1 670 ? 24.300 -27.137 12.351 1.00 25.41 670 SER A CA 1
ATOM 5094 C C . SER A 1 670 ? 24.306 -26.237 11.089 1.00 25.41 670 SER A C 1
ATOM 5096 O O . SER A 1 670 ? 23.303 -25.657 10.696 1.00 25.41 670 SER A O 1
ATOM 5098 N N . MET A 1 671 ? 25.435 -26.231 10.362 1.00 24.88 671 MET A N 1
ATOM 5099 C CA . MET A 1 671 ? 25.497 -26.048 8.895 1.00 24.88 671 MET A CA 1
ATOM 5100 C C . MET A 1 671 ? 26.655 -26.891 8.307 1.00 24.88 671 MET A C 1
ATOM 5102 O O . MET A 1 671 ? 27.716 -26.943 8.934 1.00 24.88 671 MET A O 1
ATOM 5106 N N . PRO A 1 672 ? 26.497 -27.542 7.131 1.00 26.27 672 PRO A N 1
ATOM 5107 C CA . PRO A 1 672 ? 27.555 -28.309 6.461 1.00 26.27 672 PRO A CA 1
ATOM 5108 C C . PRO A 1 672 ? 28.440 -27.416 5.555 1.00 26.27 672 PRO A C 1
ATOM 5110 O O . PRO A 1 672 ? 28.072 -26.271 5.275 1.00 26.27 672 PRO A O 1
ATOM 5113 N N . PRO A 1 673 ? 29.617 -27.890 5.092 1.00 29.97 673 PRO A N 1
ATOM 5114 C CA . PRO A 1 673 ? 30.651 -27.020 4.538 1.00 29.97 673 PRO A CA 1
ATOM 5115 C C . PRO A 1 673 ? 30.523 -26.857 3.019 1.00 29.97 673 PRO A C 1
ATOM 5117 O O . PRO A 1 673 ? 30.541 -27.841 2.285 1.00 29.97 673 PRO A O 1
ATOM 5120 N N . VAL A 1 674 ? 30.499 -25.613 2.524 1.00 26.61 674 VAL A N 1
ATOM 5121 C CA . VAL A 1 674 ? 30.723 -25.319 1.097 1.00 26.61 674 VAL A CA 1
ATOM 5122 C C . VAL A 1 674 ? 31.689 -24.133 0.932 1.00 26.61 674 VAL A C 1
ATOM 5124 O O . VAL A 1 674 ? 31.359 -22.977 1.169 1.00 26.61 674 VAL A O 1
ATOM 5127 N N . THR A 1 675 ? 32.912 -24.511 0.545 1.00 26.66 675 THR A N 1
ATOM 5128 C CA . THR A 1 675 ? 33.953 -23.823 -0.250 1.00 26.66 675 THR A CA 1
ATOM 5129 C C . THR A 1 675 ? 34.508 -22.440 0.140 1.00 26.66 675 THR A C 1
ATOM 5131 O O . THR A 1 675 ? 33.899 -21.390 -0.030 1.00 26.66 675 THR A O 1
ATOM 5134 N N . ARG A 1 676 ? 35.792 -22.510 0.531 1.00 30.81 676 ARG A N 1
ATOM 5135 C CA . ARG A 1 676 ? 36.892 -21.526 0.559 1.00 30.81 676 ARG A CA 1
ATOM 5136 C C . ARG A 1 676 ? 36.761 -20.313 -0.383 1.00 30.81 676 ARG A C 1
ATOM 5138 O O . ARG A 1 676 ? 36.926 -20.469 -1.583 1.00 30.81 676 ARG A O 1
ATOM 5145 N N . PHE A 1 677 ? 36.665 -19.111 0.194 1.00 30.80 677 PHE A N 1
ATOM 5146 C CA . PHE A 1 677 ? 37.302 -17.870 -0.293 1.00 30.80 677 PHE A CA 1
ATOM 5147 C C . PHE A 1 677 ? 37.225 -16.778 0.798 1.00 30.80 677 PHE A C 1
ATOM 5149 O O . PHE A 1 677 ? 36.411 -15.867 0.712 1.00 30.80 677 PHE A O 1
ATOM 5156 N N . SER A 1 678 ? 38.034 -16.854 1.868 1.00 32.38 678 SER A N 1
ATOM 5157 C CA . SER A 1 678 ? 38.148 -15.720 2.817 1.00 32.38 678 SER A CA 1
ATOM 5158 C C . SER A 1 678 ? 39.342 -15.758 3.789 1.00 32.38 678 SER A C 1
ATOM 5160 O O . SER A 1 678 ? 39.205 -15.343 4.938 1.00 32.38 678 SER A O 1
ATOM 5162 N N . THR A 1 679 ? 40.531 -16.202 3.377 1.00 30.27 679 THR A N 1
ATOM 5163 C CA . THR A 1 679 ? 41.745 -16.089 4.221 1.00 30.27 679 THR A CA 1
ATOM 5164 C C . THR A 1 679 ? 42.501 -14.763 4.063 1.00 30.27 679 THR A C 1
ATOM 5166 O O . THR A 1 679 ? 43.387 -14.478 4.860 1.00 30.27 679 THR A O 1
ATOM 5169 N N . LEU A 1 680 ? 42.110 -13.886 3.129 1.00 29.39 680 LEU A N 1
ATOM 5170 C CA . LEU A 1 680 ? 42.758 -12.574 2.949 1.00 29.39 680 LEU A CA 1
ATOM 5171 C C . LEU A 1 680 ? 42.106 -11.435 3.767 1.00 29.39 680 LEU A C 1
ATOM 5173 O O . LEU A 1 680 ? 42.743 -10.425 4.050 1.00 29.39 680 LEU A O 1
ATOM 5177 N N . GLY A 1 681 ? 40.846 -11.596 4.191 1.00 32.69 681 GLY A N 1
ATOM 5178 C CA . GLY A 1 681 ? 40.083 -10.549 4.889 1.00 32.69 681 GLY A CA 1
ATOM 5179 C C . GLY A 1 681 ? 40.364 -10.433 6.393 1.00 32.69 681 GLY A C 1
ATOM 5180 O O . GLY A 1 681 ? 40.283 -9.338 6.945 1.00 32.69 681 GLY A O 1
ATOM 5181 N N . LEU A 1 682 ? 40.736 -11.533 7.060 1.00 32.81 682 LEU A N 1
ATOM 5182 C CA . LEU A 1 682 ? 41.036 -11.525 8.500 1.00 32.81 682 LEU A CA 1
ATOM 5183 C C . LEU A 1 682 ? 42.463 -11.052 8.825 1.00 32.81 682 LEU A C 1
ATOM 5185 O O . LEU A 1 682 ? 42.672 -10.440 9.870 1.00 32.81 682 LEU A O 1
ATOM 5189 N N . ALA A 1 683 ? 43.428 -11.237 7.918 1.00 30.19 683 ALA A N 1
ATOM 5190 C CA . ALA A 1 683 ? 44.808 -10.784 8.123 1.00 30.19 683 ALA A CA 1
ATOM 5191 C C . ALA A 1 683 ? 44.959 -9.247 8.062 1.00 30.19 683 ALA A C 1
ATOM 5193 O O . ALA A 1 683 ? 45.846 -8.677 8.696 1.00 30.19 683 ALA A O 1
ATOM 5194 N N . LEU A 1 684 ? 44.063 -8.552 7.349 1.00 31.72 684 LEU A N 1
ATOM 5195 C CA . LEU A 1 684 ? 44.073 -7.087 7.223 1.00 31.72 684 LEU A CA 1
ATOM 5196 C C . LEU A 1 684 ? 43.405 -6.359 8.402 1.00 31.72 684 LEU A C 1
ATOM 5198 O O . LEU A 1 684 ? 43.701 -5.189 8.641 1.00 31.72 684 LEU A O 1
ATOM 5202 N N . LEU A 1 685 ? 42.545 -7.037 9.167 1.00 33.72 685 LEU A N 1
ATOM 5203 C CA . LEU A 1 685 ? 41.893 -6.459 10.348 1.00 33.72 685 LEU A CA 1
ATOM 5204 C C . LEU A 1 685 ? 42.787 -6.518 11.595 1.00 33.72 685 LEU A C 1
ATOM 5206 O O . LEU A 1 685 ? 42.809 -5.553 12.353 1.00 33.72 685 LEU A O 1
ATOM 5210 N N . ALA A 1 686 ? 43.608 -7.561 11.749 1.00 33.59 686 ALA A N 1
ATOM 5211 C CA . ALA A 1 686 ? 44.552 -7.674 12.866 1.00 33.59 686 ALA A CA 1
ATOM 5212 C C . ALA A 1 686 ? 45.712 -6.654 12.796 1.00 33.59 686 ALA A C 1
ATOM 5214 O O . ALA A 1 686 ? 46.205 -6.203 13.826 1.00 33.59 686 ALA A O 1
ATOM 5215 N N . LYS A 1 687 ? 46.107 -6.210 11.592 1.00 33.97 687 LYS A N 1
ATOM 5216 C CA . LYS A 1 687 ? 47.193 -5.225 11.409 1.00 33.97 687 LYS A CA 1
ATOM 5217 C C . LYS A 1 687 ? 46.789 -3.778 11.730 1.00 33.97 687 LYS A C 1
ATOM 5219 O O . LYS A 1 687 ? 47.656 -2.933 11.938 1.00 33.97 687 LYS A O 1
ATOM 5224 N N . LYS A 1 688 ? 45.488 -3.465 11.768 1.00 32.97 688 LYS A N 1
ATOM 5225 C CA . LYS A 1 688 ? 44.988 -2.095 11.983 1.00 32.97 688 LYS A CA 1
ATOM 5226 C C . LYS A 1 688 ? 45.041 -1.676 13.455 1.00 32.97 688 LYS A C 1
ATOM 5228 O O . LYS A 1 688 ? 45.358 -0.524 13.749 1.00 32.97 688 LYS A O 1
ATOM 5233 N N . ASP A 1 689 ? 44.801 -2.618 14.363 1.00 34.72 689 ASP A N 1
ATOM 5234 C CA . ASP A 1 689 ? 44.814 -2.360 15.805 1.00 34.72 689 ASP A CA 1
ATOM 5235 C C . ASP A 1 689 ? 46.248 -2.224 16.354 1.00 34.72 689 ASP A C 1
ATOM 5237 O O . ASP A 1 689 ? 46.490 -1.411 17.247 1.00 34.72 689 ASP A O 1
ATOM 5241 N N . GLU A 1 690 ? 47.233 -2.897 15.744 1.00 34.41 690 GLU A N 1
ATOM 5242 C CA . GLU A 1 690 ? 48.652 -2.753 16.109 1.00 34.41 690 GLU A CA 1
ATOM 5243 C C . GLU A 1 690 ? 49.244 -1.394 15.671 1.00 34.41 690 GLU A C 1
ATOM 5245 O O . GLU A 1 690 ? 50.052 -0.793 16.384 1.00 34.41 690 GLU A O 1
ATOM 5250 N N . ILE A 1 691 ? 48.788 -0.854 14.532 1.00 37.53 691 ILE A N 1
ATOM 5251 C CA . ILE A 1 691 ? 49.197 0.471 14.032 1.00 37.53 691 ILE A CA 1
ATOM 5252 C C . ILE A 1 691 ? 48.554 1.593 14.864 1.00 37.53 691 ILE A C 1
ATOM 5254 O O . ILE A 1 691 ? 49.214 2.586 15.178 1.00 37.53 691 ILE A O 1
ATOM 5258 N N . CYS A 1 692 ? 47.298 1.429 15.293 1.00 33.78 692 CYS A N 1
ATOM 5259 C CA . CYS A 1 692 ? 46.636 2.397 16.172 1.00 33.78 692 CYS A CA 1
ATOM 5260 C C . CYS A 1 692 ? 47.241 2.434 17.587 1.00 33.78 692 CYS A C 1
ATOM 5262 O O . CYS A 1 692 ? 47.310 3.515 18.172 1.00 33.78 692 CYS A O 1
ATOM 5264 N N . ALA A 1 693 ? 47.732 1.306 18.113 1.00 32.28 693 ALA A N 1
ATOM 5265 C CA . ALA A 1 693 ? 48.382 1.249 19.426 1.00 32.28 693 ALA A CA 1
ATOM 5266 C C . ALA A 1 693 ? 49.812 1.833 19.423 1.00 32.28 693 ALA A C 1
ATOM 5268 O O . ALA A 1 693 ? 50.197 2.528 20.367 1.00 32.28 693 ALA A O 1
ATOM 5269 N N . LYS A 1 694 ? 50.588 1.638 18.343 1.00 31.53 694 LYS A N 1
ATOM 5270 C CA . LYS A 1 694 ? 51.934 2.237 18.197 1.00 31.53 694 LYS A CA 1
ATOM 5271 C C . LYS A 1 694 ? 51.894 3.753 17.947 1.00 31.53 694 LYS A C 1
ATOM 5273 O O . LYS A 1 694 ? 52.779 4.466 18.416 1.00 31.53 694 LYS A O 1
ATOM 5278 N N . ALA A 1 695 ? 50.844 4.275 17.306 1.00 31.11 695 ALA A N 1
ATOM 5279 C CA . ALA A 1 695 ? 50.675 5.717 17.091 1.00 31.11 695 ALA A CA 1
ATOM 5280 C C . ALA A 1 695 ? 50.317 6.494 18.376 1.00 31.11 695 ALA A C 1
ATOM 5282 O O . ALA A 1 695 ? 50.720 7.648 18.525 1.00 31.11 695 ALA A O 1
ATOM 5283 N N . SER A 1 696 ? 49.613 5.873 19.334 1.00 29.34 696 SER A N 1
ATOM 5284 C CA . SER A 1 696 ? 49.253 6.530 20.601 1.00 29.34 696 SER A CA 1
ATOM 5285 C C . SER A 1 696 ? 50.416 6.670 21.586 1.00 29.34 696 SER A C 1
ATOM 5287 O O . SER A 1 696 ? 50.395 7.590 22.395 1.00 29.34 696 SER A O 1
ATOM 5289 N N . VAL A 1 697 ? 51.439 5.812 21.504 1.00 32.28 697 VAL A N 1
ATOM 5290 C CA . VAL A 1 697 ? 52.610 5.855 22.405 1.00 32.28 697 VAL A CA 1
ATOM 5291 C C . VAL A 1 697 ? 53.681 6.839 21.906 1.00 32.28 697 VAL A C 1
ATOM 5293 O O . VAL A 1 697 ? 54.350 7.482 22.708 1.00 32.28 697 VAL A O 1
ATOM 5296 N N . LEU A 1 698 ? 53.777 7.064 20.590 1.00 31.09 698 LEU A N 1
ATOM 5297 C CA . LEU A 1 698 ? 54.693 8.052 19.996 1.00 31.09 698 LEU A CA 1
ATOM 5298 C C . LEU A 1 698 ? 54.201 9.510 20.107 1.00 31.09 698 LEU A C 1
ATOM 5300 O O . LEU A 1 698 ? 55.013 10.432 20.053 1.00 31.09 698 LEU A O 1
ATOM 5304 N N . MET A 1 699 ? 52.898 9.740 20.306 1.00 29.44 699 MET A N 1
ATOM 5305 C CA . MET A 1 699 ? 52.329 11.093 20.437 1.00 29.44 699 MET A CA 1
ATOM 5306 C C . MET A 1 699 ? 52.426 11.691 21.850 1.00 29.44 699 MET A C 1
ATOM 5308 O O . MET A 1 699 ? 52.214 12.891 22.007 1.00 29.44 699 MET A O 1
ATOM 5312 N N . THR A 1 700 ? 52.775 10.906 22.874 1.00 32.09 700 THR A N 1
ATOM 5313 C CA . THR A 1 700 ? 52.878 11.395 24.266 1.00 32.09 700 THR A CA 1
ATOM 5314 C C . THR A 1 700 ? 54.307 11.792 24.671 1.00 32.09 700 THR A C 1
ATOM 5316 O O . THR A 1 700 ? 54.490 12.384 25.727 1.00 32.09 700 THR A O 1
ATOM 5319 N N . GLN A 1 701 ? 55.321 11.557 23.826 1.00 30.31 701 GLN A N 1
ATOM 5320 C CA . GLN A 1 701 ? 56.730 11.894 24.116 1.00 30.31 701 GLN A CA 1
ATOM 5321 C C . GLN A 1 701 ? 57.303 13.084 23.320 1.00 30.31 701 GLN A C 1
ATOM 5323 O O . GLN A 1 701 ? 58.495 13.360 23.412 1.00 30.31 701 GLN A O 1
ATOM 5328 N N . ARG A 1 702 ? 56.492 13.833 22.556 1.00 29.12 702 ARG A N 1
ATOM 5329 C CA . ARG A 1 702 ? 56.992 14.932 21.699 1.00 29.12 702 ARG A CA 1
ATOM 5330 C C . ARG A 1 702 ? 56.264 16.274 21.835 1.00 29.12 702 ARG A C 1
ATOM 5332 O O . ARG A 1 702 ? 56.234 17.054 20.892 1.00 29.12 702 ARG A O 1
ATOM 5339 N N . ILE A 1 703 ? 55.720 16.578 23.015 1.00 30.69 703 ILE A N 1
ATOM 5340 C CA . ILE A 1 703 ? 55.238 17.932 23.350 1.00 30.69 703 ILE A CA 1
ATOM 5341 C C . ILE A 1 703 ? 55.961 18.411 24.613 1.00 30.69 703 ILE A C 1
ATOM 5343 O O . ILE A 1 703 ? 55.417 18.440 25.709 1.00 30.69 703 ILE A O 1
ATOM 5347 N N . SER A 1 704 ? 57.244 18.716 24.433 1.00 30.84 704 SER A N 1
ATOM 5348 C CA . SER A 1 704 ? 58.102 19.462 25.358 1.00 30.84 704 SER A CA 1
ATOM 5349 C C . SER A 1 704 ? 59.329 19.945 24.572 1.00 30.84 704 SER A C 1
ATOM 5351 O O . SER A 1 704 ? 60.446 19.521 24.844 1.00 30.84 704 SER A O 1
ATOM 5353 N N . ALA A 1 705 ? 59.119 20.752 23.527 1.00 26.80 705 ALA A N 1
ATOM 5354 C CA . ALA A 1 705 ? 60.150 21.609 22.932 1.00 26.80 705 ALA A CA 1
ATOM 5355 C C . ALA A 1 705 ? 59.548 22.531 21.850 1.00 26.80 705 ALA A C 1
ATOM 5357 O O . ALA A 1 705 ? 58.956 22.058 20.885 1.00 26.80 705 ALA A O 1
ATOM 5358 N N . SER A 1 706 ? 59.743 23.838 22.050 1.00 26.12 706 SER A N 1
ATOM 5359 C CA . SER A 1 706 ? 59.937 24.907 21.051 1.00 26.12 706 SER A CA 1
ATOM 5360 C C . SER A 1 706 ? 58.910 25.150 19.922 1.00 26.12 706 SER A C 1
ATOM 5362 O O . SER A 1 706 ? 58.890 24.475 18.899 1.00 26.12 706 SER A O 1
ATOM 5364 N N . THR A 1 707 ? 58.149 26.240 20.097 1.00 28.34 707 THR A N 1
ATOM 5365 C CA . THR A 1 707 ? 58.009 27.400 19.178 1.00 28.34 707 THR A CA 1
ATOM 5366 C C . THR A 1 707 ? 58.116 27.200 17.658 1.00 28.34 707 THR A C 1
ATOM 5368 O O . THR A 1 707 ? 59.209 27.064 17.118 1.00 28.34 707 THR A O 1
ATOM 5371 N N . SER A 1 708 ? 56.997 27.389 16.952 1.00 26.62 708 SER A N 1
ATOM 5372 C CA . SER A 1 708 ? 56.760 28.406 15.894 1.00 26.62 708 SER A CA 1
ATOM 5373 C C . SER A 1 708 ? 55.545 27.993 15.046 1.00 26.62 708 SER A C 1
ATOM 5375 O O . SER A 1 708 ? 55.263 26.812 14.868 1.00 26.62 708 SER A O 1
ATOM 5377 N N . GLY A 1 709 ? 54.728 28.971 14.650 1.00 37.66 709 GLY A N 1
ATOM 5378 C CA . GLY A 1 709 ? 53.355 28.752 14.190 1.00 37.66 709 GLY A CA 1
ATOM 5379 C C . GLY A 1 709 ? 53.215 28.048 12.838 1.00 37.66 709 GLY A C 1
ATOM 5380 O O . GLY A 1 709 ? 53.925 28.392 11.908 1.00 37.66 709 GLY A O 1
ATOM 5381 N N . ILE A 1 710 ? 52.246 27.121 12.763 1.00 29.89 710 ILE A N 1
ATOM 5382 C CA . ILE A 1 710 ? 51.395 26.685 11.628 1.00 29.89 710 ILE A CA 1
ATOM 5383 C C . ILE A 1 710 ? 50.306 25.759 12.241 1.00 29.89 710 ILE A C 1
ATOM 5385 O O . ILE A 1 710 ? 50.656 24.890 13.043 1.00 29.89 710 ILE A O 1
ATOM 5389 N N . PRO A 1 711 ? 48.997 25.874 11.925 1.00 30.41 711 PRO A N 1
ATOM 5390 C CA . PRO A 1 711 ? 47.997 24.913 12.409 1.00 30.41 711 PRO A CA 1
ATOM 5391 C C . PRO A 1 711 ? 47.983 23.604 11.575 1.00 30.41 711 PRO A C 1
ATOM 5393 O O . PRO A 1 711 ? 48.037 23.671 10.346 1.00 30.41 711 PRO A O 1
ATOM 5396 N N . PRO A 1 712 ? 47.866 22.406 12.195 1.00 29.08 712 PRO A N 1
ATOM 5397 C CA . PRO A 1 712 ? 47.988 21.124 11.493 1.00 29.08 712 PRO A CA 1
ATOM 5398 C C . PRO A 1 712 ? 46.680 20.596 10.869 1.00 29.08 712 PRO A C 1
ATOM 5400 O O . PRO A 1 712 ? 45.597 20.627 11.461 1.00 29.08 712 PRO A O 1
ATOM 5403 N N . MET A 1 713 ? 46.825 20.015 9.672 1.00 30.83 713 MET A N 1
ATOM 5404 C CA . MET A 1 713 ? 45.825 19.257 8.910 1.00 30.83 713 MET A CA 1
ATOM 5405 C C . MET A 1 713 ? 45.349 17.991 9.648 1.00 30.83 713 MET A C 1
ATOM 5407 O O . MET A 1 713 ? 46.012 16.962 9.597 1.00 30.83 713 MET A O 1
ATOM 5411 N N . THR A 1 714 ? 44.162 18.000 10.260 1.00 30.33 714 THR A N 1
ATOM 5412 C CA . THR A 1 714 ? 43.505 16.748 10.723 1.00 30.33 714 THR A CA 1
ATOM 5413 C C . THR A 1 714 ? 41.981 16.713 10.535 1.00 30.33 714 THR A C 1
ATOM 5415 O O . THR A 1 714 ? 41.296 15.880 11.122 1.00 30.33 714 THR A O 1
ATOM 5418 N N . LYS A 1 715 ? 41.411 17.559 9.664 1.00 28.62 715 LYS A N 1
ATOM 5419 C CA . LYS A 1 715 ? 39.947 17.643 9.458 1.00 28.62 715 LYS A CA 1
ATOM 5420 C C . LYS A 1 715 ? 39.423 17.118 8.110 1.00 28.62 715 LYS A C 1
ATOM 5422 O O . LYS A 1 715 ? 38.255 17.318 7.802 1.00 28.62 715 LYS A O 1
ATOM 5427 N N . TRP A 1 716 ? 40.253 16.430 7.323 1.00 29.62 716 TRP A N 1
ATOM 5428 C CA . TRP A 1 716 ? 39.977 16.140 5.904 1.00 29.62 716 TRP A CA 1
ATOM 5429 C C . TRP A 1 716 ? 39.482 14.723 5.574 1.00 29.62 716 TRP A C 1
ATOM 5431 O O . TRP A 1 716 ? 39.320 14.403 4.403 1.00 29.62 716 TRP A O 1
ATOM 5441 N N . LEU A 1 717 ? 39.216 13.862 6.562 1.00 27.59 717 LEU A N 1
ATOM 5442 C CA . LEU A 1 717 ? 38.987 12.428 6.304 1.00 27.59 717 LEU A CA 1
ATOM 5443 C C . LEU A 1 717 ? 37.598 11.876 6.671 1.00 27.59 717 LEU A C 1
ATOM 5445 O O . LEU A 1 717 ? 37.434 10.658 6.703 1.00 27.59 717 LEU A O 1
ATOM 5449 N N . THR A 1 718 ? 36.574 12.705 6.920 1.00 29.02 718 THR A N 1
ATOM 5450 C CA . THR A 1 718 ? 35.261 12.173 7.362 1.00 29.02 718 THR A CA 1
ATOM 5451 C C . THR A 1 718 ? 34.000 12.648 6.639 1.00 29.02 718 THR A C 1
ATOM 5453 O O . THR A 1 718 ? 32.930 12.165 7.002 1.00 29.02 718 THR A O 1
ATOM 5456 N N . GLU A 1 719 ? 34.053 13.486 5.597 1.00 30.50 719 GLU A N 1
ATOM 5457 C CA . GLU A 1 719 ? 32.828 13.891 4.875 1.00 30.50 719 GLU A CA 1
ATOM 5458 C C . GLU A 1 719 ? 33.028 14.005 3.347 1.00 30.50 719 GLU A C 1
ATOM 5460 O O . GLU A 1 719 ? 33.807 14.841 2.905 1.00 30.50 719 GLU A O 1
ATOM 5465 N N . PRO A 1 720 ? 32.316 13.220 2.508 1.00 30.83 720 PRO A N 1
ATOM 5466 C CA . PRO A 1 720 ? 32.420 13.323 1.046 1.00 30.83 720 PRO A CA 1
ATOM 5467 C C . PRO A 1 720 ? 31.636 14.508 0.445 1.00 30.83 720 PRO A C 1
ATOM 5469 O O . PRO A 1 720 ? 31.766 14.791 -0.740 1.00 30.83 720 PRO A O 1
ATOM 5472 N N . VAL A 1 721 ? 30.828 15.220 1.241 1.00 31.95 721 VAL A N 1
ATOM 5473 C CA . VAL A 1 721 ? 29.982 16.341 0.775 1.00 31.95 721 VAL A CA 1
ATOM 5474 C C . VAL A 1 721 ? 30.746 17.675 0.762 1.00 31.95 721 VAL A C 1
ATOM 5476 O O . VAL A 1 721 ? 30.436 18.564 -0.027 1.00 31.95 721 VAL A O 1
ATOM 5479 N N . SER A 1 722 ? 31.795 17.812 1.574 1.00 33.53 722 SER A N 1
ATOM 5480 C CA . SER A 1 722 ? 32.588 19.044 1.679 1.00 33.53 722 SER A CA 1
ATOM 5481 C C . SER A 1 722 ? 33.608 19.216 0.547 1.00 33.53 722 SER A C 1
ATOM 5483 O O . SER A 1 722 ? 33.914 20.349 0.183 1.00 33.53 722 SER A O 1
ATOM 5485 N N . ALA A 1 723 ? 34.073 18.128 -0.077 1.00 32.59 723 ALA A N 1
ATOM 5486 C CA . ALA A 1 723 ? 34.995 18.186 -1.216 1.00 32.59 723 ALA A CA 1
ATOM 5487 C C . ALA A 1 723 ? 34.340 18.781 -2.481 1.00 32.59 723 ALA A C 1
ATOM 5489 O O . ALA A 1 723 ? 34.955 19.582 -3.178 1.00 32.59 723 ALA A O 1
ATOM 5490 N N . VAL A 1 724 ? 33.062 18.469 -2.733 1.00 32.97 724 VAL A N 1
ATOM 5491 C CA . VAL A 1 724 ? 32.300 18.997 -3.884 1.00 32.97 724 VAL A CA 1
ATOM 5492 C C . VAL A 1 724 ? 31.967 20.483 -3.702 1.00 32.97 724 VAL A C 1
ATOM 5494 O O . VAL A 1 724 ? 32.054 21.262 -4.649 1.00 32.97 724 VAL A O 1
ATOM 5497 N N . ALA A 1 725 ? 31.664 20.905 -2.470 1.00 32.22 725 ALA A N 1
ATOM 5498 C CA . ALA A 1 725 ? 31.422 22.311 -2.141 1.00 32.22 725 ALA A CA 1
ATOM 5499 C C . ALA A 1 725 ? 32.692 23.178 -2.230 1.00 32.22 725 ALA A C 1
ATOM 5501 O O . ALA A 1 725 ? 32.602 24.380 -2.478 1.00 32.22 725 ALA A O 1
ATOM 5502 N N . LEU A 1 726 ? 33.871 22.580 -2.034 1.00 30.69 726 LEU A N 1
ATOM 5503 C CA . LEU A 1 726 ? 35.147 23.281 -2.139 1.00 30.69 726 LEU A CA 1
ATOM 5504 C C . LEU A 1 726 ? 35.605 23.428 -3.595 1.00 30.69 726 LEU A C 1
ATOM 5506 O O . LEU A 1 726 ? 36.045 24.510 -3.964 1.00 30.69 726 LEU A O 1
ATOM 5510 N N . ILE A 1 727 ? 35.407 22.402 -4.431 1.00 34.47 727 ILE A N 1
ATOM 5511 C CA . ILE A 1 727 ? 35.694 22.464 -5.876 1.00 34.47 727 ILE A CA 1
ATOM 5512 C C . ILE A 1 727 ? 34.814 23.526 -6.561 1.00 34.47 727 ILE A C 1
ATOM 5514 O O . ILE A 1 727 ? 35.302 24.296 -7.385 1.00 34.47 727 ILE A O 1
ATOM 5518 N N . MET A 1 728 ? 33.546 23.645 -6.147 1.00 31.97 728 MET A N 1
ATOM 5519 C CA . MET A 1 728 ? 32.637 24.712 -6.595 1.00 31.97 728 MET A CA 1
ATOM 5520 C C . MET A 1 728 ? 33.045 26.116 -6.114 1.00 31.97 728 MET A C 1
ATOM 5522 O O . MET A 1 728 ? 32.732 27.098 -6.779 1.00 31.97 728 MET A O 1
ATOM 5526 N N . LYS A 1 729 ? 33.762 26.235 -4.988 1.00 33.28 729 LYS A N 1
ATOM 5527 C CA . LYS A 1 729 ? 34.258 27.525 -4.470 1.00 33.28 729 LYS A CA 1
ATOM 5528 C C . LYS A 1 729 ? 35.560 27.988 -5.118 1.00 33.28 729 LYS A C 1
ATOM 5530 O O . LYS A 1 729 ? 35.840 29.178 -5.099 1.00 33.28 729 LYS A O 1
ATOM 5535 N N . THR A 1 730 ? 36.343 27.076 -5.685 1.00 33.22 730 THR A N 1
ATOM 5536 C CA . THR A 1 730 ? 37.596 27.400 -6.386 1.00 33.22 730 THR A CA 1
ATOM 5537 C C . THR A 1 730 ? 37.412 27.749 -7.866 1.00 33.22 730 THR A C 1
ATOM 5539 O O . THR A 1 730 ? 38.369 28.189 -8.490 1.00 33.22 730 THR A O 1
ATOM 5542 N N . LEU A 1 731 ? 36.209 27.580 -8.431 1.00 31.64 731 LEU A N 1
ATOM 5543 C CA . LEU A 1 731 ? 35.932 27.759 -9.868 1.00 31.64 731 LEU A CA 1
ATOM 5544 C C . LEU A 1 731 ? 35.030 28.961 -10.213 1.00 31.64 731 LEU A C 1
ATOM 5546 O O . LEU A 1 731 ? 34.671 29.129 -11.374 1.00 31.64 731 LEU A O 1
ATOM 5550 N N . VAL A 1 732 ? 34.687 29.823 -9.248 1.00 29.34 732 VAL A N 1
ATOM 5551 C CA . VAL A 1 732 ? 33.888 31.038 -9.495 1.00 29.34 732 VAL A CA 1
ATOM 5552 C C . VAL A 1 732 ? 34.623 32.261 -8.932 1.00 29.34 732 VAL A C 1
ATOM 5554 O O . VAL A 1 732 ? 34.859 32.303 -7.723 1.00 29.34 732 VAL A O 1
ATOM 5557 N N . PRO A 1 733 ? 34.992 33.266 -9.753 1.00 28.09 733 PRO A N 1
ATOM 5558 C CA . PRO A 1 733 ? 35.556 34.511 -9.250 1.00 28.09 733 PRO A CA 1
ATOM 5559 C C . PRO A 1 733 ? 34.536 35.259 -8.384 1.00 28.09 733 PRO A C 1
ATOM 5561 O O . PRO A 1 733 ? 33.388 35.470 -8.771 1.00 28.09 733 PRO A O 1
ATOM 5564 N N . THR A 1 734 ? 34.984 35.670 -7.203 1.00 26.22 734 THR A N 1
ATOM 5565 C CA . THR A 1 734 ? 34.282 36.533 -6.252 1.00 26.22 734 THR A CA 1
ATOM 5566 C C . THR A 1 734 ? 33.885 37.872 -6.866 1.00 26.22 734 THR A C 1
ATOM 5568 O O . THR A 1 734 ? 34.735 38.715 -7.135 1.00 26.22 734 THR A O 1
ATOM 5571 N N . ALA A 1 735 ? 32.586 38.126 -6.923 1.00 24.78 735 ALA A N 1
ATOM 5572 C CA . ALA A 1 735 ? 32.021 39.428 -6.612 1.00 24.78 735 ALA A CA 1
ATOM 5573 C C . ALA A 1 735 ? 30.741 39.178 -5.813 1.00 24.78 735 ALA A C 1
ATOM 5575 O O . ALA A 1 735 ? 30.034 38.225 -6.124 1.00 24.78 735 ALA A O 1
ATOM 5576 N N . VAL A 1 736 ? 30.471 40.046 -4.830 1.00 27.59 736 VAL A N 1
ATOM 5577 C CA . VAL A 1 736 ? 29.182 40.308 -4.152 1.00 27.59 736 VAL A CA 1
ATOM 5578 C C . VAL A 1 736 ? 29.226 40.144 -2.619 1.00 27.59 736 VAL A C 1
ATOM 5580 O O . VAL A 1 736 ? 29.216 39.053 -2.061 1.00 27.59 736 VAL A O 1
ATOM 5583 N N . PHE A 1 737 ? 29.175 41.327 -1.996 1.00 25.02 737 PHE A N 1
ATOM 5584 C CA . PHE A 1 737 ? 28.481 41.696 -0.760 1.00 25.02 737 PHE A CA 1
ATOM 5585 C C . PHE A 1 737 ? 29.073 41.297 0.590 1.00 25.02 737 PHE A C 1
ATOM 5587 O O . PHE A 1 737 ? 28.927 40.193 1.108 1.00 25.02 737 PHE A O 1
ATOM 5594 N N . ASN A 1 738 ? 29.611 42.337 1.218 1.00 21.84 738 ASN A N 1
ATOM 5595 C CA . ASN A 1 738 ? 29.736 42.478 2.651 1.00 21.84 738 ASN A CA 1
ATOM 5596 C C . ASN A 1 738 ? 28.517 43.262 3.184 1.00 21.84 738 ASN A C 1
ATOM 5598 O O . ASN A 1 738 ? 28.002 44.141 2.490 1.00 21.84 738 ASN A O 1
ATOM 5602 N N . SER A 1 739 ? 28.187 43.037 4.459 1.00 25.45 739 SER A N 1
ATOM 5603 C CA . SER A 1 739 ? 27.344 43.866 5.351 1.00 25.45 739 SER A CA 1
ATOM 5604 C C . SER A 1 739 ? 25.838 43.560 5.435 1.00 25.45 739 SER A C 1
ATOM 5606 O O . SER A 1 739 ? 25.027 44.076 4.678 1.00 25.45 739 SER A O 1
ATOM 5608 N N . TYR A 1 740 ? 25.455 42.852 6.500 1.00 21.45 740 TYR A N 1
ATOM 5609 C CA . TYR A 1 740 ? 24.221 43.123 7.248 1.00 21.45 740 TYR A CA 1
ATOM 5610 C C . TYR A 1 740 ? 24.575 43.186 8.738 1.00 21.45 740 TYR A C 1
ATOM 5612 O O . TYR A 1 740 ? 25.087 42.194 9.266 1.00 21.45 740 TYR A O 1
ATOM 5620 N N . PRO A 1 741 ? 24.281 44.285 9.453 1.00 27.75 741 PRO A N 1
ATOM 5621 C CA . PRO A 1 741 ? 24.126 44.248 10.892 1.00 27.75 741 PRO A CA 1
ATOM 5622 C C . PRO A 1 741 ? 22.643 44.168 11.282 1.00 27.75 741 PRO A C 1
ATOM 5624 O O . PRO A 1 741 ? 21.749 44.681 10.613 1.00 27.75 741 PRO A O 1
ATOM 5627 N N . ARG A 1 742 ? 22.417 43.488 12.407 1.00 25.41 742 ARG A N 1
ATOM 5628 C CA . ARG A 1 742 ? 21.183 43.485 13.202 1.00 25.41 742 ARG A CA 1
ATOM 5629 C C . ARG A 1 742 ? 20.788 44.908 13.605 1.00 25.41 742 ARG A C 1
ATOM 5631 O O . ARG A 1 742 ? 21.690 45.672 13.930 1.00 25.41 742 ARG A O 1
ATOM 5638 N N . MET A 1 743 ? 19.492 45.175 13.796 1.00 21.92 743 MET A N 1
ATOM 5639 C CA . MET A 1 743 ? 19.036 45.926 14.977 1.00 21.92 743 MET A CA 1
ATOM 5640 C C . MET A 1 743 ? 17.526 45.833 15.229 1.00 21.92 743 MET A C 1
ATOM 5642 O O . MET A 1 743 ? 16.717 45.819 14.305 1.00 21.92 743 MET A O 1
ATOM 5646 N N . ASP A 1 744 ? 17.214 45.773 16.522 1.00 20.55 744 ASP A N 1
ATOM 5647 C CA . ASP A 1 744 ? 15.911 45.955 17.158 1.00 20.55 744 ASP A CA 1
ATOM 5648 C C . ASP A 1 744 ? 15.576 47.456 17.308 1.00 20.55 744 ASP A C 1
ATOM 5650 O O . ASP A 1 744 ? 16.470 48.277 17.492 1.00 20.55 744 ASP A O 1
ATOM 5654 N N . VAL A 1 745 ? 14.270 47.748 17.269 1.00 24.81 745 VAL A N 1
ATOM 5655 C CA . VAL A 1 745 ? 13.474 48.828 17.907 1.00 24.81 745 VAL A CA 1
ATOM 5656 C C . VAL A 1 745 ? 14.127 50.199 18.204 1.00 24.81 745 VAL A C 1
ATOM 5658 O O . VAL A 1 745 ? 14.927 50.323 19.124 1.00 24.81 745 VAL A O 1
ATOM 5661 N N . SER A 1 746 ? 13.610 51.281 17.589 1.00 21.41 746 SER A N 1
ATOM 5662 C CA . SER A 1 746 ? 12.931 52.411 18.284 1.00 21.41 746 SER A CA 1
ATOM 5663 C C . SER A 1 746 ? 12.718 53.675 17.413 1.00 21.41 746 SER A C 1
ATOM 5665 O O . SER A 1 746 ? 13.603 54.123 16.701 1.00 21.41 746 SER A O 1
ATOM 5667 N N . THR A 1 747 ? 11.521 54.266 17.567 1.00 23.72 747 THR A N 1
ATOM 5668 C CA . THR A 1 747 ? 11.145 55.704 17.502 1.00 23.72 747 THR A CA 1
ATOM 5669 C C . THR A 1 747 ? 11.384 56.602 16.269 1.00 23.72 747 THR A C 1
ATOM 5671 O O . THR A 1 747 ? 12.517 56.879 15.911 1.00 23.72 747 THR A O 1
ATOM 5674 N N . ARG A 1 748 ? 10.270 57.275 15.880 1.00 23.69 748 ARG A N 1
ATOM 5675 C CA . ARG A 1 748 ? 10.137 58.642 15.293 1.00 23.69 748 ARG A CA 1
ATOM 5676 C C . ARG A 1 748 ? 10.649 58.816 13.847 1.00 23.69 748 ARG A C 1
ATOM 5678 O O . ARG A 1 748 ? 11.642 58.230 13.476 1.00 23.69 748 ARG A O 1
ATOM 5685 N N . SER A 1 749 ? 10.105 59.639 12.950 1.00 22.91 749 SER A N 1
ATOM 5686 C CA . SER A 1 749 ? 8.892 60.454 12.802 1.00 22.91 749 SER A CA 1
ATOM 5687 C C . SER A 1 749 ? 9.053 61.177 11.449 1.00 22.91 749 SER A C 1
ATOM 5689 O O . SER A 1 749 ? 10.103 61.768 11.252 1.00 22.91 749 SER A O 1
ATOM 5691 N N . ILE A 1 750 ? 8.006 61.173 10.610 1.00 25.58 750 ILE A N 1
ATOM 5692 C CA . ILE A 1 750 ? 7.581 62.246 9.677 1.00 25.58 750 ILE A CA 1
ATOM 5693 C C . ILE A 1 750 ? 8.553 62.655 8.537 1.00 25.58 750 ILE A C 1
ATOM 5695 O O . ILE A 1 750 ? 9.692 63.026 8.775 1.00 25.58 750 ILE A O 1
ATOM 5699 N N . ILE A 1 751 ? 8.034 62.651 7.297 1.00 25.48 751 ILE A N 1
ATOM 5700 C CA . ILE A 1 751 ? 7.964 63.763 6.308 1.00 25.48 751 ILE A CA 1
ATOM 5701 C C . ILE A 1 751 ? 7.698 63.145 4.906 1.00 25.48 751 ILE A C 1
ATOM 5703 O O . ILE A 1 751 ? 8.560 62.507 4.313 1.00 25.48 751 ILE A O 1
ATOM 5707 N N . MET A 1 752 ? 6.470 63.322 4.395 1.00 26.88 752 MET A N 1
ATOM 5708 C CA . MET A 1 752 ? 6.129 63.410 2.951 1.00 26.88 752 MET A CA 1
ATOM 5709 C C . MET A 1 752 ? 6.486 64.837 2.462 1.00 26.88 752 MET A C 1
ATOM 5711 O O . MET A 1 752 ? 6.530 65.691 3.353 1.00 26.88 752 MET A O 1
ATOM 5715 N N . PRO A 1 753 ? 6.633 65.202 1.152 1.00 34.34 753 PRO A N 1
ATOM 5716 C CA . PRO A 1 753 ? 5.753 64.835 0.004 1.00 34.34 753 PRO A CA 1
ATOM 5717 C C . PRO A 1 753 ? 6.475 64.996 -1.399 1.00 34.34 753 PRO A C 1
ATOM 5719 O O . PRO A 1 753 ? 7.698 64.867 -1.394 1.00 34.34 753 PRO A O 1
ATOM 5722 N N . PRO A 1 754 ? 5.885 65.391 -2.572 1.00 34.72 754 PRO A N 1
ATOM 5723 C CA . PRO A 1 754 ? 4.570 65.196 -3.230 1.00 34.72 754 PRO A CA 1
ATOM 5724 C C . PRO A 1 754 ? 4.739 64.621 -4.710 1.00 34.72 754 PRO A C 1
ATOM 5726 O O . PRO A 1 754 ? 5.687 63.863 -4.904 1.00 34.72 754 PRO A O 1
ATOM 5729 N N . PRO A 1 755 ? 3.871 64.843 -5.750 1.00 40.91 755 PRO A N 1
ATOM 5730 C CA . PRO A 1 755 ? 3.337 63.773 -6.621 1.00 40.91 755 PRO A CA 1
ATOM 5731 C C . PRO A 1 755 ? 3.570 63.972 -8.159 1.00 40.91 755 PRO A C 1
ATOM 5733 O O . PRO A 1 755 ? 4.310 64.854 -8.574 1.00 40.91 755 PRO A O 1
ATOM 5736 N N . ALA A 1 756 ? 2.927 63.114 -8.973 1.00 31.62 756 ALA A N 1
ATOM 5737 C CA . ALA A 1 756 ? 2.976 62.888 -10.442 1.00 31.62 756 ALA A CA 1
ATOM 5738 C C . ALA A 1 756 ? 2.907 64.111 -11.405 1.00 31.62 756 ALA A C 1
ATOM 5740 O O . ALA A 1 756 ? 2.614 65.218 -10.955 1.00 31.62 756 ALA A O 1
ATOM 5741 N N . PRO A 1 757 ? 3.075 63.918 -12.747 1.00 37.28 757 PRO A N 1
ATOM 5742 C CA . PRO A 1 757 ? 1.864 63.813 -13.603 1.00 37.28 757 PRO A CA 1
ATOM 5743 C C . PRO A 1 757 ? 1.929 62.978 -14.937 1.00 37.28 757 PRO A C 1
ATOM 5745 O O . PRO A 1 757 ? 2.952 62.895 -15.604 1.00 37.28 757 PRO A O 1
ATOM 5748 N N . THR A 1 758 ? 0.758 62.403 -15.296 1.00 27.52 758 THR A N 1
ATOM 5749 C CA . THR A 1 758 ? 0.022 62.318 -16.608 1.00 27.52 758 THR A CA 1
ATOM 5750 C C . THR A 1 758 ? 0.556 61.657 -17.916 1.00 27.52 758 THR A C 1
ATOM 5752 O O . THR A 1 758 ? 1.354 62.268 -18.611 1.00 27.52 758 THR A O 1
ATOM 5755 N N . ASN A 1 759 ? -0.027 60.479 -18.272 1.00 23.45 759 ASN A N 1
ATOM 5756 C CA . ASN A 1 759 ? -0.893 60.046 -19.438 1.00 23.45 759 ASN A CA 1
ATOM 5757 C C . ASN A 1 759 ? -0.640 60.534 -20.908 1.00 23.45 759 ASN A C 1
ATOM 5759 O O . ASN A 1 759 ? 0.005 61.567 -21.036 1.00 23.45 759 ASN A O 1
ATOM 5763 N N . PRO A 1 760 ? -1.264 59.992 -22.015 1.00 47.00 760 PRO A N 1
ATOM 5764 C CA . PRO A 1 760 ? -2.133 58.792 -22.258 1.00 47.00 760 PRO A CA 1
ATOM 5765 C C . PRO A 1 760 ? -1.947 58.030 -23.638 1.00 47.00 760 PRO A C 1
ATOM 5767 O O . PRO A 1 760 ? -1.074 58.386 -24.419 1.00 47.00 760 PRO A O 1
ATOM 5770 N N . GLN A 1 761 ? -2.867 57.074 -23.960 1.00 26.67 761 GLN A N 1
ATOM 5771 C CA . GLN A 1 761 ? -3.319 56.537 -25.299 1.00 26.67 761 GLN A CA 1
ATOM 5772 C C . GLN A 1 761 ? -2.579 55.300 -25.920 1.00 26.67 761 GLN A C 1
ATOM 5774 O O . GLN A 1 761 ? -1.362 55.280 -25.882 1.00 26.67 761 GLN A O 1
ATOM 5779 N N . ILE A 1 762 ? -3.152 54.213 -26.515 1.00 25.59 762 ILE A N 1
ATOM 5780 C CA . ILE A 1 762 ? -4.467 53.805 -27.112 1.00 25.59 762 ILE A CA 1
ATOM 5781 C C . ILE A 1 762 ? -4.561 52.235 -27.273 1.00 25.59 762 ILE A C 1
ATOM 5783 O O . ILE A 1 762 ? -3.594 51.631 -27.716 1.00 25.59 762 ILE A O 1
ATOM 5787 N N . ILE A 1 763 ? -5.718 51.630 -26.905 1.00 26.89 763 ILE A N 1
ATOM 5788 C CA . ILE A 1 763 ? -6.626 50.581 -27.516 1.00 26.89 763 ILE A CA 1
ATOM 5789 C C . ILE A 1 763 ? -6.089 49.251 -28.172 1.00 26.89 763 ILE A C 1
ATOM 5791 O O . ILE A 1 763 ? -5.005 49.242 -28.740 1.00 26.89 763 ILE A O 1
ATOM 5795 N N . PRO A 1 764 ? -6.845 48.110 -28.110 1.00 34.56 764 PRO A N 1
ATOM 5796 C CA . PRO A 1 764 ? -6.335 46.732 -27.983 1.00 34.56 764 PRO A CA 1
ATOM 5797 C C . PRO A 1 764 ? -6.566 45.801 -29.196 1.00 34.56 764 PRO A C 1
ATOM 5799 O O . PRO A 1 764 ? -7.431 46.059 -30.027 1.00 34.56 764 PRO A O 1
ATOM 5802 N N . ILE A 1 765 ? -5.888 44.640 -29.220 1.00 23.64 765 ILE A N 1
ATOM 5803 C CA . ILE A 1 765 ? -6.314 43.440 -29.969 1.00 23.64 765 ILE A CA 1
ATOM 5804 C C . ILE A 1 765 ? -6.092 42.188 -29.104 1.00 23.64 765 ILE A C 1
ATOM 5806 O O . ILE A 1 765 ? -5.015 41.966 -28.556 1.00 23.64 765 ILE A O 1
ATOM 5810 N N . VAL A 1 766 ? -7.157 41.397 -28.982 1.00 23.52 766 VAL A N 1
ATOM 5811 C CA . VAL A 1 766 ? -7.260 40.109 -28.288 1.00 23.52 766 VAL A CA 1
ATOM 5812 C C . VAL A 1 766 ? -6.698 38.993 -29.173 1.00 23.52 766 VAL A C 1
ATOM 5814 O O . VAL A 1 766 ? -7.112 38.864 -30.322 1.00 23.52 766 VAL A O 1
ATOM 5817 N N . ALA A 1 767 ? -5.832 38.145 -28.617 1.00 22.91 767 ALA A N 1
ATOM 5818 C CA . ALA A 1 767 ? -5.661 36.758 -29.046 1.00 22.91 767 ALA A CA 1
ATOM 5819 C C . ALA A 1 767 ? -5.205 35.919 -27.842 1.00 22.91 767 ALA A C 1
ATOM 5821 O O . ALA A 1 767 ? -4.095 36.073 -27.334 1.00 22.91 767 ALA A O 1
ATOM 5822 N N . ASP A 1 768 ? -6.114 35.072 -27.368 1.00 23.70 768 ASP A N 1
ATOM 5823 C CA . ASP A 1 768 ? -5.916 34.111 -26.289 1.00 23.70 768 ASP A CA 1
ATOM 5824 C C . ASP A 1 768 ? -4.906 33.027 -26.695 1.00 23.70 768 ASP A C 1
ATOM 5826 O O . ASP A 1 768 ? -5.104 32.296 -27.665 1.00 23.70 768 ASP A O 1
ATOM 5830 N N . SER A 1 769 ? -3.859 32.858 -25.889 1.00 22.91 769 SER A N 1
ATOM 5831 C CA . SER A 1 769 ? -3.126 31.598 -25.775 1.00 22.91 769 SER A CA 1
ATOM 5832 C C . SER A 1 769 ? -2.739 31.397 -24.312 1.00 22.91 769 SER A C 1
ATOM 5834 O O . SER A 1 769 ? -1.657 31.783 -23.865 1.00 22.91 769 SER A O 1
ATOM 5836 N N . ALA A 1 770 ? -3.660 30.820 -23.543 1.00 22.12 770 ALA A N 1
ATOM 5837 C CA . ALA A 1 770 ? -3.405 30.372 -22.186 1.00 22.12 770 ALA A CA 1
ATOM 5838 C C . ALA A 1 770 ? -2.443 29.174 -22.216 1.00 22.12 770 ALA A C 1
ATOM 5840 O O . ALA A 1 770 ? -2.817 28.071 -22.608 1.00 22.12 770 ALA A O 1
ATOM 5841 N N . ASN A 1 771 ? -1.205 29.390 -21.772 1.00 23.52 771 ASN A N 1
ATOM 5842 C CA . ASN A 1 771 ? -0.290 28.325 -21.393 1.00 23.52 771 ASN A CA 1
ATOM 5843 C C . ASN A 1 771 ? 0.307 28.622 -20.010 1.00 23.52 771 ASN A C 1
ATOM 5845 O O . ASN A 1 771 ? 1.037 29.586 -19.815 1.00 23.52 771 ASN A O 1
ATOM 5849 N N . VAL A 1 772 ? -0.009 27.706 -19.092 1.00 25.00 772 VAL A N 1
ATOM 5850 C CA . VAL A 1 772 ? 0.848 27.201 -18.011 1.00 25.00 772 VAL A CA 1
ATOM 5851 C C . VAL A 1 772 ? 1.233 28.197 -16.908 1.00 25.00 772 VAL A C 1
ATOM 5853 O O . VAL A 1 772 ? 2.304 28.797 -16.897 1.00 25.00 772 VAL A O 1
ATOM 5856 N N . CYS A 1 773 ? 0.389 28.250 -15.872 1.00 22.19 773 CYS A N 1
ATOM 5857 C CA . CYS A 1 773 ? 0.767 28.750 -14.553 1.00 22.19 773 CYS A CA 1
ATOM 5858 C C . CYS A 1 773 ? 1.841 27.862 -13.907 1.00 22.19 773 CYS A C 1
ATOM 5860 O O . CYS A 1 773 ? 1.569 26.768 -13.412 1.00 22.19 773 CYS A O 1
ATOM 5862 N N . THR A 1 774 ? 3.048 28.404 -13.808 1.00 24.39 774 THR A N 1
ATOM 5863 C CA . THR A 1 774 ? 3.946 28.198 -12.673 1.00 24.39 774 THR A CA 1
ATOM 5864 C C . THR A 1 774 ? 3.449 29.004 -11.475 1.00 24.39 774 THR A C 1
ATOM 5866 O O . THR A 1 774 ? 3.355 30.226 -11.558 1.00 24.39 774 THR A O 1
ATOM 5869 N N . ALA A 1 775 ? 3.208 28.356 -10.337 1.00 23.16 775 ALA A N 1
ATOM 5870 C CA . ALA A 1 775 ? 3.241 29.034 -9.046 1.00 23.16 775 ALA A CA 1
ATOM 5871 C C . ALA A 1 775 ? 3.679 28.062 -7.947 1.00 23.16 775 ALA A C 1
ATOM 5873 O O . ALA A 1 775 ? 3.036 27.051 -7.668 1.00 23.16 775 ALA A O 1
ATOM 5874 N N . SER A 1 776 ? 4.791 28.387 -7.296 1.00 20.89 776 SER A N 1
ATOM 5875 C CA . SER A 1 776 ? 5.122 27.885 -5.970 1.00 20.89 776 SER A CA 1
ATOM 5876 C C . SER A 1 776 ? 5.745 29.010 -5.153 1.00 20.89 776 SER A C 1
ATOM 5878 O O . SER A 1 776 ? 6.786 29.539 -5.519 1.00 20.89 776 SER A O 1
ATOM 5880 N N . HIS A 1 777 ? 5.090 29.255 -4.014 1.00 23.78 777 HIS A N 1
ATOM 5881 C CA . HIS A 1 777 ? 5.551 29.893 -2.777 1.00 23.78 777 HIS A CA 1
ATOM 5882 C C . HIS A 1 777 ? 5.648 31.425 -2.700 1.00 23.78 777 HIS A C 1
ATOM 5884 O O . HIS A 1 777 ? 6.611 32.024 -3.153 1.00 23.78 777 HIS A O 1
ATOM 5890 N N . HIS A 1 778 ? 4.730 32.017 -1.922 1.00 23.23 778 HIS A N 1
ATOM 5891 C CA . HIS A 1 778 ? 5.073 32.670 -0.650 1.00 23.23 778 HIS A CA 1
ATOM 5892 C C . HIS A 1 778 ? 3.845 32.757 0.282 1.00 23.23 778 HIS A C 1
ATOM 5894 O O . HIS A 1 778 ? 2.738 33.081 -0.135 1.00 23.23 778 HIS A O 1
ATOM 5900 N N . LEU A 1 779 ? 4.066 32.435 1.556 1.00 22.42 779 LEU A N 1
ATOM 5901 C CA . LEU A 1 779 ? 3.139 32.521 2.687 1.00 22.42 779 LEU A CA 1
ATOM 5902 C C . LEU A 1 779 ? 3.503 33.780 3.499 1.00 22.42 779 LEU A C 1
ATOM 5904 O O . LEU A 1 779 ? 4.693 33.930 3.771 1.00 22.42 779 LEU A O 1
ATOM 5908 N N . PHE A 1 780 ? 2.542 34.640 3.889 1.00 23.00 780 PHE A N 1
ATOM 5909 C CA . PHE A 1 780 ? 2.175 34.959 5.295 1.00 23.00 780 PHE A CA 1
ATOM 5910 C C . PHE A 1 780 ? 1.342 36.257 5.504 1.00 23.00 780 PHE A C 1
ATOM 5912 O O . PHE A 1 780 ? 1.600 37.285 4.893 1.00 23.00 780 PHE A O 1
ATOM 5919 N N . LEU A 1 781 ? 0.473 36.174 6.533 1.00 23.41 781 LEU A N 1
ATOM 5920 C CA . LEU A 1 781 ? -0.138 37.205 7.406 1.00 23.41 781 LEU A CA 1
ATOM 5921 C C . LEU A 1 781 ? -1.379 37.990 6.926 1.00 23.41 781 LEU A C 1
ATOM 5923 O O . LEU A 1 781 ? -1.261 38.968 6.205 1.00 23.41 781 LEU A O 1
ATOM 5927 N N . TYR A 1 782 ? -2.531 37.715 7.560 1.00 21.78 782 TYR A N 1
ATOM 5928 C CA . TYR A 1 782 ? -3.167 38.698 8.456 1.00 21.78 782 TYR A CA 1
ATOM 5929 C C . TYR A 1 782 ? -4.134 38.031 9.453 1.00 21.78 782 TYR A C 1
ATOM 5931 O O . TYR A 1 782 ? -4.961 37.199 9.093 1.00 21.78 782 TYR A O 1
ATOM 5939 N N . LYS A 1 783 ? -4.020 38.418 10.727 1.00 24.12 783 LYS A N 1
ATOM 5940 C CA . LYS A 1 783 ? -4.923 38.081 11.835 1.00 24.12 783 LYS A CA 1
ATOM 5941 C C . LYS A 1 783 ? -5.550 39.401 12.285 1.00 24.12 783 LYS A C 1
ATOM 5943 O O . LYS A 1 783 ? -4.803 40.287 12.695 1.00 24.12 783 LYS A O 1
ATOM 5948 N N . ARG A 1 784 ? -6.877 39.550 12.255 1.00 22.73 784 ARG A N 1
ATOM 5949 C CA . ARG A 1 784 ? -7.571 40.562 13.073 1.00 22.73 784 ARG A CA 1
ATOM 5950 C C . ARG A 1 784 ? -9.039 40.205 13.309 1.00 22.73 784 ARG A C 1
ATOM 5952 O O . ARG A 1 784 ? -9.771 39.897 12.380 1.00 22.73 784 ARG A O 1
ATOM 5959 N N . SER A 1 785 ? -9.400 40.246 14.590 1.00 22.61 785 SER A N 1
ATOM 5960 C CA . SER A 1 785 ? -10.740 40.172 15.170 1.00 22.61 785 SER A CA 1
ATOM 5961 C C . SER A 1 785 ? -11.741 41.113 14.509 1.00 22.61 785 SER A C 1
ATOM 5963 O O . SER A 1 785 ? -11.362 42.240 14.215 1.00 22.61 785 SER A O 1
ATOM 5965 N N . PHE A 1 786 ? -13.024 40.742 14.506 1.00 22.98 786 PHE A N 1
ATOM 5966 C CA . PHE A 1 786 ? -14.087 41.657 14.936 1.00 22.98 786 PHE A CA 1
ATOM 5967 C C . PHE A 1 786 ? -15.275 40.895 15.550 1.00 22.98 786 PHE A C 1
ATOM 5969 O O . PHE A 1 786 ? -15.720 39.874 15.036 1.00 22.98 786 PHE A O 1
ATOM 5976 N N . LYS A 1 787 ? -15.714 41.401 16.709 1.00 23.20 787 LYS A N 1
ATOM 5977 C CA . LYS A 1 787 ? -16.964 41.111 17.429 1.00 23.20 787 LYS A CA 1
ATOM 5978 C C . LYS A 1 787 ? -18.153 41.722 16.669 1.00 23.20 787 LYS A C 1
ATOM 5980 O O . LYS A 1 787 ? -17.974 42.791 16.096 1.00 23.20 787 LYS A O 1
ATOM 5985 N N . GLY A 1 788 ? -19.358 41.162 16.826 1.00 24.47 788 GLY A N 1
ATOM 5986 C CA . GLY A 1 788 ? -20.606 41.938 16.708 1.00 24.47 788 GLY A CA 1
ATOM 5987 C C . GLY A 1 788 ? -21.828 41.202 16.143 1.00 24.47 788 GLY A C 1
ATOM 5988 O O . GLY A 1 788 ? -21.945 41.073 14.937 1.00 24.47 788 GLY A O 1
ATOM 5989 N N . SER A 1 789 ? -22.723 40.778 17.049 1.00 24.36 789 SER A N 1
ATOM 5990 C CA . SER A 1 789 ? -24.203 40.912 17.006 1.00 24.36 789 SER A CA 1
ATOM 5991 C C . SER A 1 789 ? -25.026 40.581 15.733 1.00 24.36 789 SER A C 1
ATOM 5993 O O . SER A 1 789 ? -25.001 41.335 14.770 1.00 24.36 789 SER A O 1
ATOM 5995 N N . LEU A 1 790 ? -25.825 39.494 15.838 1.00 24.34 790 LEU A N 1
ATOM 5996 C CA . LEU A 1 790 ? -27.290 39.302 15.584 1.00 24.34 790 LEU A CA 1
ATOM 5997 C C . LEU A 1 790 ? -28.129 40.479 14.983 1.00 24.34 790 LEU A C 1
ATOM 5999 O O . LEU A 1 790 ? -27.770 41.627 15.231 1.00 24.34 790 LEU A O 1
ATOM 6003 N N . PRO A 1 791 ? -29.399 40.271 14.528 1.00 45.38 791 PRO A N 1
ATOM 6004 C CA . PRO A 1 791 ? -30.053 39.142 13.814 1.00 45.38 791 PRO A CA 1
ATOM 6005 C C . PRO A 1 791 ? -31.187 39.579 12.820 1.00 45.38 791 PRO A C 1
ATOM 6007 O O . PRO A 1 791 ? -31.356 40.766 12.573 1.00 45.38 791 PRO A O 1
ATOM 6010 N N . LEU A 1 792 ? -32.031 38.612 12.386 1.00 26.52 792 LEU A N 1
ATOM 6011 C CA . LEU A 1 792 ? -33.406 38.751 11.822 1.00 26.52 792 LEU A CA 1
ATOM 6012 C C . LEU A 1 792 ? -33.475 39.240 10.352 1.00 26.52 792 LEU A C 1
ATOM 6014 O O . LEU A 1 792 ? -32.623 39.991 9.910 1.00 26.52 792 LEU A O 1
ATOM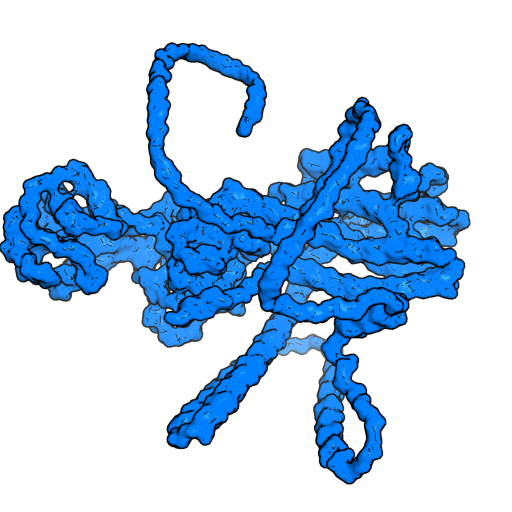 6018 N N . THR A 1 793 ? -34.403 38.836 9.474 1.00 24.91 793 THR A N 1
ATOM 6019 C CA . THR A 1 793 ? -35.785 38.325 9.600 1.00 24.91 793 THR A CA 1
ATOM 6020 C C . THR A 1 793 ? -36.264 37.806 8.236 1.00 24.91 793 THR A C 1
ATOM 6022 O O . THR A 1 793 ? -35.833 38.365 7.236 1.00 24.91 793 THR A O 1
ATOM 6025 N N . GLY A 1 794 ? -37.211 36.847 8.256 1.00 24.08 794 GLY A N 1
ATOM 6026 C CA . GLY A 1 794 ? -38.385 36.682 7.363 1.00 24.08 794 GLY A CA 1
ATOM 6027 C C . GLY A 1 794 ? -38.176 36.607 5.837 1.00 24.08 794 GLY A C 1
ATOM 6028 O O . GLY A 1 794 ? -37.294 37.220 5.271 1.00 24.08 794 GLY A O 1
ATOM 6029 N N . THR A 1 795 ? -38.997 35.922 5.044 1.00 25.39 795 THR A N 1
ATOM 6030 C CA . THR A 1 795 ? -40.354 35.420 5.282 1.00 25.39 795 THR 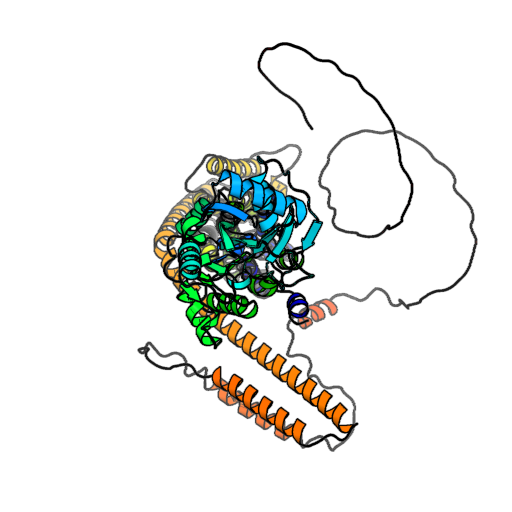A CA 1
ATOM 6031 C C . THR A 1 795 ? -40.746 34.509 4.103 1.00 25.39 795 THR A C 1
ATOM 6033 O O . THR A 1 795 ? -40.349 34.775 2.974 1.00 25.39 795 THR A O 1
ATOM 6036 N N . SER A 1 796 ? -41.488 33.437 4.419 1.00 23.95 796 SER A N 1
ATOM 6037 C CA . SER A 1 796 ? -42.607 32.774 3.699 1.00 23.95 796 SER A CA 1
ATOM 6038 C C . SER A 1 796 ? -42.899 33.170 2.232 1.00 23.95 796 SER A C 1
ATOM 6040 O O . SER A 1 796 ? -42.942 34.354 1.928 1.00 23.95 796 SER A O 1
ATOM 6042 N N . MET A 1 797 ? -43.232 32.275 1.293 1.00 25.22 797 MET A N 1
ATOM 6043 C CA . MET A 1 797 ? -44.447 31.429 1.196 1.00 25.22 797 MET A CA 1
ATOM 6044 C C . MET A 1 797 ? -44.258 30.430 0.025 1.00 25.22 797 MET A C 1
ATOM 6046 O O . MET A 1 797 ? -43.678 30.800 -0.988 1.00 25.22 797 MET A O 1
ATOM 6050 N N . ASN A 1 798 ? -44.530 29.127 0.177 1.00 24.41 798 ASN A N 1
ATOM 6051 C CA . ASN A 1 798 ? -45.823 28.430 -0.004 1.00 24.41 798 ASN A CA 1
ATOM 6052 C C . ASN A 1 798 ? -46.423 28.498 -1.427 1.00 24.41 798 ASN A C 1
ATOM 6054 O O . ASN A 1 798 ? -46.996 29.519 -1.784 1.00 24.41 798 ASN A O 1
ATOM 6058 N N . LEU A 1 799 ? -46.372 27.380 -2.177 1.00 25.94 799 LEU A N 1
ATOM 6059 C CA . LEU A 1 799 ? -47.529 26.555 -2.606 1.00 25.94 799 LEU A CA 1
ATOM 6060 C C . LEU A 1 799 ? -47.183 25.631 -3.800 1.00 25.94 799 LEU A C 1
ATOM 6062 O O . LEU A 1 799 ? -46.684 26.059 -4.834 1.00 25.94 799 LEU A O 1
ATOM 6066 N N . SER A 1 800 ? -47.477 24.344 -3.611 1.00 22.48 800 SER A N 1
ATOM 6067 C CA . SER A 1 800 ? -47.625 23.255 -4.598 1.00 22.48 800 SER A CA 1
ATOM 6068 C C . SER A 1 800 ? -48.951 23.395 -5.398 1.00 22.48 800 SER A C 1
ATOM 6070 O O . SER A 1 800 ? -49.668 24.352 -5.102 1.00 22.48 800 SER A O 1
ATOM 6072 N N . PRO A 1 801 ? -49.419 22.452 -6.265 1.00 42.44 801 PRO A N 1
ATOM 6073 C CA . PRO A 1 801 ? -48.851 21.168 -6.726 1.00 42.44 801 PRO A CA 1
ATOM 6074 C C . PRO A 1 801 ? -49.024 20.861 -8.250 1.00 42.44 801 PRO A C 1
ATOM 6076 O O . PRO A 1 801 ? -49.695 21.576 -8.984 1.00 42.44 801 PRO A O 1
ATOM 6079 N N . SER A 1 802 ? -48.526 19.680 -8.651 1.00 24.94 802 SER A N 1
ATOM 6080 C CA . SER A 1 802 ? -49.137 18.702 -9.587 1.00 24.94 802 SER A CA 1
ATOM 6081 C C . SER A 1 802 ? -48.538 18.446 -10.989 1.00 24.94 802 SER A C 1
ATOM 6083 O O . SER A 1 802 ? -48.235 19.349 -11.759 1.00 24.94 802 SER A O 1
ATOM 6085 N N . SER A 1 803 ? -48.459 17.127 -11.241 1.00 26.86 803 SER A N 1
ATOM 6086 C CA . SER A 1 803 ? -48.463 16.326 -12.480 1.00 26.86 803 SER A CA 1
ATOM 6087 C C . SER A 1 803 ? -47.259 16.312 -13.436 1.00 26.86 803 SER A C 1
ATOM 6089 O O . SER A 1 803 ? -47.087 17.188 -14.273 1.00 26.86 803 SER A O 1
ATOM 6091 N N . ASP A 1 804 ? -46.532 15.193 -13.330 1.00 26.67 804 ASP A N 1
ATOM 6092 C CA . ASP A 1 804 ? -46.341 14.155 -14.355 1.00 26.67 804 ASP A CA 1
ATOM 6093 C C . ASP A 1 804 ? -45.554 14.396 -15.660 1.00 26.67 804 ASP A C 1
ATOM 6095 O O . ASP A 1 804 ? -45.700 15.367 -16.390 1.00 26.67 804 ASP A O 1
ATOM 6099 N N . VAL A 1 805 ? -44.852 13.305 -15.998 1.00 27.47 805 VAL A N 1
ATOM 6100 C CA . VAL A 1 805 ? -44.359 12.860 -17.314 1.00 27.47 805 VAL A CA 1
ATOM 6101 C C . VAL A 1 805 ? -42.925 13.248 -17.710 1.00 27.47 805 VAL A C 1
ATOM 6103 O O . VAL A 1 805 ? -42.639 14.237 -18.364 1.00 27.47 805 VAL A O 1
ATOM 6106 N N . ALA A 1 806 ? -42.040 12.310 -17.361 1.00 26.22 806 ALA A N 1
ATOM 6107 C CA . ALA A 1 806 ? -41.098 11.601 -18.230 1.00 26.22 806 ALA A CA 1
ATOM 6108 C C . ALA A 1 806 ? -40.130 12.362 -19.165 1.00 26.22 806 ALA A C 1
ATOM 6110 O O . ALA A 1 806 ? -40.495 12.911 -20.194 1.00 26.22 806 ALA A O 1
ATOM 6111 N N . LYS A 1 807 ? -38.857 12.025 -18.909 1.00 25.59 807 LYS A N 1
ATOM 6112 C CA . LYS A 1 807 ? -37.782 11.689 -19.858 1.00 25.59 807 LYS A CA 1
ATOM 6113 C C . LYS A 1 807 ? -37.128 12.808 -20.684 1.00 25.59 807 LYS A C 1
ATOM 6115 O O . LYS A 1 807 ? -37.715 13.424 -21.554 1.00 25.59 807 LYS A O 1
ATOM 6120 N N . MET A 1 808 ? -35.802 12.743 -20.544 1.00 23.62 808 MET A N 1
ATOM 6121 C CA . MET A 1 808 ? -34.745 12.959 -21.533 1.00 23.62 808 MET A CA 1
ATOM 6122 C C . MET A 1 808 ? -34.066 14.330 -21.606 1.00 23.62 808 MET A C 1
ATOM 6124 O O . MET A 1 808 ? -34.649 15.352 -21.919 1.00 23.62 808 MET A O 1
ATOM 6128 N N . GLU A 1 809 ? -32.748 14.203 -21.427 1.00 26.50 809 GLU A N 1
ATOM 6129 C CA . GLU A 1 809 ? -31.654 14.969 -22.016 1.00 26.50 809 GLU A CA 1
ATOM 6130 C C . GLU A 1 809 ? -31.305 16.374 -21.496 1.00 26.50 809 GLU A C 1
ATOM 6132 O O . GLU A 1 809 ? -31.920 17.378 -21.812 1.00 26.50 809 GLU A O 1
ATOM 6137 N N . LYS A 1 810 ? -30.108 16.376 -20.884 1.00 26.34 810 LYS A N 1
ATOM 6138 C CA . LYS A 1 810 ? -28.961 17.264 -21.142 1.00 26.34 810 LYS A CA 1
ATOM 6139 C C . LYS A 1 810 ? -28.963 18.685 -20.551 1.00 26.34 810 LYS A C 1
ATOM 6141 O O . LYS A 1 810 ? -29.668 19.572 -21.005 1.00 26.34 810 LYS A O 1
ATOM 6146 N N . LEU A 1 811 ? -27.908 18.868 -19.734 1.00 23.30 811 LEU A N 1
ATOM 6147 C CA . LEU A 1 811 ? -27.130 20.088 -19.425 1.00 23.30 811 LEU A CA 1
ATOM 6148 C C . LEU A 1 811 ? -27.753 21.071 -18.410 1.00 23.30 811 LEU A C 1
ATOM 6150 O O . LEU A 1 811 ? -28.970 21.159 -18.333 1.00 23.30 811 LEU A O 1
ATOM 6154 N N . PRO A 1 812 ? -26.965 21.922 -17.714 1.00 36.16 812 PRO A N 1
ATOM 6155 C CA . PRO A 1 812 ? -25.554 21.837 -17.306 1.00 36.16 812 PRO A CA 1
ATOM 6156 C C . PRO A 1 812 ? -25.327 22.165 -15.799 1.00 36.16 812 PRO A C 1
ATOM 6158 O O . PRO A 1 812 ? -26.194 22.692 -15.119 1.00 36.16 812 PRO A O 1
ATOM 6161 N N . ILE A 1 813 ? -24.110 21.885 -15.313 1.00 27.66 813 ILE A N 1
ATOM 6162 C CA . ILE A 1 813 ? -23.330 22.655 -14.315 1.00 27.66 813 ILE A CA 1
ATOM 6163 C C . ILE A 1 813 ? -24.063 23.170 -13.050 1.00 27.66 813 ILE A C 1
ATOM 6165 O O . ILE A 1 813 ? -24.694 24.227 -13.061 1.00 27.66 813 ILE A O 1
ATOM 6169 N N . ARG A 1 814 ? -23.751 22.547 -11.905 1.00 27.03 814 ARG A N 1
ATOM 6170 C CA . ARG A 1 814 ? -23.133 23.250 -10.767 1.00 27.03 814 ARG A CA 1
ATOM 6171 C C . ARG A 1 814 ? -22.255 22.316 -9.950 1.00 27.03 814 ARG A C 1
ATOM 6173 O O . ARG A 1 814 ? -22.691 21.167 -9.726 1.00 27.03 814 ARG A O 1
#

Foldseek 3Di:
DVLVVLLPDDDDADALLVVLLVVLQVVLVVVLVVLLVLQLCCVCVVLVDDPVLSVQLSCQLSVLQHLVLLVVLLVVLLVVLQVVLVVLQKHFPDSRLLQLLLQFQAEEEECALAQFVNAKAFPDKFFDPDDPLVVLQVLCQLLVQQVDPHRVSVNSCVVSVPDDHDWDWDDWAHDDPVQQKTWTQTNQKIKIKGQQCSLCVVDDPVVVVVQVVLVLLLWGKMFIWMDSADDDDHDHGPPIDTRIIITMHRHGDPCLQVLLVLCVVVNHQYAYAYLADQSSQLNSCVVSNNDQSPFTDECVVDDDLVVLLVSLVRGRTYYSAFLVSLLSSQVSCVVVPGQYEYEDQESSCLNNLLSHSAHEYEPNGDPSSVVSGSMYNSVSYNSSSSVSSQSSQLQLVLSLLLLLQSVLSSLLSSVLSVVCSPDSDRRQDGNLLCVLLCVLLRVLLSSLSSPDRDRDRDDFRSNLSSNLLNVLLNVLLVLQLVLLSVCCVPPVDPDDPLQRNQSSSLSNSLSSLLSLVVSCPPPDPSSVCSSVVSVVVVCCLQPPDDPVDNSCVSSSHDDPQDPVSVVSSVVSSVVSVVSSVVSVVVSVVCVVVSSVVVRVVVVVVVVVVVVVVVVVVLVVVVVVVVVVVVVVVVVCVVPPDDPPVVVVVVVVVVVSVVVVVVVPDDDDDDDDDDDDDDPVPVVVVVVVVVVVVVVVVVVVPPPDDDDDDDDDDDDPPDDPVVVVVVVVVVPDDDDDDDDDDDDDDDDDDDDDDDDDDDDDDDDDDDDDDDDDDDDDDDDDDDDDDDDDDDDDDYDDDDDDDDDDDDDDDDDDDD

Radius of gyration: 38.13 Å; chains: 1; bounding box: 109×94×103 Å

Sequence (814 aa):
MKISAGAKYFKKPVSVIKNSLNKIVKTMSVVIVPLGIALFSVKYYIQGNDMNSTVLTTIGSLVGMIPSGLVALTSVVFCLSVIRLAGHHTLAQDMYCVETLARVDVLCLDKTGTITEGSMEIHGIKTVDLSEDEFCRHLKNLSDAVKDENATAAAVKNYVGQYEAAGEVSVVVPFSSDRKWSGAVIDGRSYVLGAPEFVFPDTAEGIKAITREKAEEGLRVLVLASSDVEIIGHSLPDGLKAEGFIFIADKIRKEAPDTLQYFRDQGVTVKIISGDNPVTVRAVAKRAGLSDCDSIIDMSTLKTDEEVIEAAEKYTIFGRVLPDQKLLLVKALKAKGHTVAMTGDGVNDVLALKESDCSIAMASGSDAAKNVSSLVLLDSNFASMPKVVAEGRRSINNLERSASLFLVKTGYNLLIALLFLIVPSILPFEPRHLTLLGGVTIGIPSGILALEPNKNRVEGRFLPKVIMNAVPGIVTVMAGIIAIVITTQTILTGLSPDEQHALYFLATVFAGYLFVFKSCWPFNLLHAVLFVGVIALLVLCYFVHLSFIDIQSFFGLYRGITPAMWKVLAVVWSILVVVFAAMWALDKKYNVRFQTTVGDIEDKIDLRREEVLKKREAKKAARKAKKSLYEARGSTARYGASLTIQCAARGAICQAKRLTASIAAPSATSMPPVTRFSTLGLALLAKKDEICAKASVLMTQRISASTSGIPPMTKWLTEPVSAVALIMKTLVPTAVFNSYPRMDVSTRSIIMPPPAPTNPQIIPIVADSANVCTASHHLFLYKRSFKGSLPLTGTSMNLSPSSDVAKMEKLPIR

pLDDT: mean 73.86, std 24.91, range [20.55, 97.0]

Secondary structure (DSSP, 8-state):
-HHHHHHT--PPP--HHHHHHHHHHHHHHHHHHHHHHHHHHIIIIIT---HHHHHHHHHHHHHHH--HHHHHHHHHHHHHHHHHHHTTTEEESSTTHHHHHHT--EEEE-IIIIIEEEEEEEEEEEESSS-HHHHHHHHHHHHHHH---SHHHHHHHHHSTTSPP-PPEEEEE---TTT-EEEEEETTEEEEEE-HHHH-TT--HHHHHHHHHHHHTTPEEEEEEEESSPP-TTSPPTT-EEEEEEEEEEEEPTTHHHHHHHHHHTT-EEEEE-SS-HHHHHHHHHHTT-S--S-EEEGGG--SHHHHHHHHHH-SEEES--HHHHHHHHHHHHHTT--EEEEE-STTTHHHHHHSSEEEEETTS-HHHHHH-SEEETT--GGGHHHHHHHHHHHHHHHHHHHHHHHHHHHHHHHHHHHHHHS-S--S--HHHHHHHHIIIIIHHHHHHHTS-------S-HHHHHHHHHHHHHHHHHHHHHHHHHHHHHTSTT--HHHHHHHHHHHHHHHHHHHHHHHTPSP-HHHHHHHHHHHHHHHHHHH--BTTB-HHHHHT------HHHHHHHHHHHHHHHHHHHHHHHHHHHHHHHHHHHHHHHHHHHHHHHHHHHHHHHHHHHHHHHHHHHHHHHHHHTTS---THHHHHHHHHHHHHHHHHHHTT--------------SSTTHHHHHHHHHHHHHHHHTSSS-SS---------SSSS-SHHHHHHHHHHSS----------------------------------------------------------------------------------